Protein AF-0000000075200264 (afdb_homodimer)

Structure (mmCIF, N/CA/C/O backbone):
data_AF-0000000075200264-model_v1
#
loop_
_entity.id
_entity.type
_entity.pdbx_description
1 polymer 'Thiolase-like protein'
#
loop_
_atom_site.group_PDB
_atom_site.id
_atom_site.type_symbol
_atom_site.label_atom_id
_atom_site.label_alt_id
_atom_site.label_comp_id
_atom_site.label_asym_id
_atom_site.label_entity_id
_atom_site.label_seq_id
_atom_site.pdbx_PDB_ins_code
_atom_site.Cartn_x
_atom_site.Cartn_y
_atom_site.Cartn_z
_atom_site.occupancy
_atom_site.B_iso_or_equiv
_atom_site.auth_seq_id
_atom_site.auth_comp_id
_atom_site.auth_asym_id
_atom_site.auth_atom_id
_atom_site.pdbx_PDB_model_num
ATOM 1 N N . MET A 1 1 ? 22.375 -1.381 -8.312 1 53.28 1 MET A N 1
ATOM 2 C CA . MET A 1 1 ? 21.438 -1.513 -7.199 1 53.28 1 MET A CA 1
ATOM 3 C C . MET A 1 1 ? 21.938 -2.525 -6.176 1 53.28 1 MET A C 1
ATOM 5 O O . MET A 1 1 ? 22.641 -3.48 -6.531 1 53.28 1 MET A O 1
ATOM 9 N N . ALA A 1 2 ? 21.828 -2.127 -4.961 1 68.06 2 ALA A N 1
ATOM 10 C CA . ALA A 1 2 ? 22.375 -3.004 -3.922 1 68.06 2 ALA A CA 1
ATOM 11 C C . ALA A 1 2 ? 21.719 -4.383 -3.979 1 68.06 2 ALA A C 1
ATOM 13 O O . ALA A 1 2 ? 20.5 -4.496 -4.164 1 68.06 2 ALA A O 1
ATOM 14 N N . THR A 1 3 ? 22.406 -5.441 -4.152 1 77.56 3 THR A N 1
ATOM 15 C CA . THR A 1 3 ? 21.906 -6.812 -4.219 1 77.56 3 THR A CA 1
ATOM 16 C C . THR A 1 3 ? 21.125 -7.156 -2.961 1 77.56 3 THR A C 1
ATOM 18 O O . THR A 1 3 ? 20.156 -7.93 -3.018 1 77.56 3 THR A O 1
ATOM 21 N N . GLY A 1 4 ? 21.172 -6.441 -1.912 1 90.62 4 GLY A N 1
ATOM 22 C CA . GLY A 1 4 ? 20.516 -6.648 -0.63 1 90.62 4 GLY A CA 1
ATOM 23 C C . GLY A 1 4 ? 20.891 -7.965 0.024 1 90.62 4 GLY A C 1
ATOM 24 O O . GLY A 1 4 ? 21.656 -8.75 -0.539 1 90.62 4 GLY A O 1
ATOM 25 N N . ARG A 1 5 ? 20.438 -8.227 1.197 1 96.81 5 ARG A N 1
ATOM 26 C CA . ARG A 1 5 ? 20.75 -9.461 1.922 1 96.81 5 ARG A CA 1
ATOM 27 C C . ARG A 1 5 ? 19.719 -10.539 1.613 1 96.81 5 ARG A C 1
ATOM 29 O O . ARG A 1 5 ? 18.703 -10.281 0.957 1 96.81 5 ARG A O 1
ATOM 36 N N . ARG A 1 6 ? 20 -11.773 2.035 1 98.12 6 ARG A N 1
ATOM 37 C CA . ARG A 1 6 ? 19.094 -12.898 1.835 1 98.12 6 ARG A CA 1
ATOM 38 C C . ARG A 1 6 ? 17.859 -12.781 2.73 1 98.12 6 ARG A C 1
ATOM 40 O O . ARG A 1 6 ? 17.953 -12.312 3.867 1 98.12 6 ARG A O 1
ATOM 47 N N . THR A 1 7 ? 16.75 -13.156 2.24 1 98.88 7 THR A N 1
ATOM 48 C CA . THR A 1 7 ? 15.5 -13.141 2.994 1 98.88 7 THR A CA 1
ATOM 49 C C . THR A 1 7 ? 14.812 -14.5 2.928 1 98.88 7 THR A C 1
ATOM 51 O O . THR A 1 7 ? 15.031 -15.266 1.987 1 98.88 7 THR A O 1
ATOM 54 N N . PHE A 1 8 ? 13.961 -14.836 3.961 1 98.94 8 PHE A N 1
ATOM 55 C CA . PHE A 1 8 ? 13.375 -16.156 4.113 1 98.94 8 PHE A CA 1
ATOM 56 C C . PHE A 1 8 ? 11.93 -16.062 4.582 1 98.94 8 PHE A C 1
ATOM 58 O O . PHE A 1 8 ? 11.602 -15.234 5.426 1 98.94 8 PHE A O 1
ATOM 65 N N . ILE A 1 9 ? 11.102 -16.812 3.959 1 99 9 ILE A N 1
ATOM 66 C CA . ILE A 1 9 ? 9.805 -17.062 4.586 1 99 9 ILE A CA 1
ATOM 67 C C . ILE A 1 9 ? 9.977 -18.031 5.75 1 99 9 ILE A C 1
ATOM 69 O O . ILE A 1 9 ? 10.414 -19.172 5.562 1 99 9 ILE A O 1
ATOM 73 N N . ILE A 1 10 ? 9.578 -17.578 6.949 1 98.94 10 ILE A N 1
ATOM 74 C CA . ILE A 1 10 ? 9.82 -18.406 8.133 1 98.94 10 ILE A CA 1
ATOM 75 C C . ILE A 1 10 ? 8.484 -18.875 8.711 1 98.94 10 ILE A C 1
ATOM 77 O O . ILE A 1 10 ? 8.453 -19.766 9.555 1 98.94 10 ILE A O 1
ATOM 81 N N . GLY A 1 11 ? 7.406 -18.312 8.273 1 98.88 11 GLY A N 1
ATOM 82 C CA . GLY A 1 11 ? 6.078 -18.672 8.727 1 98.88 11 GLY A CA 1
ATOM 83 C C . GLY A 1 11 ? 5 -18.438 7.688 1 98.88 11 GLY A C 1
ATOM 84 O O . GLY A 1 11 ? 5.074 -17.469 6.922 1 98.88 11 GLY A O 1
ATOM 85 N N . GLY A 1 12 ? 3.996 -19.312 7.641 1 98.81 12 GLY A N 1
ATOM 86 C CA . GLY A 1 12 ? 2.85 -19.203 6.754 1 98.81 12 GLY A CA 1
ATOM 87 C C . GLY A 1 12 ? 1.546 -19.609 7.41 1 98.81 12 GLY A C 1
ATOM 88 O O . GLY A 1 12 ? 1.53 -20.484 8.281 1 98.81 12 GLY A O 1
ATOM 89 N N . GLY A 1 13 ? 0.496 -18.922 7.055 1 98.81 13 GLY A N 1
ATOM 90 C CA . GLY A 1 13 ? -0.857 -19.25 7.477 1 98.81 13 GLY A CA 1
ATOM 91 C C . GLY A 1 13 ? -1.897 -18.984 6.406 1 98.81 13 GLY A C 1
ATOM 92 O O . GLY A 1 13 ? -1.753 -18.047 5.621 1 98.81 13 GLY A O 1
ATOM 93 N N . CYS A 1 14 ? -2.912 -19.797 6.367 1 98.56 14 CYS A N 1
ATOM 94 C CA . CYS A 1 14 ? -3.986 -19.672 5.391 1 98.56 14 CYS A CA 1
ATOM 95 C C . CYS A 1 14 ? -5.324 -20.094 5.992 1 98.56 14 CYS A C 1
ATOM 97 O O . CYS A 1 14 ? -5.371 -20.984 6.84 1 98.56 14 CYS A O 1
ATOM 99 N N . THR A 1 15 ? -6.355 -19.438 5.609 1 98.25 15 THR A N 1
ATOM 100 C CA . THR A 1 15 ? -7.703 -19.906 5.887 1 98.25 15 THR A CA 1
ATOM 101 C C . THR A 1 15 ? -8.227 -20.75 4.723 1 98.25 15 THR A C 1
ATOM 103 O O . THR A 1 15 ? -7.676 -20.703 3.623 1 98.25 15 THR A O 1
ATOM 106 N N . ALA A 1 16 ? -9.25 -21.5 5.043 1 97.88 16 ALA A N 1
ATOM 107 C CA . ALA A 1 16 ? -9.992 -22.062 3.912 1 97.88 16 ALA A CA 1
ATOM 108 C C . ALA A 1 16 ? -10.562 -20.953 3.033 1 97.88 16 ALA A C 1
ATOM 110 O O . ALA A 1 16 ? -11.055 -19.938 3.541 1 97.88 16 ALA A O 1
ATOM 111 N N . PHE A 1 17 ? -10.367 -21.094 1.741 1 98.19 17 PHE A N 1
ATOM 112 C CA . PHE A 1 17 ? -11.078 -20.203 0.842 1 98.19 17 PHE A CA 1
ATOM 113 C C . PHE A 1 17 ? -12.508 -20.688 0.607 1 98.19 17 PHE A C 1
ATOM 115 O O . PHE A 1 17 ? -12.727 -21.891 0.375 1 98.19 17 PHE A O 1
ATOM 122 N N . ILE A 1 18 ? -13.445 -19.797 0.775 1 97.19 18 ILE A N 1
ATOM 123 C CA . ILE A 1 18 ? -14.828 -20.25 0.729 1 97.19 18 ILE A CA 1
ATOM 124 C C . ILE A 1 18 ? -15.648 -19.312 -0.152 1 97.19 18 ILE A C 1
ATOM 126 O O . ILE A 1 18 ? -15.227 -18.188 -0.437 1 97.19 18 ILE A O 1
ATOM 130 N N . LYS A 1 19 ? -16.797 -19.828 -0.542 1 95.94 19 LYS A N 1
ATOM 131 C CA . LYS A 1 19 ? -17.75 -19 -1.255 1 95.94 19 LYS A CA 1
ATOM 132 C C . LYS A 1 19 ? -18.188 -17.812 -0.403 1 95.94 19 LYS A C 1
ATOM 134 O O . LYS A 1 19 ? -18.406 -17.938 0.803 1 95.94 19 LYS A O 1
ATOM 139 N N . PRO A 1 20 ? -18.281 -16.641 -1.047 1 93.56 20 PRO A N 1
ATOM 140 C CA . PRO A 1 20 ? -18.719 -15.477 -0.284 1 93.56 20 PRO A CA 1
ATOM 141 C C . PRO A 1 20 ? -20.156 -15.617 0.238 1 93.56 20 PRO A C 1
ATOM 143 O O . PRO A 1 20 ? -21.109 -15.516 -0.535 1 93.56 20 PRO A O 1
ATOM 146 N N . ARG A 1 21 ? -20.344 -15.852 1.482 1 89.25 21 ARG A N 1
ATOM 147 C CA . ARG A 1 21 ? -21.656 -15.992 2.088 1 89.25 21 ARG A CA 1
ATOM 148 C C . ARG A 1 21 ? -21.844 -15.023 3.248 1 89.25 21 ARG A C 1
ATOM 150 O O . ARG A 1 21 ? -22.797 -15.133 4.016 1 89.25 21 ARG A O 1
ATOM 157 N N . ALA A 1 22 ? -20.875 -14.102 3.367 1 83.19 22 ALA A N 1
ATOM 158 C CA . ALA A 1 22 ? -20.938 -13.07 4.402 1 83.19 22 ALA A CA 1
ATOM 159 C C . ALA A 1 22 ? -20.922 -13.695 5.797 1 83.19 22 ALA A C 1
ATOM 161 O O . ALA A 1 22 ? -21.594 -13.211 6.707 1 83.19 22 ALA A O 1
ATOM 162 N N . THR A 1 23 ? -20.203 -14.742 5.961 1 86.75 23 THR A N 1
ATOM 163 C CA . THR A 1 23 ? -20.172 -15.438 7.242 1 86.75 23 THR A CA 1
ATOM 164 C C . THR A 1 23 ? -18.891 -15.125 8 1 86.75 23 THR A C 1
ATOM 166 O O . THR A 1 23 ? -18.75 -15.477 9.172 1 86.75 23 THR A O 1
ATOM 169 N N . ARG A 1 24 ? -17.969 -14.531 7.328 1 90.38 24 ARG A N 1
ATOM 170 C CA . ARG A 1 24 ? -16.703 -14.18 7.938 1 90.38 24 ARG A CA 1
ATOM 171 C C . ARG A 1 24 ? -16.375 -12.711 7.707 1 90.38 24 ARG A C 1
ATOM 173 O O . ARG A 1 24 ? -16.766 -12.133 6.691 1 90.38 24 ARG A O 1
ATOM 180 N N . THR A 1 25 ? -15.711 -12.148 8.703 1 93.88 25 THR A N 1
ATOM 181 C CA . THR A 1 25 ? -15.242 -10.773 8.539 1 93.88 25 THR A CA 1
ATOM 182 C C . THR A 1 25 ? -13.742 -10.75 8.25 1 93.88 25 THR A C 1
ATOM 184 O O . THR A 1 25 ? -13.039 -11.727 8.508 1 93.88 25 THR A O 1
ATOM 187 N N . THR A 1 26 ? -13.297 -9.656 7.672 1 95.5 26 THR A N 1
ATOM 188 C CA . THR A 1 26 ? -11.891 -9.57 7.305 1 95.5 26 THR A CA 1
ATOM 189 C C . THR A 1 26 ? -11.008 -9.594 8.547 1 95.5 26 THR A C 1
ATOM 191 O O . THR A 1 26 ? -9.906 -10.156 8.516 1 95.5 26 THR A O 1
ATOM 194 N N . GLU A 1 27 ? -11.453 -9.023 9.648 1 96.19 27 GLU A N 1
ATOM 195 C CA . GLU A 1 27 ? -10.656 -9.016 10.875 1 96.19 27 GLU A CA 1
ATOM 196 C C . GLU A 1 27 ? -10.516 -10.422 11.445 1 96.19 27 GLU A C 1
ATOM 198 O O . GLU A 1 27 ? -9.453 -10.797 11.938 1 96.19 27 GLU A O 1
ATOM 203 N N . ASP A 1 28 ? -11.586 -11.242 11.352 1 95.62 28 ASP A N 1
ATOM 204 C CA . ASP A 1 28 ? -11.523 -12.617 11.852 1 95.62 28 ASP A CA 1
ATOM 205 C C . ASP A 1 28 ? -10.641 -13.484 10.961 1 95.62 28 ASP A C 1
ATOM 207 O O . ASP A 1 28 ? -9.852 -14.289 11.461 1 95.62 28 ASP A O 1
ATOM 211 N N . MET A 1 29 ? -10.805 -13.352 9.672 1 97.44 29 MET A N 1
ATOM 212 C CA . MET A 1 29 ? -10 -14.133 8.742 1 97.44 29 MET A CA 1
ATOM 213 C C . MET A 1 29 ? -8.523 -13.766 8.867 1 97.44 29 MET A C 1
ATOM 215 O O . MET A 1 29 ? -7.656 -14.641 8.836 1 97.44 29 MET A O 1
ATOM 219 N N . GLY A 1 30 ? -8.289 -12.438 8.977 1 98.56 30 GLY A N 1
ATOM 220 C CA . GLY A 1 30 ? -6.914 -11.984 9.156 1 98.56 30 GLY A CA 1
ATOM 221 C C . GLY A 1 30 ? -6.285 -12.5 10.438 1 98.56 30 GLY A C 1
ATOM 222 O O . GLY A 1 30 ? -5.117 -12.891 10.445 1 98.56 30 GLY A O 1
ATOM 223 N N . LEU A 1 31 ? -7.059 -12.484 11.516 1 98.56 31 LEU A N 1
ATOM 224 C CA . LEU A 1 31 ? -6.582 -13 12.797 1 98.56 31 LEU A CA 1
ATOM 225 C C . LEU A 1 31 ? -6.184 -14.469 12.68 1 98.56 31 LEU A C 1
ATOM 227 O O . LEU A 1 31 ? -5.137 -14.875 13.188 1 98.56 31 LEU A O 1
ATOM 231 N N . GLU A 1 32 ? -6.977 -15.258 12.039 1 98.5 32 GLU A N 1
ATOM 232 C CA . GLU A 1 32 ? -6.688 -16.672 11.883 1 98.5 32 GLU A CA 1
ATOM 233 C C . GLU A 1 32 ? -5.398 -16.906 11.094 1 98.5 32 GLU A C 1
ATOM 235 O O . GLU A 1 32 ? -4.504 -17.625 11.547 1 98.5 32 GLU A O 1
ATOM 240 N N . ALA A 1 33 ? -5.309 -16.281 9.914 1 98.88 33 ALA A N 1
ATOM 241 C CA . ALA A 1 33 ? -4.145 -16.484 9.055 1 98.88 33 ALA A CA 1
ATOM 242 C C . ALA A 1 33 ? -2.867 -16.016 9.758 1 98.88 33 ALA A C 1
ATOM 244 O O . ALA A 1 33 ? -1.843 -16.703 9.703 1 98.88 33 ALA A O 1
ATOM 245 N N . ALA A 1 34 ? -2.941 -14.852 10.398 1 98.94 34 ALA A N 1
ATOM 246 C CA . ALA A 1 34 ? -1.764 -14.297 11.062 1 98.94 34 ALA A CA 1
ATOM 247 C C . ALA A 1 34 ? -1.357 -15.148 12.258 1 98.94 34 ALA A C 1
ATOM 249 O O . ALA A 1 34 ? -0.167 -15.352 12.508 1 98.94 34 ALA A O 1
ATOM 250 N N . THR A 1 35 ? -2.33 -15.609 13 1 98.88 35 THR A N 1
ATOM 251 C CA . THR A 1 35 ? -2.039 -16.469 14.141 1 98.88 35 THR A CA 1
ATOM 252 C C . THR A 1 35 ? -1.329 -17.75 13.68 1 98.88 35 THR A C 1
ATOM 254 O O . THR A 1 35 ? -0.31 -18.141 14.258 1 98.88 35 THR A O 1
ATOM 257 N N . LYS A 1 36 ? -1.843 -18.391 12.68 1 98.94 36 LYS A N 1
ATOM 258 C CA . LYS A 1 36 ? -1.226 -19.609 12.156 1 98.94 36 LYS A CA 1
ATOM 259 C C . LYS A 1 36 ? 0.2 -19.344 11.68 1 98.94 36 LYS A C 1
ATOM 261 O O . LYS A 1 36 ? 1.098 -20.156 11.906 1 98.94 36 LYS A O 1
ATOM 266 N N . ALA A 1 37 ? 0.409 -18.203 11.008 1 98.94 37 ALA A N 1
ATOM 267 C CA . ALA A 1 37 ? 1.741 -17.859 10.516 1 98.94 37 ALA A CA 1
ATOM 268 C C . ALA A 1 37 ? 2.715 -17.656 11.672 1 98.94 37 ALA A C 1
ATOM 270 O O . ALA A 1 37 ? 3.875 -18.062 11.602 1 98.94 37 ALA A O 1
ATOM 271 N N . LEU A 1 38 ? 2.268 -16.953 12.711 1 98.94 38 LEU A N 1
ATOM 272 C CA . LEU A 1 38 ? 3.113 -16.703 13.875 1 98.94 38 LEU A CA 1
ATOM 273 C C . LEU A 1 38 ? 3.438 -18 14.602 1 98.94 38 LEU A C 1
ATOM 275 O O . LEU A 1 38 ? 4.574 -18.203 15.031 1 98.94 38 LEU A O 1
ATOM 279 N N . LEU A 1 39 ? 2.445 -18.891 14.773 1 98.88 39 LEU A N 1
ATOM 280 C CA . LEU A 1 39 ? 2.701 -20.203 15.352 1 98.88 39 LEU A CA 1
ATOM 281 C C . LEU A 1 39 ? 3.721 -20.984 14.523 1 98.88 39 LEU A C 1
ATOM 283 O O . LEU A 1 39 ? 4.664 -21.562 15.07 1 98.88 39 LEU A O 1
ATOM 287 N N . ASP A 1 40 ? 3.518 -20.969 13.242 1 98.88 40 ASP A N 1
ATOM 288 C CA . ASP A 1 40 ? 4.434 -21.641 12.32 1 98.88 40 ASP A CA 1
ATOM 289 C C . ASP A 1 40 ? 5.855 -21.109 12.477 1 98.88 40 ASP A C 1
ATOM 291 O O . ASP A 1 40 ? 6.812 -21.891 12.508 1 98.88 40 ASP A O 1
ATOM 295 N N . ALA A 1 41 ? 6.031 -19.812 12.609 1 98.88 41 ALA A N 1
ATOM 296 C CA . ALA A 1 41 ? 7.332 -19.156 12.711 1 98.88 41 ALA A CA 1
ATOM 297 C C . ALA A 1 41 ? 7.926 -19.328 14.109 1 98.88 41 ALA A C 1
ATOM 299 O O . ALA A 1 41 ? 9.133 -19.141 14.297 1 98.88 41 ALA A O 1
ATOM 300 N N . GLY A 1 42 ? 7.07 -19.609 15.102 1 98.56 42 GLY A N 1
ATOM 301 C CA . GLY A 1 42 ? 7.535 -19.766 16.469 1 98.56 42 GLY A CA 1
ATOM 302 C C . GLY A 1 42 ? 7.883 -18.453 17.141 1 98.56 42 GLY A C 1
ATOM 303 O O . GLY A 1 42 ? 8.844 -18.359 17.906 1 98.56 42 GLY A O 1
ATOM 304 N N . ILE A 1 43 ? 7.18 -17.406 16.828 1 98.75 43 ILE A N 1
ATOM 305 C CA . ILE A 1 43 ? 7.414 -16.094 17.406 1 98.75 43 ILE A CA 1
ATOM 306 C C . ILE A 1 43 ? 6.086 -15.477 17.844 1 98.75 43 ILE A C 1
ATOM 308 O O . ILE A 1 43 ? 5.016 -15.977 17.484 1 98.75 43 ILE A O 1
ATOM 312 N N . THR A 1 44 ? 6.188 -14.438 18.672 1 98.81 44 THR A N 1
ATOM 313 C CA . THR A 1 44 ? 5.027 -13.625 19.016 1 98.81 44 THR A CA 1
ATOM 314 C C . THR A 1 44 ? 4.973 -12.367 18.141 1 98.81 44 THR A C 1
ATOM 316 O O . THR A 1 44 ? 5.949 -12.031 17.469 1 98.81 44 THR A O 1
ATOM 319 N N . TYR A 1 45 ? 3.842 -11.75 18.156 1 98.88 45 TYR A N 1
ATOM 320 C CA . TYR A 1 45 ? 3.648 -10.539 17.375 1 98.88 45 TYR A CA 1
ATOM 321 C C . TYR A 1 45 ? 4.641 -9.453 17.797 1 98.88 45 TYR A C 1
ATOM 323 O O . TYR A 1 45 ? 4.91 -8.523 17.031 1 98.88 45 TYR A O 1
ATOM 331 N N . ASP A 1 46 ? 5.324 -9.586 18.938 1 98.75 46 ASP A N 1
ATOM 332 C CA . ASP A 1 46 ? 6.312 -8.633 19.438 1 98.75 46 ASP A CA 1
ATOM 333 C C . ASP A 1 46 ? 7.527 -8.578 18.5 1 98.75 46 ASP A C 1
ATOM 335 O O . ASP A 1 46 ? 8.242 -7.574 18.469 1 98.75 46 ASP A O 1
ATOM 339 N N . SER A 1 47 ? 7.754 -9.656 17.734 1 98.75 47 SER A N 1
ATOM 340 C CA . SER A 1 47 ? 8.953 -9.766 16.906 1 98.75 47 SER A CA 1
ATOM 341 C C . SER A 1 47 ? 8.766 -9.078 15.57 1 98.75 47 SER A C 1
ATOM 343 O O . SER A 1 47 ? 9.734 -8.828 14.844 1 98.75 47 SER A O 1
ATOM 345 N N . VAL A 1 48 ? 7.523 -8.766 15.219 1 98.88 48 VAL A N 1
ATOM 346 C CA . VAL A 1 48 ? 7.223 -8.164 13.922 1 98.88 48 VAL A CA 1
ATOM 347 C C . VAL A 1 48 ? 7.516 -6.664 13.977 1 98.88 48 VAL A C 1
ATOM 349 O O . VAL A 1 48 ? 6.996 -5.953 14.836 1 98.88 48 VAL A O 1
ATOM 352 N N . GLU A 1 49 ? 8.297 -6.219 13.039 1 98.75 49 GLU A N 1
ATOM 353 C CA . GLU A 1 49 ? 8.766 -4.836 13.102 1 98.75 49 GLU A CA 1
ATOM 354 C C . GLU A 1 49 ? 7.953 -3.936 12.172 1 98.75 49 GLU A C 1
ATOM 356 O O . GLU A 1 49 ? 7.957 -2.711 12.328 1 98.75 49 GLU A O 1
ATOM 361 N N . LEU A 1 50 ? 7.324 -4.441 11.172 1 98.75 50 LEU A N 1
ATOM 362 C CA . LEU A 1 50 ? 6.402 -3.744 10.281 1 98.75 50 LEU A CA 1
ATOM 363 C C . LEU A 1 50 ? 5.5 -4.734 9.555 1 98.75 50 LEU A C 1
ATOM 365 O O . LEU A 1 50 ? 5.805 -5.926 9.484 1 98.75 50 LEU A O 1
ATOM 369 N N . ALA A 1 51 ? 4.367 -4.301 9.047 1 98.94 51 ALA A N 1
ATOM 370 C CA . ALA A 1 51 ? 3.438 -5.16 8.328 1 98.94 51 ALA A CA 1
ATOM 371 C C . ALA A 1 51 ? 2.855 -4.441 7.113 1 98.94 51 ALA A C 1
ATOM 373 O O . ALA A 1 51 ? 2.664 -3.225 7.137 1 98.94 51 ALA A O 1
ATOM 374 N N . CYS A 1 52 ? 2.66 -5.137 6.055 1 98.94 52 CYS A N 1
ATOM 375 C CA . CYS A 1 52 ? 1.868 -4.723 4.898 1 98.94 52 CYS A CA 1
ATOM 376 C C . CYS A 1 52 ? 0.644 -5.617 4.73 1 98.94 52 CYS A C 1
ATOM 378 O O . CYS A 1 52 ? 0.759 -6.844 4.734 1 98.94 52 CYS A O 1
ATOM 380 N N . VAL A 1 53 ? -0.497 -4.996 4.605 1 98.94 53 VAL A N 1
ATOM 381 C CA . VAL A 1 53 ? -1.738 -5.758 4.531 1 98.94 53 VAL A CA 1
ATOM 382 C C . VAL A 1 53 ? -2.443 -5.469 3.207 1 98.94 53 VAL A C 1
ATOM 384 O O . VAL A 1 53 ? -2.732 -4.312 2.889 1 98.94 53 VAL A O 1
ATOM 387 N N . GLY A 1 54 ? -2.756 -6.578 2.477 1 98.88 54 GLY A N 1
ATOM 388 C CA . GLY A 1 54 ? -3.346 -6.434 1.154 1 98.88 54 GLY A CA 1
ATOM 389 C C . GLY A 1 54 ? -4.832 -6.738 1.128 1 98.88 54 GLY A C 1
ATOM 390 O O . GLY A 1 54 ? -5.27 -7.77 1.645 1 98.88 54 GLY A O 1
ATOM 391 N N . TYR A 1 55 ? -5.613 -5.902 0.539 1 98.44 55 TYR A N 1
ATOM 392 C CA . TYR A 1 55 ? -7.02 -6.117 0.214 1 98.44 55 TYR A CA 1
ATOM 393 C C . TYR A 1 55 ? -7.5 -5.109 -0.826 1 98.44 55 TYR A C 1
ATOM 395 O O . TYR A 1 55 ? -6.906 -4.039 -0.979 1 98.44 55 TYR A O 1
ATOM 403 N N . CYS A 1 56 ? -8.586 -5.453 -1.567 1 97.12 56 CYS A N 1
ATOM 404 C CA . CYS A 1 56 ? -9.141 -4.559 -2.574 1 97.12 56 CYS A CA 1
ATOM 405 C C . CYS A 1 56 ? -10.492 -4.012 -2.131 1 97.12 56 CYS A C 1
ATOM 407 O O . CYS A 1 56 ? -10.797 -2.84 -2.355 1 97.12 56 CYS A O 1
ATOM 409 N N . TYR A 1 57 ? -11.305 -4.887 -1.556 1 94.81 57 TYR A N 1
ATOM 410 C CA . TYR A 1 57 ? -12.688 -4.512 -1.262 1 94.81 57 TYR A CA 1
ATOM 411 C C . TYR A 1 57 ? -12.891 -4.309 0.234 1 94.81 57 TYR A C 1
ATOM 413 O O . TYR A 1 57 ? -13.531 -5.125 0.898 1 94.81 57 TYR A O 1
ATOM 421 N N . GLY A 1 58 ? -12.57 -3.24 0.743 1 95.06 58 GLY A N 1
ATOM 422 C CA . GLY A 1 58 ? -12.711 -2.855 2.139 1 95.06 58 GLY A CA 1
ATOM 423 C C . GLY A 1 58 ? -12.328 -1.41 2.398 1 95.06 58 GLY A C 1
ATOM 424 O O . GLY A 1 58 ? -11.68 -0.773 1.566 1 95.06 58 GLY A O 1
ATOM 425 N N . ASP A 1 59 ? -12.766 -0.913 3.504 1 96.5 59 ASP A N 1
ATOM 426 C CA . ASP A 1 59 ? -12.406 0.448 3.891 1 96.5 59 ASP A CA 1
ATOM 427 C C . ASP A 1 59 ? -10.953 0.521 4.363 1 96.5 59 ASP A C 1
ATOM 429 O O . ASP A 1 59 ? -10.391 -0.482 4.805 1 96.5 59 ASP A O 1
ATOM 433 N N . SER A 1 60 ? -10.383 1.726 4.199 1 97.5 60 SER A N 1
ATOM 434 C CA . SER A 1 60 ? -9.023 1.971 4.66 1 97.5 60 SER A CA 1
ATOM 435 C C . SER A 1 60 ? -8.859 1.604 6.133 1 97.5 60 SER A C 1
ATOM 437 O O . SER A 1 60 ? -9.789 1.771 6.922 1 97.5 60 SER A O 1
ATOM 439 N N . THR A 1 61 ? -7.668 0.999 6.504 1 98.25 61 THR A N 1
ATOM 440 C CA . THR A 1 61 ? -7.203 0.608 7.828 1 98.25 61 THR A CA 1
ATOM 441 C C . THR A 1 61 ? -7.832 -0.714 8.258 1 98.25 61 THR A C 1
ATOM 443 O O . THR A 1 61 ? -7.852 -1.046 9.445 1 98.25 61 THR A O 1
ATOM 446 N N . SER A 1 62 ? -8.406 -1.476 7.293 1 98.5 62 SER A N 1
ATOM 447 C CA . SER A 1 62 ? -8.836 -2.838 7.594 1 98.5 62 SER A CA 1
ATOM 448 C C . SER A 1 62 ? -7.668 -3.686 8.094 1 98.5 62 SER A C 1
ATOM 450 O O . SER A 1 62 ? -7.859 -4.609 8.883 1 98.5 62 SER A O 1
ATOM 452 N N . GLY A 1 63 ? -6.457 -3.389 7.578 1 98.75 63 GLY A N 1
ATOM 453 C CA . GLY A 1 63 ? -5.266 -4.074 8.047 1 98.75 63 GLY A CA 1
ATOM 454 C C . GLY A 1 63 ? -5.004 -3.871 9.531 1 98.75 63 GLY A C 1
ATOM 455 O O . GLY A 1 63 ? -4.723 -4.828 10.25 1 98.75 63 GLY A O 1
ATOM 456 N N . GLN A 1 64 ? -5.102 -2.59 10 1 98.69 64 GLN A N 1
ATOM 457 C CA . GLN A 1 64 ? -4.957 -2.287 11.422 1 98.69 64 GLN A CA 1
ATOM 458 C C . GLN A 1 64 ? -5.984 -3.049 12.258 1 98.69 64 GLN A C 1
ATOM 460 O O . GLN A 1 64 ? -5.637 -3.697 13.242 1 98.69 64 GLN A O 1
ATOM 465 N N . ARG A 1 65 ? -7.242 -2.963 11.797 1 98.25 65 ARG A N 1
ATOM 466 C CA . ARG A 1 65 ? -8.312 -3.621 12.531 1 98.25 65 ARG A CA 1
ATOM 467 C C . ARG A 1 65 ? -8.016 -5.105 12.719 1 98.25 65 ARG A C 1
ATOM 469 O O . ARG A 1 65 ? -8.266 -5.664 13.789 1 98.25 65 ARG A O 1
ATOM 476 N N . ALA A 1 66 ? -7.535 -5.777 11.703 1 98.38 66 ALA A N 1
ATOM 477 C CA . ALA A 1 66 ? -7.238 -7.207 11.758 1 98.38 66 ALA A CA 1
ATOM 478 C C . ALA A 1 66 ? -6.074 -7.488 12.703 1 98.38 66 ALA A C 1
ATOM 480 O O . ALA A 1 66 ? -6.145 -8.398 13.531 1 98.38 66 ALA A O 1
ATOM 481 N N . LEU A 1 67 ? -5.023 -6.715 12.602 1 98.81 67 LEU A N 1
ATOM 482 C CA . LEU A 1 67 ? -3.787 -7.004 13.32 1 98.81 67 LEU A CA 1
ATOM 483 C C . LEU A 1 67 ? -3.879 -6.539 14.766 1 98.81 67 LEU A C 1
ATOM 485 O O . LEU A 1 67 ? -3.141 -7.027 15.633 1 98.81 67 LEU A O 1
ATOM 489 N N . TYR A 1 68 ? -4.77 -5.543 15.086 1 98.56 68 TYR A N 1
ATOM 490 C CA . TYR A 1 68 ? -4.906 -5.027 16.438 1 98.56 68 TYR A CA 1
ATOM 491 C C . TYR A 1 68 ? -5.398 -6.117 17.391 1 98.56 68 TYR A C 1
ATOM 493 O O . TYR A 1 68 ? -5.246 -6 18.609 1 98.56 68 TYR A O 1
ATOM 501 N N . ASN A 1 69 ? -6.004 -7.203 16.875 1 97.81 69 ASN A N 1
ATOM 502 C CA . ASN A 1 69 ? -6.355 -8.352 17.703 1 97.81 69 ASN A CA 1
ATOM 503 C C . ASN A 1 69 ? -5.117 -9.008 18.312 1 97.81 69 ASN A C 1
ATOM 505 O O . ASN A 1 69 ? -5.188 -9.609 19.375 1 97.81 69 ASN A O 1
ATOM 509 N N . LEU A 1 70 ? -3.977 -8.898 17.609 1 98.56 70 LEU A N 1
ATOM 510 C CA . LEU A 1 70 ? -2.75 -9.57 18.031 1 98.56 70 LEU A CA 1
ATOM 511 C C . LEU A 1 70 ? -1.896 -8.648 18.891 1 98.56 70 LEU A C 1
ATOM 513 O O . LEU A 1 70 ? -1.008 -9.117 19.609 1 98.56 70 LEU A O 1
ATOM 517 N N . GLY A 1 71 ? -2.109 -7.359 18.766 1 98.12 71 GLY A N 1
ATOM 518 C CA . GLY A 1 71 ? -1.369 -6.402 19.562 1 98.12 71 GLY A CA 1
ATOM 519 C C . GLY A 1 71 ? -1.34 -5.012 18.969 1 98.12 71 GLY A C 1
ATOM 520 O O . GLY A 1 71 ? -1.479 -4.848 17.75 1 98.12 71 GLY A O 1
ATOM 521 N N . LEU A 1 72 ? -1.276 -4.008 19.812 1 98.5 72 LEU A N 1
ATOM 522 C CA . LEU A 1 72 ? -1.052 -2.617 19.438 1 98.5 72 LEU A CA 1
ATOM 523 C C . LEU A 1 72 ? 0.378 -2.191 19.75 1 98.5 72 LEU A C 1
ATOM 525 O O . LEU A 1 72 ? 0.608 -1.411 20.672 1 98.5 72 LEU A O 1
ATOM 529 N N . THR A 1 73 ? 1.296 -2.59 18.906 1 98.44 73 THR A N 1
ATOM 530 C CA . THR A 1 73 ? 2.723 -2.477 19.188 1 98.44 73 THR A CA 1
ATOM 531 C C . THR A 1 73 ? 3.289 -1.188 18.594 1 98.44 73 THR A C 1
ATOM 533 O O . THR A 1 73 ? 4.469 -0.878 18.781 1 98.44 73 THR A O 1
ATOM 536 N N . GLY A 1 74 ? 2.482 -0.431 17.859 1 98.62 74 GLY A N 1
ATOM 537 C CA . GLY A 1 74 ? 2.934 0.83 17.297 1 98.62 74 GLY A CA 1
ATOM 538 C C . GLY A 1 74 ? 3.758 0.657 16.031 1 98.62 74 GLY A C 1
ATOM 539 O O . GLY A 1 74 ? 4.273 1.633 15.477 1 98.62 74 GLY A O 1
ATOM 540 N N . ILE A 1 75 ? 3.906 -0.613 15.508 1 98.75 75 ILE A N 1
ATOM 541 C CA . ILE A 1 75 ? 4.715 -0.837 14.312 1 98.75 75 ILE A CA 1
ATOM 542 C C . ILE A 1 75 ? 4.031 -0.215 13.102 1 98.75 75 ILE A C 1
ATOM 544 O O . ILE A 1 75 ? 2.807 -0.062 13.086 1 98.75 75 ILE A O 1
ATOM 548 N N . PRO A 1 76 ? 4.805 0.155 12.078 1 98.81 76 PRO A N 1
ATOM 549 C CA . PRO A 1 76 ? 4.176 0.591 10.836 1 98.81 76 PRO A CA 1
ATOM 550 C C . PRO A 1 76 ? 3.297 -0.49 10.203 1 98.81 76 PRO A C 1
ATOM 552 O O . PRO A 1 76 ? 3.727 -1.639 10.07 1 98.81 76 PRO A O 1
ATOM 555 N N . ILE A 1 77 ? 2.09 -0.18 9.922 1 98.94 77 ILE A N 1
ATOM 556 C CA . ILE A 1 77 ? 1.174 -0.992 9.125 1 98.94 77 ILE A CA 1
ATOM 557 C C . ILE A 1 77 ? 0.692 -0.194 7.918 1 98.94 77 ILE A C 1
ATOM 559 O O . ILE A 1 77 ? 0.167 0.912 8.062 1 98.94 77 ILE A O 1
ATOM 563 N N . ILE A 1 78 ? 0.905 -0.662 6.75 1 98.62 78 ILE A N 1
ATOM 564 C CA . ILE A 1 78 ? 0.448 0.001 5.535 1 98.62 78 ILE A CA 1
ATOM 565 C C . ILE A 1 78 ? -0.492 -0.924 4.766 1 98.62 78 ILE A C 1
ATOM 567 O O . ILE A 1 78 ? -0.234 -2.125 4.648 1 98.62 78 ILE A O 1
ATOM 571 N N . ASN A 1 79 ? -1.609 -0.437 4.312 1 98.88 79 ASN A N 1
ATOM 572 C CA . ASN A 1 79 ? -2.57 -1.172 3.498 1 98.88 79 ASN A CA 1
ATOM 573 C C . ASN A 1 79 ? -2.287 -1.001 2.01 1 98.88 79 ASN A C 1
ATOM 575 O O . ASN A 1 79 ? -2.09 0.119 1.534 1 98.88 79 ASN A O 1
ATOM 579 N N . VAL A 1 80 ? -2.271 -2.119 1.25 1 98.88 80 VAL A N 1
ATOM 580 C CA . VAL A 1 80 ? -1.836 -2.031 -0.139 1 98.88 80 VAL A CA 1
ATOM 581 C C . VAL A 1 80 ? -2.824 -2.77 -1.039 1 98.88 80 VAL A C 1
ATOM 583 O O . VAL A 1 80 ? -3.566 -3.639 -0.576 1 98.88 80 VAL A O 1
ATOM 586 N N . ASN A 1 81 ? -2.859 -2.375 -2.342 1 98.69 81 ASN A N 1
ATOM 587 C CA . ASN A 1 81 ? -3.629 -3.137 -3.32 1 98.69 81 ASN A CA 1
ATOM 588 C C . ASN A 1 81 ? -3.047 -2.996 -4.723 1 98.69 81 ASN A C 1
ATOM 590 O O . ASN A 1 81 ? -2.348 -2.025 -5.016 1 98.69 81 ASN A O 1
ATOM 594 N N . ASN A 1 82 ? -3.223 -3.961 -5.539 1 98.81 82 ASN A N 1
ATOM 595 C CA . ASN A 1 82 ? -2.893 -4.059 -6.957 1 98.81 82 ASN A CA 1
ATOM 596 C C . ASN A 1 82 ? -3.76 -5.094 -7.664 1 98.81 82 ASN A C 1
ATOM 598 O O . ASN A 1 82 ? -3.244 -5.973 -8.359 1 98.81 82 ASN A O 1
ATOM 602 N N . ASN A 1 83 ? -5.098 -4.957 -7.383 1 98.12 83 ASN A N 1
ATOM 603 C CA . ASN A 1 83 ? -6.039 -5.938 -7.914 1 98.12 83 ASN A CA 1
ATOM 604 C C . ASN A 1 83 ? -5.602 -7.363 -7.598 1 98.12 83 ASN A C 1
ATOM 606 O O . ASN A 1 83 ? -5.277 -7.68 -6.453 1 98.12 83 ASN A O 1
ATOM 610 N N . CYS A 1 84 ? -5.586 -8.273 -8.547 1 98.25 84 CYS A N 1
ATOM 611 C CA . CYS A 1 84 ? -5.402 -9.695 -8.273 1 98.25 84 CYS A CA 1
ATOM 612 C C . CYS A 1 84 ? -4.023 -9.969 -7.691 1 98.25 84 CYS A C 1
ATOM 614 O O . CYS A 1 84 ? -3.805 -11.008 -7.059 1 98.25 84 CYS A O 1
ATOM 616 N N . SER A 1 85 ? -3.061 -9.078 -7.859 1 98.69 85 SER A N 1
ATOM 617 C CA . SER A 1 85 ? -1.718 -9.312 -7.34 1 98.69 85 SER A CA 1
ATOM 618 C C . SER A 1 85 ? -1.516 -8.609 -6 1 98.69 85 SER A C 1
ATOM 620 O O . SER A 1 85 ? -0.383 -8.312 -5.613 1 98.69 85 SER A O 1
ATOM 622 N N . THR A 1 86 ? -2.598 -8.266 -5.344 1 98.81 86 THR A N 1
ATOM 623 C CA . THR A 1 86 ? -2.588 -7.527 -4.086 1 98.81 86 THR A CA 1
ATOM 624 C C . THR A 1 86 ? -1.802 -8.281 -3.018 1 98.81 86 THR A C 1
ATOM 626 O O . THR A 1 86 ? -0.915 -7.715 -2.377 1 98.81 86 THR A O 1
ATOM 629 N N . GLY A 1 87 ? -2.107 -9.57 -2.842 1 98.88 87 GLY A N 1
ATOM 630 C CA . GLY A 1 87 ? -1.404 -10.352 -1.838 1 98.88 87 GLY A CA 1
ATOM 631 C C . GLY A 1 87 ? 0.091 -10.422 -2.08 1 98.88 87 GLY A C 1
ATOM 632 O O . GLY A 1 87 ? 0.885 -10.258 -1.152 1 98.88 87 GLY A O 1
ATOM 633 N N . SER A 1 88 ? 0.521 -10.656 -3.309 1 98.88 88 SER A N 1
ATOM 634 C CA . SER A 1 88 ? 1.938 -10.742 -3.643 1 98.88 88 SER A CA 1
ATOM 635 C C . SER A 1 88 ? 2.615 -9.383 -3.549 1 98.88 88 SER A C 1
ATOM 637 O O . SER A 1 88 ? 3.812 -9.297 -3.264 1 98.88 88 SER A O 1
ATOM 639 N N . SER A 1 89 ? 1.839 -8.312 -3.82 1 98.88 89 SER A N 1
ATOM 640 C CA . SER A 1 89 ? 2.395 -6.973 -3.652 1 98.88 89 SER A CA 1
ATOM 641 C C . SER A 1 89 ? 2.746 -6.699 -2.193 1 98.88 89 SER A C 1
ATOM 643 O O . SER A 1 89 ? 3.762 -6.066 -1.902 1 98.88 89 SER A O 1
ATOM 645 N N . ALA A 1 90 ? 1.854 -7.16 -1.301 1 98.94 90 ALA A N 1
ATOM 646 C CA . ALA A 1 90 ? 2.164 -7.039 0.122 1 98.94 90 ALA A CA 1
ATOM 647 C C . ALA A 1 90 ? 3.447 -7.789 0.469 1 98.94 90 ALA A C 1
ATOM 649 O O . ALA A 1 90 ? 4.301 -7.27 1.189 1 98.94 90 ALA A O 1
ATOM 650 N N . LEU A 1 91 ? 3.635 -8.992 -0.022 1 98.94 91 LEU A N 1
ATOM 651 C CA . LEU A 1 91 ? 4.82 -9.797 0.246 1 98.94 91 LEU A CA 1
ATOM 652 C C . LEU A 1 91 ? 6.066 -9.133 -0.338 1 98.94 91 LEU A C 1
ATOM 654 O O . LEU A 1 91 ? 7.125 -9.133 0.295 1 98.94 91 LEU A O 1
ATOM 658 N N . TYR A 1 92 ? 5.934 -8.602 -1.582 1 98.94 92 TYR A N 1
ATOM 659 C CA . TYR A 1 92 ? 7.043 -7.918 -2.232 1 98.94 92 TYR A CA 1
ATOM 660 C C . TYR A 1 92 ? 7.559 -6.773 -1.369 1 98.94 92 TYR A C 1
ATOM 662 O O . TYR A 1 92 ? 8.766 -6.605 -1.203 1 98.94 92 TYR A O 1
ATOM 670 N N . GLN A 1 93 ? 6.621 -6.02 -0.799 1 98.75 93 GLN A N 1
ATOM 671 C CA . GLN A 1 93 ? 6.996 -4.887 0.04 1 98.75 93 GLN A CA 1
ATOM 672 C C . GLN A 1 93 ? 7.691 -5.352 1.315 1 98.75 93 GLN A C 1
ATOM 674 O O . GLN A 1 93 ? 8.727 -4.805 1.696 1 98.75 93 GLN A O 1
ATOM 679 N N . VAL A 1 94 ? 7.137 -6.332 1.944 1 98.44 94 VAL A N 1
ATOM 680 C CA . VAL A 1 94 ? 7.691 -6.844 3.193 1 98.44 94 VAL A CA 1
ATOM 681 C C . VAL A 1 94 ? 9.055 -7.469 2.936 1 98.44 94 VAL A C 1
ATOM 683 O O . VAL A 1 94 ? 9.984 -7.305 3.734 1 98.44 94 VAL A O 1
ATOM 686 N N . ASN A 1 95 ? 9.164 -8.227 1.865 1 98.81 95 ASN A N 1
ATOM 687 C CA . ASN A 1 95 ? 10.445 -8.812 1.494 1 98.81 95 ASN A CA 1
ATOM 688 C C . ASN A 1 95 ? 11.523 -7.746 1.312 1 98.81 95 ASN A C 1
ATOM 690 O O . ASN A 1 95 ? 12.656 -7.914 1.767 1 98.81 95 ASN A O 1
ATOM 694 N N . ASN A 1 96 ? 11.211 -6.641 0.632 1 98.44 96 ASN A N 1
ATOM 695 C CA . ASN A 1 96 ? 12.172 -5.574 0.385 1 98.44 96 ASN A CA 1
ATOM 696 C C . ASN A 1 96 ? 12.586 -4.879 1.68 1 98.44 96 ASN A C 1
ATOM 698 O O . ASN A 1 96 ? 13.727 -4.441 1.819 1 98.44 96 ASN A O 1
ATOM 702 N N . SER A 1 97 ? 11.617 -4.73 2.633 1 98.19 97 SER A N 1
ATOM 703 C CA . SER A 1 97 ? 11.961 -4.113 3.908 1 98.19 97 SER A CA 1
ATOM 704 C C . SER A 1 97 ? 13.023 -4.926 4.648 1 98.19 97 SER A C 1
ATOM 706 O O . SER A 1 97 ? 13.867 -4.363 5.344 1 98.19 97 SER A O 1
ATOM 708 N N . VAL A 1 98 ? 12.945 -6.23 4.551 1 98.62 98 VAL A N 1
ATOM 709 C CA . VAL A 1 98 ? 13.945 -7.094 5.176 1 98.62 98 VAL A CA 1
ATOM 710 C C . VAL A 1 98 ? 15.211 -7.121 4.324 1 98.62 98 VAL A C 1
ATOM 712 O O . VAL A 1 98 ? 16.312 -6.961 4.84 1 98.62 98 VAL A O 1
ATOM 715 N N . LYS A 1 99 ? 15.039 -7.285 3 1 98.44 99 LYS A N 1
ATOM 716 C CA . LYS A 1 99 ? 16.141 -7.422 2.045 1 98.44 99 LYS A CA 1
ATOM 717 C C . LYS A 1 99 ? 17.078 -6.223 2.119 1 98.44 99 LYS A C 1
ATOM 719 O O . LYS A 1 99 ? 18.297 -6.379 2.043 1 98.44 99 LYS A O 1
ATOM 724 N N . PHE A 1 100 ? 16.531 -5.039 2.324 1 97.56 100 PHE A N 1
ATOM 725 C CA . PHE A 1 100 ? 17.344 -3.826 2.305 1 97.56 100 PHE A CA 1
ATOM 726 C C . PHE A 1 100 ? 17.547 -3.289 3.715 1 97.56 100 PHE A C 1
ATOM 728 O O . PHE A 1 100 ? 17.844 -2.105 3.898 1 97.56 100 PHE A O 1
ATOM 735 N N . SER A 1 101 ? 17.297 -4.047 4.766 1 96.69 101 SER A N 1
ATOM 736 C CA . SER A 1 101 ? 17.766 -3.918 6.145 1 96.69 101 SER A CA 1
ATOM 737 C C . SER A 1 101 ? 16.953 -2.885 6.91 1 96.69 101 SER A C 1
ATOM 739 O O . SER A 1 101 ? 17.422 -2.311 7.891 1 96.69 101 SER A O 1
ATOM 741 N N . GLN A 1 102 ? 15.742 -2.598 6.391 1 96.88 102 GLN A N 1
ATOM 742 C CA . GLN A 1 102 ? 14.82 -1.78 7.172 1 96.88 102 GLN A CA 1
ATOM 743 C C . GLN A 1 102 ? 14.312 -2.539 8.391 1 96.88 102 GLN A C 1
ATOM 745 O O . GLN A 1 102 ? 14.039 -1.938 9.438 1 96.88 102 GLN A O 1
ATOM 750 N N . ALA A 1 103 ? 14.18 -3.861 8.281 1 97.94 103 ALA A N 1
ATOM 751 C CA . ALA A 1 103 ? 13.664 -4.715 9.352 1 97.94 103 ALA A CA 1
ATOM 752 C C . ALA A 1 103 ? 14.367 -6.07 9.352 1 97.94 103 ALA A C 1
ATOM 754 O O . ALA A 1 103 ? 14.953 -6.477 8.352 1 97.94 103 ALA A O 1
ATOM 755 N N . GLU A 1 104 ? 14.352 -6.773 10.5 1 98.56 104 GLU A N 1
ATOM 756 C CA . GLU A 1 104 ? 14.836 -8.148 10.609 1 98.56 104 GLU A CA 1
ATOM 757 C C . GLU A 1 104 ? 13.703 -9.148 10.406 1 98.56 104 GLU A C 1
ATOM 759 O O . GLU A 1 104 ? 13.938 -10.289 10.008 1 98.56 104 GLU A O 1
ATOM 764 N N . CYS A 1 105 ? 12.508 -8.711 10.742 1 98.88 105 CYS A N 1
ATOM 765 C CA . CYS A 1 105 ? 11.32 -9.547 10.664 1 98.88 105 CYS A CA 1
ATOM 766 C C . CYS A 1 105 ? 10.086 -8.711 10.328 1 98.88 105 CYS A C 1
ATOM 768 O O . CYS A 1 105 ? 9.797 -7.727 11.008 1 98.88 105 CYS A O 1
ATOM 770 N N . ALA A 1 106 ? 9.383 -9.094 9.281 1 98.94 106 ALA A N 1
ATOM 771 C CA . ALA A 1 106 ? 8.219 -8.352 8.812 1 98.94 106 ALA A CA 1
ATOM 772 C C . ALA A 1 106 ? 7.094 -9.305 8.398 1 98.94 106 ALA A C 1
ATOM 774 O O . ALA A 1 106 ? 7.336 -10.484 8.148 1 98.94 106 ALA A O 1
ATOM 775 N N . MET A 1 107 ? 5.848 -8.766 8.336 1 98.94 107 MET A N 1
ATOM 776 C CA . MET A 1 107 ? 4.664 -9.594 8.109 1 98.94 107 MET A CA 1
ATOM 777 C C . MET A 1 107 ? 3.875 -9.102 6.906 1 98.94 107 MET A C 1
ATOM 779 O O . MET A 1 107 ? 3.604 -7.902 6.789 1 98.94 107 MET A O 1
ATOM 783 N N . ALA A 1 108 ? 3.562 -9.977 5.98 1 99 108 ALA A N 1
ATOM 784 C CA . ALA A 1 108 ? 2.586 -9.734 4.922 1 99 108 ALA A CA 1
ATOM 785 C C . ALA A 1 108 ? 1.275 -10.461 5.207 1 99 108 ALA A C 1
ATOM 787 O O . ALA A 1 108 ? 1.249 -11.688 5.312 1 99 108 ALA A O 1
ATOM 788 N N . LEU A 1 109 ? 0.226 -9.734 5.379 1 98.94 109 LEU A N 1
ATOM 789 C CA . LEU A 1 109 ? -1.121 -10.266 5.566 1 98.94 109 LEU A CA 1
ATOM 790 C C . LEU A 1 109 ? -2.037 -9.844 4.426 1 98.94 109 LEU A C 1
ATOM 792 O O . LEU A 1 109 ? -1.876 -8.758 3.861 1 98.94 109 LEU A O 1
ATOM 796 N N . GLY A 1 110 ? -2.941 -10.703 4.027 1 98.88 110 GLY A N 1
ATOM 797 C CA . GLY A 1 110 ? -3.936 -10.375 3.018 1 98.88 110 GLY A CA 1
ATOM 798 C C . GLY A 1 110 ? -5.258 -11.086 3.227 1 98.88 110 GLY A C 1
ATOM 799 O O . GLY A 1 110 ? -5.285 -12.234 3.682 1 98.88 110 GLY A O 1
ATOM 800 N N . PHE A 1 111 ? -6.312 -10.422 2.906 1 98.69 111 PHE A N 1
ATOM 801 C CA . PHE A 1 111 ? -7.641 -11.016 2.98 1 98.69 111 PHE A CA 1
ATOM 802 C C . PHE A 1 111 ? -8.586 -10.344 1.99 1 98.69 111 PHE A C 1
ATOM 804 O O . PHE A 1 111 ? -8.305 -9.258 1.491 1 98.69 111 PHE A O 1
ATOM 811 N N . GLU A 1 112 ? -9.648 -11.031 1.71 1 97.56 112 GLU A N 1
ATOM 812 C CA . GLU A 1 112 ? -10.742 -10.461 0.926 1 97.56 112 GLU A CA 1
ATOM 813 C C . GLU A 1 112 ? -12.086 -11.039 1.354 1 97.56 112 GLU A C 1
ATOM 815 O O . GLU A 1 112 ? -12.195 -12.242 1.618 1 97.56 112 GLU A O 1
ATOM 820 N N . ARG A 1 113 ? -12.992 -10.242 1.476 1 95.5 113 ARG A N 1
ATOM 821 C CA . ARG A 1 113 ? -14.414 -10.586 1.525 1 95.5 113 ARG A CA 1
ATOM 822 C C . ARG A 1 113 ? -15.141 -10.086 0.284 1 95.5 113 ARG A C 1
ATOM 824 O O . ARG A 1 113 ? -15.602 -8.945 0.247 1 95.5 113 ARG A O 1
ATOM 831 N N . MET A 1 114 ? -15.281 -10.984 -0.668 1 94.25 114 MET A N 1
ATOM 832 C CA . MET A 1 114 ? -15.82 -10.578 -1.964 1 94.25 114 MET A CA 1
ATOM 833 C C . MET A 1 114 ? -17.328 -10.719 -1.993 1 94.25 114 MET A C 1
ATOM 835 O O . MET A 1 114 ? -17.922 -11.336 -1.105 1 94.25 114 MET A O 1
ATOM 839 N N . LYS A 1 115 ? -17.984 -10.078 -2.938 1 90.06 115 LYS A N 1
ATOM 840 C CA . LYS A 1 115 ? -19.391 -10.273 -3.232 1 90.06 115 LYS A CA 1
ATOM 841 C C . LYS A 1 115 ? -19.594 -11.375 -4.27 1 90.06 115 LYS A C 1
ATOM 843 O O . LYS A 1 115 ? -18.75 -11.57 -5.145 1 90.06 115 LYS A O 1
ATOM 848 N N . PRO A 1 116 ? -20.703 -12.047 -4.113 1 87.5 116 PRO A N 1
ATOM 849 C CA . PRO A 1 116 ? -20.984 -13.047 -5.152 1 87.5 116 PRO A CA 1
ATOM 850 C C . PRO A 1 116 ? -21.156 -12.422 -6.535 1 87.5 116 PRO A C 1
ATOM 852 O O . PRO A 1 116 ? -21.594 -11.281 -6.648 1 87.5 116 PRO A O 1
ATOM 855 N N . GLY A 1 117 ? -20.844 -13.211 -7.555 1 80.38 117 GLY A N 1
ATOM 856 C CA . GLY A 1 117 ? -21.062 -12.758 -8.914 1 80.38 117 GLY A CA 1
ATOM 857 C C . GLY A 1 117 ? -19.844 -12.117 -9.539 1 80.38 117 GLY A C 1
ATOM 858 O O . GLY A 1 117 ? -18.734 -12.211 -8.992 1 80.38 117 GLY A O 1
ATOM 859 N N . SER A 1 118 ? -20.062 -11.492 -10.719 1 77.25 118 SER A N 1
ATOM 860 C CA . SER A 1 118 ? -18.953 -10.875 -11.453 1 77.25 118 SER A CA 1
ATOM 861 C C . SER A 1 118 ? -18.422 -9.648 -10.719 1 77.25 118 SER A C 1
ATOM 863 O O . SER A 1 118 ? -19.188 -8.93 -10.07 1 77.25 118 SER A O 1
ATOM 865 N N . LEU A 1 119 ? -17.172 -9.477 -10.922 1 75.06 119 LEU A N 1
ATOM 866 C CA . LEU A 1 119 ? -16.547 -8.336 -10.281 1 75.06 119 LEU A CA 1
ATOM 867 C C . LEU A 1 119 ? -17.047 -7.023 -10.883 1 75.06 119 LEU A C 1
ATOM 869 O O . LEU A 1 119 ? -17.219 -6.922 -12.094 1 75.06 119 LEU A O 1
ATOM 873 N N . GLY A 1 120 ? -17.406 -6.07 -10.023 1 76.38 120 GLY A N 1
ATOM 874 C CA . GLY A 1 120 ? -17.812 -4.734 -10.438 1 76.38 120 GLY A CA 1
ATOM 875 C C . GLY A 1 120 ? -17.078 -3.633 -9.688 1 76.38 120 GLY A C 1
ATOM 876 O O . GLY A 1 120 ? -16.266 -3.906 -8.805 1 76.38 120 GLY A O 1
ATOM 877 N N . THR A 1 121 ? -17.312 -2.441 -10.188 1 79.94 121 THR A N 1
ATOM 878 C CA . THR A 1 121 ? -16.719 -1.277 -9.523 1 79.94 121 THR A CA 1
ATOM 879 C C . THR A 1 121 ? -17.5 -0.944 -8.25 1 79.94 121 THR A C 1
ATOM 881 O O . THR A 1 121 ? -18.703 -1.139 -8.18 1 79.94 121 THR A O 1
ATOM 884 N N . SER A 1 122 ? -16.734 -0.526 -7.238 1 83.75 122 SER A N 1
ATOM 885 C CA . SER A 1 122 ? -17.359 0.005 -6.031 1 83.75 122 SER A CA 1
ATOM 886 C C . SER A 1 122 ? -17.531 1.517 -6.121 1 83.75 122 SER A C 1
ATOM 888 O O . SER A 1 122 ? -18.109 2.133 -5.227 1 83.75 122 SER A O 1
ATOM 890 N N . PHE A 1 123 ? -17.047 2.082 -7.203 1 89.06 123 PHE A N 1
ATOM 891 C CA . PHE A 1 123 ? -17.094 3.52 -7.438 1 89.06 123 PHE A CA 1
ATOM 892 C C . PHE A 1 123 ? -17.672 3.822 -8.82 1 89.06 123 PHE A C 1
ATOM 894 O O . PHE A 1 123 ? -16.969 4.344 -9.688 1 89.06 123 PHE A O 1
ATOM 901 N N . PRO A 1 124 ? -18.938 3.709 -9 1 86.31 124 PRO A N 1
ATOM 902 C CA . PRO A 1 124 ? -19.578 3.828 -10.32 1 86.31 124 PRO A CA 1
ATOM 903 C C . PRO A 1 124 ? -19.625 5.27 -10.82 1 86.31 124 PRO A C 1
ATOM 905 O O . PRO A 1 124 ? -19.922 5.508 -11.992 1 86.31 124 PRO A O 1
ATOM 908 N N . ASP A 1 125 ? -19.297 6.219 -9.945 1 87.88 125 ASP A N 1
ATOM 909 C CA . ASP A 1 125 ? -19.406 7.633 -10.289 1 87.88 125 ASP A CA 1
ATOM 910 C C . ASP A 1 125 ? -18.125 8.141 -10.961 1 87.88 125 ASP A C 1
ATOM 912 O O . ASP A 1 125 ? -17.969 9.344 -11.172 1 87.88 125 ASP A O 1
ATOM 916 N N . ARG A 1 126 ? -17.203 7.258 -11.25 1 90.31 126 ARG A N 1
ATOM 917 C CA . ARG A 1 126 ? -15.961 7.66 -11.898 1 90.31 126 ARG A CA 1
ATOM 918 C C . ARG A 1 126 ? -15.469 6.582 -12.867 1 90.31 126 ARG A C 1
ATOM 920 O O . ARG A 1 126 ? -15.93 5.438 -12.805 1 90.31 126 ARG A O 1
ATOM 927 N N . PRO A 1 127 ? -14.625 6.977 -13.75 1 90.38 127 PRO A N 1
ATOM 928 C CA . PRO A 1 127 ? -14.117 5.973 -14.688 1 90.38 127 PRO A CA 1
ATOM 929 C C . PRO A 1 127 ? -13.289 4.887 -13.992 1 90.38 127 PRO A C 1
ATOM 931 O O . PRO A 1 127 ? -12.523 5.18 -13.07 1 90.38 127 PRO A O 1
ATOM 934 N N . SER A 1 128 ? -13.438 3.68 -14.531 1 94.31 128 SER A N 1
ATOM 935 C CA . SER A 1 128 ? -12.633 2.566 -14.031 1 94.31 128 SER A CA 1
ATOM 936 C C . SER A 1 128 ? -11.164 2.725 -14.422 1 94.31 128 SER A C 1
ATOM 938 O O . SER A 1 128 ? -10.852 3.158 -15.531 1 94.31 128 SER A O 1
ATOM 940 N N . PRO A 1 129 ? -10.289 2.369 -13.461 1 96.38 129 PRO A N 1
ATOM 941 C CA . PRO A 1 129 ? -8.867 2.436 -13.805 1 96.38 129 PRO A CA 1
ATOM 942 C C . PRO A 1 129 ? -8.508 1.524 -14.977 1 96.38 129 PRO A C 1
ATOM 944 O O . PRO A 1 129 ? -7.484 1.737 -15.633 1 96.38 129 PRO A O 1
ATOM 947 N N . THR A 1 130 ? -9.273 0.512 -15.289 1 96.38 130 THR A N 1
ATOM 948 C CA . THR A 1 130 ? -8.961 -0.448 -16.344 1 96.38 130 THR A CA 1
ATOM 949 C C . THR A 1 130 ? -9.75 -0.138 -17.609 1 96.38 130 THR A C 1
ATOM 951 O O . THR A 1 130 ? -9.805 -0.957 -18.531 1 96.38 130 THR A O 1
ATOM 954 N N . ALA A 1 131 ? -10.391 1.017 -17.672 1 95.69 131 ALA A N 1
ATOM 955 C CA . ALA A 1 131 ? -11.281 1.374 -18.781 1 95.69 131 ALA A CA 1
ATOM 956 C C . ALA A 1 131 ? -10.547 1.319 -20.109 1 95.69 131 ALA A C 1
ATOM 958 O O . ALA A 1 131 ? -11.109 0.882 -21.125 1 95.69 131 ALA A O 1
ATOM 959 N N . LEU A 1 132 ? -9.336 1.757 -20.141 1 96.62 132 LEU A N 1
ATOM 960 C CA . LEU A 1 132 ? -8.609 1.815 -21.406 1 96.62 132 LEU A CA 1
ATOM 961 C C . LEU A 1 132 ? -8.195 0.42 -21.859 1 96.62 132 LEU A C 1
ATOM 963 O O . LEU A 1 132 ? -8.094 0.156 -23.062 1 96.62 132 LEU A O 1
ATOM 967 N N . PHE A 1 133 ? -7.898 -0.508 -20.922 1 97.06 133 PHE A N 1
ATOM 968 C CA . PHE A 1 133 ? -7.645 -1.899 -21.281 1 97.06 133 PHE A CA 1
ATOM 969 C C . PHE A 1 133 ? -8.859 -2.516 -21.953 1 97.06 133 PHE A C 1
ATOM 971 O O . PHE A 1 133 ? -8.734 -3.225 -22.953 1 97.06 133 PHE A O 1
ATOM 978 N N . THR A 1 134 ? -9.992 -2.23 -21.375 1 96.56 134 THR A N 1
ATOM 979 C CA . THR A 1 134 ? -11.25 -2.717 -21.922 1 96.56 134 THR A CA 1
ATOM 980 C C . THR A 1 134 ? -11.492 -2.15 -23.312 1 96.56 134 THR A C 1
ATOM 982 O O . THR A 1 134 ? -11.82 -2.893 -24.25 1 96.56 134 THR A O 1
ATOM 985 N N . LYS A 1 135 ? -11.344 -0.86 -23.406 1 96.88 135 LYS A N 1
ATOM 986 C CA . LYS A 1 135 ? -11.547 -0.203 -24.703 1 96.88 135 LYS A CA 1
ATOM 987 C C . LYS A 1 135 ? -10.633 -0.789 -25.766 1 96.88 135 LYS A C 1
ATOM 989 O O . LYS A 1 135 ? -11.07 -1.089 -26.875 1 96.88 135 LYS A O 1
ATOM 994 N N . HIS A 1 136 ? -9.383 -0.906 -25.391 1 97.25 136 HIS A N 1
ATOM 995 C CA . HIS A 1 136 ? -8.398 -1.441 -26.328 1 97.25 136 HIS A CA 1
ATOM 996 C C . HIS A 1 136 ? -8.766 -2.857 -26.75 1 97.25 136 HIS A C 1
ATOM 998 O O . HIS A 1 136 ? -8.664 -3.193 -27.938 1 97.25 136 HIS A O 1
ATOM 1004 N N . SER A 1 137 ? -9.172 -3.699 -25.859 1 96.88 137 SER A N 1
ATOM 1005 C CA . SER A 1 137 ? -9.547 -5.078 -26.156 1 96.88 137 SER A CA 1
ATOM 1006 C C . SER A 1 137 ? -10.758 -5.133 -27.078 1 96.88 137 SER A C 1
ATOM 1008 O O . SER A 1 137 ? -10.828 -5.977 -27.969 1 96.88 137 SER A O 1
ATOM 1010 N N . LEU A 1 138 ? -11.719 -4.285 -26.859 1 97.06 138 LEU A N 1
ATOM 1011 C CA . LEU A 1 138 ? -12.906 -4.223 -27.703 1 97.06 138 LEU A CA 1
ATOM 1012 C C . LEU A 1 138 ? -12.539 -3.82 -29.125 1 97.06 138 LEU A C 1
ATOM 1014 O O . LEU A 1 138 ? -13.125 -4.324 -30.094 1 97.06 138 LEU A O 1
ATOM 1018 N N . GLU A 1 139 ? -11.617 -2.947 -29.234 1 97.5 139 GLU A N 1
ATOM 1019 C CA . GLU A 1 139 ? -11.125 -2.568 -30.562 1 97.5 139 GLU A CA 1
ATOM 1020 C C . GLU A 1 139 ? -10.484 -3.756 -31.281 1 97.5 139 GLU A C 1
ATOM 1022 O O . GLU A 1 139 ? -10.648 -3.918 -32.5 1 97.5 139 GLU A O 1
ATOM 1027 N N . LEU A 1 140 ? -9.766 -4.562 -30.516 1 97.25 140 LEU A N 1
ATOM 1028 C CA . LEU A 1 140 ? -9.133 -5.742 -31.094 1 97.25 140 LEU A CA 1
ATOM 1029 C C . LEU A 1 140 ? -10.18 -6.762 -31.516 1 97.25 140 LEU A C 1
ATOM 1031 O O . LEU A 1 140 ? -9.992 -7.469 -32.5 1 97.25 140 LEU A O 1
ATOM 1035 N N . GLU A 1 141 ? -11.258 -6.906 -30.75 1 96.56 141 GLU A N 1
ATOM 1036 C CA . GLU A 1 141 ? -12.367 -7.762 -31.172 1 96.56 141 GLU A CA 1
ATOM 1037 C C . GLU A 1 141 ? -12.898 -7.355 -32.531 1 96.56 141 GLU A C 1
ATOM 1039 O O . GLU A 1 141 ? -13.086 -8.203 -33.406 1 96.56 141 GLU A O 1
ATOM 1044 N N . GLU A 1 142 ? -13.133 -6.125 -32.656 1 96.75 142 GLU A N 1
ATOM 1045 C CA . GLU A 1 142 ? -13.719 -5.598 -33.875 1 96.75 142 GLU A CA 1
ATOM 1046 C C . GLU A 1 142 ? -12.773 -5.777 -35.062 1 96.75 142 GLU A C 1
ATOM 1048 O O . GLU A 1 142 ? -13.211 -6.094 -36.188 1 96.75 142 GLU A O 1
ATOM 1053 N N . LYS A 1 143 ? -11.562 -5.578 -34.875 1 95.94 143 LYS A N 1
ATOM 1054 C CA . LYS A 1 143 ? -10.594 -5.531 -35.969 1 95.94 143 LYS A CA 1
ATOM 1055 C C . LYS A 1 143 ? -10.109 -6.93 -36.312 1 95.94 143 LYS A C 1
ATOM 1057 O O . LYS A 1 143 ? -9.898 -7.234 -37.5 1 95.94 143 LYS A O 1
ATOM 1062 N N . TYR A 1 144 ? -9.867 -7.766 -35.219 1 94.19 144 TYR A N 1
ATOM 1063 C CA . TYR A 1 144 ? -9.047 -8.938 -35.5 1 94.19 144 TYR A CA 1
ATOM 1064 C C . TYR A 1 144 ? -9.695 -10.203 -34.938 1 94.19 144 TYR A C 1
ATOM 1066 O O . TYR A 1 144 ? -9.641 -11.266 -35.562 1 94.19 144 TYR A O 1
ATOM 1074 N N . LEU A 1 145 ? -10.391 -10.18 -33.812 1 95.75 145 LEU A N 1
ATOM 1075 C CA . LEU A 1 145 ? -10.648 -11.391 -33.031 1 95.75 145 LEU A CA 1
ATOM 1076 C C . LEU A 1 145 ? -12.102 -11.844 -33.219 1 95.75 145 LEU A C 1
ATOM 1078 O O . LEU A 1 145 ? -12.438 -12.984 -32.906 1 95.75 145 LEU A O 1
ATOM 1082 N N . GLY A 1 146 ? -12.938 -10.945 -33.719 1 95.06 146 GLY A N 1
ATOM 1083 C CA . GLY A 1 146 ? -14.352 -11.258 -33.812 1 95.06 146 GLY A CA 1
ATOM 1084 C C . GLY A 1 146 ? -15.133 -10.953 -32.562 1 95.06 146 GLY A C 1
ATOM 1085 O O . GLY A 1 146 ? -14.547 -10.789 -31.484 1 95.06 146 GLY A O 1
ATOM 1086 N N . LYS A 1 147 ? -16.453 -11 -32.656 1 94.12 147 LYS A N 1
ATOM 1087 C CA . LYS A 1 147 ? -17.344 -10.641 -31.578 1 94.12 147 LYS A CA 1
ATOM 1088 C C . LYS A 1 147 ? -17.25 -11.641 -30.422 1 94.12 147 LYS A C 1
ATOM 1090 O O . LYS A 1 147 ? -17.156 -12.852 -30.656 1 94.12 147 LYS A O 1
ATOM 1095 N N . ASN A 1 148 ? -17.219 -11.164 -29.234 1 95.62 148 ASN A N 1
ATOM 1096 C CA . ASN A 1 148 ? -17.203 -11.945 -28 1 95.62 148 ASN A CA 1
ATOM 1097 C C . ASN A 1 148 ? -18.328 -11.523 -27.062 1 95.62 148 ASN A C 1
ATOM 1099 O O . ASN A 1 148 ? -19.062 -10.57 -27.344 1 95.62 148 ASN A O 1
ATOM 1103 N N . GLN A 1 149 ? -18.594 -12.289 -26.016 1 95 149 GLN A N 1
ATOM 1104 C CA . GLN A 1 149 ? -19.688 -12.008 -25.094 1 95 149 GLN A CA 1
ATOM 1105 C C . GLN A 1 149 ? -19.266 -12.281 -23.641 1 95 149 GLN A C 1
ATOM 1107 O O . GLN A 1 149 ? -18.172 -12.789 -23.406 1 95 149 GLN A O 1
ATOM 1112 N N . GLY A 1 150 ? -20.219 -11.891 -22.719 1 94.69 150 GLY A N 1
ATOM 1113 C CA . GLY A 1 150 ? -19.984 -12.18 -21.312 1 94.69 150 GLY A CA 1
ATOM 1114 C C . GLY A 1 150 ? -19.391 -11.008 -20.547 1 94.69 150 GLY A C 1
ATOM 1115 O O . GLY A 1 150 ? -19.219 -9.93 -21.109 1 94.69 150 GLY A O 1
ATOM 1116 N N . PRO A 1 151 ? -19.109 -11.258 -19.203 1 94 151 PRO A N 1
ATOM 1117 C CA . PRO A 1 151 ? -18.484 -10.203 -18.406 1 94 151 PRO A CA 1
ATOM 1118 C C . PRO A 1 151 ? -17.141 -9.758 -18.953 1 94 151 PRO A C 1
ATOM 1120 O O . PRO A 1 151 ? -16.375 -10.578 -19.469 1 94 151 PRO A O 1
ATOM 1123 N N . MET A 1 152 ? -16.828 -8.539 -18.766 1 92.88 152 MET A N 1
ATOM 1124 C CA . MET A 1 152 ? -15.703 -7.906 -19.438 1 92.88 152 MET A CA 1
ATOM 1125 C C . MET A 1 152 ? -14.391 -8.594 -19.062 1 92.88 152 MET A C 1
ATOM 1127 O O . MET A 1 152 ? -13.547 -8.828 -19.938 1 92.88 152 MET A O 1
ATOM 1131 N N . THR A 1 153 ? -14.195 -8.883 -17.828 1 93.94 153 THR A N 1
ATOM 1132 C CA . THR A 1 153 ? -12.945 -9.508 -17.406 1 93.94 153 THR A CA 1
ATOM 1133 C C . THR A 1 153 ? -12.758 -10.852 -18.094 1 93.94 153 THR A C 1
ATOM 1135 O O . THR A 1 153 ? -11.664 -11.164 -18.578 1 93.94 153 THR A O 1
ATOM 1138 N N . ALA A 1 154 ? -13.797 -11.648 -18.125 1 95.94 154 ALA A N 1
ATOM 1139 C CA . ALA A 1 154 ? -13.734 -12.938 -18.812 1 95.94 154 ALA A CA 1
ATOM 1140 C C . ALA A 1 154 ? -13.438 -12.758 -20.297 1 95.94 154 ALA A C 1
ATOM 1142 O O . ALA A 1 154 ? -12.68 -13.531 -20.891 1 95.94 154 ALA A O 1
ATOM 1143 N N . ARG A 1 155 ? -14.039 -11.742 -20.828 1 96.19 155 ARG A N 1
ATOM 1144 C CA . ARG A 1 155 ? -13.859 -11.445 -22.25 1 96.19 155 ARG A CA 1
ATOM 1145 C C . ARG A 1 155 ? -12.406 -11.109 -22.562 1 96.19 155 ARG A C 1
ATOM 1147 O O . ARG A 1 155 ? -11.875 -11.516 -23.609 1 96.19 155 ARG A O 1
ATOM 1154 N N . LEU A 1 156 ? -11.773 -10.336 -21.703 1 97.25 156 LEU A N 1
ATOM 1155 C CA . LEU A 1 156 ? -10.383 -9.953 -21.891 1 97.25 156 LEU A CA 1
ATOM 1156 C C . LEU A 1 156 ? -9.492 -11.18 -22.016 1 97.25 156 LEU A C 1
ATOM 1158 O O . LEU A 1 156 ? -8.68 -11.281 -22.938 1 97.25 156 LEU A O 1
ATOM 1162 N N . PHE A 1 157 ? -9.641 -12.141 -21.172 1 97.81 157 PHE A N 1
ATOM 1163 C CA . PHE A 1 157 ? -8.805 -13.336 -21.141 1 97.81 157 PHE A CA 1
ATOM 1164 C C . PHE A 1 157 ? -9.18 -14.281 -22.266 1 97.81 157 PHE A C 1
ATOM 1166 O O . PHE A 1 157 ? -8.32 -14.938 -22.859 1 97.81 157 PHE A O 1
ATOM 1173 N N . SER A 1 158 ? -10.477 -14.336 -22.531 1 98.12 158 SER A N 1
ATOM 1174 C CA . SER A 1 158 ? -10.93 -15.133 -23.656 1 98.12 158 SER A CA 1
ATOM 1175 C C . SER A 1 158 ? -10.32 -14.633 -24.969 1 98.12 158 SER A C 1
ATOM 1177 O O . SER A 1 158 ? -9.906 -15.43 -25.812 1 98.12 158 SER A O 1
ATOM 1179 N N . ASN A 1 159 ? -10.297 -13.32 -25.141 1 98.31 159 ASN A N 1
ATOM 1180 C CA . ASN A 1 159 ? -9.703 -12.719 -26.328 1 98.31 159 ASN A CA 1
ATOM 1181 C C . ASN A 1 159 ? -8.227 -13.07 -26.453 1 98.31 159 ASN A C 1
ATOM 1183 O O . ASN A 1 159 ? -7.734 -13.289 -27.562 1 98.31 159 ASN A O 1
ATOM 1187 N N . ALA A 1 160 ? -7.527 -13.094 -25.344 1 98.31 160 ALA A N 1
ATOM 1188 C CA . ALA A 1 160 ? -6.113 -13.453 -25.359 1 98.31 160 ALA A CA 1
ATOM 1189 C C . ALA A 1 160 ? -5.93 -14.906 -25.797 1 98.31 160 ALA A C 1
ATOM 1191 O O . ALA A 1 160 ? -5.023 -15.219 -26.578 1 98.31 160 ALA A O 1
ATOM 1192 N N . ALA A 1 161 ? -6.773 -15.789 -25.297 1 98.12 161 ALA A N 1
ATOM 1193 C CA . ALA A 1 161 ? -6.719 -17.188 -25.719 1 98.12 161 ALA A CA 1
ATOM 1194 C C . ALA A 1 161 ? -7.008 -17.328 -27.203 1 98.12 161 ALA A C 1
ATOM 1196 O O . ALA A 1 161 ? -6.34 -18.109 -27.906 1 98.12 161 ALA A O 1
ATOM 1197 N N . LYS A 1 162 ? -8.016 -16.625 -27.641 1 98.12 162 LYS A N 1
ATOM 1198 C CA . LYS A 1 162 ? -8.375 -16.641 -29.062 1 98.12 162 LYS A CA 1
ATOM 1199 C C . LYS A 1 162 ? -7.191 -16.234 -29.938 1 98.12 162 LYS A C 1
ATOM 1201 O O . LYS A 1 162 ? -6.902 -16.875 -30.938 1 98.12 162 LYS A O 1
ATOM 1206 N N . GLU A 1 163 ? -6.57 -15.172 -29.5 1 98.31 163 GLU A N 1
ATOM 1207 C CA . GLU A 1 163 ? -5.379 -14.758 -30.234 1 98.31 163 GLU A CA 1
ATOM 1208 C C . GLU A 1 163 ? -4.344 -15.875 -30.281 1 98.31 163 GLU A C 1
ATOM 1210 O O . GLU A 1 163 ? -3.762 -16.156 -31.328 1 98.31 163 GLU A O 1
ATOM 1215 N N . TYR A 1 164 ? -4.082 -16.469 -29.156 1 98.5 164 TYR A N 1
ATOM 1216 C CA . TYR A 1 164 ? -3.113 -17.562 -29.094 1 98.5 164 TYR A CA 1
ATOM 1217 C C . TYR A 1 164 ? -3.5 -18.688 -30.062 1 98.5 164 TYR A C 1
ATOM 1219 O O . TYR A 1 164 ? -2.666 -19.156 -30.828 1 98.5 164 TYR A O 1
ATOM 1227 N N . PHE A 1 165 ? -4.727 -19.125 -30.062 1 98.19 165 PHE A N 1
ATOM 1228 C CA . PHE A 1 165 ? -5.203 -20.219 -30.906 1 98.19 165 PHE A CA 1
ATOM 1229 C C . PHE A 1 165 ? -5.039 -19.875 -32.375 1 98.19 165 PHE A C 1
ATOM 1231 O O . PHE A 1 165 ? -4.59 -20.703 -33.156 1 98.19 165 PHE A O 1
ATOM 1238 N N . ASP A 1 166 ? -5.414 -18.672 -32.688 1 97.81 166 ASP A N 1
ATOM 1239 C CA . ASP A 1 166 ? -5.34 -18.234 -34.094 1 97.81 166 ASP A CA 1
ATOM 1240 C C . ASP A 1 166 ? -3.9 -18.234 -34.594 1 97.81 166 ASP A C 1
ATOM 1242 O O . ASP A 1 166 ? -3.643 -18.578 -35.75 1 97.81 166 ASP A O 1
ATOM 1246 N N . LYS A 1 167 ? -3.016 -17.922 -33.719 1 97.81 167 LYS A N 1
ATOM 1247 C CA . LYS A 1 167 ? -1.629 -17.734 -34.125 1 97.81 167 LYS A CA 1
ATOM 1248 C C . LYS A 1 167 ? -0.859 -19.062 -34.062 1 97.81 167 LYS A C 1
ATOM 1250 O O . LYS A 1 167 ? 0.022 -19.312 -34.875 1 97.81 167 LYS A O 1
ATOM 1255 N N . TYR A 1 168 ? -1.164 -19.891 -33.062 1 97.94 168 TYR A N 1
ATOM 1256 C CA . TYR A 1 168 ? -0.203 -20.938 -32.75 1 97.94 168 TYR A CA 1
ATOM 1257 C C . TYR A 1 168 ? -0.884 -22.297 -32.688 1 97.94 168 TYR A C 1
ATOM 1259 O O . TYR A 1 168 ? -0.215 -23.328 -32.594 1 97.94 168 TYR A O 1
ATOM 1267 N N . GLY A 1 169 ? -2.168 -22.328 -32.688 1 97.44 169 GLY A N 1
ATOM 1268 C CA . GLY A 1 169 ? -2.891 -23.594 -32.656 1 97.44 169 GLY A CA 1
ATOM 1269 C C . GLY A 1 169 ? -3.488 -23.891 -31.297 1 97.44 169 GLY A C 1
ATOM 1270 O O . GLY A 1 169 ? -3.289 -23.125 -30.344 1 97.44 169 GLY A O 1
ATOM 1271 N N . GLY A 1 170 ? -4.23 -25.016 -31.172 1 97.31 170 GLY A N 1
ATOM 1272 C CA . GLY A 1 170 ? -4.98 -25.359 -29.984 1 97.31 170 GLY A CA 1
ATOM 1273 C C . GLY A 1 170 ? -6.414 -24.875 -30.016 1 97.31 170 GLY A C 1
ATOM 1274 O O . GLY A 1 170 ? -6.895 -24.406 -31.047 1 97.31 170 GLY A O 1
ATOM 1275 N N . GLY A 1 171 ? -7.066 -25.016 -28.891 1 97.75 171 GLY A N 1
ATOM 1276 C CA . GLY A 1 171 ? -8.469 -24.625 -28.812 1 97.75 171 GLY A CA 1
ATOM 1277 C C . GLY A 1 171 ? -9.062 -24.797 -27.438 1 97.75 171 GLY A C 1
ATOM 1278 O O . GLY A 1 171 ? -8.344 -25.016 -26.469 1 97.75 171 GLY A O 1
ATOM 1279 N N . VAL A 1 172 ? -10.32 -24.672 -27.406 1 98.06 172 VAL A N 1
ATOM 1280 C CA . VAL A 1 172 ? -11.078 -24.672 -26.156 1 98.06 172 VAL A CA 1
ATOM 1281 C C . VAL A 1 172 ? -10.836 -25.984 -25.406 1 98.06 172 VAL A C 1
ATOM 1283 O O . VAL A 1 172 ? -10.859 -26.016 -24.188 1 98.06 172 VAL A O 1
ATOM 1286 N N . GLU A 1 173 ? -10.578 -27.047 -26.109 1 98.25 173 GLU A N 1
ATOM 1287 C CA . GLU A 1 173 ? -10.305 -28.344 -25.469 1 98.25 173 GLU A CA 1
ATOM 1288 C C . GLU A 1 173 ? -9.07 -28.266 -24.578 1 98.25 173 GLU A C 1
ATOM 1290 O O . GLU A 1 173 ? -8.992 -28.938 -23.547 1 98.25 173 GLU A O 1
ATOM 1295 N N . HIS A 1 174 ? -8.062 -27.5 -24.969 1 98.75 174 HIS A N 1
ATOM 1296 C CA . HIS A 1 174 ? -6.871 -27.328 -24.156 1 98.75 174 HIS A CA 1
ATOM 1297 C C . HIS A 1 174 ? -7.184 -26.547 -22.875 1 98.75 174 HIS A C 1
ATOM 1299 O O . HIS A 1 174 ? -6.621 -26.828 -21.828 1 98.75 174 HIS A O 1
ATOM 1305 N N . LEU A 1 175 ? -8.086 -25.531 -23 1 98.88 175 LEU A N 1
ATOM 1306 C CA . LEU A 1 175 ? -8.531 -24.828 -21.812 1 98.88 175 LEU A CA 1
ATOM 1307 C C . LEU A 1 175 ? -9.273 -25.766 -20.859 1 98.88 175 LEU A C 1
ATOM 1309 O O . LEU A 1 175 ? -9.117 -25.656 -19.641 1 98.88 175 LEU A O 1
ATOM 1313 N N . ALA A 1 176 ? -10.062 -26.625 -21.422 1 98.81 176 ALA A N 1
ATOM 1314 C CA . ALA A 1 176 ? -10.789 -27.609 -20.609 1 98.81 176 ALA A CA 1
ATOM 1315 C C . ALA A 1 176 ? -9.828 -28.547 -19.891 1 98.81 176 ALA A C 1
ATOM 1317 O O . ALA A 1 176 ? -10.055 -28.891 -18.719 1 98.81 176 ALA A O 1
ATOM 1318 N N . LYS A 1 177 ? -8.789 -28.984 -20.578 1 98.81 177 LYS A N 1
ATOM 1319 C CA . LYS A 1 177 ? -7.777 -29.828 -19.969 1 98.81 177 LYS A CA 1
ATOM 1320 C C . LYS A 1 177 ? -7.102 -29.125 -18.797 1 98.81 177 LYS A C 1
ATOM 1322 O O . LYS A 1 177 ? -6.879 -29.719 -17.734 1 98.81 177 LYS A O 1
ATOM 1327 N N . ILE A 1 178 ? -6.793 -27.859 -19 1 98.88 178 ILE A N 1
ATOM 1328 C CA . ILE A 1 178 ? -6.141 -27.062 -17.953 1 98.88 178 ILE A CA 1
ATOM 1329 C C . ILE A 1 178 ? -7.059 -26.938 -16.75 1 98.88 178 ILE A C 1
ATOM 1331 O O . ILE A 1 178 ? -6.637 -27.172 -15.617 1 98.88 178 ILE A O 1
ATOM 1335 N N . ALA A 1 179 ? -8.289 -26.562 -17 1 98.88 179 ALA A N 1
ATOM 1336 C CA . ALA A 1 179 ? -9.258 -26.391 -15.914 1 98.88 179 ALA A CA 1
ATOM 1337 C C . ALA A 1 179 ? -9.484 -27.719 -15.18 1 98.88 179 ALA A C 1
ATOM 1339 O O . ALA A 1 179 ? -9.523 -27.75 -13.945 1 98.88 179 ALA A O 1
ATOM 1340 N N . SER A 1 180 ? -9.68 -28.781 -15.922 1 98.81 180 SER A N 1
ATOM 1341 C CA . SER A 1 180 ? -9.891 -30.094 -15.32 1 98.81 180 SER A CA 1
ATOM 1342 C C . SER A 1 180 ? -8.711 -30.5 -14.445 1 98.81 180 SER A C 1
ATOM 1344 O O . SER A 1 180 ? -8.898 -31.016 -13.336 1 98.81 180 SER A O 1
ATOM 1346 N N . LYS A 1 181 ? -7.531 -30.297 -14.969 1 98.75 181 LYS A N 1
ATOM 1347 C CA . LYS A 1 181 ? -6.32 -30.578 -14.203 1 98.75 181 LYS A CA 1
ATOM 1348 C C . LYS A 1 181 ? -6.32 -29.812 -12.875 1 98.75 181 LYS A C 1
ATOM 1350 O O . LYS A 1 181 ? -6.039 -30.391 -11.828 1 98.75 181 LYS A O 1
ATOM 1355 N N . ASN A 1 182 ? -6.602 -28.531 -12.867 1 98.75 182 ASN A N 1
ATOM 1356 C CA . ASN A 1 182 ? -6.633 -27.734 -11.648 1 98.75 182 ASN A CA 1
ATOM 1357 C C . ASN A 1 182 ? -7.703 -28.234 -10.68 1 98.75 182 ASN A C 1
ATOM 1359 O O . ASN A 1 182 ? -7.465 -28.297 -9.469 1 98.75 182 ASN A O 1
ATOM 1363 N N . HIS A 1 183 ? -8.852 -28.578 -11.172 1 98.69 183 HIS A N 1
ATOM 1364 C CA . HIS A 1 183 ? -9.93 -29.078 -10.328 1 98.69 183 HIS A CA 1
ATOM 1365 C C . HIS A 1 183 ? -9.578 -30.438 -9.742 1 98.69 183 HIS A C 1
ATOM 1367 O O . HIS A 1 183 ? -9.961 -30.75 -8.609 1 98.69 183 HIS A O 1
ATOM 1373 N N . LYS A 1 184 ? -8.906 -31.266 -10.461 1 98.56 184 LYS A N 1
ATOM 1374 C CA . LYS A 1 184 ? -8.438 -32.531 -9.93 1 98.56 184 LYS A CA 1
ATOM 1375 C C . LYS A 1 184 ? -7.395 -32.344 -8.836 1 98.56 184 LYS A C 1
ATOM 1377 O O . LYS A 1 184 ? -7.402 -33.031 -7.82 1 98.56 184 LYS A O 1
ATOM 1382 N N . HIS A 1 185 ? -6.465 -31.391 -9.07 1 98.75 185 HIS A N 1
ATOM 1383 C CA . HIS A 1 185 ? -5.473 -31.062 -8.062 1 98.75 185 HIS A CA 1
ATOM 1384 C C . HIS A 1 185 ? -6.137 -30.625 -6.762 1 98.75 185 HIS A C 1
ATOM 1386 O O . HIS A 1 185 ? -5.637 -30.906 -5.672 1 98.75 185 HIS A O 1
ATOM 1392 N N . SER A 1 186 ? -7.262 -29.922 -6.824 1 98.38 186 SER A N 1
ATOM 1393 C CA . SER A 1 186 ? -7.922 -29.344 -5.664 1 98.38 186 SER A CA 1
ATOM 1394 C C . SER A 1 186 ? -8.445 -30.438 -4.727 1 98.38 186 SER A C 1
ATOM 1396 O O . SER A 1 186 ? -8.656 -30.188 -3.537 1 98.38 186 SER A O 1
ATOM 1398 N N . LEU A 1 187 ? -8.641 -31.641 -5.203 1 98.31 187 LEU A N 1
ATOM 1399 C CA . LEU A 1 187 ? -9.094 -32.75 -4.379 1 98.31 187 LEU A CA 1
ATOM 1400 C C . LEU A 1 187 ? -8.109 -33.031 -3.246 1 98.31 187 LEU A C 1
ATOM 1402 O O . LEU A 1 187 ? -8.5 -33.531 -2.188 1 98.31 187 LEU A O 1
ATOM 1406 N N . ASN A 1 188 ? -6.891 -32.656 -3.461 1 98.06 188 ASN A N 1
ATOM 1407 C CA . ASN A 1 188 ? -5.84 -32.938 -2.482 1 98.06 188 ASN A CA 1
ATOM 1408 C C . ASN A 1 188 ? -5.719 -31.781 -1.48 1 98.06 188 ASN A C 1
ATOM 1410 O O . ASN A 1 188 ? -4.977 -31.875 -0.504 1 98.06 188 ASN A O 1
ATOM 1414 N N . ASN A 1 189 ? -6.41 -30.656 -1.64 1 98.5 189 ASN A N 1
ATOM 1415 C CA . ASN A 1 189 ? -6.238 -29.438 -0.844 1 98.5 189 ASN A CA 1
ATOM 1416 C C . ASN A 1 189 ? -7.453 -29.172 0.039 1 98.5 189 ASN A C 1
ATOM 1418 O O . ASN A 1 189 ? -8.453 -28.625 -0.427 1 98.5 189 ASN A O 1
ATOM 1422 N N . PRO A 1 190 ? -7.359 -29.438 1.276 1 97.44 190 PRO A N 1
ATOM 1423 C CA . PRO A 1 190 ? -8.5 -29.25 2.172 1 97.44 190 PRO A CA 1
ATOM 1424 C C . PRO A 1 190 ? -8.883 -27.781 2.346 1 97.44 190 PRO A C 1
ATOM 1426 O O . PRO A 1 190 ? -9.953 -27.469 2.875 1 97.44 190 PRO A O 1
ATOM 1429 N N . TYR A 1 191 ? -8.062 -26.812 1.922 1 98.06 191 TYR A N 1
ATOM 1430 C CA . TYR A 1 191 ? -8.352 -25.375 2.012 1 98.06 191 TYR A CA 1
ATOM 1431 C C . TYR A 1 191 ? -9.172 -24.906 0.818 1 98.06 191 TYR A C 1
ATOM 1433 O O . TYR A 1 191 ? -9.664 -23.781 0.799 1 98.06 191 TYR A O 1
ATOM 1441 N N . SER A 1 192 ? -9.336 -25.75 -0.174 1 98.44 192 SER A N 1
ATOM 1442 C CA . SER A 1 192 ? -9.859 -25.344 -1.472 1 98.44 192 SER A CA 1
ATOM 1443 C C . SER A 1 192 ? -11.375 -25.156 -1.423 1 98.44 192 SER A C 1
ATOM 1445 O O . SER A 1 192 ? -12.078 -25.938 -0.782 1 98.44 192 SER A O 1
ATOM 1447 N N . GLN A 1 193 ? -11.82 -24.109 -2.107 1 97.56 193 GLN A N 1
ATOM 1448 C CA . GLN A 1 193 ? -13.25 -23.797 -2.193 1 97.56 193 GLN A CA 1
ATOM 1449 C C . GLN A 1 193 ? -14.008 -24.906 -2.91 1 97.56 193 GLN A C 1
ATOM 1451 O O . GLN A 1 193 ? -15.086 -25.312 -2.467 1 97.56 193 GLN A O 1
ATOM 1456 N N . PHE A 1 194 ? -13.477 -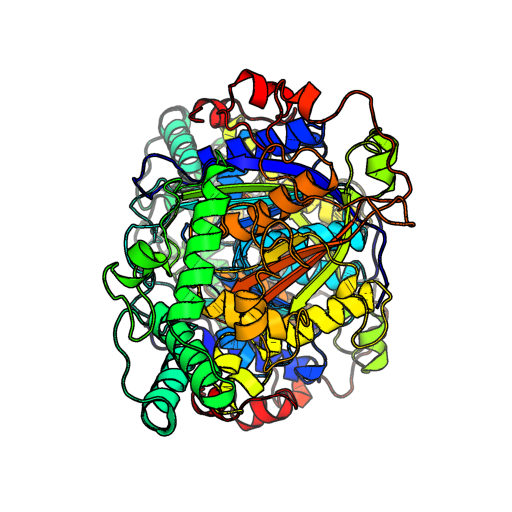25.375 -4.066 1 97.44 194 PHE A N 1
ATOM 1457 C CA . PHE A 1 194 ? -14.031 -26.5 -4.801 1 97.44 194 PHE A CA 1
ATOM 1458 C C . PHE A 1 194 ? -13.164 -27.75 -4.637 1 97.44 194 PHE A C 1
ATOM 1460 O O . PHE A 1 194 ? -11.938 -27.656 -4.715 1 97.44 194 PHE A O 1
ATOM 1467 N N . ARG A 1 195 ? -13.766 -28.906 -4.457 1 97.44 195 ARG A N 1
ATOM 1468 C CA . ARG A 1 195 ? -13.07 -30.188 -4.422 1 97.44 195 ARG A CA 1
ATOM 1469 C C . ARG A 1 195 ? -13.883 -31.266 -5.137 1 97.44 195 ARG A C 1
ATOM 1471 O O . ARG A 1 195 ? -14.031 -32.375 -4.629 1 97.44 195 ARG A O 1
ATOM 1478 N N . ASP A 1 196 ? -14.328 -30.922 -6.309 1 96.38 196 ASP A N 1
ATOM 1479 C CA . ASP A 1 196 ? -15.234 -31.781 -7.066 1 96.38 196 ASP A CA 1
ATOM 1480 C C . ASP A 1 196 ? -14.469 -32.625 -8.086 1 96.38 196 ASP A C 1
ATOM 1482 O O . ASP A 1 196 ? -14.922 -33.688 -8.477 1 96.38 196 ASP A O 1
ATOM 1486 N N . GLY A 1 197 ? -13.383 -32.094 -8.594 1 97.69 197 GLY A N 1
ATOM 1487 C CA . GLY A 1 197 ? -12.578 -32.812 -9.555 1 97.69 197 GLY A CA 1
ATOM 1488 C C . GLY A 1 197 ? -13.258 -33 -10.898 1 97.69 197 GLY A C 1
ATOM 1489 O O . GLY A 1 197 ? -13.234 -34.062 -11.484 1 97.69 197 GLY A O 1
ATOM 1490 N N . TRP A 1 198 ? -13.805 -32 -11.469 1 98 198 TRP A N 1
ATOM 1491 C CA . TRP A 1 198 ? -14.555 -32.062 -12.719 1 98 198 TRP A CA 1
ATOM 1492 C C . TRP A 1 198 ? -13.695 -32.594 -13.859 1 98 198 TRP A C 1
ATOM 1494 O O . TRP A 1 198 ? -12.523 -32.219 -13.984 1 98 198 TRP A O 1
ATOM 1504 N N . SER A 1 199 ? -14.273 -33.438 -14.68 1 98.25 199 SER A N 1
ATOM 1505 C CA . SER A 1 199 ? -13.602 -34 -15.852 1 98.25 199 SER A CA 1
ATOM 1506 C C . SER A 1 199 ? -13.547 -32.969 -16.984 1 98.25 199 SER A C 1
ATOM 1508 O O . SER A 1 199 ? -14.211 -31.922 -16.906 1 98.25 199 SER A O 1
ATOM 1510 N N . GLU A 1 200 ? -12.727 -33.281 -17.984 1 98.56 200 GLU A N 1
ATOM 1511 C CA . GLU A 1 200 ? -12.664 -32.406 -19.156 1 98.56 200 GLU A CA 1
ATOM 1512 C C . GLU A 1 200 ? -14.047 -32.25 -19.797 1 98.56 200 GLU A C 1
ATOM 1514 O O . GLU A 1 200 ? -14.422 -31.125 -20.188 1 98.56 200 GLU A O 1
ATOM 1519 N N . GLU A 1 201 ? -14.812 -33.312 -19.875 1 98.5 201 GLU A N 1
ATOM 1520 C CA . GLU A 1 201 ? -16.156 -33.312 -20.453 1 98.5 201 GLU A CA 1
ATOM 1521 C C . GLU A 1 201 ? -17.094 -32.438 -19.625 1 98.5 201 GLU A C 1
ATOM 1523 O O . GLU A 1 201 ? -17.859 -31.641 -20.188 1 98.5 201 GLU A O 1
ATOM 1528 N N . GLN A 1 202 ? -17.031 -32.562 -18.359 1 98.5 202 GLN A N 1
ATOM 1529 C CA . GLN A 1 202 ? -17.859 -31.734 -17.484 1 98.5 202 GLN A CA 1
ATOM 1530 C C . GLN A 1 202 ? -17.531 -30.25 -17.641 1 98.5 202 GLN A C 1
ATOM 1532 O O . GLN A 1 202 ? -18.438 -29.406 -17.641 1 98.5 202 GLN A O 1
ATOM 1537 N N . VAL A 1 203 ? -16.266 -29.969 -17.734 1 98.69 203 VAL A N 1
ATOM 1538 C CA . VAL A 1 203 ? -15.805 -28.594 -17.906 1 98.69 203 VAL A CA 1
ATOM 1539 C C . VAL A 1 203 ? -16.344 -28.031 -19.219 1 98.69 203 VAL A C 1
ATOM 1541 O O . VAL A 1 203 ? -16.859 -26.906 -19.25 1 98.69 203 VAL A O 1
ATOM 1544 N N . LEU A 1 204 ? -16.266 -28.781 -20.297 1 98.25 204 LEU A N 1
ATOM 1545 C CA . LEU A 1 204 ? -16.688 -28.328 -21.625 1 98.25 204 LEU A CA 1
ATOM 1546 C C . LEU A 1 204 ? -18.203 -28.125 -21.656 1 98.25 204 LEU A C 1
ATOM 1548 O O . LEU A 1 204 ? -18.688 -27.25 -22.375 1 98.25 204 LEU A O 1
ATOM 1552 N N . ASN A 1 205 ? -18.906 -28.938 -20.891 1 97.88 205 ASN A N 1
ATOM 1553 C CA . ASN A 1 205 ? -20.359 -28.922 -20.938 1 97.88 205 ASN A CA 1
ATOM 1554 C C . ASN A 1 205 ? -20.938 -27.906 -19.953 1 97.88 205 ASN A C 1
ATOM 1556 O O . ASN A 1 205 ? -22.156 -27.703 -19.906 1 97.88 205 ASN A O 1
ATOM 1560 N N . ALA A 1 206 ? -20.062 -27.328 -19.156 1 98.12 206 ALA A N 1
ATOM 1561 C CA . ALA A 1 206 ? -20.531 -26.312 -18.219 1 98.12 206 ALA A CA 1
ATOM 1562 C C . ALA A 1 206 ? -21.062 -25.078 -18.938 1 98.12 206 ALA A C 1
ATOM 1564 O O . ALA A 1 206 ? -20.797 -24.891 -20.125 1 98.12 206 ALA A O 1
ATOM 1565 N N . PRO A 1 207 ? -21.875 -24.203 -18.219 1 97.44 207 PRO A N 1
ATOM 1566 C CA . PRO A 1 207 ? -22.406 -23 -18.859 1 97.44 207 PRO A CA 1
ATOM 1567 C C . PRO A 1 207 ? -21.312 -22.109 -19.438 1 97.44 207 PRO A C 1
ATOM 1569 O O . PRO A 1 207 ? -20.266 -21.922 -18.828 1 97.44 207 PRO A O 1
ATOM 1572 N N . LYS A 1 208 ? -21.594 -21.578 -20.625 1 97.31 208 LYS A N 1
ATOM 1573 C CA . LYS A 1 208 ? -20.656 -20.688 -21.281 1 97.31 208 LYS A CA 1
ATOM 1574 C C . LYS A 1 208 ? -20.625 -19.312 -20.609 1 97.31 208 LYS A C 1
ATOM 1576 O O . LYS A 1 208 ? -21.688 -18.75 -20.312 1 97.31 208 LYS A O 1
ATOM 1581 N N . ILE A 1 209 ? -19.484 -18.797 -20.391 1 97.12 209 ILE A N 1
ATOM 1582 C CA . ILE A 1 209 ? -19.312 -17.484 -19.781 1 97.12 209 ILE A CA 1
ATOM 1583 C C . ILE A 1 209 ? -18.859 -16.484 -20.828 1 97.12 209 ILE A C 1
ATOM 1585 O O . ILE A 1 209 ? -19.312 -15.336 -20.859 1 97.12 209 ILE A O 1
ATOM 1589 N N . ALA A 1 210 ? -17.922 -16.766 -21.625 1 97.12 210 ALA A N 1
ATOM 1590 C CA . ALA A 1 210 ? -17.438 -16.062 -22.812 1 97.12 210 ALA A CA 1
ATOM 1591 C C . ALA A 1 210 ? -17.312 -17.016 -24 1 97.12 210 ALA A C 1
ATOM 1593 O O . ALA A 1 210 ? -17.594 -18.219 -23.875 1 97.12 210 ALA A O 1
ATOM 1594 N N . ASN A 1 211 ? -16.875 -16.531 -25.125 1 95.06 211 ASN A N 1
ATOM 1595 C CA . ASN A 1 211 ? -16.859 -17.375 -26.312 1 95.06 211 ASN A CA 1
ATOM 1596 C C . ASN A 1 211 ? -16.031 -18.641 -26.094 1 95.06 211 ASN A C 1
ATOM 1598 O O . ASN A 1 211 ? -16.438 -19.719 -26.5 1 95.06 211 ASN A O 1
ATOM 1602 N N . ASP A 1 212 ? -14.906 -18.5 -25.406 1 95.12 212 ASP A N 1
ATOM 1603 C CA . ASP A 1 212 ? -14.008 -19.656 -25.281 1 95.12 212 ASP A CA 1
ATOM 1604 C C . ASP A 1 212 ? -13.898 -20.109 -23.828 1 95.12 212 ASP A C 1
ATOM 1606 O O . ASP A 1 212 ? -13.008 -20.891 -23.484 1 95.12 212 ASP A O 1
ATOM 1610 N N . LEU A 1 213 ? -14.734 -19.609 -22.938 1 98.25 213 LEU A N 1
ATOM 1611 C CA . LEU A 1 213 ? -14.625 -19.953 -21.531 1 98.25 213 LEU A CA 1
ATOM 1612 C C . LEU A 1 213 ? -15.961 -20.453 -20.984 1 98.25 213 LEU A C 1
ATOM 1614 O O . LEU A 1 213 ? -17 -19.812 -21.203 1 98.25 213 LEU A O 1
ATOM 1618 N N . THR A 1 214 ? -15.938 -21.578 -20.359 1 98.25 214 THR A N 1
ATOM 1619 C CA . THR A 1 214 ? -17.078 -22.047 -19.578 1 98.25 214 THR A CA 1
ATOM 1620 C C . THR A 1 214 ? -16.891 -21.75 -18.109 1 98.25 214 THR A C 1
ATOM 1622 O O . THR A 1 214 ? -15.812 -21.312 -17.688 1 98.25 214 THR A O 1
ATOM 1625 N N . LYS A 1 215 ? -17.906 -22 -17.359 1 97.5 215 LYS A N 1
ATOM 1626 C CA . LYS A 1 215 ? -17.984 -21.625 -15.945 1 97.5 215 LYS A CA 1
ATOM 1627 C C . LYS A 1 215 ? -16.797 -22.203 -15.164 1 97.5 215 LYS A C 1
ATOM 1629 O O . LYS A 1 215 ? -16.172 -21.516 -14.367 1 97.5 215 LYS A O 1
ATOM 1634 N N . PHE A 1 216 ? -16.422 -23.5 -15.422 1 98 216 PHE A N 1
ATOM 1635 C CA . PHE A 1 216 ? -15.422 -24.188 -14.609 1 98 216 PHE A CA 1
ATOM 1636 C C . PHE A 1 216 ? -14.008 -23.844 -15.07 1 98 216 PHE A C 1
ATOM 1638 O O . PHE A 1 216 ? -13.031 -24.266 -14.461 1 98 216 PHE A O 1
ATOM 1645 N N . MET A 1 217 ? -13.922 -22.953 -16.172 1 98.56 217 MET A N 1
ATOM 1646 C CA . MET A 1 217 ? -12.648 -22.391 -16.625 1 98.56 217 MET A CA 1
ATOM 1647 C C . MET A 1 217 ? -12.375 -21.047 -15.977 1 98.56 217 MET A C 1
ATOM 1649 O O . MET A 1 217 ? -11.375 -20.391 -16.281 1 98.56 217 MET A O 1
ATOM 1653 N N . CYS A 1 218 ? -13.328 -20.594 -15.094 1 97.81 218 CYS A N 1
ATOM 1654 C CA . CYS A 1 218 ? -13.273 -19.281 -14.461 1 97.81 218 CYS A CA 1
ATOM 1655 C C . CYS A 1 218 ? -13.172 -19.406 -12.945 1 97.81 218 CYS A C 1
ATOM 1657 O O . CYS A 1 218 ? -13.875 -20.219 -12.336 1 97.81 218 CYS A O 1
ATOM 1659 N N . SER A 1 219 ? -12.234 -18.609 -12.352 1 96.69 219 SER A N 1
ATOM 1660 C CA . SER A 1 219 ? -12.133 -18.641 -10.898 1 96.69 219 SER A CA 1
ATOM 1661 C C . SER A 1 219 ? -13.406 -18.094 -10.242 1 96.69 219 SER A C 1
ATOM 1663 O O . SER A 1 219 ? -14.055 -17.203 -10.789 1 96.69 219 SER A O 1
ATOM 1665 N N . PRO A 1 220 ? -13.75 -18.578 -9.125 1 94.81 220 PRO A N 1
ATOM 1666 C CA . PRO A 1 220 ? -14.898 -18.062 -8.375 1 94.81 220 PRO A CA 1
ATOM 1667 C C . PRO A 1 220 ? -14.547 -16.812 -7.559 1 94.81 220 PRO A C 1
ATOM 1669 O O . PRO A 1 220 ? -13.367 -16.516 -7.371 1 94.81 220 PRO A O 1
ATOM 1672 N N . THR A 1 221 ? -15.57 -16.125 -7.121 1 95.12 221 THR A N 1
ATOM 1673 C CA . THR A 1 221 ? -15.375 -15.172 -6.031 1 95.12 221 THR A CA 1
ATOM 1674 C C . THR A 1 221 ? -15.164 -15.906 -4.707 1 95.12 221 THR A C 1
ATOM 1676 O O . THR A 1 221 ? -15.789 -16.938 -4.457 1 95.12 221 THR A O 1
ATOM 1679 N N . SER A 1 222 ? -14.305 -15.375 -3.898 1 97.38 222 SER A N 1
ATOM 1680 C CA . SER A 1 222 ? -13.914 -16.125 -2.713 1 97.38 222 SER A CA 1
ATOM 1681 C C . SER A 1 222 ? -13.664 -15.203 -1.525 1 97.38 222 SER A C 1
ATOM 1683 O O . SER A 1 222 ? -13.258 -14.055 -1.7 1 97.38 222 SER A O 1
ATOM 1685 N N . ASP A 1 223 ? -13.977 -15.727 -0.342 1 97.44 223 ASP A N 1
ATOM 1686 C CA . ASP A 1 223 ? -13.5 -15.156 0.916 1 97.44 223 ASP A CA 1
ATOM 1687 C C . ASP A 1 223 ? -12.305 -15.945 1.454 1 97.44 223 ASP A C 1
ATOM 1689 O O . ASP A 1 223 ? -12.258 -17.172 1.33 1 97.44 223 ASP A O 1
ATOM 1693 N N . GLY A 1 224 ? -11.359 -15.266 1.951 1 98.12 224 GLY A N 1
ATOM 1694 C CA . GLY A 1 224 ? -10.227 -15.953 2.553 1 98.12 224 GLY A CA 1
ATOM 1695 C C . GLY A 1 224 ? -9.109 -15.016 2.959 1 98.12 224 GLY A C 1
ATOM 1696 O O . GLY A 1 224 ? -9.172 -13.812 2.686 1 98.12 224 GLY A O 1
ATOM 1697 N N . ALA A 1 225 ? -8.18 -15.547 3.678 1 98.75 225 ALA A N 1
ATOM 1698 C CA . ALA A 1 225 ? -7.004 -14.805 4.125 1 98.75 225 ALA A CA 1
ATOM 1699 C C . ALA A 1 225 ? -5.754 -15.68 4.098 1 98.75 225 ALA A C 1
ATOM 1701 O O . ALA A 1 225 ? -5.852 -16.906 4.137 1 98.75 225 ALA A O 1
ATOM 1702 N N . ALA A 1 226 ? -4.652 -15.102 3.971 1 98.94 226 ALA A N 1
ATOM 1703 C CA . ALA A 1 226 ? -3.348 -15.75 4.059 1 98.94 226 ALA A CA 1
ATOM 1704 C C . ALA A 1 226 ? -2.299 -14.789 4.621 1 98.94 226 ALA A C 1
ATOM 1706 O O . ALA A 1 226 ? -2.477 -13.57 4.586 1 98.94 226 ALA A O 1
ATOM 1707 N N . CYS A 1 227 ? -1.265 -15.328 5.199 1 98.94 227 CYS A N 1
ATOM 1708 C CA . CYS A 1 227 ? -0.223 -14.547 5.855 1 98.94 227 CYS A CA 1
ATOM 1709 C C . CYS A 1 227 ? 1.142 -15.203 5.684 1 98.94 227 CYS A C 1
ATOM 1711 O O . CYS A 1 227 ? 1.255 -16.438 5.727 1 98.94 227 CYS A O 1
ATOM 1713 N N . CYS A 1 228 ? 2.154 -14.445 5.398 1 99 228 CYS A N 1
ATOM 1714 C CA . CYS A 1 228 ? 3.545 -14.883 5.363 1 99 228 CYS A CA 1
ATOM 1715 C C . CYS A 1 228 ? 4.418 -13.984 6.23 1 99 228 CYS A C 1
ATOM 1717 O O . CYS A 1 228 ? 4.238 -12.766 6.25 1 99 228 CYS A O 1
ATOM 1719 N N . ILE A 1 229 ? 5.312 -14.555 6.977 1 99 229 ILE A N 1
ATOM 1720 C CA . ILE A 1 229 ? 6.309 -13.828 7.75 1 99 229 ILE A CA 1
ATOM 1721 C C . ILE A 1 229 ? 7.684 -13.969 7.098 1 99 229 ILE A C 1
ATOM 1723 O O . ILE A 1 229 ? 8.125 -15.086 6.824 1 99 229 ILE A O 1
ATOM 1727 N N . VAL A 1 230 ? 8.344 -12.836 6.832 1 99 230 VAL A N 1
ATOM 1728 C CA . VAL A 1 230 ? 9.648 -12.805 6.168 1 99 230 VAL A CA 1
ATOM 1729 C C . VAL A 1 230 ? 10.711 -12.305 7.141 1 99 230 VAL A C 1
ATOM 1731 O O . VAL A 1 230 ? 10.469 -11.375 7.914 1 99 230 VAL A O 1
ATOM 1734 N N . ALA A 1 231 ? 11.883 -12.938 7.105 1 98.94 231 ALA A N 1
ATOM 1735 C CA . ALA A 1 231 ? 12.93 -12.555 8.047 1 98.94 231 ALA A CA 1
ATOM 1736 C C . ALA A 1 231 ? 14.305 -12.625 7.387 1 98.94 231 ALA A C 1
ATOM 1738 O O . ALA A 1 231 ? 14.461 -13.203 6.309 1 98.94 231 ALA A O 1
ATOM 1739 N N . SER A 1 232 ? 15.289 -12.008 8.023 1 98.81 232 SER A N 1
ATOM 1740 C CA . SER A 1 232 ? 16.688 -12.055 7.594 1 98.81 232 SER A CA 1
ATOM 1741 C C . SER A 1 232 ? 17.328 -13.375 7.992 1 98.81 232 SER A C 1
ATOM 1743 O O . SER A 1 232 ? 16.797 -14.117 8.82 1 98.81 232 SER A O 1
ATOM 1745 N N . GLU A 1 233 ? 18.453 -13.648 7.398 1 98.69 233 GLU A N 1
ATOM 1746 C CA . GLU A 1 233 ? 19.219 -14.844 7.77 1 98.69 233 GLU A CA 1
ATOM 1747 C C . GLU A 1 233 ? 19.625 -14.805 9.234 1 98.69 233 GLU A C 1
ATOM 1749 O O . GLU A 1 233 ? 19.594 -15.828 9.93 1 98.69 233 GLU A O 1
ATOM 1754 N N . ASN A 1 234 ? 20.109 -13.609 9.734 1 98.5 234 ASN A N 1
ATOM 1755 C CA . ASN A 1 234 ? 20.469 -13.453 11.141 1 98.5 234 ASN A CA 1
ATOM 1756 C C . ASN A 1 234 ? 19.297 -13.828 12.047 1 98.5 234 ASN A C 1
ATOM 1758 O O . ASN A 1 234 ? 19.5 -14.5 13.07 1 98.5 234 ASN A O 1
ATOM 1762 N N . PHE A 1 235 ? 18.125 -13.406 11.734 1 98.81 235 PHE A N 1
ATOM 1763 C CA . PHE A 1 235 ? 16.922 -13.727 12.508 1 98.81 235 PHE A CA 1
ATOM 1764 C C . PHE A 1 235 ? 16.656 -15.227 12.508 1 98.81 235 PHE A C 1
ATOM 1766 O O . PHE A 1 235 ? 16.297 -15.805 13.531 1 98.81 235 PHE A O 1
ATOM 1773 N N . VAL A 1 236 ? 16.797 -15.875 11.328 1 98.75 236 VAL A N 1
ATOM 1774 C CA . VAL A 1 236 ? 16.609 -17.312 11.18 1 98.75 236 VAL A CA 1
ATOM 1775 C C . VAL A 1 236 ? 17.547 -18.062 12.141 1 98.75 236 VAL A C 1
ATOM 1777 O O . VAL A 1 236 ? 17.109 -18.969 12.859 1 98.75 236 VAL A O 1
ATOM 1780 N N . ARG A 1 237 ? 18.797 -17.656 12.156 1 98.12 237 ARG A N 1
ATOM 1781 C CA . ARG A 1 237 ? 19.812 -18.312 12.984 1 98.12 237 ARG A CA 1
ATOM 1782 C C . ARG A 1 237 ? 19.562 -18.047 14.461 1 98.12 237 ARG A C 1
ATOM 1784 O O . ARG A 1 237 ? 19.641 -18.953 15.289 1 98.12 237 ARG A O 1
ATOM 1791 N N . MET A 1 238 ? 19.25 -16.828 14.773 1 98.25 238 MET A N 1
ATOM 1792 C CA . MET A 1 238 ? 19.016 -16.438 16.156 1 98.25 238 MET A CA 1
ATOM 1793 C C . MET A 1 238 ? 17.844 -17.219 16.75 1 98.25 238 MET A C 1
ATOM 1795 O O . MET A 1 238 ? 17.844 -17.531 17.938 1 98.25 238 MET A O 1
ATOM 1799 N N . HIS A 1 239 ? 16.875 -17.594 15.93 1 97.81 239 HIS A N 1
ATOM 1800 C CA . HIS A 1 239 ? 15.664 -18.234 16.422 1 97.81 239 HIS A CA 1
ATOM 1801 C C . HIS A 1 239 ? 15.672 -19.734 16.109 1 97.81 239 HIS A C 1
ATOM 1803 O O . HIS A 1 239 ? 14.68 -20.422 16.344 1 97.81 239 HIS A O 1
ATOM 1809 N N . GLY A 1 240 ? 16.75 -20.25 15.57 1 97.38 240 GLY A N 1
ATOM 1810 C CA . GLY A 1 240 ? 16.891 -21.672 15.305 1 97.38 240 GLY A CA 1
ATOM 1811 C C . GLY A 1 240 ? 15.875 -22.188 14.305 1 97.38 240 GLY A C 1
ATOM 1812 O O . GLY A 1 240 ? 15.258 -23.234 14.516 1 97.38 240 GLY A O 1
ATOM 1813 N N . LEU A 1 241 ? 15.641 -21.453 13.188 1 98.44 241 LEU A N 1
ATOM 1814 C CA . LEU A 1 241 ? 14.586 -21.797 12.242 1 98.44 241 LEU A CA 1
ATOM 1815 C C . LEU A 1 241 ? 15.172 -22.422 10.977 1 98.44 241 LEU A C 1
ATOM 1817 O O . LEU A 1 241 ? 14.508 -22.469 9.945 1 98.44 241 LEU A O 1
ATOM 1821 N N . GLU A 1 242 ? 16.359 -22.984 11.039 1 98.12 242 GLU A N 1
ATOM 1822 C CA . GLU A 1 242 ? 17.062 -23.531 9.883 1 98.12 242 GLU A CA 1
ATOM 1823 C C . GLU A 1 242 ? 16.312 -24.734 9.312 1 98.12 242 GLU A C 1
ATOM 1825 O O . GLU A 1 242 ? 16.469 -25.062 8.133 1 98.12 242 GLU A O 1
ATOM 1830 N N . ASN A 1 243 ? 15.508 -25.391 10.047 1 97.75 243 ASN A N 1
ATOM 1831 C CA . ASN A 1 243 ? 14.828 -26.594 9.594 1 97.75 243 ASN A CA 1
ATOM 1832 C C . ASN A 1 243 ? 13.562 -26.266 8.812 1 97.75 243 ASN A C 1
ATOM 1834 O O . ASN A 1 243 ? 12.875 -27.172 8.312 1 97.75 243 ASN A O 1
ATOM 1838 N N . GLN A 1 244 ? 13.234 -24.953 8.688 1 98.12 244 GLN A N 1
ATOM 1839 C CA . GLN A 1 244 ? 11.953 -24.719 8.031 1 98.12 244 GLN A CA 1
ATOM 1840 C C . GLN A 1 244 ? 12.016 -23.453 7.176 1 98.12 244 GLN A C 1
ATOM 1842 O O . GLN A 1 244 ? 11.141 -23.219 6.336 1 98.12 244 GLN A O 1
ATOM 1847 N N . ALA A 1 245 ? 13.047 -22.609 7.336 1 98.81 245 ALA A N 1
ATOM 1848 C CA . ALA A 1 245 ? 13.133 -21.359 6.582 1 98.81 245 ALA A CA 1
ATOM 1849 C C . ALA A 1 245 ? 13.305 -21.641 5.09 1 98.81 245 ALA A C 1
ATOM 1851 O O . ALA A 1 245 ? 14.086 -22.5 4.695 1 98.81 245 ALA A O 1
ATOM 1852 N N . ILE A 1 246 ? 12.523 -20.953 4.238 1 98.94 246 ILE A N 1
ATOM 1853 C CA . ILE A 1 246 ? 12.633 -21.062 2.789 1 98.94 246 ILE A CA 1
ATOM 1854 C C . ILE A 1 246 ? 13.078 -19.719 2.197 1 98.94 246 ILE A C 1
ATOM 1856 O O . ILE A 1 246 ? 12.477 -18.688 2.467 1 98.94 246 ILE A O 1
ATOM 1860 N N . GLU A 1 247 ? 14.078 -19.75 1.375 1 98.88 247 GLU A N 1
ATOM 1861 C CA . GLU A 1 247 ? 14.688 -18.531 0.847 1 98.88 247 GLU A CA 1
ATOM 1862 C C . GLU A 1 247 ? 13.867 -17.953 -0.301 1 98.88 247 GLU A C 1
ATOM 1864 O O . GLU A 1 247 ? 13.398 -18.703 -1.17 1 98.88 247 GLU A O 1
ATOM 1869 N N . ILE A 1 248 ? 13.586 -16.703 -0.25 1 98.94 248 ILE A N 1
ATOM 1870 C CA . ILE A 1 248 ? 13.164 -15.961 -1.438 1 98.94 248 ILE A CA 1
ATOM 1871 C C . ILE A 1 248 ? 14.383 -15.57 -2.264 1 98.94 248 ILE A C 1
ATOM 1873 O O . ILE A 1 248 ? 14.961 -14.5 -2.059 1 98.94 248 ILE A O 1
ATOM 1877 N N . VAL A 1 249 ? 14.703 -16.391 -3.219 1 98.69 249 VAL A N 1
ATOM 1878 C CA . VAL A 1 249 ? 15.945 -16.234 -3.969 1 98.69 249 VAL A CA 1
ATOM 1879 C C . VAL A 1 249 ? 15.906 -14.945 -4.781 1 98.69 249 VAL A C 1
ATOM 1881 O O . VAL A 1 249 ? 16.906 -14.227 -4.871 1 98.69 249 VAL A O 1
ATOM 1884 N N . ALA A 1 250 ? 14.82 -14.719 -5.395 1 98.56 250 ALA A N 1
ATOM 1885 C CA . ALA A 1 250 ? 14.578 -13.492 -6.148 1 98.56 250 ALA A CA 1
ATOM 1886 C C . ALA A 1 250 ? 13.086 -13.195 -6.246 1 98.56 250 ALA A C 1
ATOM 1888 O O . ALA A 1 250 ? 12.258 -14.109 -6.254 1 98.56 250 ALA A O 1
ATOM 1889 N N . SER A 1 251 ? 12.742 -12.008 -6.254 1 98.69 251 SER A N 1
ATOM 1890 C CA . SER A 1 251 ? 11.367 -11.539 -6.438 1 98.69 251 SER A CA 1
ATOM 1891 C C . SER A 1 251 ? 11.336 -10.172 -7.109 1 98.69 251 SER A C 1
ATOM 1893 O O . SER A 1 251 ? 12.195 -9.328 -6.855 1 98.69 251 SER A O 1
ATOM 1895 N N . ALA A 1 252 ? 10.352 -9.961 -7.953 1 98.69 252 ALA A N 1
ATOM 1896 C CA . ALA A 1 252 ? 10.203 -8.664 -8.617 1 98.69 252 ALA A CA 1
ATOM 1897 C C . ALA A 1 252 ? 8.727 -8.32 -8.82 1 98.69 252 ALA A C 1
ATOM 1899 O O . ALA A 1 252 ? 7.883 -9.219 -8.906 1 98.69 252 ALA A O 1
ATOM 1900 N N . LEU A 1 253 ? 8.414 -7.125 -8.75 1 98.88 253 LEU A N 1
ATOM 1901 C CA . LEU A 1 253 ? 7.145 -6.535 -9.156 1 98.88 253 LEU A CA 1
ATOM 1902 C C . LEU A 1 253 ? 7.316 -5.641 -10.375 1 98.88 253 LEU A C 1
ATOM 1904 O O . LEU A 1 253 ? 8.188 -4.762 -10.391 1 98.88 253 LEU A O 1
ATOM 1908 N N . MET A 1 254 ? 6.602 -5.891 -11.398 1 98.81 254 MET A N 1
ATOM 1909 C CA . MET A 1 254 ? 6.66 -5.059 -12.594 1 98.81 254 MET A CA 1
ATOM 1910 C C . MET A 1 254 ? 5.258 -4.652 -13.047 1 98.81 254 MET A C 1
ATOM 1912 O O . MET A 1 254 ? 4.281 -5.328 -12.727 1 98.81 254 MET A O 1
ATOM 1916 N N . THR A 1 255 ? 5.188 -3.51 -13.68 1 98.75 255 THR A N 1
ATOM 1917 C CA . THR A 1 255 ? 3.961 -3.033 -14.312 1 98.75 255 THR A CA 1
ATOM 1918 C C . THR A 1 255 ? 4.078 -3.072 -15.828 1 98.75 255 THR A C 1
ATOM 1920 O O . THR A 1 255 ? 5.027 -3.65 -16.375 1 98.75 255 THR A O 1
ATOM 1923 N N . ASP A 1 256 ? 3.062 -2.596 -16.469 1 98.62 256 ASP A N 1
ATOM 1924 C CA . ASP A 1 256 ? 2.945 -2.762 -17.922 1 98.62 256 ASP A CA 1
ATOM 1925 C C . ASP A 1 256 ? 4.043 -1.993 -18.656 1 98.62 256 ASP A C 1
ATOM 1927 O O . ASP A 1 256 ? 4.602 -1.035 -18.109 1 98.62 256 ASP A O 1
ATOM 1931 N N . ILE A 1 257 ? 4.375 -2.449 -19.828 1 98 257 ILE A N 1
ATOM 1932 C CA . ILE A 1 257 ? 5.215 -1.775 -20.812 1 98 257 ILE A CA 1
ATOM 1933 C C . ILE A 1 257 ? 4.371 -1.353 -22.016 1 98 257 ILE A C 1
ATOM 1935 O O . ILE A 1 257 ? 3.199 -1.72 -22.125 1 98 257 ILE A O 1
ATOM 1939 N N . PRO A 1 258 ? 4.895 -0.579 -22.938 1 97.75 258 PRO A N 1
ATOM 1940 C CA . PRO A 1 258 ? 4.07 0.037 -23.984 1 97.75 258 PRO A CA 1
ATOM 1941 C C . PRO A 1 258 ? 3.32 -0.992 -24.828 1 97.75 258 PRO A C 1
ATOM 1943 O O . PRO A 1 258 ? 2.221 -0.716 -25.312 1 97.75 258 PRO A O 1
ATOM 1946 N N . ASP A 1 259 ? 3.803 -2.189 -24.938 1 97.44 259 ASP A N 1
ATOM 1947 C CA . ASP A 1 259 ? 3.207 -3.221 -25.781 1 97.44 259 ASP A CA 1
ATOM 1948 C C . ASP A 1 259 ? 1.776 -3.529 -25.344 1 97.44 259 ASP A C 1
ATOM 1950 O O . ASP A 1 259 ? 0.968 -4.004 -26.141 1 97.44 259 ASP A O 1
ATOM 1954 N N . ALA A 1 260 ? 1.463 -3.275 -24.109 1 97.56 260 ALA A N 1
ATOM 1955 C CA . ALA A 1 260 ? 0.114 -3.527 -23.625 1 97.56 260 ALA A CA 1
ATOM 1956 C C . ALA A 1 260 ? -0.925 -2.766 -24.438 1 97.56 260 ALA A C 1
ATOM 1958 O O . ALA A 1 260 ? -2.066 -3.213 -24.578 1 97.56 260 ALA A O 1
ATOM 1959 N N . PHE A 1 261 ? -0.506 -1.596 -25.047 1 97.31 261 PHE A N 1
ATOM 1960 C CA . PHE A 1 261 ? -1.463 -0.75 -25.75 1 97.31 261 PHE A CA 1
ATOM 1961 C C . PHE A 1 261 ? -1.016 -0.507 -27.188 1 97.31 261 PHE A C 1
ATOM 1963 O O . PHE A 1 261 ? -1.835 -0.189 -28.047 1 97.31 261 PHE A O 1
ATOM 1970 N N . GLU A 1 262 ? 0.262 -0.691 -27.438 1 97 262 GLU A N 1
ATOM 1971 C CA . GLU A 1 262 ? 0.799 -0.264 -28.734 1 97 262 GLU A CA 1
ATOM 1972 C C . GLU A 1 262 ? 1.006 -1.453 -29.656 1 97 262 GLU A C 1
ATOM 1974 O O . GLU A 1 262 ? 1.214 -1.276 -30.859 1 97 262 GLU A O 1
ATOM 1979 N N . SER A 1 263 ? 0.922 -2.713 -29.25 1 95.12 263 SER A N 1
ATOM 1980 C CA . SER A 1 263 ? 1.226 -3.887 -30.062 1 95.12 263 SER A CA 1
ATOM 1981 C C . SER A 1 263 ? -0.036 -4.461 -30.703 1 95.12 263 SER A C 1
ATOM 1983 O O . SER A 1 263 ? 0.04 -5.348 -31.547 1 95.12 263 SER A O 1
ATOM 1985 N N . GLU A 1 264 ? -1.269 -4.016 -30.438 1 92.75 264 GLU A N 1
ATOM 1986 C CA . GLU A 1 264 ? -2.535 -4.578 -30.906 1 92.75 264 GLU A CA 1
ATOM 1987 C C . GLU A 1 264 ? -2.633 -6.062 -30.562 1 92.75 264 GLU A C 1
ATOM 1989 O O . GLU A 1 264 ? -2.971 -6.879 -31.422 1 92.75 264 GLU A O 1
ATOM 1994 N N . SER A 1 265 ? -2.195 -6.508 -29.516 1 97.62 265 SER A N 1
ATOM 1995 C CA . SER A 1 265 ? -2.219 -7.879 -29.016 1 97.62 265 SER A CA 1
ATOM 1996 C C . SER A 1 265 ? -3.061 -7.988 -27.75 1 97.62 265 SER A C 1
ATOM 1998 O O . SER A 1 265 ? -2.82 -7.277 -26.781 1 97.62 265 SER A O 1
ATOM 2000 N N . ALA A 1 266 ? -4.027 -8.883 -27.844 1 98.12 266 ALA A N 1
ATOM 2001 C CA . ALA A 1 266 ? -4.844 -9.148 -26.672 1 98.12 266 ALA A CA 1
ATOM 2002 C C . ALA A 1 266 ? -4.02 -9.82 -25.578 1 98.12 266 ALA A C 1
ATOM 2004 O O . ALA A 1 266 ? -4.262 -9.594 -24.375 1 98.12 266 ALA A O 1
ATOM 2005 N N . MET A 1 267 ? -3.016 -10.633 -25.953 1 98.5 267 MET A N 1
ATOM 2006 C CA . MET A 1 267 ? -2.133 -11.281 -24.984 1 98.5 267 MET A CA 1
ATOM 2007 C C . MET A 1 267 ? -1.331 -10.242 -24.203 1 98.5 267 MET A C 1
ATOM 2009 O O . MET A 1 267 ? -1.214 -10.336 -22.984 1 98.5 267 MET A O 1
ATOM 2013 N N . GLU A 1 268 ? -0.847 -9.211 -24.938 1 98.19 268 GLU A N 1
ATOM 2014 C CA . GLU A 1 268 ? -0.096 -8.141 -24.281 1 98.19 268 GLU A CA 1
ATOM 2015 C C . GLU A 1 268 ? -0.989 -7.336 -23.344 1 98.19 268 GLU A C 1
ATOM 2017 O O . GLU A 1 268 ? -0.535 -6.863 -22.297 1 98.19 268 GLU A O 1
ATOM 2022 N N . GLY A 1 269 ? -2.223 -7.211 -23.703 1 97.69 269 GLY A N 1
ATOM 2023 C CA . GLY A 1 269 ? -3.182 -6.438 -22.938 1 97.69 269 GLY A CA 1
ATOM 2024 C C . GLY A 1 269 ? -3.49 -7.047 -21.578 1 97.69 269 GLY A C 1
ATOM 2025 O O . GLY A 1 269 ? -3.908 -6.348 -20.656 1 97.69 269 GLY A O 1
ATOM 2026 N N . ILE A 1 270 ? -3.275 -8.406 -21.5 1 97.75 270 ILE A N 1
ATOM 2027 C CA . ILE A 1 270 ? -3.578 -9.047 -20.219 1 97.75 270 ILE A CA 1
ATOM 2028 C C . ILE A 1 270 ? -2.281 -9.477 -19.531 1 97.75 270 ILE A C 1
ATOM 2030 O O . ILE A 1 270 ? -2.291 -10.352 -18.672 1 97.75 270 ILE A O 1
ATOM 2034 N N . GLY A 1 271 ? -1.13 -8.906 -19.906 1 97.81 271 GLY A N 1
ATOM 2035 C CA . GLY A 1 271 ? 0.053 -8.969 -19.062 1 97.81 271 GLY A CA 1
ATOM 2036 C C . GLY A 1 271 ? 1.1 -9.945 -19.578 1 97.81 271 GLY A C 1
ATOM 2037 O O . GLY A 1 271 ? 2.01 -10.32 -18.828 1 97.81 271 GLY A O 1
ATOM 2038 N N . TYR A 1 272 ? 0.991 -10.469 -20.891 1 98.5 272 TYR A N 1
ATOM 2039 C CA . TYR A 1 272 ? 1.979 -11.398 -21.438 1 98.5 272 TYR A CA 1
ATOM 2040 C C . TYR A 1 272 ? 3.383 -10.812 -21.344 1 98.5 272 TYR A C 1
ATOM 2042 O O . TYR A 1 272 ? 4.273 -11.422 -20.734 1 98.5 272 TYR A O 1
ATOM 2050 N N . GLY A 1 273 ? 3.562 -9.609 -21.969 1 98.06 273 GLY A N 1
ATOM 2051 C CA . GLY A 1 273 ? 4.867 -8.977 -21.984 1 98.06 273 GLY A CA 1
ATOM 2052 C C . GLY A 1 273 ? 5.371 -8.602 -20.609 1 98.06 273 GLY A C 1
ATOM 2053 O O . GLY A 1 273 ? 6.562 -8.734 -20.312 1 98.06 273 GLY A O 1
ATOM 2054 N N . MET A 1 274 ? 4.512 -8.094 -19.812 1 97.94 274 MET A N 1
ATOM 2055 C CA . MET A 1 274 ? 4.832 -7.734 -18.438 1 97.94 274 MET A CA 1
ATOM 2056 C C . MET A 1 274 ? 5.336 -8.945 -17.672 1 97.94 274 MET A C 1
ATOM 2058 O O . MET A 1 274 ? 6.336 -8.859 -16.953 1 97.94 274 MET A O 1
ATOM 2062 N N . THR A 1 275 ? 4.66 -10.086 -17.781 1 98.75 275 THR A N 1
ATOM 2063 C CA . THR A 1 275 ? 5.043 -11.336 -17.125 1 98.75 275 THR A CA 1
ATOM 2064 C C . THR A 1 275 ? 6.395 -11.828 -17.641 1 98.75 275 THR A C 1
ATOM 2066 O O . THR A 1 275 ? 7.254 -12.227 -16.859 1 98.75 275 THR A O 1
ATOM 2069 N N . LYS A 1 276 ? 6.559 -11.789 -18.891 1 98.69 276 LYS A N 1
ATOM 2070 C CA . LYS A 1 276 ? 7.805 -12.25 -19.5 1 98.69 276 LYS A CA 1
ATOM 2071 C C . LYS A 1 276 ? 8.992 -11.445 -18.984 1 98.69 276 LYS A C 1
ATOM 2073 O O . LYS A 1 276 ? 10.008 -12.023 -18.578 1 98.69 276 LYS A O 1
ATOM 2078 N N . LYS A 1 277 ? 8.891 -10.141 -19.062 1 98.38 277 LYS A N 1
ATOM 2079 C CA . LYS A 1 277 ? 9.977 -9.273 -18.609 1 98.38 277 LYS A CA 1
ATOM 2080 C C . LYS A 1 277 ? 10.266 -9.484 -17.125 1 98.38 277 LYS A C 1
ATOM 2082 O O . LYS A 1 277 ? 11.43 -9.5 -16.719 1 98.38 277 LYS A O 1
ATOM 2087 N N . CYS A 1 278 ? 9.227 -9.594 -16.328 1 98.81 278 CYS A N 1
ATOM 2088 C CA . CYS A 1 278 ? 9.383 -9.805 -14.891 1 98.81 278 CYS A CA 1
ATOM 2089 C C . CYS A 1 278 ? 10.07 -11.133 -14.609 1 98.81 278 CYS A C 1
ATOM 2091 O O . CYS A 1 278 ? 10.945 -11.211 -13.742 1 98.81 278 CYS A O 1
ATOM 2093 N N . ALA A 1 279 ? 9.656 -12.188 -15.312 1 98.81 279 ALA A N 1
ATOM 2094 C CA . ALA A 1 279 ? 10.281 -13.5 -15.156 1 98.81 279 ALA A CA 1
ATOM 2095 C C . ALA A 1 279 ? 11.766 -13.445 -15.508 1 98.81 279 ALA A C 1
ATOM 2097 O O . ALA A 1 279 ? 12.602 -13.984 -14.781 1 98.81 279 ALA A O 1
ATOM 2098 N N . ASP A 1 280 ? 12.062 -12.828 -16.641 1 98.62 280 ASP A N 1
ATOM 2099 C CA . ASP A 1 280 ? 13.461 -12.688 -17.047 1 98.62 280 ASP A CA 1
ATOM 2100 C C . ASP A 1 280 ? 14.281 -11.984 -15.977 1 98.62 280 ASP A C 1
ATOM 2102 O O . ASP A 1 280 ? 15.406 -12.391 -15.68 1 98.62 280 ASP A O 1
ATOM 2106 N N . LYS A 1 281 ? 13.711 -10.961 -15.414 1 98.38 281 LYS A N 1
ATOM 2107 C CA . LYS A 1 281 ? 14.398 -10.227 -14.359 1 98.38 281 LYS A CA 1
ATOM 2108 C C . LYS A 1 281 ? 14.633 -11.109 -13.141 1 98.38 281 LYS A C 1
ATOM 2110 O O . LYS A 1 281 ? 15.719 -11.094 -12.555 1 98.38 281 LYS A O 1
ATOM 2115 N N . VAL A 1 282 ? 13.617 -11.836 -12.719 1 98.69 282 VAL A N 1
ATOM 2116 C CA . VAL A 1 282 ? 13.688 -12.672 -11.523 1 98.69 282 VAL A CA 1
ATOM 2117 C C . VAL A 1 282 ? 14.766 -13.734 -11.703 1 98.69 282 VAL A C 1
ATOM 2119 O O . VAL A 1 282 ? 15.578 -13.969 -10.805 1 98.69 282 VAL A O 1
ATOM 2122 N N . PHE A 1 283 ? 14.82 -14.375 -12.82 1 98.69 283 PHE A N 1
ATOM 2123 C CA . PHE A 1 283 ? 15.828 -15.406 -13.062 1 98.69 283 PHE A CA 1
ATOM 2124 C C . PHE A 1 283 ? 17.219 -14.797 -13.164 1 98.69 283 PHE A C 1
ATOM 2126 O O . PHE A 1 283 ? 18.188 -15.367 -12.68 1 98.69 283 PHE A O 1
ATOM 2133 N N . LYS A 1 284 ? 17.297 -13.625 -13.812 1 98.31 284 LYS A N 1
ATOM 2134 C CA . LYS A 1 284 ? 18.578 -12.914 -13.836 1 98.31 284 LYS A CA 1
ATOM 2135 C C . LYS A 1 284 ? 19.062 -12.594 -12.43 1 98.31 284 LYS A C 1
ATOM 2137 O O . LYS A 1 284 ? 20.219 -12.828 -12.094 1 98.31 284 LYS A O 1
ATOM 2142 N N . ASP A 1 285 ? 18.172 -12.078 -11.617 1 97.69 285 ASP A N 1
ATOM 2143 C CA . ASP A 1 285 ? 18.5 -11.719 -10.25 1 97.69 285 ASP A CA 1
ATOM 2144 C C . ASP A 1 285 ? 18.891 -12.945 -9.43 1 97.69 285 ASP A C 1
ATOM 2146 O O . ASP A 1 285 ? 19.625 -12.844 -8.445 1 97.69 285 ASP A O 1
ATOM 2150 N N . ALA A 1 286 ? 18.344 -14.078 -9.812 1 97.75 286 ALA A N 1
ATOM 2151 C CA . ALA A 1 286 ? 18.672 -15.328 -9.133 1 97.75 286 ALA A CA 1
ATOM 2152 C C . ALA A 1 286 ? 20.016 -15.867 -9.594 1 97.75 286 ALA A C 1
ATOM 2154 O O . ALA A 1 286 ? 20.5 -16.875 -9.078 1 97.75 286 ALA A O 1
ATOM 2155 N N . GLY A 1 287 ? 20.656 -15.281 -10.688 1 97.31 287 GLY A N 1
ATOM 2156 C CA . GLY A 1 287 ? 22 -15.633 -11.102 1 97.31 287 GLY A CA 1
ATOM 2157 C C . GLY A 1 287 ? 22.047 -16.422 -12.391 1 97.31 287 GLY A C 1
ATOM 2158 O O . GLY A 1 287 ? 23.109 -16.891 -12.805 1 97.31 287 GLY A O 1
ATOM 2159 N N . PHE A 1 288 ? 20.938 -16.5 -13.055 1 98.25 288 PHE A N 1
ATOM 2160 C CA . PHE A 1 288 ? 20.891 -17.266 -14.289 1 98.25 288 PHE A CA 1
ATOM 2161 C C . PHE A 1 288 ? 21.203 -16.375 -15.492 1 98.25 288 PHE A C 1
ATOM 2163 O O . PHE A 1 288 ? 20.922 -15.172 -15.461 1 98.25 288 PHE A O 1
ATOM 2170 N N . GLU A 1 289 ? 21.719 -16.969 -16.547 1 97.25 289 GLU A N 1
ATOM 2171 C CA . GLU A 1 289 ? 21.875 -16.281 -17.828 1 97.25 289 GLU A CA 1
ATOM 2172 C C . GLU A 1 289 ? 20.547 -16.156 -18.547 1 97.25 289 GLU A C 1
ATOM 2174 O O . GLU A 1 289 ? 19.562 -16.797 -18.172 1 97.25 289 GLU A O 1
ATOM 2179 N N . VAL A 1 290 ? 20.547 -15.328 -19.578 1 94.75 290 VAL A N 1
ATOM 2180 C CA . VAL A 1 290 ? 19.344 -15.07 -20.344 1 94.75 290 VAL A CA 1
ATOM 2181 C C . VAL A 1 290 ? 18.781 -16.375 -20.891 1 94.75 290 VAL A C 1
ATOM 2183 O O . VAL A 1 290 ? 19.5 -17.156 -21.516 1 94.75 290 VAL A O 1
ATOM 2186 N N . GLY A 1 291 ? 17.594 -16.625 -20.5 1 93.5 291 GLY A N 1
ATOM 2187 C CA . GLY A 1 291 ? 16.891 -17.766 -21.047 1 93.5 291 GLY A CA 1
ATOM 2188 C C . GLY A 1 291 ? 17.156 -19.047 -20.281 1 93.5 291 GLY A C 1
ATOM 2189 O O . GLY A 1 291 ? 16.609 -20.109 -20.609 1 93.5 291 GLY A O 1
ATOM 2190 N N . GLN A 1 292 ? 17.891 -19 -19.219 1 96.94 292 GLN A N 1
ATOM 2191 C CA . GLN A 1 292 ? 18.25 -20.203 -18.484 1 96.94 292 GLN A CA 1
ATOM 2192 C C . GLN A 1 292 ? 17.531 -20.281 -17.141 1 96.94 292 GLN A C 1
ATOM 2194 O O . GLN A 1 292 ? 16.891 -19.312 -16.719 1 96.94 292 GLN A O 1
ATOM 2199 N N . GLY A 1 293 ? 17.5 -21.438 -16.594 1 97.69 293 GLY A N 1
ATOM 2200 C CA . GLY A 1 293 ? 17.078 -21.625 -15.219 1 97.69 293 GLY A CA 1
ATOM 2201 C C . GLY A 1 293 ? 15.688 -22.219 -15.109 1 97.69 293 GLY A C 1
ATOM 2202 O O . GLY A 1 293 ? 15.328 -22.781 -14.07 1 97.69 293 GLY A O 1
ATOM 2203 N N . ARG A 1 294 ? 14.891 -22.109 -16.156 1 98.19 294 ARG A N 1
ATOM 2204 C CA . ARG A 1 294 ? 13.508 -22.547 -16.094 1 98.19 294 ARG A CA 1
ATOM 2205 C C . ARG A 1 294 ? 13.43 -24.062 -15.898 1 98.19 294 ARG A C 1
ATOM 2207 O O . ARG A 1 294 ? 12.492 -24.578 -15.281 1 98.19 294 ARG A O 1
ATOM 2214 N N . ASP A 1 295 ? 14.391 -24.781 -16.391 1 95.44 295 ASP A N 1
ATOM 2215 C CA . ASP A 1 295 ? 14.438 -26.234 -16.281 1 95.44 295 ASP A CA 1
ATOM 2216 C C . ASP A 1 295 ? 14.727 -26.672 -14.844 1 95.44 295 ASP A C 1
ATOM 2218 O O . ASP A 1 295 ? 14.555 -27.844 -14.5 1 95.44 295 ASP A O 1
ATOM 2222 N N . GLN A 1 296 ? 15.133 -25.766 -14.016 1 97.5 296 GLN A N 1
ATOM 2223 C CA . GLN A 1 296 ? 15.438 -26.062 -12.617 1 97.5 296 GLN A CA 1
ATOM 2224 C C . GLN A 1 296 ? 14.227 -25.797 -11.727 1 97.5 296 GLN A C 1
ATOM 2226 O O . GLN A 1 296 ? 14.297 -26 -10.508 1 97.5 296 GLN A O 1
ATOM 2231 N N . VAL A 1 297 ? 13.141 -25.406 -12.305 1 98.38 297 VAL A N 1
ATOM 2232 C CA . VAL A 1 297 ? 11.891 -25.234 -11.578 1 98.38 297 VAL A CA 1
ATOM 2233 C C . VAL A 1 297 ? 11.133 -26.547 -11.5 1 98.38 297 VAL A C 1
ATOM 2235 O O . VAL A 1 297 ? 11.078 -27.297 -12.484 1 98.38 297 VAL A O 1
ATOM 2238 N N . GLY A 1 298 ? 10.578 -26.859 -10.32 1 98.19 298 GLY A N 1
ATOM 2239 C CA . GLY A 1 298 ? 9.867 -28.125 -10.172 1 98.19 298 GLY A CA 1
ATOM 2240 C C . GLY A 1 298 ? 8.391 -27.938 -9.883 1 98.19 298 GLY A C 1
ATOM 2241 O O . GLY A 1 298 ? 7.578 -28.797 -10.219 1 98.19 298 GLY A O 1
ATOM 2242 N N . VAL A 1 299 ? 8.062 -26.906 -9.195 1 98.81 299 VAL A N 1
ATOM 2243 C CA . VAL A 1 299 ? 6.676 -26.672 -8.805 1 98.81 299 VAL A CA 1
ATOM 2244 C C . VAL A 1 299 ? 6.328 -25.188 -9.008 1 98.81 299 VAL A C 1
ATOM 2246 O O . VAL A 1 299 ? 7.16 -24.312 -8.781 1 98.81 299 VAL A O 1
ATOM 2249 N N . VAL A 1 300 ? 5.109 -24.953 -9.523 1 98.88 300 VAL A N 1
ATOM 2250 C CA . VAL A 1 300 ? 4.699 -23.594 -9.883 1 98.88 300 VAL A CA 1
ATOM 2251 C C . VAL A 1 300 ? 3.291 -23.328 -9.359 1 98.88 300 VAL A C 1
ATOM 2253 O O . VAL A 1 300 ? 2.408 -24.172 -9.461 1 98.88 300 VAL A O 1
ATOM 2256 N N . GLU A 1 301 ? 3.09 -22.266 -8.672 1 98.88 301 GLU A N 1
ATOM 2257 C CA . GLU A 1 301 ? 1.776 -21.641 -8.523 1 98.88 301 GLU A CA 1
ATOM 2258 C C . GLU A 1 301 ? 1.63 -20.438 -9.438 1 98.88 301 GLU A C 1
ATOM 2260 O O . GLU A 1 301 ? 2.332 -19.438 -9.258 1 98.88 301 GLU A O 1
ATOM 2265 N N . LEU A 1 302 ? 0.835 -20.484 -10.414 1 98.44 302 LEU A N 1
ATOM 2266 C CA . LEU A 1 302 ? 0.673 -19.328 -11.297 1 98.44 302 LEU A CA 1
ATOM 2267 C C . LEU A 1 302 ? -0.777 -18.859 -11.312 1 98.44 302 LEU A C 1
ATOM 2269 O O . LEU A 1 302 ? -1.677 -19.578 -10.891 1 98.44 302 LEU A O 1
ATOM 2273 N N . HIS A 1 303 ? -0.994 -17.672 -11.734 1 98.69 303 HIS A N 1
ATOM 2274 C CA . HIS A 1 303 ? -2.254 -16.938 -11.672 1 98.69 303 HIS A CA 1
ATOM 2275 C C . HIS A 1 303 ? -3.225 -17.422 -12.742 1 98.69 303 HIS A C 1
ATOM 2277 O O . HIS A 1 303 ? -3.305 -16.844 -13.828 1 98.69 303 HIS A O 1
ATOM 2283 N N . ASP A 1 304 ? -4.039 -18.359 -12.398 1 98.38 304 ASP A N 1
ATOM 2284 C CA . ASP A 1 304 ? -5.004 -18.938 -13.328 1 98.38 304 ASP A CA 1
ATOM 2285 C C . ASP A 1 304 ? -6.426 -18.484 -13 1 98.38 304 ASP A C 1
ATOM 2287 O O . ASP A 1 304 ? -7.332 -19.312 -12.883 1 98.38 304 ASP A O 1
ATOM 2291 N N . CYS A 1 305 ? -6.609 -17.172 -12.945 1 97.75 305 CYS A N 1
ATOM 2292 C CA . CYS A 1 305 ? -7.965 -16.688 -12.719 1 97.75 305 CYS A CA 1
ATOM 2293 C C . CYS A 1 305 ? -8.922 -17.203 -13.789 1 97.75 305 CYS A C 1
ATOM 2295 O O . CYS A 1 305 ? -10.117 -17.359 -13.539 1 97.75 305 CYS A O 1
ATOM 2297 N N . PHE A 1 306 ? -8.43 -17.438 -15 1 98.31 306 PHE A N 1
ATOM 2298 C CA . PHE A 1 306 ? -9.07 -18.156 -16.109 1 98.31 306 PHE A CA 1
ATOM 2299 C C . PHE A 1 306 ? -8.109 -19.172 -16.703 1 98.31 306 PHE A C 1
ATOM 2301 O O . PHE A 1 306 ? -6.898 -18.953 -16.75 1 98.31 306 PHE A O 1
ATOM 2308 N N . ALA A 1 307 ? -8.672 -20.297 -17.203 1 98.75 307 ALA A N 1
ATOM 2309 C CA . ALA A 1 307 ? -7.844 -21.297 -17.875 1 98.75 307 ALA A CA 1
ATOM 2310 C C . ALA A 1 307 ? -7.039 -20.672 -19.016 1 98.75 307 ALA A C 1
ATOM 2312 O O . ALA A 1 307 ? -5.91 -21.078 -19.281 1 98.75 307 ALA A O 1
ATOM 2313 N N . ALA A 1 308 ? -7.645 -19.688 -19.641 1 98.56 308 ALA A N 1
ATOM 2314 C CA . ALA A 1 308 ? -6.984 -18.953 -20.719 1 98.56 308 ALA A CA 1
ATOM 2315 C C . ALA A 1 308 ? -5.676 -18.328 -20.25 1 98.56 308 ALA A C 1
ATOM 2317 O O . ALA A 1 308 ? -4.672 -18.359 -20.953 1 98.56 308 ALA A O 1
ATOM 2318 N N . ASN A 1 309 ? -5.715 -17.781 -19.047 1 98.44 309 ASN A N 1
ATOM 2319 C CA . ASN A 1 309 ? -4.52 -17.109 -18.547 1 98.44 309 ASN A CA 1
ATOM 2320 C C . ASN A 1 309 ? -3.41 -18.109 -18.234 1 98.44 309 ASN A C 1
ATOM 2322 O O . ASN A 1 309 ? -2.23 -17.812 -18.406 1 98.44 309 ASN A O 1
ATOM 2326 N N . GLU A 1 310 ? -3.771 -19.281 -17.656 1 98.75 310 GLU A N 1
ATOM 2327 C CA . GLU A 1 310 ? -2.74 -20.281 -17.422 1 98.75 310 GLU A CA 1
ATOM 2328 C C . GLU A 1 310 ? -2.039 -20.656 -18.734 1 98.75 310 GLU A C 1
ATOM 2330 O O . GLU A 1 310 ? -0.809 -20.734 -18.781 1 98.75 310 GLU A O 1
ATOM 2335 N N . LEU A 1 311 ? -2.812 -20.828 -19.766 1 98.75 311 LEU A N 1
ATOM 2336 C CA . LEU A 1 311 ? -2.25 -21.219 -21.047 1 98.75 311 LEU A CA 1
ATOM 2337 C C . LEU A 1 311 ? -1.227 -20.203 -21.531 1 98.75 311 LEU A C 1
ATOM 2339 O O . LEU A 1 311 ? -0.098 -20.547 -21.875 1 98.75 311 LEU A O 1
ATOM 2343 N N . ILE A 1 312 ? -1.628 -18.938 -21.5 1 98.19 312 ILE A N 1
ATOM 2344 C CA . ILE A 1 312 ? -0.792 -17.906 -22.078 1 98.19 312 ILE A CA 1
ATOM 2345 C C . ILE A 1 312 ? 0.393 -17.609 -21.172 1 98.19 312 ILE A C 1
ATOM 2347 O O . ILE A 1 312 ? 1.431 -17.125 -21.609 1 98.19 312 ILE A O 1
ATOM 2351 N N . THR A 1 313 ? 0.287 -17.922 -19.875 1 98.69 313 THR A N 1
ATOM 2352 C CA . THR A 1 313 ? 1.324 -17.641 -18.891 1 98.69 313 THR A CA 1
ATOM 2353 C C . THR A 1 313 ? 2.477 -18.625 -19.016 1 98.69 313 THR A C 1
ATOM 2355 O O . THR A 1 313 ? 3.619 -18.297 -18.688 1 98.69 313 THR A O 1
ATOM 2358 N N . TYR A 1 314 ? 2.252 -19.906 -19.562 1 98.75 314 TYR A N 1
ATOM 2359 C CA . TYR A 1 314 ? 3.314 -20.906 -19.719 1 98.75 314 TYR A CA 1
ATOM 2360 C C . TYR A 1 314 ? 4.488 -20.328 -20.5 1 98.75 314 TYR A C 1
ATOM 2362 O O . TYR A 1 314 ? 5.609 -20.266 -20 1 98.75 314 TYR A O 1
ATOM 2370 N N . PRO A 1 315 ? 4.168 -19.844 -21.688 1 98.56 315 PRO A N 1
ATOM 2371 C CA . PRO A 1 315 ? 5.293 -19.297 -22.453 1 98.56 315 PRO A CA 1
ATOM 2372 C C . PRO A 1 315 ? 5.766 -17.953 -21.922 1 98.56 315 PRO A C 1
ATOM 2374 O O . PRO A 1 315 ? 6.945 -17.609 -22.062 1 98.56 315 PRO A O 1
ATOM 2377 N N . ALA A 1 316 ? 4.895 -17.109 -21.312 1 98.62 316 ALA A N 1
ATOM 2378 C CA . ALA A 1 316 ? 5.316 -15.836 -20.75 1 98.62 316 ALA A CA 1
ATOM 2379 C C . ALA A 1 316 ? 6.363 -16.047 -19.656 1 98.62 316 ALA A C 1
ATOM 2381 O O . ALA A 1 316 ? 7.309 -15.266 -19.531 1 98.62 316 ALA A O 1
ATOM 2382 N N . LEU A 1 317 ? 6.23 -17.141 -18.875 1 98.75 317 LEU A N 1
ATOM 2383 C CA . LEU A 1 317 ? 7.164 -17.453 -17.797 1 98.75 317 LEU A CA 1
ATOM 2384 C C . LEU A 1 317 ? 8.414 -18.141 -18.359 1 98.75 317 LEU A C 1
ATOM 2386 O O . LEU A 1 317 ? 9.375 -18.375 -17.625 1 98.75 317 LEU A O 1
ATOM 2390 N N . GLY A 1 318 ? 8.367 -18.453 -19.594 1 98.38 318 GLY A N 1
ATOM 2391 C CA . GLY A 1 318 ? 9.477 -19.156 -20.234 1 98.38 318 GLY A CA 1
ATOM 2392 C C . GLY A 1 318 ? 9.477 -20.641 -19.969 1 98.38 318 GLY A C 1
ATOM 2393 O O . GLY A 1 318 ? 10.523 -21.297 -20.062 1 98.38 318 GLY A O 1
ATOM 2394 N N . LEU A 1 319 ? 8.367 -21.25 -19.594 1 98.38 319 LEU A N 1
ATOM 2395 C CA . LEU A 1 319 ? 8.297 -22.672 -19.281 1 98.38 319 LEU A CA 1
ATOM 2396 C C . LEU A 1 319 ? 8.211 -23.516 -20.547 1 98.38 319 LEU A C 1
ATOM 2398 O O . LEU A 1 319 ? 8.461 -24.719 -20.516 1 98.38 319 LEU A O 1
ATOM 2402 N N . CYS A 1 320 ? 7.844 -22.953 -21.641 1 97.81 320 CYS A N 1
ATOM 2403 C CA . CYS A 1 320 ? 7.836 -23.531 -22.969 1 97.81 320 CYS A CA 1
ATOM 2404 C C . CYS A 1 320 ? 7.969 -22.453 -24.031 1 97.81 320 CYS A C 1
ATOM 2406 O O . CYS A 1 320 ? 7.859 -21.266 -23.734 1 97.81 320 CYS A O 1
ATOM 2408 N N . PRO A 1 321 ? 8.305 -22.844 -25.219 1 97.75 321 PRO A N 1
ATOM 2409 C CA . PRO A 1 321 ? 8.281 -21.859 -26.312 1 97.75 321 PRO A CA 1
ATOM 2410 C C . PRO A 1 321 ? 6.891 -21.266 -26.531 1 97.75 321 PRO A C 1
ATOM 2412 O O . PRO A 1 321 ? 5.883 -21.922 -26.25 1 97.75 321 PRO A O 1
ATOM 2415 N N . ARG A 1 322 ? 6.859 -20.047 -27.094 1 96.44 322 ARG A N 1
ATOM 2416 C CA . ARG A 1 322 ? 5.652 -19.25 -27.281 1 96.44 322 ARG A CA 1
ATOM 2417 C C . ARG A 1 322 ? 4.59 -20.031 -28.031 1 96.44 322 ARG A C 1
ATOM 2419 O O . ARG A 1 322 ? 3.398 -19.922 -27.75 1 96.44 322 ARG A O 1
ATOM 2426 N N . GLU A 1 323 ? 4.941 -20.891 -28.953 1 97.81 323 GLU A N 1
ATOM 2427 C CA . GLU A 1 323 ? 4.012 -21.578 -29.844 1 97.81 323 GLU A CA 1
ATOM 2428 C C . GLU A 1 323 ? 3.666 -22.969 -29.312 1 97.81 323 GLU A C 1
ATOM 2430 O O . GLU A 1 323 ? 2.959 -23.719 -29.984 1 97.81 323 GLU A O 1
ATOM 2435 N N . GLU A 1 324 ? 4.082 -23.281 -28.141 1 98 324 GLU A N 1
ATOM 2436 C CA . GLU A 1 324 ? 3.988 -24.672 -27.719 1 98 324 GLU A CA 1
ATOM 2437 C C . GLU A 1 324 ? 3.158 -24.812 -26.453 1 98 324 GLU A C 1
ATOM 2439 O O . GLU A 1 324 ? 3.154 -25.875 -25.812 1 98 324 GLU A O 1
ATOM 2444 N N . ALA A 1 325 ? 2.471 -23.812 -26.062 1 98.56 325 ALA A N 1
ATOM 2445 C CA . ALA A 1 325 ? 1.703 -23.891 -24.828 1 98.56 325 ALA A CA 1
ATOM 2446 C C . ALA A 1 325 ? 0.671 -25 -24.875 1 98.56 325 ALA A C 1
ATOM 2448 O O . ALA A 1 325 ? 0.535 -25.781 -23.922 1 98.56 325 ALA A O 1
ATOM 2449 N N . HIS A 1 326 ? -0.086 -25.094 -26 1 98.5 326 HIS A N 1
ATOM 2450 C CA . HIS A 1 326 ? -1.1 -26.141 -26.109 1 98.5 326 HIS A CA 1
ATOM 2451 C C . HIS A 1 326 ? -0.461 -27.531 -26.172 1 98.5 326 HIS A C 1
ATOM 2453 O O . HIS A 1 326 ? -1.028 -28.5 -25.688 1 98.5 326 HIS A O 1
ATOM 2459 N N . LYS A 1 327 ? 0.711 -27.656 -26.688 1 98.56 327 LYS A N 1
ATOM 2460 C CA . LYS A 1 327 ? 1.417 -28.938 -26.75 1 98.56 327 LYS A CA 1
ATOM 2461 C C . LYS A 1 327 ? 1.9 -29.359 -25.359 1 98.56 327 LYS A C 1
ATOM 2463 O O . LYS A 1 327 ? 1.939 -30.562 -25.062 1 98.56 327 LYS A O 1
ATOM 2468 N N . MET A 1 328 ? 2.33 -28.391 -24.609 1 98.19 328 MET A N 1
ATOM 2469 C CA . MET A 1 328 ? 2.707 -28.672 -23.234 1 98.19 328 MET A CA 1
ATOM 2470 C C . MET A 1 328 ? 1.548 -29.312 -22.469 1 98.19 328 MET A C 1
ATOM 2472 O O . MET A 1 328 ? 1.752 -30.234 -21.672 1 98.19 328 MET A O 1
ATOM 2476 N N . VAL A 1 329 ? 0.379 -28.844 -22.719 1 98.62 329 VAL A N 1
ATOM 2477 C CA . VAL A 1 329 ? -0.83 -29.375 -22.094 1 98.62 329 VAL A CA 1
ATOM 2478 C C . VAL A 1 329 ? -1.095 -30.781 -22.609 1 98.62 329 VAL A C 1
ATOM 2480 O O . VAL A 1 329 ? -1.421 -31.688 -21.844 1 98.62 329 VAL A O 1
ATOM 2483 N N . GLU A 1 330 ? -0.914 -30.984 -23.906 1 98.12 330 GLU A N 1
ATOM 2484 C CA . GLU A 1 330 ? -1.131 -32.281 -24.531 1 98.12 330 GLU A CA 1
ATOM 2485 C C . GLU A 1 330 ? -0.18 -33.344 -23.969 1 98.12 330 GLU A C 1
ATOM 2487 O O . GLU A 1 330 ? -0.559 -34.5 -23.797 1 98.12 330 GLU A O 1
ATOM 2492 N N . ARG A 1 331 ? 0.957 -32.875 -23.656 1 98 331 ARG A N 1
ATOM 2493 C CA . ARG A 1 331 ? 1.981 -33.812 -23.172 1 98 331 ARG A CA 1
ATOM 2494 C C . ARG A 1 331 ? 1.866 -34.031 -21.672 1 98 331 ARG A C 1
ATOM 2496 O O . ARG A 1 331 ? 2.619 -34.812 -21.094 1 98 331 ARG A O 1
ATOM 2503 N N . HIS A 1 332 ? 1.003 -33.312 -20.984 1 97.69 332 HIS A N 1
ATOM 2504 C CA . HIS A 1 332 ? 0.8 -33.375 -19.547 1 97.69 332 HIS A CA 1
ATOM 2505 C C . HIS A 1 332 ? 2.045 -32.906 -18.797 1 97.69 332 HIS A C 1
ATOM 2507 O O . HIS A 1 332 ? 2.359 -33.438 -17.734 1 97.69 332 HIS A O 1
ATOM 2513 N N . ASP A 1 333 ? 2.773 -31.984 -19.375 1 97.88 333 ASP A N 1
ATOM 2514 C CA . ASP A 1 333 ? 3.977 -31.438 -18.766 1 97.88 333 ASP A CA 1
ATOM 2515 C C . ASP A 1 333 ? 3.623 -30.453 -17.641 1 97.88 333 ASP A C 1
ATOM 2517 O O . ASP A 1 333 ? 4.5 -30 -16.906 1 97.88 333 ASP A O 1
ATOM 2521 N N . ASN A 1 334 ? 2.336 -30.125 -17.484 1 98.31 334 ASN A N 1
ATOM 2522 C CA . ASN A 1 334 ? 1.886 -29.125 -16.531 1 98.31 334 ASN A CA 1
ATOM 2523 C C . ASN A 1 334 ? 1.217 -29.766 -15.32 1 98.31 334 ASN A C 1
ATOM 2525 O O . ASN A 1 334 ? 0.481 -29.094 -14.586 1 98.31 334 ASN A O 1
ATOM 2529 N N . THR A 1 335 ? 1.384 -31.016 -15.086 1 98.25 335 THR A N 1
ATOM 2530 C CA . THR A 1 335 ? 0.716 -31.719 -13.992 1 98.25 335 THR A CA 1
ATOM 2531 C C . THR A 1 335 ? 1.653 -32.75 -13.352 1 98.25 335 THR A C 1
ATOM 2533 O O . THR A 1 335 ? 2.842 -32.781 -13.672 1 98.25 335 THR A O 1
ATOM 2536 N N . TYR A 1 336 ? 1.107 -33.469 -12.32 1 97.62 336 TYR A N 1
ATOM 2537 C CA . TYR A 1 336 ? 1.888 -34.5 -11.648 1 97.62 336 TYR A CA 1
ATOM 2538 C C . TYR A 1 336 ? 2.438 -35.531 -12.656 1 97.62 336 TYR A C 1
ATOM 2540 O O . TYR A 1 336 ? 1.708 -36 -13.531 1 97.62 336 TYR A O 1
ATOM 2548 N N . GLY A 1 337 ? 3.713 -35.812 -12.516 1 94.19 337 GLY A N 1
ATOM 2549 C CA . GLY A 1 337 ? 4.355 -36.719 -13.43 1 94.19 337 GLY A CA 1
ATOM 2550 C C . GLY A 1 337 ? 4.941 -36.062 -14.656 1 94.19 337 GLY A C 1
ATOM 2551 O O . GLY A 1 337 ? 5.699 -36.688 -15.406 1 94.19 337 GLY A O 1
ATOM 2552 N N . GLY A 1 338 ? 4.656 -34.781 -14.867 1 95.75 338 GLY A N 1
ATOM 2553 C CA . GLY A 1 338 ? 5.172 -34.062 -16 1 95.75 338 GLY A CA 1
ATOM 2554 C C . GLY A 1 338 ? 6.438 -33.281 -15.68 1 95.75 338 GLY A C 1
ATOM 2555 O O . GLY A 1 338 ? 7.141 -33.594 -14.719 1 95.75 338 GLY A O 1
ATOM 2556 N N . LYS A 1 339 ? 6.75 -32.344 -16.562 1 96 339 LYS A N 1
ATOM 2557 C CA . LYS A 1 339 ? 7.965 -31.547 -16.406 1 96 339 LYS A CA 1
ATOM 2558 C C . LYS A 1 339 ? 7.875 -30.625 -15.195 1 96 339 LYS A C 1
ATOM 2560 O O . LYS A 1 339 ? 8.867 -30.422 -14.492 1 96 339 LYS A O 1
ATOM 2565 N N . TYR A 1 340 ? 6.734 -30 -15.016 1 97.94 340 TYR A N 1
ATOM 2566 C CA . TYR A 1 340 ? 6.391 -29.172 -13.875 1 97.94 340 TYR A CA 1
ATOM 2567 C C . TYR A 1 340 ? 5.105 -29.641 -13.211 1 97.94 340 TYR A C 1
ATOM 2569 O O . TYR A 1 340 ? 4.25 -30.25 -13.867 1 97.94 340 TYR A O 1
ATOM 2577 N N . VAL A 1 341 ? 5.02 -29.469 -11.922 1 98.62 341 VAL A N 1
ATOM 2578 C CA . VAL A 1 341 ? 3.703 -29.531 -11.289 1 98.62 341 VAL A CA 1
ATOM 2579 C C . VAL A 1 341 ? 3.146 -28.125 -11.102 1 98.62 341 VAL A C 1
ATOM 2581 O O . VAL A 1 341 ? 3.643 -27.359 -10.273 1 98.62 341 VAL A O 1
ATOM 2584 N N . ILE A 1 342 ? 2.154 -27.781 -11.914 1 98.88 342 ILE A N 1
ATOM 2585 C CA . ILE A 1 342 ? 1.617 -26.422 -11.93 1 98.88 342 ILE A CA 1
ATOM 2586 C C . ILE A 1 342 ? 0.274 -26.391 -11.203 1 98.88 342 ILE A C 1
ATOM 2588 O O . ILE A 1 342 ? -0.642 -27.141 -11.547 1 98.88 342 ILE A O 1
ATOM 2592 N N . ASN A 1 343 ? 0.205 -25.516 -10.211 1 98.88 343 ASN A N 1
ATOM 2593 C CA . ASN A 1 343 ? -0.977 -25.297 -9.383 1 98.88 343 ASN A CA 1
ATOM 2594 C C . ASN A 1 343 ? -1.4 -26.578 -8.664 1 98.88 343 ASN A C 1
ATOM 2596 O O . ASN A 1 343 ? -2.561 -26.969 -8.734 1 98.88 343 ASN A O 1
ATOM 2600 N N . PRO A 1 344 ? -0.46 -27.141 -7.902 1 98.75 344 PRO A N 1
ATOM 2601 C CA . PRO A 1 344 ? -0.844 -28.312 -7.113 1 98.75 344 PRO A CA 1
ATOM 2602 C C . PRO A 1 344 ? -1.924 -28 -6.082 1 98.75 344 PRO A C 1
ATOM 2604 O O . PRO A 1 344 ? -2.615 -28.906 -5.613 1 98.75 344 PRO A O 1
ATOM 2607 N N . SER A 1 345 ? -2.119 -26.766 -5.754 1 98.56 345 SER A N 1
ATOM 2608 C CA . SER A 1 345 ? -3.117 -26.344 -4.777 1 98.56 345 SER A CA 1
ATOM 2609 C C . SER A 1 345 ? -4.523 -26.391 -5.367 1 98.56 345 SER A C 1
ATOM 2611 O O . SER A 1 345 ? -5.512 -26.266 -4.641 1 98.56 345 SER A O 1
ATOM 2613 N N . GLY A 1 346 ? -4.656 -26.516 -6.629 1 98.56 346 GLY A N 1
ATOM 2614 C CA . GLY A 1 346 ? -5.906 -26.391 -7.359 1 98.56 346 GLY A CA 1
ATOM 2615 C C . GLY A 1 346 ? -6.023 -25.062 -8.102 1 98.56 346 GLY A C 1
ATOM 2616 O O . GLY A 1 346 ? -6.965 -24.859 -8.875 1 98.56 346 GLY A O 1
ATOM 2617 N N . GLY A 1 347 ? -5.023 -24.188 -7.883 1 98.38 347 GLY A N 1
ATOM 2618 C CA . GLY A 1 347 ? -5.027 -22.891 -8.555 1 98.38 347 GLY A CA 1
ATOM 2619 C C . GLY A 1 347 ? -6.18 -22 -8.141 1 98.38 347 GLY A C 1
ATOM 2620 O O . GLY A 1 347 ? -6.926 -22.344 -7.215 1 98.38 347 GLY A O 1
ATOM 2621 N N . LEU A 1 348 ? -6.266 -20.844 -8.789 1 98.56 348 LEU A N 1
ATOM 2622 C CA . LEU A 1 348 ? -7.332 -19.891 -8.492 1 98.56 348 LEU A CA 1
ATOM 2623 C C . LEU A 1 348 ? -8.688 -20.438 -8.922 1 98.56 348 LEU A C 1
ATOM 2625 O O . LEU A 1 348 ? -9.711 -20.156 -8.297 1 98.56 348 LEU A O 1
ATOM 2629 N N . GLU A 1 349 ? -8.703 -21.25 -9.977 1 97.75 349 GLU A N 1
ATOM 2630 C CA . GLU A 1 349 ? -9.93 -21.766 -10.578 1 97.75 349 GLU A CA 1
ATOM 2631 C C . GLU A 1 349 ? -10.688 -22.656 -9.609 1 97.75 349 GLU A C 1
ATOM 2633 O O . GLU A 1 349 ? -11.922 -22.656 -9.578 1 97.75 349 GLU A O 1
ATOM 2638 N N . ALA A 1 350 ? -9.906 -23.422 -8.82 1 98.31 350 ALA A N 1
ATOM 2639 C CA . ALA A 1 350 ? -10.555 -24.406 -7.953 1 98.31 350 ALA A CA 1
ATOM 2640 C C . ALA A 1 350 ? -10.391 -24.031 -6.48 1 98.31 350 ALA A C 1
ATOM 2642 O O . ALA A 1 350 ? -11.352 -24.062 -5.715 1 98.31 350 ALA A O 1
ATOM 2643 N N . LYS A 1 351 ? -9.156 -23.719 -6.059 1 98.25 351 LYS A N 1
ATOM 2644 C CA . LYS A 1 351 ? -8.859 -23.359 -4.676 1 98.25 351 LYS A CA 1
ATOM 2645 C C . LYS A 1 351 ? -9.641 -22.125 -4.25 1 98.25 351 LYS A C 1
ATOM 2647 O O . LYS A 1 351 ? -10.125 -22.047 -3.117 1 98.25 351 LYS A O 1
ATOM 2652 N N . GLY A 1 352 ? -9.695 -21.172 -5.141 1 98.25 352 GLY A N 1
ATOM 2653 C CA . GLY A 1 352 ? -10.312 -19.891 -4.844 1 98.25 352 GLY A CA 1
ATOM 2654 C C . GLY A 1 352 ? -9.391 -18.703 -5.105 1 98.25 352 GLY A C 1
ATOM 2655 O O . GLY A 1 352 ? -8.18 -18.875 -5.23 1 98.25 352 GLY A O 1
ATOM 2656 N N . HIS A 1 353 ? -10.062 -17.562 -5.137 1 98.12 353 HIS A N 1
ATOM 2657 C CA . HIS A 1 353 ? -9.289 -16.406 -5.574 1 98.12 353 HIS A CA 1
ATOM 2658 C C . HIS A 1 353 ? -9.664 -15.164 -4.777 1 98.12 353 HIS A C 1
ATOM 2660 O O . HIS A 1 353 ? -10.055 -14.141 -5.355 1 98.12 353 HIS A O 1
ATOM 2666 N N . PRO A 1 354 ? -9.555 -15.211 -3.43 1 98.12 354 PRO A N 1
ATOM 2667 C CA . PRO A 1 354 ? -9.625 -13.945 -2.691 1 98.12 354 PRO A CA 1
ATOM 2668 C C . PRO A 1 354 ? -8.453 -13.016 -2.996 1 98.12 354 PRO A C 1
ATOM 2670 O O . PRO A 1 354 ? -7.316 -13.312 -2.633 1 98.12 354 PRO A O 1
ATOM 2673 N N . LEU A 1 355 ? -8.695 -11.859 -3.545 1 97.94 355 LEU A N 1
ATOM 2674 C CA . LEU A 1 355 ? -7.688 -11.031 -4.191 1 97.94 355 LEU A CA 1
ATOM 2675 C C . LEU A 1 355 ? -6.539 -10.727 -3.232 1 97.94 355 LEU A C 1
ATOM 2677 O O . LEU A 1 355 ? -5.371 -10.914 -3.576 1 97.94 355 LEU A O 1
ATOM 2681 N N . GLY A 1 356 ? -6.859 -10.297 -2.043 1 98.5 356 GLY A N 1
ATOM 2682 C CA . GLY A 1 356 ? -5.84 -9.922 -1.074 1 98.5 356 GLY A CA 1
ATOM 2683 C C . GLY A 1 356 ? -5.078 -11.109 -0.526 1 98.5 356 GLY A C 1
ATOM 2684 O O . GLY A 1 356 ? -3.967 -10.961 -0.012 1 98.5 356 GLY A O 1
ATOM 2685 N N . ALA A 1 357 ? -5.57 -12.32 -0.663 1 98.75 357 ALA A N 1
ATOM 2686 C CA . ALA A 1 357 ? -4.984 -13.5 -0.033 1 98.75 357 ALA A CA 1
ATOM 2687 C C . ALA A 1 357 ? -4.285 -14.383 -1.064 1 98.75 357 ALA A C 1
ATOM 2689 O O . ALA A 1 357 ? -3.416 -15.188 -0.717 1 98.75 357 ALA A O 1
ATOM 2690 N N . THR A 1 358 ? -4.648 -14.227 -2.311 1 98.75 358 THR A N 1
ATOM 2691 C CA . THR A 1 358 ? -4.27 -15.164 -3.361 1 98.75 358 THR A CA 1
ATOM 2692 C C . THR A 1 358 ? -2.752 -15.305 -3.439 1 98.75 358 THR A C 1
ATOM 2694 O O . THR A 1 358 ? -2.219 -16.406 -3.34 1 98.75 358 THR A O 1
ATOM 2697 N N . GLY A 1 359 ? -2.1 -14.141 -3.586 1 98.88 359 GLY A N 1
ATOM 2698 C CA . GLY A 1 359 ? -0.652 -14.172 -3.732 1 98.88 359 GLY A CA 1
ATOM 2699 C C . GLY A 1 359 ? 0.056 -14.758 -2.525 1 98.88 359 GLY A C 1
ATOM 2700 O O . GLY A 1 359 ? 1.047 -15.477 -2.666 1 98.88 359 GLY A O 1
ATOM 2701 N N . LEU A 1 360 ? -0.402 -14.484 -1.358 1 98.94 360 LEU A N 1
ATOM 2702 C CA . LEU A 1 360 ? 0.178 -15.016 -0.129 1 98.94 360 LEU A CA 1
ATOM 2703 C C . LEU A 1 360 ? -0.119 -16.5 0.015 1 98.94 360 LEU A C 1
ATOM 2705 O O . LEU A 1 360 ? 0.726 -17.266 0.489 1 98.94 360 LEU A O 1
ATOM 2709 N N . GLY A 1 361 ? -1.361 -16.875 -0.336 1 98.88 361 GLY A N 1
ATOM 2710 C CA . GLY A 1 361 ? -1.675 -18.297 -0.37 1 98.88 361 GLY A CA 1
ATOM 2711 C C . GLY A 1 361 ? -0.764 -19.094 -1.289 1 98.88 361 GLY A C 1
ATOM 2712 O O . GLY A 1 361 ? -0.318 -20.188 -0.939 1 98.88 361 GLY A O 1
ATOM 2713 N N . MET A 1 362 ? -0.481 -18.547 -2.482 1 98.94 362 MET A N 1
ATOM 2714 C CA . MET A 1 362 ? 0.437 -19.188 -3.416 1 98.94 362 MET A CA 1
ATOM 2715 C C . MET A 1 362 ? 1.813 -19.375 -2.787 1 98.94 362 MET A C 1
ATOM 2717 O O . MET A 1 362 ? 2.424 -20.438 -2.918 1 98.94 362 MET A O 1
ATOM 2721 N N . HIS A 1 363 ? 2.32 -18.359 -2.088 1 98.94 363 HIS A N 1
ATOM 2722 C CA . HIS A 1 363 ? 3.605 -18.453 -1.405 1 98.94 363 HIS A CA 1
ATOM 2723 C C . HIS A 1 363 ? 3.559 -19.469 -0.274 1 98.94 363 HIS A C 1
ATOM 2725 O O . HIS A 1 363 ? 4.535 -20.188 -0.037 1 98.94 363 HIS A O 1
ATOM 2731 N N . PHE A 1 364 ? 2.422 -19.5 0.412 1 98.94 364 PHE A N 1
ATOM 2732 C CA . PHE A 1 364 ? 2.211 -20.516 1.443 1 98.94 364 PHE A CA 1
ATOM 2733 C C . PHE A 1 364 ? 2.387 -21.906 0.873 1 98.94 364 PHE A C 1
ATOM 2735 O O . PHE A 1 364 ? 3.186 -22.703 1.383 1 98.94 364 PHE A O 1
ATOM 2742 N N . TYR A 1 365 ? 1.758 -22.234 -0.209 1 98.88 365 TYR A N 1
ATOM 2743 C CA . TYR A 1 365 ? 1.769 -23.578 -0.765 1 98.88 365 TYR A CA 1
ATOM 2744 C C . TYR A 1 365 ? 3.148 -23.938 -1.306 1 98.88 365 TYR A C 1
ATOM 2746 O O . TYR A 1 365 ? 3.625 -25.062 -1.117 1 98.88 365 TYR A O 1
ATOM 2754 N N . ILE A 1 366 ? 3.785 -22.984 -2.014 1 98.94 366 ILE A N 1
ATOM 2755 C CA . ILE A 1 366 ? 5.117 -23.266 -2.537 1 98.94 366 ILE A CA 1
ATOM 2756 C C . ILE A 1 366 ? 6.098 -23.469 -1.381 1 98.94 366 ILE A C 1
ATOM 2758 O O . ILE A 1 366 ? 6.969 -24.344 -1.441 1 98.94 366 ILE A O 1
ATOM 2762 N N . THR A 1 367 ? 5.949 -22.672 -0.327 1 98.94 367 THR A N 1
ATOM 2763 C CA . THR A 1 367 ? 6.785 -22.828 0.857 1 98.94 367 THR A CA 1
ATOM 2764 C C . THR A 1 367 ? 6.602 -24.219 1.456 1 98.94 367 THR A C 1
ATOM 2766 O O . THR A 1 367 ? 7.578 -24.906 1.782 1 98.94 367 THR A O 1
ATOM 2769 N N . MET A 1 368 ? 5.348 -24.688 1.569 1 98.81 368 MET A N 1
ATOM 2770 C CA . MET A 1 368 ? 5.066 -26 2.141 1 98.81 368 MET A CA 1
ATOM 2771 C C . MET A 1 368 ? 5.637 -27.109 1.264 1 98.81 368 MET A C 1
ATOM 2773 O O . MET A 1 368 ? 6.105 -28.125 1.772 1 98.81 368 MET A O 1
ATOM 2777 N N . GLN A 1 369 ? 5.555 -26.906 -0.078 1 98.75 369 GLN A N 1
ATOM 2778 C CA . GLN A 1 369 ? 6.18 -27.844 -1.005 1 98.75 369 GLN A CA 1
ATOM 2779 C C . GLN A 1 369 ? 7.676 -27.969 -0.728 1 98.75 369 GLN A C 1
ATOM 2781 O O . GLN A 1 369 ? 8.203 -29.094 -0.65 1 98.75 369 GLN A O 1
ATOM 2786 N N . LEU A 1 370 ? 8.336 -26.859 -0.538 1 98.69 370 LEU A N 1
ATOM 2787 C CA . LEU A 1 370 ? 9.789 -26.828 -0.417 1 98.69 370 LEU A CA 1
ATOM 2788 C C . LEU A 1 370 ? 10.234 -27.281 0.97 1 98.69 370 LEU A C 1
ATOM 2790 O O . LEU A 1 370 ? 11.391 -27.656 1.169 1 98.69 370 LEU A O 1
ATOM 2794 N N . ARG A 1 371 ? 9.289 -27.281 1.897 1 98.31 371 ARG A N 1
ATOM 2795 C CA . ARG A 1 371 ? 9.531 -27.844 3.221 1 98.31 371 ARG A CA 1
ATOM 2796 C C . ARG A 1 371 ? 9.266 -29.344 3.23 1 98.31 371 ARG A C 1
ATOM 2798 O O . ARG A 1 371 ? 9.562 -30.031 4.211 1 98.31 371 ARG A O 1
ATOM 2805 N N . ASN A 1 372 ? 8.703 -29.844 2.215 1 97.31 372 ASN A N 1
ATOM 2806 C CA . ASN A 1 372 ? 8.266 -31.234 2.111 1 97.31 372 ASN A CA 1
ATOM 2807 C C . ASN A 1 372 ? 7.152 -31.547 3.107 1 97.31 372 ASN A C 1
ATOM 2809 O O . ASN A 1 372 ? 7.121 -32.625 3.693 1 97.31 372 ASN A O 1
ATOM 2813 N N . TRP A 1 373 ? 6.27 -30.531 3.293 1 97.94 373 TRP A N 1
ATOM 2814 C CA . TRP A 1 373 ? 5.172 -30.656 4.242 1 97.94 373 TRP A CA 1
ATOM 2815 C C . TRP A 1 373 ? 3.838 -30.797 3.52 1 97.94 373 TRP A C 1
ATOM 2817 O O . TRP A 1 373 ? 2.801 -31.031 4.148 1 97.94 373 TRP A O 1
ATOM 2827 N N . ALA A 1 374 ? 3.705 -30.797 2.158 1 98.25 374 ALA A N 1
ATOM 2828 C CA . ALA A 1 374 ? 2.492 -30.531 1.392 1 98.25 374 ALA A CA 1
ATOM 2829 C C . ALA A 1 374 ? 1.587 -31.75 1.341 1 98.25 374 ALA A C 1
ATOM 2831 O O . ALA A 1 374 ? 0.486 -31.703 0.789 1 98.25 374 ALA A O 1
ATOM 2832 N N . GLY A 1 375 ? 1.998 -32.875 1.922 1 97.56 375 GLY A N 1
ATOM 2833 C CA . GLY A 1 375 ? 1.153 -34.062 1.988 1 97.56 375 GLY A CA 1
ATOM 2834 C C . GLY A 1 375 ? 0.673 -34.531 0.627 1 97.56 375 GLY A C 1
ATOM 2835 O O . GLY A 1 375 ? 1.479 -34.719 -0.281 1 97.56 375 GLY A O 1
ATOM 2836 N N . PRO A 1 376 ? -0.666 -34.656 0.459 1 97.69 376 PRO A N 1
ATOM 2837 C CA . PRO A 1 376 ? -1.186 -35.156 -0.821 1 97.69 376 PRO A CA 1
ATOM 2838 C C . PRO A 1 376 ? -0.888 -34.188 -1.979 1 97.69 376 PRO A C 1
ATOM 2840 O O . PRO A 1 376 ? -0.966 -34.594 -3.145 1 97.69 376 PRO A O 1
ATOM 2843 N N . MET A 1 377 ? -0.53 -32.969 -1.713 1 98.62 377 MET A N 1
ATOM 2844 C CA . MET A 1 377 ? -0.245 -31.969 -2.744 1 98.62 377 MET A CA 1
ATOM 2845 C C . MET A 1 377 ? 1.228 -32 -3.141 1 98.62 377 MET A C 1
ATOM 2847 O O . MET A 1 377 ? 1.638 -31.328 -4.078 1 98.62 377 MET A O 1
ATOM 2851 N N . GLN A 1 378 ? 2.023 -32.812 -2.486 1 98.62 378 GLN A N 1
ATOM 2852 C CA . GLN A 1 378 ? 3.473 -32.75 -2.652 1 98.62 378 GLN A CA 1
ATOM 2853 C C . GLN A 1 378 ? 3.875 -33.094 -4.082 1 98.62 378 GLN A C 1
ATOM 2855 O O . GLN A 1 378 ? 3.488 -34.156 -4.605 1 98.62 378 GLN A O 1
ATOM 2860 N N . ALA A 1 379 ? 4.57 -32.188 -4.77 1 98 379 ALA A N 1
ATOM 2861 C CA . ALA A 1 379 ? 5.145 -32.438 -6.086 1 98 379 ALA A CA 1
ATOM 2862 C C . ALA A 1 379 ? 6.297 -33.438 -5.992 1 98 379 ALA A C 1
ATOM 2864 O O . ALA A 1 379 ? 7.23 -33.25 -5.207 1 98 379 ALA A O 1
ATOM 2865 N N . PRO A 1 380 ? 6.262 -34.438 -6.777 1 95.62 380 PRO A N 1
ATOM 2866 C CA . PRO A 1 380 ? 7.34 -35.406 -6.691 1 95.62 380 PRO A CA 1
ATOM 2867 C C . PRO A 1 380 ? 8.656 -34.906 -7.27 1 95.62 380 PRO A C 1
ATOM 2869 O O . PRO A 1 380 ? 8.656 -34.031 -8.141 1 95.62 380 PRO A O 1
ATOM 2872 N N . GLY A 1 381 ? 9.766 -35.375 -6.789 1 93 381 GLY A N 1
ATOM 2873 C CA . GLY A 1 381 ? 11.062 -35.188 -7.41 1 93 381 GLY A CA 1
ATOM 2874 C C . GLY A 1 381 ? 11.672 -33.812 -7.137 1 93 381 GLY A C 1
ATOM 2875 O O . GLY A 1 381 ? 12.641 -33.438 -7.785 1 93 381 GLY A O 1
ATOM 2876 N N . LEU A 1 382 ? 11.117 -33.031 -6.176 1 97 382 LEU A N 1
ATOM 2877 C CA . LEU A 1 382 ? 11.633 -31.672 -5.91 1 97 382 LEU A CA 1
ATOM 2878 C C . LEU A 1 382 ? 13.055 -31.734 -5.371 1 97 382 LEU A C 1
ATOM 2880 O O . LEU A 1 382 ? 13.844 -30.812 -5.578 1 97 382 LEU A O 1
ATOM 2884 N N . PHE A 1 383 ? 13.391 -32.812 -4.762 1 95.5 383 PHE A N 1
ATOM 2885 C CA . PHE A 1 383 ? 14.688 -32.906 -4.105 1 95.5 383 PHE A CA 1
ATOM 2886 C C . PHE A 1 383 ? 15.523 -34.031 -4.695 1 95.5 383 PHE A C 1
ATOM 2888 O O . PHE A 1 383 ? 16.547 -34.406 -4.125 1 95.5 383 PHE A O 1
ATOM 2895 N N . ASP A 1 384 ? 15.047 -34.594 -5.812 1 94 384 ASP A N 1
ATOM 2896 C CA . ASP A 1 384 ? 15.789 -35.625 -6.527 1 94 384 ASP A CA 1
ATOM 2897 C C . ASP A 1 384 ? 16.766 -35 -7.523 1 94 384 ASP A C 1
ATOM 2899 O O . ASP A 1 384 ? 16.656 -35.25 -8.727 1 94 384 ASP A O 1
ATOM 2903 N N . THR A 1 385 ? 17.641 -34.219 -7.094 1 93.81 385 THR A N 1
ATOM 2904 C CA . THR A 1 385 ? 18.656 -33.531 -7.887 1 93.81 385 THR A CA 1
ATOM 2905 C C . THR A 1 385 ? 20.016 -33.594 -7.207 1 93.81 385 THR A C 1
ATOM 2907 O O . THR A 1 385 ? 20.109 -34 -6.043 1 93.81 385 THR A O 1
ATOM 2910 N N . ALA A 1 386 ? 21.078 -33.281 -7.996 1 93.25 386 ALA A N 1
ATOM 2911 C CA . ALA A 1 386 ? 22.438 -33.281 -7.445 1 93.25 386 ALA A CA 1
ATOM 2912 C C . ALA A 1 386 ? 22.609 -32.219 -6.387 1 93.25 386 ALA A C 1
ATOM 2914 O O . ALA A 1 386 ? 23.359 -32.375 -5.43 1 93.25 386 ALA A O 1
ATOM 2915 N N . ASP A 1 387 ? 21.922 -31.188 -6.539 1 93.69 387 ASP A N 1
ATOM 2916 C CA . ASP A 1 387 ? 21.922 -30.109 -5.562 1 93.69 387 ASP A CA 1
ATOM 2917 C C . ASP A 1 387 ? 20.969 -30.406 -4.406 1 93.69 387 ASP A C 1
ATOM 2919 O O . ASP A 1 387 ? 19.766 -30.531 -4.613 1 93.69 387 ASP A O 1
ATOM 2923 N N . LYS A 1 388 ? 21.453 -30.406 -3.242 1 90.88 388 LYS A N 1
ATOM 2924 C CA . LYS A 1 388 ? 20.688 -30.766 -2.057 1 90.88 388 LYS A CA 1
ATOM 2925 C C . LYS A 1 388 ? 19.609 -29.719 -1.76 1 90.88 388 LYS A C 1
ATOM 2927 O O . LYS A 1 388 ? 18.656 -30 -1.033 1 90.88 388 LYS A O 1
ATOM 2932 N N . ARG A 1 389 ? 19.797 -28.672 -2.266 1 95 389 ARG A N 1
ATOM 2933 C CA . ARG A 1 389 ? 18.797 -27.625 -2.078 1 95 389 ARG A CA 1
ATOM 2934 C C . ARG A 1 389 ? 17.516 -27.953 -2.848 1 95 389 ARG A C 1
ATOM 2936 O O . ARG A 1 389 ? 16.453 -27.391 -2.57 1 95 389 ARG A O 1
ATOM 2943 N N . GLY A 1 390 ? 17.625 -28.75 -3.848 1 97.44 390 GLY A N 1
ATOM 2944 C CA . GLY A 1 390 ? 16.484 -29.156 -4.645 1 97.44 390 GLY A CA 1
ATOM 2945 C C . GLY A 1 390 ? 16.141 -28.156 -5.73 1 97.44 390 GLY A C 1
ATOM 2946 O O . GLY A 1 390 ? 16.922 -27.25 -6.023 1 97.44 390 GLY A O 1
ATOM 2947 N N . LYS A 1 391 ? 14.992 -28.375 -6.371 1 98.25 391 LYS A N 1
ATOM 2948 C CA . LYS A 1 391 ? 14.5 -27.516 -7.449 1 98.25 391 LYS A CA 1
ATOM 2949 C C . LYS A 1 391 ? 13.859 -26.25 -6.895 1 98.25 391 LYS A C 1
ATOM 2951 O O . LYS A 1 391 ? 13.609 -26.156 -5.691 1 98.25 391 LYS A O 1
ATOM 2956 N N . TYR A 1 392 ? 13.641 -25.297 -7.766 1 98.75 392 TYR A N 1
ATOM 2957 C CA . TYR A 1 392 ? 13 -24.031 -7.395 1 98.75 392 TYR A CA 1
ATOM 2958 C C . TYR A 1 392 ? 11.484 -24.172 -7.391 1 98.75 392 TYR A C 1
ATOM 2960 O O . TYR A 1 392 ? 10.93 -24.984 -8.133 1 98.75 392 TYR A O 1
ATOM 2968 N N . GLY A 1 393 ? 10.844 -23.453 -6.477 1 98.88 393 GLY A N 1
ATOM 2969 C CA . GLY A 1 393 ? 9.438 -23.094 -6.598 1 98.88 393 GLY A CA 1
ATOM 2970 C C . GLY A 1 393 ? 9.211 -21.734 -7.203 1 98.88 393 GLY A C 1
ATOM 2971 O O . GLY A 1 393 ? 9.938 -20.781 -6.895 1 98.88 393 GLY A O 1
ATOM 2972 N N . LEU A 1 394 ? 8.281 -21.625 -8.109 1 98.94 394 LEU A N 1
ATOM 2973 C CA . LEU A 1 394 ? 7.996 -20.391 -8.82 1 98.94 394 LEU A CA 1
ATOM 2974 C C . LEU A 1 394 ? 6.578 -19.906 -8.531 1 98.94 394 LEU A C 1
ATOM 2976 O O . LEU A 1 394 ? 5.629 -20.703 -8.602 1 98.94 394 LEU A O 1
ATOM 2980 N N . VAL A 1 395 ? 6.426 -18.656 -8.125 1 98.94 395 VAL A N 1
ATOM 2981 C CA . VAL A 1 395 ? 5.117 -18.062 -7.887 1 98.94 395 VAL A CA 1
ATOM 2982 C C . VAL A 1 395 ? 4.879 -16.922 -8.883 1 98.94 395 VAL A C 1
ATOM 2984 O O . VAL A 1 395 ? 5.73 -16.047 -9.047 1 98.94 395 VAL A O 1
ATOM 2987 N N . HIS A 1 396 ? 3.801 -16.953 -9.586 1 98.94 396 HIS A N 1
ATOM 2988 C CA . HIS A 1 396 ? 3.363 -15.914 -10.516 1 98.94 396 HIS A CA 1
ATOM 2989 C C . HIS A 1 396 ? 1.982 -15.383 -10.141 1 98.94 396 HIS A C 1
ATOM 2991 O O . HIS A 1 396 ? 1.035 -16.156 -9.992 1 98.94 396 HIS A O 1
ATOM 2997 N N . ASN A 1 397 ? 1.842 -14.102 -9.82 1 98.88 397 ASN A N 1
ATOM 2998 C CA . ASN A 1 397 ? 0.597 -13.43 -9.461 1 98.88 397 ASN A CA 1
ATOM 2999 C C . ASN A 1 397 ? 0.398 -12.148 -10.258 1 98.88 397 ASN A C 1
ATOM 3001 O O . ASN A 1 397 ? 1.233 -11.242 -10.203 1 98.88 397 ASN A O 1
ATOM 3005 N N . LEU A 1 398 ? -0.675 -12.094 -11.016 1 98.5 398 LEU A N 1
ATOM 3006 C CA . LEU A 1 398 ? -0.908 -11.008 -11.953 1 98.5 398 LEU A CA 1
ATOM 3007 C C . LEU A 1 398 ? -2.205 -10.273 -11.633 1 98.5 398 LEU A C 1
ATOM 3009 O O . LEU A 1 398 ? -3.213 -10.906 -11.297 1 98.5 398 LEU A O 1
ATOM 3013 N N . GLY A 1 399 ? -2.131 -8.953 -11.656 1 97.81 399 GLY A N 1
ATOM 3014 C CA . GLY A 1 399 ? -3.316 -8.125 -11.492 1 97.81 399 GLY A CA 1
ATOM 3015 C C . GLY A 1 399 ? -3.596 -7.238 -12.695 1 97.81 399 GLY A C 1
ATOM 3016 O O . GLY A 1 399 ? -2.723 -6.492 -13.141 1 97.81 399 GLY A O 1
ATOM 3017 N N . LEU A 1 400 ? -4.902 -7.312 -13.211 1 95.88 400 LEU A N 1
ATOM 3018 C CA . LEU A 1 400 ? -5.328 -6.422 -14.281 1 95.88 400 LEU A CA 1
ATOM 3019 C C . LEU A 1 400 ? -5.191 -4.961 -13.859 1 95.88 400 LEU A C 1
ATOM 3021 O O . LEU A 1 400 ? -5.371 -4.633 -12.68 1 95.88 400 LEU A O 1
ATOM 3025 N N . GLY A 1 401 ? -4.977 -4.094 -14.727 1 94.62 401 GLY A N 1
ATOM 3026 C CA . GLY A 1 401 ? -4.637 -2.715 -14.414 1 94.62 401 GLY A CA 1
ATOM 3027 C C . GLY A 1 401 ? -3.143 -2.453 -14.43 1 94.62 401 GLY A C 1
ATOM 3028 O O . GLY A 1 401 ? -2.707 -1.311 -14.578 1 94.62 401 GLY A O 1
ATOM 3029 N N . GLY A 1 402 ? -2.41 -3.596 -14.211 1 96.38 402 GLY A N 1
ATOM 3030 C CA . GLY A 1 402 ? -1.004 -3.561 -14.578 1 96.38 402 GLY A CA 1
ATOM 3031 C C . GLY A 1 402 ? -0.074 -3.805 -13.406 1 96.38 402 GLY A C 1
ATOM 3032 O O . GLY A 1 402 ? 0.666 -2.908 -12.992 1 96.38 402 GLY A O 1
ATOM 3033 N N . ALA A 1 403 ? -0.011 -5.031 -12.891 1 98.62 403 ALA A N 1
ATOM 3034 C CA . ALA A 1 403 ? 0.988 -5.418 -11.898 1 98.62 403 ALA A CA 1
ATOM 3035 C C . ALA A 1 403 ? 1.207 -6.926 -11.898 1 98.62 403 ALA A C 1
ATOM 3037 O O . ALA A 1 403 ? 0.247 -7.699 -11.93 1 98.62 403 ALA A O 1
ATOM 3038 N N . VAL A 1 404 ? 2.404 -7.332 -11.961 1 98.88 404 VAL A N 1
ATOM 3039 C CA . VAL A 1 404 ? 2.754 -8.742 -11.828 1 98.88 404 VAL A CA 1
ATOM 3040 C C . VAL A 1 404 ? 3.846 -8.906 -10.773 1 98.88 404 VAL A C 1
ATOM 3042 O O . VAL A 1 404 ? 4.73 -8.055 -10.648 1 98.88 404 VAL A O 1
ATOM 3045 N N . VAL A 1 405 ? 3.715 -9.859 -9.945 1 98.94 405 VAL A N 1
ATOM 3046 C CA . VAL A 1 405 ? 4.75 -10.227 -8.992 1 98.94 405 VAL A CA 1
ATOM 3047 C C . VAL A 1 405 ? 5.18 -11.672 -9.227 1 98.94 405 VAL A C 1
ATOM 3049 O O . VAL A 1 405 ? 4.34 -12.578 -9.297 1 98.94 405 VAL A O 1
ATOM 3052 N N . ILE A 1 406 ? 6.445 -11.867 -9.391 1 98.94 406 ILE A N 1
ATOM 3053 C CA . ILE A 1 406 ? 7.012 -13.203 -9.555 1 98.94 406 ILE A CA 1
ATOM 3054 C C . ILE A 1 406 ? 8.078 -13.445 -8.492 1 98.94 406 ILE A C 1
ATOM 3056 O O . ILE A 1 406 ? 8.883 -12.555 -8.203 1 98.94 406 ILE A O 1
ATOM 3060 N N . SER A 1 407 ? 8.039 -14.57 -7.875 1 98.94 407 SER A N 1
ATOM 3061 C CA . SER A 1 407 ? 9.023 -14.969 -6.871 1 98.94 407 SER A CA 1
ATOM 3062 C C . SER A 1 407 ? 9.609 -16.344 -7.184 1 98.94 407 SER A C 1
ATOM 3064 O O . SER A 1 407 ? 8.898 -17.234 -7.641 1 98.94 407 SER A O 1
ATOM 3066 N N . LEU A 1 408 ? 10.852 -16.438 -7.008 1 98.88 408 LEU A N 1
ATOM 3067 C CA . LEU A 1 408 ? 11.578 -17.688 -7.059 1 98.88 408 LEU A CA 1
ATOM 3068 C C . LEU A 1 408 ? 12.055 -18.094 -5.664 1 98.88 408 LEU A C 1
ATOM 3070 O O . LEU A 1 408 ? 12.789 -17.344 -5.012 1 98.88 408 LEU A O 1
ATOM 3074 N N . LEU A 1 409 ? 11.578 -19.25 -5.184 1 98.94 409 LEU A N 1
ATOM 3075 C CA . LEU A 1 409 ? 11.891 -19.75 -3.846 1 98.94 409 LEU A CA 1
ATOM 3076 C C . LEU A 1 409 ? 12.719 -21.031 -3.914 1 98.94 409 LEU A C 1
ATOM 3078 O O . LEU A 1 409 ? 12.633 -21.781 -4.887 1 98.94 409 LEU A O 1
ATOM 3082 N N . ARG A 1 410 ? 13.461 -21.281 -2.824 1 98.81 410 ARG A N 1
ATOM 3083 C CA . ARG A 1 410 ? 14.242 -22.516 -2.768 1 98.81 410 ARG A CA 1
ATOM 3084 C C . ARG A 1 410 ? 14.656 -22.828 -1.335 1 98.81 410 ARG A C 1
ATOM 3086 O O . ARG A 1 410 ? 14.742 -21.938 -0.492 1 98.81 410 ARG A O 1
ATOM 3093 N N . ARG A 1 411 ? 14.773 -24.047 -1.046 1 98.12 411 ARG A N 1
ATOM 3094 C CA . ARG A 1 411 ? 15.383 -24.453 0.22 1 98.12 411 ARG A CA 1
ATOM 3095 C C . ARG A 1 411 ? 16.812 -23.969 0.321 1 98.12 411 ARG A C 1
ATOM 3097 O O . ARG A 1 411 ? 17.594 -24.109 -0.624 1 98.12 411 ARG A O 1
ATOM 3104 N N . PRO A 1 412 ? 17.172 -23.344 1.44 1 98.25 412 PRO A N 1
ATOM 3105 C CA . PRO A 1 412 ? 18.547 -22.859 1.574 1 98.25 412 PRO A CA 1
ATOM 3106 C C . PRO A 1 412 ? 19.531 -23.969 1.868 1 98.25 412 PRO A C 1
ATOM 3108 O O . PRO A 1 412 ? 19.141 -25.047 2.305 1 98.25 412 PRO A O 1
ATOM 3111 N N . GLU A 1 413 ? 20.797 -23.688 1.684 1 96.62 413 GLU A N 1
ATOM 3112 C CA . GLU A 1 413 ? 21.844 -24.688 1.862 1 96.62 413 GLU A CA 1
ATOM 3113 C C . GLU A 1 413 ? 22.016 -25.047 3.334 1 96.62 413 GLU A C 1
ATOM 3115 O O . GLU A 1 413 ? 22.516 -26.125 3.654 1 96.62 413 GLU A O 1
ATOM 3120 N N . PHE A 1 414 ? 21.594 -24.156 4.18 1 97.38 414 PHE A N 1
ATOM 3121 C CA . PHE A 1 414 ? 21.797 -24.422 5.598 1 97.38 414 PHE A CA 1
ATOM 3122 C C . PHE A 1 414 ? 20.641 -25.203 6.184 1 97.38 414 PHE A C 1
ATOM 3124 O O . PHE A 1 414 ? 20.594 -25.453 7.391 1 97.38 414 PHE A O 1
ATOM 3131 N N . TYR A 1 415 ? 19.719 -25.578 5.344 1 96.5 415 TYR A N 1
ATOM 3132 C CA . TYR A 1 415 ? 18.578 -26.359 5.801 1 96.5 415 TYR A CA 1
ATOM 3133 C C . TYR A 1 415 ? 19.031 -27.625 6.535 1 96.5 415 TYR A C 1
ATOM 3135 O O . TYR A 1 415 ? 19.953 -28.297 6.098 1 96.5 415 TYR A O 1
ATOM 3143 N N . ARG A 1 416 ? 18.391 -27.938 7.672 1 92.56 416 ARG A N 1
ATOM 3144 C CA . ARG A 1 416 ? 18.641 -29.141 8.469 1 92.56 416 ARG A CA 1
ATOM 3145 C C . ARG A 1 416 ? 17.328 -29.844 8.805 1 92.56 416 ARG A C 1
ATOM 3147 O O . ARG A 1 416 ? 16.516 -29.328 9.57 1 92.56 416 ARG A O 1
ATOM 3154 N N . GLU A 1 417 ? 17.203 -30.984 8.344 1 89.44 417 GLU A N 1
ATOM 3155 C CA . GLU A 1 417 ? 15.969 -31.734 8.578 1 89.44 417 GLU A CA 1
ATOM 3156 C C . GLU A 1 417 ? 15.867 -32.188 10.023 1 89.44 417 GLU A C 1
ATOM 3158 O O . GLU A 1 417 ? 16.875 -32.562 10.633 1 89.44 417 GLU A O 1
ATOM 3163 N N . GLY A 1 418 ? 14.625 -32.062 10.547 1 90.5 418 GLY A N 1
ATOM 3164 C CA . GLY A 1 418 ? 14.352 -32.625 11.867 1 90.5 418 GLY A CA 1
ATOM 3165 C C . GLY A 1 418 ? 14.227 -31.547 12.945 1 90.5 418 GLY A C 1
ATOM 3166 O O . GLY A 1 418 ? 14.383 -30.359 12.672 1 90.5 418 GLY A O 1
ATOM 3167 N N . GLY A 1 419 ? 13.781 -31.969 14.164 1 92.38 419 GLY A N 1
ATOM 3168 C CA . GLY A 1 419 ? 13.562 -31.078 15.289 1 92.38 419 GLY A CA 1
ATOM 3169 C C . GLY A 1 419 ? 12.188 -30.438 15.289 1 92.38 419 GLY A C 1
ATOM 3170 O O . GLY A 1 419 ? 11.391 -30.672 14.367 1 92.38 419 GLY A O 1
ATOM 3171 N N . PRO A 1 420 ? 11.938 -29.719 16.359 1 94.69 420 PRO A N 1
ATOM 3172 C CA . PRO A 1 420 ? 10.648 -29.016 16.406 1 94.69 420 PRO A CA 1
ATOM 3173 C C . PRO A 1 420 ? 10.516 -27.969 15.297 1 94.69 420 PRO A C 1
ATOM 3175 O O . PRO A 1 420 ? 11.484 -27.266 14.992 1 94.69 420 PRO A O 1
ATOM 3178 N N . ASP A 1 421 ? 9.398 -28 14.68 1 97.19 421 ASP A N 1
ATOM 3179 C CA . ASP A 1 421 ? 9.109 -27.031 13.617 1 97.19 421 ASP A CA 1
ATOM 3180 C C . ASP A 1 421 ? 7.68 -26.516 13.719 1 97.19 421 ASP A C 1
ATOM 3182 O O . ASP A 1 421 ? 7.035 -26.656 14.766 1 97.19 421 ASP A O 1
ATOM 3186 N N . GLY A 1 422 ? 7.238 -25.828 12.68 1 97.5 422 GLY A N 1
ATOM 3187 C CA . GLY A 1 422 ? 5.914 -25.219 12.727 1 97.5 422 GLY A CA 1
ATOM 3188 C C . GLY A 1 422 ? 4.809 -26.234 12.969 1 97.5 422 GLY A C 1
ATOM 3189 O O . GLY A 1 422 ? 3.803 -25.906 13.609 1 97.5 422 GLY A O 1
ATOM 3190 N N . ARG A 1 423 ? 4.977 -27.531 12.523 1 97.62 423 ARG A N 1
ATOM 3191 C CA . ARG A 1 423 ? 3.973 -28.578 12.711 1 97.62 423 ARG A CA 1
ATOM 3192 C C . ARG A 1 423 ? 3.832 -28.938 14.188 1 97.62 423 ARG A C 1
ATOM 3194 O O . ARG A 1 423 ? 2.719 -29.125 14.68 1 97.62 423 ARG A O 1
ATOM 3201 N N . THR A 1 424 ? 4.934 -28.891 14.797 1 97.62 424 THR A N 1
ATOM 3202 C CA . THR A 1 424 ? 4.922 -29.188 16.234 1 97.62 424 THR A CA 1
ATOM 3203 C C . THR A 1 424 ? 4.234 -28.062 17 1 97.62 424 THR A C 1
ATOM 3205 O O . THR A 1 424 ? 3.438 -28.328 17.906 1 97.62 424 THR A O 1
ATOM 3208 N N . ARG A 1 425 ? 4.504 -26.875 16.641 1 97.81 425 ARG A N 1
ATOM 3209 C CA . ARG A 1 425 ? 4.004 -25.719 17.375 1 97.81 425 ARG A CA 1
ATOM 3210 C C . ARG A 1 425 ? 2.506 -25.531 17.141 1 97.81 425 ARG A C 1
ATOM 3212 O O . ARG A 1 425 ? 1.787 -25.078 18.047 1 97.81 425 ARG A O 1
ATOM 3219 N N . LEU A 1 426 ? 2.02 -25.875 15.969 1 97.69 426 LEU A N 1
ATOM 3220 C CA . LEU A 1 426 ? 0.595 -25.812 15.656 1 97.69 426 LEU A CA 1
ATOM 3221 C C . LEU A 1 426 ? -0.13 -27.031 16.234 1 97.69 426 LEU A C 1
ATOM 3223 O O . LEU A 1 426 ? -1.336 -26.984 16.484 1 97.69 426 LEU A O 1
ATOM 3227 N N . GLY A 1 427 ? 0.608 -28.125 16.359 1 97.56 427 GLY A N 1
ATOM 3228 C CA . GLY A 1 427 ? 0.023 -29.391 16.812 1 97.56 427 GLY A CA 1
ATOM 3229 C C . GLY A 1 427 ? -0.53 -30.219 15.672 1 97.56 427 GLY A C 1
ATOM 3230 O O . GLY A 1 427 ? -1.097 -31.297 15.906 1 97.56 427 GLY A O 1
ATOM 3231 N N . TYR A 1 428 ? -0.472 -29.812 14.438 1 97.81 428 TYR A N 1
ATOM 3232 C CA . TYR A 1 428 ? -0.878 -30.516 13.227 1 97.81 428 TYR A CA 1
ATOM 3233 C C . TYR A 1 428 ? -0.122 -29.984 12.008 1 97.81 428 TYR A C 1
ATOM 3235 O O . TYR A 1 428 ? 0.591 -28.984 12.102 1 97.81 428 TYR A O 1
ATOM 3243 N N . ASN A 1 429 ? -0.159 -30.656 10.906 1 98.25 429 ASN A N 1
ATOM 3244 C CA . ASN A 1 429 ? 0.449 -30.172 9.664 1 98.25 429 ASN A CA 1
ATOM 3245 C C . ASN A 1 429 ? -0.497 -29.25 8.898 1 98.25 429 ASN A C 1
ATOM 3247 O O . ASN A 1 429 ? -1.247 -29.719 8.031 1 98.25 429 ASN A O 1
ATOM 3251 N N . HIS A 1 430 ? -0.36 -27.953 9.109 1 97.94 430 HIS A N 1
ATOM 3252 C CA . HIS A 1 430 ? -1.283 -26.969 8.555 1 97.94 430 HIS A CA 1
ATOM 3253 C C . HIS A 1 430 ? -1.098 -26.828 7.047 1 97.94 430 HIS A C 1
ATOM 3255 O O . HIS A 1 430 ? -1.882 -26.156 6.379 1 97.94 430 HIS A O 1
ATOM 3261 N N . ALA A 1 431 ? -0.134 -27.484 6.512 1 97.69 431 ALA A N 1
ATOM 3262 C CA . ALA A 1 431 ? 0.084 -27.453 5.066 1 97.69 431 ALA A CA 1
ATOM 3263 C C . ALA A 1 431 ? -1.06 -28.141 4.328 1 97.69 431 ALA A C 1
ATOM 3265 O O . ALA A 1 431 ? -1.387 -27.766 3.197 1 97.69 431 ALA A O 1
ATOM 3266 N N . HIS A 1 432 ? -1.622 -29.188 5.004 1 96.62 432 HIS A N 1
ATOM 3267 C CA . HIS A 1 432 ? -2.66 -29.906 4.277 1 96.62 432 HIS A CA 1
ATOM 3268 C C . HIS A 1 432 ? -3.768 -30.375 5.215 1 96.62 432 HIS A C 1
ATOM 3270 O O . HIS A 1 432 ? -4.516 -31.297 4.891 1 96.62 432 HIS A O 1
ATOM 3276 N N . ILE A 1 433 ? -3.799 -29.875 6.418 1 98.12 433 ILE A N 1
ATOM 3277 C CA . ILE A 1 433 ? -4.902 -30.031 7.359 1 98.12 433 ILE A CA 1
ATOM 3278 C C . ILE A 1 433 ? -5.461 -28.656 7.73 1 98.12 433 ILE A C 1
ATOM 3280 O O . ILE A 1 433 ? -4.73 -27.797 8.227 1 98.12 433 ILE A O 1
ATOM 3284 N N . CYS A 1 434 ? -6.73 -28.484 7.484 1 97.19 434 CYS A N 1
ATOM 3285 C CA . CYS A 1 434 ? -7.371 -27.188 7.711 1 97.19 434 CYS A CA 1
ATOM 3286 C C . CYS A 1 434 ? -8.172 -27.203 9.008 1 97.19 434 CYS A C 1
ATOM 3288 O O . CYS A 1 434 ? -9.148 -27.938 9.133 1 97.19 434 CYS A O 1
ATOM 3290 N N . LYS A 1 435 ? -7.742 -26.453 9.969 1 96.38 435 LYS A N 1
ATOM 3291 C CA . LYS A 1 435 ? -8.422 -26.297 11.25 1 96.38 435 LYS A CA 1
ATOM 3292 C C . LYS A 1 435 ? -8.547 -24.828 11.633 1 96.38 435 LYS A C 1
ATOM 3294 O O . LYS A 1 435 ? -7.684 -24.016 11.305 1 96.38 435 LYS A O 1
ATOM 3299 N N . PRO A 1 436 ? -9.641 -24.469 12.32 1 94.88 436 PRO A N 1
ATOM 3300 C CA . PRO A 1 436 ? -9.703 -23.109 12.875 1 94.88 436 PRO A CA 1
ATOM 3301 C C . PRO A 1 436 ? -8.727 -22.906 14.023 1 94.88 436 PRO A C 1
ATOM 3303 O O . PRO A 1 436 ? -8.102 -23.859 14.5 1 94.88 436 PRO A O 1
ATOM 3306 N N . ILE A 1 437 ? -8.578 -21.672 14.398 1 97.5 437 ILE A N 1
ATOM 3307 C CA . ILE A 1 437 ? -7.73 -21.375 15.555 1 97.5 437 ILE A CA 1
ATOM 3308 C C . ILE A 1 437 ? -8.602 -21.219 16.797 1 97.5 437 ILE A C 1
ATOM 3310 O O . ILE A 1 437 ? -9.812 -21.016 16.703 1 97.5 437 ILE A O 1
ATOM 3314 N N . THR A 1 438 ? -7.977 -21.344 17.984 1 96.94 438 THR A N 1
ATOM 3315 C CA . THR A 1 438 ? -8.625 -21.109 19.266 1 96.94 438 THR A CA 1
ATOM 3316 C C . THR A 1 438 ? -8.023 -19.891 19.969 1 96.94 438 THR A C 1
ATOM 3318 O O . THR A 1 438 ? -6.996 -19.359 19.531 1 96.94 438 THR A O 1
ATOM 3321 N N . MET A 1 439 ? -8.68 -19.469 21 1 96.88 439 MET A N 1
ATOM 3322 C CA . MET A 1 439 ? -8.133 -18.391 21.812 1 96.88 439 MET A CA 1
ATOM 3323 C C . MET A 1 439 ? -6.785 -18.781 22.406 1 96.88 439 MET A C 1
ATOM 3325 O O . MET A 1 439 ? -5.898 -17.938 22.547 1 96.88 439 MET A O 1
ATOM 3329 N N . GLN A 1 440 ? -6.602 -20.031 22.719 1 97.44 440 GLN A N 1
ATOM 3330 C CA . GLN A 1 440 ? -5.316 -20.5 23.219 1 97.44 440 GLN A CA 1
ATOM 3331 C C . GLN A 1 440 ? -4.211 -20.297 22.188 1 97.44 440 GLN A C 1
ATOM 3333 O O . GLN A 1 440 ? -3.08 -19.953 22.547 1 97.44 440 GLN A O 1
ATOM 3338 N N . ASP A 1 441 ? -4.543 -20.547 20.938 1 98.25 441 ASP A N 1
ATOM 3339 C CA . ASP A 1 441 ? -3.584 -20.312 19.859 1 98.25 441 ASP A CA 1
ATOM 3340 C C . ASP A 1 441 ? -3.195 -18.844 19.797 1 98.25 441 ASP A C 1
ATOM 3342 O O . ASP A 1 441 ? -2.018 -18.5 19.641 1 98.25 441 ASP A O 1
ATOM 3346 N N . VAL A 1 442 ? -4.199 -17.938 19.875 1 98.5 442 VAL A N 1
ATOM 3347 C CA . VAL A 1 442 ? -3.969 -16.5 19.812 1 98.5 442 VAL A CA 1
ATOM 3348 C C . VAL A 1 442 ? -3.1 -16.062 21 1 98.5 442 VAL A C 1
ATOM 3350 O O . VAL A 1 442 ? -2.162 -15.281 20.844 1 98.5 442 VAL A O 1
ATOM 3353 N N . ASP A 1 443 ? -3.361 -16.594 22.172 1 98 443 ASP A N 1
ATOM 3354 C CA . ASP A 1 443 ? -2.656 -16.234 23.406 1 98 443 ASP A CA 1
ATOM 3355 C C . ASP A 1 443 ? -1.178 -16.609 23.312 1 98 443 ASP A C 1
ATOM 3357 O O . ASP A 1 443 ? -0.329 -15.953 23.922 1 98 443 ASP A O 1
ATOM 3361 N N . LYS A 1 444 ? -0.88 -17.609 22.547 1 98.38 444 LYS A N 1
ATOM 3362 C CA . LYS A 1 444 ? 0.502 -18.047 22.406 1 98.38 444 LYS A CA 1
ATOM 3363 C C . LYS A 1 444 ? 1.332 -17.047 21.609 1 98.38 444 LYS A C 1
ATOM 3365 O O . LYS A 1 444 ? 2.551 -16.969 21.781 1 98.38 444 LYS A O 1
ATOM 3370 N N . VAL A 1 445 ? 0.597 -16.25 20.797 1 98.75 445 VAL A N 1
ATOM 3371 C CA . VAL A 1 445 ? 1.41 -15.523 19.812 1 98.75 445 VAL A CA 1
ATOM 3372 C C . VAL A 1 445 ? 1.126 -14.023 19.922 1 98.75 445 VAL A C 1
ATOM 3374 O O . VAL A 1 445 ? 1.893 -13.203 19.422 1 98.75 445 VAL A O 1
ATOM 3377 N N . LYS A 1 446 ? 0.031 -13.57 20.531 1 98.56 446 LYS A N 1
ATOM 3378 C CA . LYS A 1 446 ? -0.286 -12.148 20.641 1 98.56 446 LYS A CA 1
ATOM 3379 C C . LYS A 1 446 ? 0.809 -11.398 21.391 1 98.56 446 LYS A C 1
ATOM 3381 O O . LYS A 1 446 ? 1.59 -12 22.141 1 98.56 446 LYS A O 1
ATOM 3386 N N . SER A 1 447 ? 0.892 -10.133 21.234 1 98.62 447 SER A N 1
ATOM 3387 C CA . SER A 1 447 ? 1.912 -9.289 21.844 1 98.62 447 SER A CA 1
ATOM 3388 C C . SER A 1 447 ? 1.631 -9.062 23.328 1 98.62 447 SER A C 1
ATOM 3390 O O . SER A 1 447 ? 0.485 -9.164 23.766 1 98.62 447 SER A O 1
ATOM 3392 N N . LYS A 1 448 ? 2.68 -8.68 24.062 1 97.44 448 LYS A N 1
ATOM 3393 C CA . LYS A 1 448 ? 2.516 -8.203 25.438 1 97.44 448 LYS A CA 1
ATOM 3394 C C . LYS A 1 448 ? 1.736 -6.891 25.469 1 97.44 448 LYS A C 1
ATOM 3396 O O . LYS A 1 448 ? 1.085 -6.57 26.453 1 97.44 448 LYS A O 1
ATOM 3401 N N . ASN A 1 449 ? 1.755 -6.176 24.359 1 97.62 449 ASN A N 1
ATOM 3402 C CA . ASN A 1 449 ? 1.023 -4.926 24.219 1 97.62 449 ASN A CA 1
ATOM 3403 C C . ASN A 1 449 ? -0.335 -5.145 23.562 1 97.62 449 ASN A C 1
ATOM 3405 O O . ASN A 1 449 ? -0.708 -4.41 22.641 1 97.62 449 ASN A O 1
ATOM 3409 N N . SER A 1 450 ? -0.999 -6.168 23.969 1 96.75 450 SER A N 1
ATOM 3410 C CA . SER A 1 450 ? -2.33 -6.477 23.469 1 96.75 450 SER A CA 1
ATOM 3411 C C . SER A 1 450 ? -3.406 -5.711 24.234 1 96.75 450 SER A C 1
ATOM 3413 O O . SER A 1 450 ? -3.129 -5.113 25.266 1 96.75 450 SER A O 1
ATOM 3415 N N . SER A 1 451 ? -4.586 -5.605 23.672 1 97.19 451 SER A N 1
ATOM 3416 C CA . SER A 1 451 ? -5.738 -4.953 24.281 1 97.19 451 SER A CA 1
ATOM 3417 C C . SER A 1 451 ? -6.871 -5.945 24.531 1 97.19 451 SER A C 1
ATOM 3419 O O . SER A 1 451 ? -7.379 -6.559 23.594 1 97.19 451 SER A O 1
ATOM 3421 N N . GLN A 1 452 ? -7.242 -6.086 25.766 1 95.62 452 GLN A N 1
ATOM 3422 C CA . GLN A 1 452 ? -8.367 -6.957 26.094 1 95.62 452 GLN A CA 1
ATOM 3423 C C . GLN A 1 452 ? -9.664 -6.418 25.5 1 95.62 452 GLN A C 1
ATOM 3425 O O . GLN A 1 452 ? -10.547 -7.195 25.109 1 95.62 452 GLN A O 1
ATOM 3430 N N . TYR A 1 453 ? -9.742 -5.094 25.453 1 96.69 453 TYR A N 1
ATOM 3431 C CA . TYR A 1 453 ? -10.914 -4.461 24.875 1 96.69 453 TYR A CA 1
ATOM 3432 C C . TYR A 1 453 ? -11.141 -4.93 23.453 1 96.69 453 TYR A C 1
ATOM 3434 O O . TYR A 1 453 ? -12.273 -5.227 23.062 1 96.69 453 TYR A O 1
ATOM 3442 N N . ILE A 1 454 ? -10.086 -5.016 22.688 1 96.31 454 ILE A N 1
ATOM 3443 C CA . ILE A 1 454 ? -10.203 -5.395 21.281 1 96.31 454 ILE A CA 1
ATOM 3444 C C . ILE A 1 454 ? -10.406 -6.902 21.172 1 96.31 454 ILE A C 1
ATOM 3446 O O . ILE A 1 454 ? -11.266 -7.363 20.422 1 96.31 454 ILE A O 1
ATOM 3450 N N . LEU A 1 455 ? -9.602 -7.668 21.906 1 94.62 455 LEU A N 1
ATOM 3451 C CA . LEU A 1 455 ? -9.57 -9.117 21.781 1 94.62 455 LEU A CA 1
ATOM 3452 C C . LEU A 1 455 ? -10.938 -9.719 22.109 1 94.62 455 LEU A C 1
ATOM 3454 O O . LEU A 1 455 ? -11.328 -10.734 21.531 1 94.62 455 LEU A O 1
ATOM 3458 N N . GLN A 1 456 ? -11.648 -9.047 22.984 1 94 456 GLN A N 1
ATOM 3459 C CA . GLN A 1 456 ? -12.93 -9.594 23.422 1 94 456 GLN A CA 1
ATOM 3460 C C . GLN A 1 456 ? -13.953 -9.531 22.281 1 94 456 GLN A C 1
ATOM 3462 O O . GLN A 1 456 ? -14.984 -10.203 22.344 1 94 456 GLN A O 1
ATOM 3467 N N . HIS A 1 457 ? -13.688 -8.805 21.266 1 93.19 457 HIS A N 1
ATOM 3468 C CA . HIS A 1 457 ? -14.617 -8.672 20.141 1 93.19 457 HIS A CA 1
ATOM 3469 C C . HIS A 1 457 ? -14.234 -9.609 19 1 93.19 457 HIS A C 1
ATOM 3471 O O . HIS A 1 457 ? -14.898 -9.641 17.969 1 93.19 457 HIS A O 1
ATOM 3477 N N . ALA A 1 458 ? -13.172 -10.344 19.141 1 91.25 458 ALA A N 1
ATOM 3478 C CA . ALA A 1 458 ? -12.75 -11.305 18.125 1 91.25 458 ALA A CA 1
ATOM 3479 C C . ALA A 1 458 ? -13.656 -12.531 18.109 1 91.25 458 ALA A C 1
ATOM 3481 O O . ALA A 1 458 ? -14.062 -13.016 19.172 1 91.25 458 ALA A O 1
ATOM 3482 N N . LYS A 1 459 ? -14.062 -12.938 16.906 1 85.94 459 LYS A N 1
ATOM 3483 C CA . LYS A 1 459 ? -14.844 -14.156 16.75 1 85.94 459 LYS A CA 1
ATOM 3484 C C . LYS A 1 459 ? -13.977 -15.312 16.25 1 85.94 459 LYS A C 1
ATOM 3486 O O . LYS A 1 459 ? -13.43 -15.258 15.148 1 85.94 459 LYS A O 1
ATOM 3491 N N . LEU A 1 460 ? -13.797 -16.312 17.109 1 84.94 460 LEU A N 1
ATOM 3492 C CA . LEU A 1 460 ? -12.961 -17.469 16.797 1 84.94 460 LEU A CA 1
ATOM 3493 C C . LEU A 1 460 ? -13.805 -18.734 16.688 1 84.94 460 LEU A C 1
ATOM 3495 O O . LEU A 1 460 ? -14.828 -18.859 17.359 1 84.94 460 LEU A O 1
ATOM 3499 N N . MET B 1 1 ? 19.203 -1.103 13.992 1 52.66 1 MET B N 1
ATOM 3500 C CA . MET B 1 1 ? 18.641 -0.875 12.672 1 52.66 1 MET B CA 1
ATOM 3501 C C . MET B 1 1 ? 19.531 0.053 11.852 1 52.66 1 MET B C 1
ATOM 3503 O O . MET B 1 1 ? 20.203 0.917 12.398 1 52.66 1 MET B O 1
ATOM 3507 N N . ALA B 1 2 ? 19.719 -0.33 10.648 1 68.12 2 ALA B N 1
ATOM 3508 C CA . ALA B 1 2 ? 20.641 0.46 9.828 1 68.12 2 ALA B CA 1
ATOM 3509 C C . ALA B 1 2 ? 20.172 1.907 9.719 1 68.12 2 ALA B C 1
ATOM 3511 O O . ALA B 1 2 ? 18.969 2.168 9.562 1 68.12 2 ALA B O 1
ATOM 3512 N N . THR B 1 3 ? 20.922 2.842 10.125 1 77.88 3 THR B N 1
ATOM 3513 C CA . THR B 1 3 ? 20.594 4.262 10.07 1 77.88 3 THR B CA 1
ATOM 3514 C C . THR B 1 3 ? 20.219 4.68 8.648 1 77.88 3 THR B C 1
ATOM 3516 O O . THR B 1 3 ? 19.391 5.57 8.461 1 77.88 3 THR B O 1
ATOM 3519 N N . GLY B 1 4 ? 20.484 3.932 7.637 1 90.94 4 GLY B N 1
ATOM 3520 C CA . GLY B 1 4 ? 20.234 4.203 6.227 1 90.94 4 GLY B CA 1
ATOM 3521 C C . GLY B 1 4 ? 20.938 5.445 5.727 1 90.94 4 GLY B C 1
ATOM 3522 O O . GLY B 1 4 ? 21.641 6.121 6.492 1 90.94 4 GLY B O 1
ATOM 3523 N N . ARG B 1 5 ? 20.859 5.75 4.484 1 96.88 5 ARG B N 1
ATOM 3524 C CA . ARG B 1 5 ? 21.5 6.922 3.896 1 96.88 5 ARG B CA 1
ATOM 3525 C C . ARG B 1 5 ? 20.578 8.133 3.928 1 96.88 5 ARG B C 1
ATOM 3527 O O . ARG B 1 5 ? 19.406 8.008 4.27 1 96.88 5 ARG B O 1
ATOM 3534 N N . ARG B 1 6 ? 21.109 9.312 3.627 1 98.12 6 ARG B N 1
ATOM 3535 C CA . ARG B 1 6 ? 20.328 10.539 3.588 1 98.12 6 ARG B CA 1
ATOM 3536 C C . ARG B 1 6 ? 19.391 10.555 2.381 1 98.12 6 ARG B C 1
ATOM 3538 O O . ARG B 1 6 ? 19.75 10.062 1.31 1 98.12 6 ARG B O 1
ATOM 3545 N N . THR B 1 7 ? 18.25 11.078 2.549 1 98.88 7 THR B N 1
ATOM 3546 C CA . THR B 1 7 ? 17.266 11.203 1.476 1 98.88 7 THR B CA 1
ATOM 3547 C C . THR B 1 7 ? 16.766 12.641 1.372 1 98.88 7 THR B C 1
ATOM 3549 O O . THR B 1 7 ? 16.797 13.383 2.352 1 98.88 7 THR B O 1
ATOM 3552 N N . PHE B 1 8 ? 16.281 13.055 0.147 1 98.94 8 PHE B N 1
ATOM 3553 C CA . PHE B 1 8 ? 15.93 14.438 -0.138 1 98.94 8 PHE B CA 1
ATOM 3554 C C . PHE B 1 8 ? 14.672 14.516 -0.995 1 98.94 8 PHE B C 1
ATOM 3556 O O . PHE B 1 8 ? 14.492 13.711 -1.914 1 98.94 8 PHE B O 1
ATOM 3563 N N . ILE B 1 9 ? 13.797 15.375 -0.615 1 99 9 ILE B N 1
ATOM 3564 C CA . ILE B 1 9 ? 12.773 15.766 -1.574 1 99 9 ILE B CA 1
ATOM 3565 C C . ILE B 1 9 ? 13.375 16.688 -2.629 1 99 9 ILE B C 1
ATOM 3567 O O . ILE B 1 9 ? 13.883 17.766 -2.305 1 99 9 ILE B O 1
ATOM 3571 N N . ILE B 1 10 ? 13.281 16.266 -3.898 1 98.94 10 ILE B N 1
ATOM 3572 C CA . ILE B 1 10 ? 13.945 17.031 -4.949 1 98.94 10 ILE B CA 1
ATOM 3573 C C . ILE B 1 10 ? 12.898 17.656 -5.867 1 98.94 10 ILE B C 1
ATOM 3575 O O . ILE B 1 10 ? 13.211 18.547 -6.668 1 98.94 10 ILE B O 1
ATOM 3579 N N . GLY B 1 11 ? 11.672 17.234 -5.758 1 98.88 11 GLY B N 1
ATOM 3580 C CA . GLY B 1 11 ? 10.578 17.75 -6.559 1 98.88 11 GLY B CA 1
ATOM 3581 C C . GLY B 1 11 ? 9.234 17.672 -5.863 1 98.88 11 GLY B C 1
ATOM 3582 O O . GLY B 1 11 ? 8.969 16.719 -5.121 1 98.88 11 GLY B O 1
ATOM 3583 N N . GLY B 1 12 ? 8.375 18.656 -6.082 1 98.81 12 GLY B N 1
ATOM 3584 C CA . GLY B 1 12 ? 7.02 18.703 -5.551 1 98.81 12 GLY B CA 1
ATOM 3585 C C . GLY B 1 12 ? 6.016 19.266 -6.535 1 98.81 12 GLY B C 1
ATOM 3586 O O . GLY B 1 12 ? 6.352 20.109 -7.355 1 98.81 12 GLY B O 1
ATOM 3587 N N . GLY B 1 13 ? 4.828 18.734 -6.504 1 98.81 13 GLY B N 1
ATOM 3588 C CA . GLY B 1 13 ? 3.697 19.219 -7.277 1 98.81 13 GLY B CA 1
ATOM 3589 C C . GLY B 1 13 ? 2.373 19.094 -6.551 1 98.81 13 GLY B C 1
ATOM 3590 O O . GLY B 1 13 ? 2.176 18.156 -5.773 1 98.81 13 GLY B O 1
ATOM 3591 N N . CYS B 1 14 ? 1.497 20.016 -6.777 1 98.56 14 CYS B N 1
ATOM 3592 C CA . CYS B 1 14 ? 0.183 20.047 -6.141 1 98.56 14 CYS B CA 1
ATOM 3593 C C . CYS B 1 14 ? -0.867 20.609 -7.086 1 98.56 14 CYS B C 1
ATOM 3595 O O . CYS B 1 14 ? -0.563 21.484 -7.906 1 98.56 14 CYS B O 1
ATOM 3597 N N . THR B 1 15 ? -2.039 20.109 -7.016 1 98.25 15 THR B N 1
ATOM 3598 C CA . THR B 1 15 ? -3.186 20.75 -7.656 1 98.25 15 THR B CA 1
ATOM 3599 C C . THR B 1 15 ? -3.912 21.656 -6.672 1 98.25 15 THR B C 1
ATOM 3601 O O . THR B 1 15 ? -3.695 21.578 -5.461 1 98.25 15 THR B O 1
ATOM 3604 N N . ALA B 1 16 ? -4.703 22.531 -7.254 1 97.88 16 ALA B N 1
ATOM 3605 C CA . ALA B 1 16 ? -5.652 23.188 -6.367 1 97.88 16 ALA B CA 1
ATOM 3606 C C . ALA B 1 16 ? -6.586 22.188 -5.707 1 97.88 16 ALA B C 1
ATOM 3608 O O . ALA B 1 16 ? -7.035 21.234 -6.348 1 97.88 16 ALA B O 1
ATOM 3609 N N . PHE B 1 17 ? -6.746 22.328 -4.402 1 98.19 17 PHE B N 1
ATOM 3610 C CA . PHE B 1 17 ? -7.789 21.547 -3.756 1 98.19 17 PHE B CA 1
ATOM 3611 C C . PHE B 1 17 ? -9.148 22.203 -3.924 1 98.19 17 PHE B C 1
ATOM 3613 O O . PHE B 1 17 ? -9.281 23.422 -3.744 1 98.19 17 PHE B O 1
ATOM 3620 N N . ILE B 1 18 ? -10.109 21.438 -4.363 1 97.25 18 ILE B N 1
ATOM 3621 C CA . ILE B 1 18 ? -11.383 22.047 -4.695 1 97.25 18 ILE B CA 1
ATOM 3622 C C . ILE B 1 18 ? -12.523 21.234 -4.094 1 97.25 18 ILE B C 1
ATOM 3624 O O . ILE B 1 18 ? -12.336 20.078 -3.723 1 97.25 18 ILE B O 1
ATOM 3628 N N . LYS B 1 19 ? -13.664 21.906 -4.035 1 95.94 19 LYS B N 1
ATOM 3629 C CA . LYS B 1 19 ? -14.875 21.203 -3.637 1 95.94 19 LYS B CA 1
ATOM 3630 C C . LYS B 1 19 ? -15.195 20.062 -4.598 1 95.94 19 LYS B C 1
ATOM 3632 O O . LYS B 1 19 ? -15.039 20.203 -5.812 1 95.94 19 LYS B O 1
ATOM 3637 N N . PRO B 1 20 ? -15.609 18.922 -4.02 1 93.5 20 PRO B N 1
ATOM 3638 C CA . PRO B 1 20 ? -15.961 17.812 -4.902 1 93.5 20 PRO B CA 1
ATOM 3639 C C . PRO B 1 20 ? -17.156 18.125 -5.801 1 93.5 20 PRO B C 1
ATOM 3641 O O . PRO B 1 20 ? -18.297 18.156 -5.332 1 93.5 20 PRO B O 1
ATOM 3644 N N . ARG B 1 21 ? -16.953 18.344 -7.047 1 89 21 ARG B N 1
ATOM 3645 C CA . ARG B 1 21 ? -18.016 18.656 -8 1 89 21 ARG B CA 1
ATOM 3646 C C . ARG B 1 21 ? -17.984 17.688 -9.18 1 89 21 ARG B C 1
ATOM 3648 O O . ARG B 1 21 ? -18.672 17.906 -10.18 1 89 21 ARG B O 1
ATOM 3655 N N . ALA B 1 22 ? -17.156 16.641 -9.039 1 83.12 22 ALA B N 1
ATOM 3656 C CA . ALA B 1 22 ? -17.047 15.609 -10.07 1 83.12 22 ALA B CA 1
ATOM 3657 C C . ALA B 1 22 ? -16.562 16.203 -11.391 1 83.12 22 ALA B C 1
ATOM 3659 O O . ALA B 1 22 ? -17.016 15.789 -12.461 1 83.12 22 ALA B O 1
ATOM 3660 N N . THR B 1 23 ? -15.719 17.156 -11.328 1 86.75 23 THR B N 1
ATOM 3661 C CA . THR B 1 23 ? -15.242 17.828 -12.539 1 86.75 23 THR B CA 1
ATOM 3662 C C . THR B 1 23 ? -13.836 17.344 -12.898 1 86.75 23 THR B C 1
ATOM 3664 O O . THR B 1 23 ? -13.328 17.656 -13.977 1 86.75 23 THR B O 1
ATOM 3667 N N . ARG B 1 24 ? -13.234 16.656 -12.008 1 90.5 24 ARG B N 1
ATOM 3668 C CA . ARG B 1 24 ? -11.883 16.141 -12.234 1 90.5 24 ARG B CA 1
ATOM 3669 C C . ARG B 1 24 ? -11.82 14.641 -11.961 1 90.5 24 ARG B C 1
ATOM 3671 O O . ARG B 1 24 ? -12.555 14.125 -11.117 1 90.5 24 ARG B O 1
ATOM 3678 N N . THR B 1 25 ? -10.992 13.992 -12.742 1 93.88 25 THR B N 1
ATOM 3679 C CA . THR B 1 25 ? -10.758 12.578 -12.484 1 93.88 25 THR B CA 1
ATOM 3680 C C . THR B 1 25 ? -9.414 12.367 -11.789 1 93.88 25 THR B C 1
ATOM 3682 O O . THR B 1 25 ? -8.547 13.25 -11.82 1 93.88 25 THR B O 1
ATOM 3685 N N . THR B 1 26 ? -9.289 11.234 -11.125 1 95.5 26 THR B N 1
ATOM 3686 C CA . THR B 1 26 ? -8.055 10.977 -10.383 1 95.5 26 THR B CA 1
ATOM 3687 C C . THR B 1 26 ? -6.863 10.875 -11.328 1 95.5 26 THR B C 1
ATOM 3689 O O . THR B 1 26 ? -5.758 11.289 -10.984 1 95.5 26 THR B O 1
ATOM 3692 N N . GLU B 1 27 ? -7.059 10.344 -12.516 1 96.06 27 GLU B N 1
ATOM 3693 C CA . GLU B 1 27 ? -5.961 10.219 -13.469 1 96.06 27 GLU B CA 1
ATOM 3694 C C . GLU B 1 27 ? -5.492 11.594 -13.953 1 96.06 27 GLU B C 1
ATOM 3696 O O . GLU B 1 27 ? -4.293 11.82 -14.125 1 96.06 27 GLU B O 1
ATOM 3701 N N . ASP B 1 28 ? -6.434 12.539 -14.148 1 95.56 28 ASP B N 1
ATOM 3702 C CA . ASP B 1 28 ? -6.07 13.883 -14.586 1 95.56 28 ASP B CA 1
ATOM 3703 C C . ASP B 1 28 ? -5.367 14.656 -13.469 1 95.56 28 ASP B C 1
ATOM 3705 O O . ASP B 1 28 ? -4.375 15.344 -13.711 1 95.56 28 ASP B O 1
ATOM 3709 N N . MET B 1 29 ? -5.902 14.562 -12.281 1 97.44 29 MET B N 1
ATOM 3710 C CA . MET B 1 29 ? -5.293 15.25 -11.141 1 97.44 29 MET B CA 1
ATOM 3711 C C . MET B 1 29 ? -3.898 14.695 -10.859 1 97.44 29 MET B C 1
ATOM 3713 O O . MET B 1 29 ? -2.973 15.461 -10.57 1 97.44 29 MET B O 1
ATOM 3717 N N . GLY B 1 30 ? -3.809 13.344 -10.922 1 98.56 30 GLY B N 1
ATOM 3718 C CA . GLY B 1 30 ? -2.508 12.727 -10.719 1 98.56 30 GLY B CA 1
ATOM 3719 C C . GLY B 1 30 ? -1.486 13.133 -11.766 1 98.56 30 GLY B C 1
ATOM 3720 O O . GLY B 1 30 ? -0.323 13.383 -11.438 1 98.56 30 GLY B O 1
ATOM 3721 N N . LEU B 1 31 ? -1.924 13.195 -13.016 1 98.56 31 LEU B N 1
ATOM 3722 C CA . LEU B 1 31 ? -1.05 13.625 -14.102 1 98.56 31 LEU B CA 1
ATOM 3723 C C . LEU B 1 31 ? -0.523 15.031 -13.852 1 98.56 31 LEU B C 1
ATOM 3725 O O . LEU B 1 31 ? 0.667 15.297 -14.039 1 98.56 31 LEU B O 1
ATOM 3729 N N . GLU B 1 32 ? -1.357 15.938 -13.438 1 98.5 32 GLU B N 1
ATOM 3730 C CA . GLU B 1 32 ? -0.949 17.312 -13.188 1 98.5 32 GLU B CA 1
ATOM 3731 C C . GLU B 1 32 ? 0.084 17.391 -12.07 1 98.5 32 GLU B C 1
ATOM 3733 O O . GLU B 1 32 ? 1.149 17.984 -12.234 1 98.5 32 GLU B O 1
ATOM 3738 N N . ALA B 1 33 ? -0.235 16.781 -10.922 1 98.88 33 ALA B N 1
ATOM 3739 C CA . ALA B 1 33 ? 0.661 16.844 -9.766 1 98.88 33 ALA B CA 1
ATOM 3740 C C . ALA B 1 33 ? 2.014 16.203 -10.094 1 98.88 33 ALA B C 1
ATOM 3742 O O . ALA B 1 33 ? 3.061 16.766 -9.75 1 98.88 33 ALA B O 1
ATOM 3743 N N . ALA B 1 34 ? 1.983 15.055 -10.758 1 98.94 34 ALA B N 1
ATOM 3744 C CA . ALA B 1 34 ? 3.219 14.344 -11.078 1 98.94 34 ALA B CA 1
ATOM 3745 C C . ALA B 1 34 ? 4.047 15.125 -12.102 1 98.94 34 ALA B C 1
ATOM 3747 O O . ALA B 1 34 ? 5.273 15.172 -12 1 98.94 34 ALA B O 1
ATOM 3748 N N . THR B 1 35 ? 3.383 15.688 -13.07 1 98.88 35 THR B N 1
ATOM 3749 C CA . THR B 1 35 ? 4.086 16.484 -14.062 1 98.88 35 THR B CA 1
ATOM 3750 C C . THR B 1 35 ? 4.789 17.672 -13.406 1 98.88 35 THR B C 1
ATOM 3752 O O . THR B 1 35 ? 5.969 17.922 -13.664 1 98.88 35 THR B O 1
ATOM 3755 N N . LYS B 1 36 ? 4.102 18.406 -12.57 1 98.94 36 LYS B N 1
ATOM 3756 C CA . LYS B 1 36 ? 4.691 19.531 -11.875 1 98.94 36 LYS B CA 1
ATOM 3757 C C . LYS B 1 36 ? 5.883 19.094 -11.023 1 98.94 36 LYS B C 1
ATOM 3759 O O . LYS B 1 36 ? 6.902 19.781 -10.977 1 98.94 36 LYS B O 1
ATOM 3764 N N . ALA B 1 37 ? 5.758 17.953 -10.344 1 98.94 37 ALA B N 1
ATOM 3765 C CA . ALA B 1 37 ? 6.844 17.453 -9.508 1 98.94 37 ALA B CA 1
ATOM 3766 C C . ALA B 1 37 ? 8.07 17.109 -10.352 1 98.94 37 ALA B C 1
ATOM 3768 O O . ALA B 1 37 ? 9.203 17.375 -9.945 1 98.94 37 ALA B O 1
ATOM 3769 N N . LEU B 1 38 ? 7.844 16.453 -11.484 1 98.94 38 LEU B N 1
ATOM 3770 C CA . LEU B 1 38 ? 8.945 16.078 -12.367 1 98.94 38 LEU B CA 1
ATOM 3771 C C . LEU B 1 38 ? 9.617 17.312 -12.953 1 98.94 38 LEU B C 1
ATOM 3773 O O . LEU B 1 38 ? 10.844 17.375 -13.047 1 98.94 38 LEU B O 1
ATOM 3777 N N . LEU B 1 39 ? 8.836 18.328 -13.375 1 98.88 39 LEU B N 1
ATOM 3778 C CA . LEU B 1 39 ? 9.406 19.578 -13.836 1 98.88 39 LEU B CA 1
ATOM 3779 C C . LEU B 1 39 ? 10.242 20.234 -12.742 1 98.88 39 LEU B C 1
ATOM 3781 O O . LEU B 1 39 ? 11.359 20.688 -12.992 1 98.88 39 LEU B O 1
ATOM 3785 N N . ASP B 1 40 ? 9.688 20.281 -11.562 1 98.88 40 ASP B N 1
ATOM 3786 C CA . ASP B 1 40 ? 10.383 20.844 -10.414 1 98.88 40 ASP B CA 1
ATOM 3787 C C . ASP B 1 40 ? 11.719 20.141 -10.18 1 98.88 40 ASP B C 1
ATOM 3789 O O . ASP B 1 40 ? 12.734 20.781 -9.914 1 98.88 40 ASP B O 1
ATOM 3793 N N . ALA B 1 41 ? 11.766 18.828 -10.281 1 98.88 41 ALA B N 1
ATOM 3794 C CA . ALA B 1 41 ? 12.945 18.016 -10.023 1 98.88 41 ALA B CA 1
ATOM 3795 C C . ALA B 1 41 ? 13.922 18.094 -11.195 1 98.88 41 ALA B C 1
ATOM 3797 O O . ALA B 1 41 ? 15.102 17.75 -11.047 1 98.88 41 ALA B O 1
ATOM 3798 N N . GLY B 1 42 ? 13.414 18.453 -12.383 1 98.56 42 GLY B N 1
ATOM 3799 C CA . GLY B 1 42 ? 14.266 18.516 -13.562 1 98.56 42 GLY B CA 1
ATOM 3800 C C . GLY B 1 42 ? 14.617 17.156 -14.133 1 98.56 42 GLY B C 1
ATOM 3801 O O . GLY B 1 42 ? 15.742 16.953 -14.594 1 98.56 42 GLY B O 1
ATOM 3802 N N . ILE B 1 43 ? 13.727 16.219 -14.055 1 98.75 43 ILE B N 1
ATOM 3803 C CA . ILE B 1 43 ? 13.953 14.875 -14.57 1 98.75 43 ILE B CA 1
ATOM 3804 C C . ILE B 1 43 ? 12.734 14.422 -15.375 1 98.75 43 ILE B C 1
ATOM 3806 O O . ILE B 1 43 ? 11.68 15.047 -15.312 1 98.75 43 ILE B O 1
ATOM 3810 N N . THR B 1 44 ? 12.93 13.359 -16.156 1 98.81 44 THR B N 1
ATOM 3811 C CA . THR B 1 44 ? 11.82 12.688 -16.828 1 98.81 44 THR B CA 1
ATOM 3812 C C . THR B 1 44 ? 11.367 11.469 -16.016 1 98.81 44 THR B C 1
ATOM 3814 O O . THR B 1 44 ? 12.07 11.023 -15.109 1 98.81 44 THR B O 1
ATOM 3817 N N . TYR B 1 45 ? 10.219 10.992 -16.359 1 98.88 45 TYR B N 1
ATOM 3818 C CA . TYR B 1 45 ? 9.664 9.828 -15.68 1 98.88 45 TYR B CA 1
ATOM 3819 C C . TYR B 1 45 ? 10.594 8.625 -15.828 1 98.88 45 TYR B C 1
ATOM 3821 O O . TYR B 1 45 ? 10.516 7.676 -15.039 1 98.88 45 TYR B O 1
ATOM 3829 N N . ASP B 1 46 ? 11.586 8.664 -16.75 1 98.75 46 ASP B N 1
ATOM 3830 C CA . ASP B 1 46 ? 12.547 7.586 -16.953 1 98.75 46 ASP B CA 1
ATOM 3831 C C . ASP B 1 46 ? 13.438 7.395 -15.727 1 98.75 46 ASP B C 1
ATOM 3833 O O . ASP B 1 46 ? 13.969 6.305 -15.508 1 98.75 46 ASP B O 1
ATOM 3837 N N . SER B 1 47 ? 13.57 8.438 -14.906 1 98.75 47 SER B N 1
ATOM 3838 C CA . SER B 1 47 ? 14.492 8.406 -13.781 1 98.75 47 SER B CA 1
ATOM 3839 C C . SER B 1 47 ? 13.852 7.77 -12.555 1 98.75 47 SER B C 1
ATOM 3841 O O . SER B 1 47 ? 14.539 7.414 -11.594 1 98.75 47 SER B O 1
ATOM 3843 N N . VAL B 1 48 ? 12.539 7.629 -12.562 1 98.88 48 VAL B N 1
ATOM 3844 C CA . VAL B 1 48 ? 11.812 7.086 -11.414 1 98.88 48 VAL B CA 1
ATOM 3845 C C . VAL B 1 48 ? 11.922 5.562 -11.414 1 98.88 48 VAL B C 1
ATOM 3847 O O . VAL B 1 48 ? 11.578 4.91 -12.398 1 98.88 48 VAL B O 1
ATOM 3850 N N . GLU B 1 49 ? 12.352 5.039 -10.305 1 98.75 49 GLU B N 1
ATOM 3851 C CA . GLU B 1 49 ? 12.641 3.609 -10.258 1 98.75 49 GLU B CA 1
ATOM 3852 C C . GLU B 1 49 ? 11.492 2.836 -9.609 1 98.75 49 GLU B C 1
ATOM 3854 O O . GLU B 1 49 ? 11.391 1.617 -9.773 1 98.75 49 GLU B O 1
ATOM 3859 N N . LEU B 1 50 ? 10.688 3.426 -8.812 1 98.75 50 LEU B N 1
ATOM 3860 C CA . LEU B 1 50 ? 9.477 2.865 -8.227 1 98.75 50 LEU B CA 1
ATOM 3861 C C . LEU B 1 50 ? 8.531 3.973 -7.766 1 98.75 50 LEU B C 1
ATOM 3863 O O . LEU B 1 50 ? 8.953 5.117 -7.594 1 98.75 50 LEU B O 1
ATOM 3867 N N . ALA B 1 51 ? 7.258 3.689 -7.605 1 98.94 51 ALA B N 1
ATOM 3868 C CA . ALA B 1 51 ? 6.277 4.672 -7.156 1 98.94 51 ALA B CA 1
ATOM 3869 C C . ALA B 1 51 ? 5.293 4.055 -6.168 1 98.94 51 ALA B C 1
ATOM 3871 O O . ALA B 1 51 ? 4.961 2.871 -6.27 1 98.94 51 ALA B O 1
ATOM 3872 N N . CYS B 1 52 ? 4.895 4.785 -5.188 1 98.94 52 CYS B N 1
ATOM 3873 C CA . CYS B 1 52 ? 3.768 4.496 -4.312 1 98.94 52 CYS B CA 1
ATOM 3874 C C . CYS B 1 52 ? 2.666 5.535 -4.477 1 98.94 52 CYS B C 1
ATOM 3876 O O . CYS B 1 52 ? 2.93 6.738 -4.418 1 98.94 52 CYS B O 1
ATOM 3878 N N . VAL B 1 53 ? 1.467 5.07 -4.688 1 98.94 53 VAL B N 1
ATOM 3879 C CA . VAL B 1 53 ? 0.359 5.98 -4.953 1 98.94 53 VAL B CA 1
ATOM 3880 C C . VAL B 1 53 ? -0.719 5.805 -3.885 1 98.94 53 VAL B C 1
ATOM 3882 O O . VAL B 1 53 ? -1.227 4.699 -3.682 1 98.94 53 VAL B O 1
ATOM 3885 N N . GLY B 1 54 ? -1.079 6.961 -3.25 1 98.88 54 GLY B N 1
ATOM 3886 C CA . GLY B 1 54 ? -2.029 6.918 -2.15 1 98.88 54 GLY B CA 1
ATOM 3887 C C . GLY B 1 54 ? -3.414 7.402 -2.537 1 98.88 54 GLY B C 1
ATOM 3888 O O . GLY B 1 54 ? -3.559 8.469 -3.139 1 98.88 54 GLY B O 1
ATOM 3889 N N . TYR B 1 55 ? -4.426 6.676 -2.207 1 98.44 55 TYR B N 1
ATOM 3890 C CA . TYR B 1 55 ? -5.828 7.066 -2.285 1 98.44 55 TYR B CA 1
ATOM 3891 C C . TYR B 1 55 ? -6.695 6.145 -1.438 1 98.44 55 TYR B C 1
ATOM 3893 O O . TYR B 1 55 ? -6.309 5.012 -1.146 1 98.44 55 TYR B O 1
ATOM 3901 N N . CYS B 1 56 ? -7.895 6.637 -1.023 1 97.19 56 CYS B N 1
ATOM 3902 C CA . CYS B 1 56 ? -8.812 5.832 -0.229 1 97.19 56 CYS B CA 1
ATOM 3903 C C . CYS B 1 56 ? -10.047 5.449 -1.042 1 97.19 56 CYS B C 1
ATOM 3905 O O . CYS B 1 56 ? -10.547 4.328 -0.938 1 97.19 56 CYS B O 1
ATOM 3907 N N . TYR B 1 57 ? -10.555 6.402 -1.803 1 94.75 57 TYR B N 1
ATOM 3908 C CA . TYR B 1 57 ? -11.828 6.199 -2.477 1 94.75 57 TYR B CA 1
ATOM 3909 C C . TYR B 1 57 ? -11.625 5.996 -3.975 1 94.75 57 TYR B C 1
ATOM 3911 O O . TYR B 1 57 ? -11.945 6.879 -4.773 1 94.75 57 TYR B O 1
ATOM 3919 N N . GLY B 1 58 ? -11.328 4.883 -4.395 1 95 58 GLY B N 1
ATOM 3920 C CA . GLY B 1 58 ? -11.125 4.496 -5.781 1 95 58 GLY B CA 1
ATOM 3921 C C . GLY B 1 58 ? -10.867 3.01 -5.949 1 95 58 GLY B C 1
ATOM 3922 O O . GLY B 1 58 ? -10.555 2.312 -4.984 1 95 58 GLY B O 1
ATOM 3923 N N . ASP B 1 59 ? -11.039 2.547 -7.137 1 96.44 59 ASP B N 1
ATOM 3924 C CA . ASP B 1 59 ? -10.75 1.146 -7.434 1 96.44 59 ASP B CA 1
ATOM 3925 C C . ASP B 1 59 ? -9.25 0.891 -7.488 1 96.44 59 ASP B C 1
ATOM 3927 O O . ASP B 1 59 ? -8.461 1.81 -7.738 1 96.44 59 ASP B O 1
ATOM 3931 N N . SER B 1 60 ? -8.898 -0.373 -7.195 1 97.5 60 SER B N 1
ATOM 3932 C CA . SER B 1 60 ? -7.5 -0.789 -7.262 1 97.5 60 SER B CA 1
ATOM 3933 C C . SER B 1 60 ? -6.891 -0.469 -8.625 1 97.5 60 SER B C 1
ATOM 3935 O O . SER B 1 60 ? -7.578 -0.529 -9.648 1 97.5 60 SER B O 1
ATOM 3937 N N . THR B 1 61 ? -5.574 -0.016 -8.641 1 98.19 61 THR B N 1
ATOM 3938 C CA . THR B 1 61 ? -4.711 0.292 -9.773 1 98.19 61 THR B CA 1
ATOM 3939 C C . THR B 1 61 ? -5.031 1.676 -10.336 1 98.19 61 THR B C 1
ATOM 3941 O O . THR B 1 61 ? -4.668 1.99 -11.469 1 98.19 61 THR B O 1
ATOM 3944 N N . SER B 1 62 ? -5.754 2.514 -9.555 1 98.5 62 SER B N 1
ATOM 3945 C CA . SER B 1 62 ? -5.906 3.914 -9.938 1 98.5 62 SER B CA 1
ATOM 3946 C C . SER B 1 62 ? -4.555 4.602 -10.07 1 98.5 62 SER B C 1
ATOM 3948 O O . SER B 1 62 ? -4.398 5.527 -10.875 1 98.5 62 SER B O 1
ATOM 3950 N N . GLY B 1 63 ? -3.584 4.16 -9.25 1 98.75 63 GLY B N 1
ATOM 3951 C CA . GLY B 1 63 ? -2.23 4.684 -9.352 1 98.75 63 GLY B CA 1
ATOM 3952 C C . GLY B 1 63 ? -1.594 4.426 -10.703 1 98.75 63 GLY B C 1
ATOM 3953 O O . GLY B 1 63 ? -1.008 5.332 -11.297 1 98.75 63 GLY B O 1
ATOM 3954 N N . GLN B 1 64 ? -1.716 3.17 -11.211 1 98.69 64 GLN B N 1
ATOM 3955 C CA . GLN B 1 64 ? -1.219 2.826 -12.539 1 98.69 64 GLN B CA 1
ATOM 3956 C C . GLN B 1 64 ? -1.871 3.691 -13.609 1 98.69 64 GLN B C 1
ATOM 3958 O O . GLN B 1 64 ? -1.182 4.273 -14.453 1 98.69 64 GLN B O 1
ATOM 3963 N N . ARG B 1 65 ? -3.203 3.773 -13.516 1 98.25 65 ARG B N 1
ATOM 3964 C CA . ARG B 1 65 ? -3.936 4.547 -14.516 1 98.25 65 ARG B CA 1
ATOM 3965 C C . ARG B 1 65 ? -3.416 5.98 -14.586 1 98.25 65 ARG B C 1
ATOM 3967 O O . ARG B 1 65 ? -3.287 6.547 -15.672 1 98.25 65 ARG B O 1
ATOM 3974 N N . ALA B 1 66 ? -3.154 6.598 -13.461 1 98.38 66 ALA B N 1
ATOM 3975 C CA . ALA B 1 66 ? -2.676 7.977 -13.406 1 98.38 66 ALA B CA 1
ATOM 3976 C C . ALA B 1 66 ? -1.269 8.094 -13.984 1 98.38 66 ALA B C 1
ATOM 3978 O O . ALA B 1 66 ? -0.992 8.992 -14.781 1 98.38 66 ALA B O 1
ATOM 3979 N N . LEU B 1 67 ? -0.399 7.195 -13.609 1 98.81 67 LEU B N 1
ATOM 3980 C CA . LEU B 1 67 ? 1.016 7.32 -13.945 1 98.81 67 LEU B CA 1
ATOM 3981 C C . LEU B 1 67 ? 1.281 6.84 -15.375 1 98.81 67 LEU B C 1
ATOM 3983 O O . LEU B 1 67 ? 2.285 7.219 -15.977 1 98.81 67 LEU B O 1
ATOM 3987 N N . TYR B 1 68 ? 0.398 5.957 -15.938 1 98.56 68 TYR B N 1
ATOM 3988 C CA . TYR B 1 68 ? 0.588 5.441 -17.281 1 98.56 68 TYR B CA 1
ATOM 3989 C C . TYR B 1 68 ? 0.521 6.562 -18.312 1 98.56 68 TYR B C 1
ATOM 3991 O O . TYR B 1 68 ? 0.991 6.406 -19.438 1 98.56 68 TYR B O 1
ATOM 3999 N N . ASN B 1 69 ? -0.07 7.73 -17.969 1 97.81 69 ASN B N 1
ATOM 4000 C CA . ASN B 1 69 ? -0.029 8.906 -18.828 1 97.81 69 ASN B CA 1
ATOM 4001 C C . ASN B 1 69 ? 1.4 9.391 -19.047 1 97.81 69 ASN B C 1
ATOM 4003 O O . ASN B 1 69 ? 1.706 9.984 -20.094 1 97.81 69 ASN B O 1
ATOM 4007 N N . LEU B 1 70 ? 2.281 9.148 -18.078 1 98.56 70 LEU B N 1
ATOM 4008 C CA . LEU B 1 70 ? 3.648 9.648 -18.109 1 98.56 70 LEU B CA 1
ATOM 4009 C C . LEU B 1 70 ? 4.59 8.617 -18.734 1 98.56 70 LEU B C 1
ATOM 4011 O O . LEU B 1 70 ? 5.695 8.961 -19.156 1 98.56 70 LEU B O 1
ATOM 4015 N N . GLY B 1 71 ? 4.188 7.363 -18.688 1 98.06 71 GLY B N 1
ATOM 4016 C CA . GLY B 1 71 ? 5 6.309 -19.266 1 98.06 71 GLY B CA 1
ATOM 4017 C C . GLY B 1 71 ? 4.688 4.934 -18.719 1 98.06 71 GLY B C 1
ATOM 4018 O O . GLY B 1 71 ? 4.207 4.809 -17.594 1 98.06 71 GLY B O 1
ATOM 4019 N N . LEU B 1 72 ? 4.844 3.91 -19.531 1 98.5 72 LEU B N 1
ATOM 4020 C CA . LEU B 1 72 ? 4.785 2.51 -19.125 1 98.5 72 LEU B CA 1
ATOM 4021 C C . LEU B 1 72 ? 6.184 1.907 -19.047 1 98.5 72 LEU B C 1
ATOM 4023 O O . LEU B 1 72 ? 6.566 1.095 -19.891 1 98.5 72 LEU B O 1
ATOM 4027 N N . THR B 1 73 ? 6.859 2.199 -17.953 1 98.44 73 THR B N 1
ATOM 4028 C CA . THR B 1 73 ? 8.281 1.908 -17.828 1 98.44 73 THR B CA 1
ATOM 4029 C C . THR B 1 73 ? 8.5 0.573 -17.125 1 98.44 73 THR B C 1
ATOM 4031 O O . THR B 1 73 ? 9.641 0.12 -16.984 1 98.44 73 THR B O 1
ATOM 4034 N N . GLY B 1 74 ? 7.438 -0.071 -16.656 1 98.62 74 GLY B N 1
ATOM 4035 C CA . GLY B 1 74 ? 7.559 -1.368 -16 1 98.62 74 GLY B CA 1
ATOM 4036 C C . GLY B 1 74 ? 8.008 -1.273 -14.555 1 98.62 74 GLY B C 1
ATOM 4037 O O . GLY B 1 74 ? 8.227 -2.293 -13.906 1 98.62 74 GLY B O 1
ATOM 4038 N N . ILE B 1 75 ? 8.164 -0.026 -14.008 1 98.75 75 ILE B N 1
ATOM 4039 C CA . ILE B 1 75 ? 8.633 0.117 -12.633 1 98.75 75 ILE B CA 1
ATOM 4040 C C . ILE B 1 75 ? 7.559 -0.389 -11.672 1 98.75 75 ILE B C 1
ATOM 4042 O O . ILE B 1 75 ? 6.371 -0.383 -11.992 1 98.75 75 ILE B O 1
ATOM 4046 N N . PRO B 1 76 ? 7.961 -0.838 -10.477 1 98.81 76 PRO B N 1
ATOM 4047 C CA . PRO B 1 76 ? 6.957 -1.168 -9.461 1 98.81 76 PRO B CA 1
ATOM 4048 C C . PRO B 1 76 ? 6.082 0.026 -9.086 1 98.81 76 PRO B C 1
ATOM 4050 O O . PRO B 1 76 ? 6.598 1.114 -8.82 1 98.81 76 PRO B O 1
ATOM 4053 N N . ILE B 1 77 ? 4.816 -0.123 -9.164 1 98.94 77 ILE B N 1
ATOM 4054 C CA . ILE B 1 77 ? 3.824 0.812 -8.641 1 98.94 77 ILE B CA 1
ATOM 4055 C C . ILE B 1 77 ? 2.924 0.101 -7.633 1 98.94 77 ILE B C 1
ATOM 4057 O O . ILE B 1 77 ? 2.324 -0.93 -7.945 1 98.94 77 ILE B O 1
ATOM 4061 N N . ILE B 1 78 ? 2.863 0.556 -6.445 1 98.69 78 ILE B N 1
ATOM 4062 C CA . ILE B 1 78 ? 2.006 -0.026 -5.418 1 98.69 78 ILE B CA 1
ATOM 4063 C C . ILE B 1 78 ? 1.016 1.022 -4.918 1 98.69 78 ILE B C 1
ATOM 4065 O O . ILE B 1 78 ? 1.384 2.18 -4.703 1 98.69 78 ILE B O 1
ATOM 4069 N N . ASN B 1 79 ? -0.238 0.694 -4.809 1 98.88 79 ASN B N 1
ATOM 4070 C CA . ASN B 1 79 ? -1.287 1.558 -4.277 1 98.88 79 ASN B CA 1
ATOM 4071 C C . ASN B 1 79 ? -1.451 1.379 -2.771 1 98.88 79 ASN B C 1
ATOM 4073 O O . ASN B 1 79 ? -1.544 0.252 -2.281 1 98.88 79 ASN B O 1
ATOM 4077 N N . VAL B 1 80 ? -1.496 2.5 -2.014 1 98.88 80 VAL 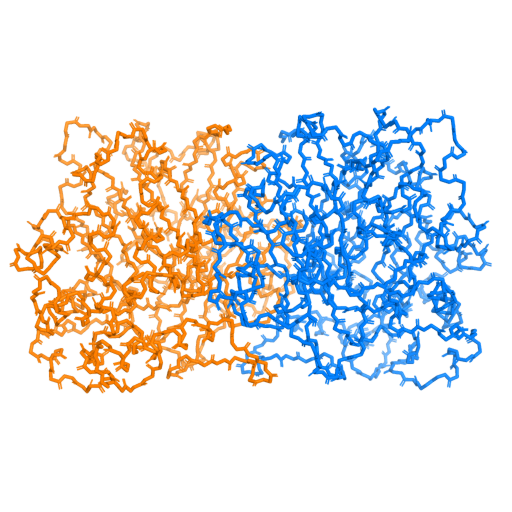B N 1
ATOM 4078 C CA . VAL B 1 80 ? -1.475 2.385 -0.56 1 98.88 80 VAL B CA 1
ATOM 4079 C C . VAL B 1 80 ? -2.576 3.256 0.044 1 98.88 80 VAL B C 1
ATOM 4081 O O . VAL B 1 80 ? -3.047 4.199 -0.592 1 98.88 80 VAL B O 1
ATOM 4084 N N . ASN B 1 81 ? -3.023 2.893 1.276 1 98.69 81 ASN B N 1
ATOM 4085 C CA . ASN B 1 81 ? -3.936 3.76 2.014 1 98.69 81 ASN B CA 1
ATOM 4086 C C . ASN B 1 81 ? -3.795 3.57 3.52 1 98.69 81 ASN B C 1
ATOM 4088 O O . ASN B 1 81 ? -3.338 2.521 3.979 1 98.69 81 ASN B O 1
ATOM 4092 N N . ASN B 1 82 ? -4.066 4.559 4.277 1 98.81 82 ASN B N 1
ATOM 4093 C CA . ASN B 1 82 ? -4.145 4.637 5.73 1 98.81 82 ASN B CA 1
ATOM 4094 C C . ASN B 1 82 ? -5.043 5.785 6.184 1 98.81 82 ASN B C 1
ATOM 4096 O O . ASN B 1 82 ? -4.641 6.605 7.012 1 98.81 82 ASN B O 1
ATOM 4100 N N . ASN B 1 83 ? -6.262 5.809 5.543 1 98.12 83 ASN B N 1
ATOM 4101 C CA . ASN B 1 83 ? -7.188 6.902 5.805 1 98.12 83 ASN B CA 1
ATOM 4102 C C . ASN B 1 83 ? -6.512 8.266 5.648 1 98.12 83 ASN B C 1
ATOM 4104 O O . ASN B 1 83 ? -5.844 8.516 4.645 1 98.12 83 ASN B O 1
ATOM 4108 N N . CYS B 1 84 ? -6.645 9.188 6.57 1 98.25 84 CYS B N 1
ATOM 4109 C CA . CYS B 1 84 ? -6.223 10.57 6.387 1 98.25 84 CYS B CA 1
ATOM 4110 C C . CYS B 1 84 ? -4.711 10.656 6.211 1 98.25 84 CYS B C 1
ATOM 4112 O O . CYS B 1 84 ? -4.203 11.648 5.68 1 98.25 84 CYS B O 1
ATOM 4114 N N . SER B 1 85 ? -3.953 9.656 6.633 1 98.69 85 SER B N 1
ATOM 4115 C CA . SER B 1 85 ? -2.5 9.719 6.512 1 98.69 85 SER B CA 1
ATOM 4116 C C . SER B 1 85 ? -2.018 8.969 5.277 1 98.69 85 SER B C 1
ATOM 4118 O O . SER B 1 85 ? -0.868 8.523 5.223 1 98.69 85 SER B O 1
ATOM 4120 N N . THR B 1 86 ? -2.904 8.75 4.328 1 98.81 86 THR B N 1
ATOM 4121 C CA . THR B 1 86 ? -2.633 7.992 3.113 1 98.81 86 THR B CA 1
ATOM 4122 C C . THR B 1 86 ? -1.49 8.625 2.324 1 98.81 86 THR B C 1
ATOM 4124 O O . THR B 1 86 ? -0.536 7.941 1.946 1 98.81 86 THR B O 1
ATOM 4127 N N . GLY B 1 87 ? -1.577 9.945 2.094 1 98.88 87 GLY B N 1
ATOM 4128 C CA . GLY B 1 87 ? -0.529 10.617 1.343 1 98.88 87 GLY B CA 1
ATOM 4129 C C . GLY B 1 87 ? 0.836 10.508 1.996 1 98.88 87 GLY B C 1
ATOM 4130 O O . GLY B 1 87 ? 1.831 10.227 1.324 1 98.88 87 GLY B O 1
ATOM 4131 N N . SER B 1 88 ? 0.93 10.703 3.295 1 98.88 88 SER B N 1
ATOM 4132 C CA . SER B 1 88 ? 2.197 10.617 4.016 1 98.88 88 SER B CA 1
ATOM 4133 C C . SER B 1 88 ? 2.699 9.18 4.09 1 98.88 88 SER B C 1
ATOM 4135 O O . SER B 1 88 ? 3.908 8.945 4.148 1 98.88 88 SER B O 1
ATOM 4137 N N . SER B 1 89 ? 1.749 8.219 4.117 1 98.88 89 SER B N 1
ATOM 4138 C CA . SER B 1 89 ? 2.16 6.82 4.086 1 98.88 89 SER B CA 1
ATOM 4139 C C . SER B 1 89 ? 2.865 6.48 2.777 1 98.88 89 SER B C 1
ATOM 4141 O O . SER B 1 89 ? 3.838 5.719 2.77 1 98.88 89 SER B O 1
ATOM 4143 N N . ALA B 1 90 ? 2.328 7.035 1.68 1 98.94 90 ALA B N 1
ATOM 4144 C CA . ALA B 1 90 ? 3.004 6.852 0.398 1 98.94 90 ALA B CA 1
ATOM 4145 C C . ALA B 1 90 ? 4.418 7.43 0.436 1 98.94 90 ALA B C 1
ATOM 4147 O O . ALA B 1 90 ? 5.367 6.793 -0.025 1 98.94 90 ALA B O 1
ATOM 4148 N N . LEU B 1 91 ? 4.602 8.609 0.979 1 98.94 91 LEU B N 1
ATOM 4149 C CA . LEU B 1 91 ? 5.91 9.258 1.067 1 98.94 91 LEU B CA 1
ATOM 4150 C C . LEU B 1 91 ? 6.848 8.453 1.964 1 98.94 91 LEU B C 1
ATOM 4152 O O . LEU B 1 91 ? 8.031 8.305 1.652 1 98.94 91 LEU B O 1
ATOM 4156 N N . TYR B 1 92 ? 6.312 7.961 3.115 1 98.94 92 TYR B N 1
ATOM 4157 C CA . TYR B 1 92 ? 7.102 7.152 4.035 1 98.94 92 TYR B CA 1
ATOM 4158 C C . TYR B 1 92 ? 7.688 5.938 3.328 1 98.94 92 TYR B C 1
ATOM 4160 O O . TYR B 1 92 ? 8.867 5.617 3.504 1 98.94 92 TYR B O 1
ATOM 4168 N N . GLN B 1 93 ? 6.859 5.297 2.502 1 98.75 93 GLN B N 1
ATOM 4169 C CA . GLN B 1 93 ? 7.309 4.113 1.78 1 98.75 93 GLN B CA 1
ATOM 4170 C C . GLN B 1 93 ? 8.391 4.465 0.761 1 98.75 93 GLN B C 1
ATOM 4172 O O . GLN B 1 93 ? 9.414 3.783 0.674 1 98.75 93 GLN B O 1
ATOM 4177 N N . VAL B 1 94 ? 8.164 5.5 0.013 1 98.44 94 VAL B N 1
ATOM 4178 C CA . VAL B 1 94 ? 9.109 5.91 -1.021 1 98.44 94 VAL B CA 1
ATOM 4179 C C . VAL B 1 94 ? 10.414 6.371 -0.377 1 98.44 94 VAL B C 1
ATOM 4181 O O . VAL B 1 94 ? 11.5 6.086 -0.888 1 98.44 94 VAL B O 1
ATOM 4184 N N . ASN B 1 95 ? 10.305 7.125 0.696 1 98.81 95 ASN B N 1
ATOM 4185 C CA . ASN B 1 95 ? 11.492 7.555 1.425 1 98.81 95 ASN B CA 1
ATOM 4186 C C . ASN B 1 95 ? 12.336 6.367 1.883 1 98.81 95 ASN B C 1
ATOM 4188 O O . ASN B 1 95 ? 13.562 6.387 1.771 1 98.81 95 ASN B O 1
ATOM 4192 N N . ASN B 1 96 ? 11.711 5.324 2.432 1 98.44 96 ASN B N 1
ATOM 4193 C CA . ASN B 1 96 ? 12.422 4.148 2.918 1 98.44 96 ASN B CA 1
ATOM 4194 C C . ASN B 1 96 ? 13.094 3.385 1.778 1 98.44 96 ASN B C 1
ATOM 4196 O O . ASN B 1 96 ? 14.172 2.814 1.955 1 98.44 96 ASN B O 1
ATOM 4200 N N . SER B 1 97 ? 12.422 3.332 0.587 1 98.25 97 SER B N 1
ATOM 4201 C CA . SER B 1 97 ? 13.031 2.652 -0.552 1 98.25 97 SER B CA 1
ATOM 4202 C C . SER B 1 97 ? 14.344 3.316 -0.951 1 98.25 97 SER B C 1
ATOM 4204 O O . SER B 1 97 ? 15.281 2.641 -1.388 1 98.25 97 SER B O 1
ATOM 4206 N N . VAL B 1 98 ? 14.406 4.629 -0.857 1 98.62 98 VAL B N 1
ATOM 4207 C CA . VAL B 1 98 ? 15.633 5.352 -1.165 1 98.62 98 VAL B CA 1
ATOM 4208 C C . VAL B 1 98 ? 16.609 5.238 0.007 1 98.62 98 VAL B C 1
ATOM 4210 O O . VAL B 1 98 ? 17.781 4.934 -0.185 1 98.62 98 VAL B O 1
ATOM 4213 N N . LYS B 1 99 ? 16.109 5.445 1.231 1 98.44 99 LYS B N 1
ATOM 4214 C CA . LYS B 1 99 ? 16.906 5.461 2.455 1 98.44 99 LYS B CA 1
ATOM 4215 C C . LYS B 1 99 ? 17.672 4.152 2.627 1 98.44 99 LYS B C 1
ATOM 4217 O O . LYS B 1 99 ? 18.828 4.16 3.043 1 98.44 99 LYS B O 1
ATOM 4222 N N . PHE B 1 100 ? 17.062 3.045 2.258 1 97.56 100 PHE B N 1
ATOM 4223 C CA . PHE B 1 100 ? 17.672 1.742 2.484 1 97.56 100 PHE B CA 1
ATOM 4224 C C . PHE B 1 100 ? 18.188 1.157 1.179 1 97.56 100 PHE B C 1
ATOM 4226 O O . PHE B 1 100 ? 18.375 -0.057 1.064 1 97.56 100 PHE B O 1
ATOM 4233 N N . SER B 1 101 ? 18.344 1.918 0.114 1 96.69 101 SER B N 1
ATOM 4234 C CA . SER B 1 101 ? 19.156 1.705 -1.076 1 96.69 101 SER B CA 1
ATOM 4235 C C . SER B 1 101 ? 18.469 0.769 -2.061 1 96.69 101 SER B C 1
ATOM 4237 O O . SER B 1 101 ? 19.125 0.119 -2.875 1 96.69 101 SER B O 1
ATOM 4239 N N . GLN B 1 102 ? 17.141 0.65 -1.91 1 96.88 102 GLN B N 1
ATOM 4240 C CA . GLN B 1 102 ? 16.375 -0.061 -2.934 1 96.88 102 GLN B CA 1
ATOM 4241 C C . GLN B 1 102 ? 16.328 0.733 -4.234 1 96.88 102 GLN B C 1
ATOM 4243 O O . GLN B 1 102 ? 16.281 0.153 -5.32 1 96.88 102 GLN B O 1
ATOM 4248 N N . ALA B 1 103 ? 16.328 2.059 -4.141 1 97.94 103 ALA B N 1
ATOM 4249 C CA . ALA B 1 103 ? 16.25 2.949 -5.297 1 97.94 103 ALA B CA 1
ATOM 4250 C C . ALA B 1 103 ? 17.094 4.207 -5.082 1 97.94 103 ALA B C 1
ATOM 4252 O O . ALA B 1 103 ? 17.406 4.559 -3.943 1 97.94 103 ALA B O 1
ATOM 4253 N N . GLU B 1 104 ? 17.484 4.887 -6.176 1 98.56 104 GLU B N 1
ATOM 4254 C CA . GLU B 1 104 ? 18.141 6.188 -6.117 1 98.56 104 GLU B CA 1
ATOM 4255 C C . GLU B 1 104 ? 17.125 7.324 -6.219 1 98.56 104 GLU B C 1
ATOM 4257 O O . GLU B 1 104 ? 17.375 8.43 -5.746 1 98.56 104 GLU B O 1
ATOM 4262 N N . CYS B 1 105 ? 16.031 7.035 -6.883 1 98.88 105 CYS B N 1
ATOM 4263 C CA . CYS B 1 105 ? 14.969 8.016 -7.125 1 98.88 105 CYS B CA 1
ATOM 4264 C C . CYS B 1 105 ? 13.602 7.344 -7.16 1 98.88 105 CYS B C 1
ATOM 4266 O O . CYS B 1 105 ? 13.391 6.391 -7.914 1 98.88 105 CYS B O 1
ATOM 4268 N N . ALA B 1 106 ? 12.695 7.828 -6.34 1 98.94 106 ALA B N 1
ATOM 4269 C CA . ALA B 1 106 ? 11.359 7.246 -6.23 1 98.94 106 ALA B CA 1
ATOM 4270 C C . ALA B 1 106 ? 10.289 8.328 -6.129 1 98.94 106 ALA B C 1
ATOM 4272 O O . ALA B 1 106 ? 10.594 9.477 -5.801 1 98.94 106 ALA B O 1
ATOM 4273 N N . MET B 1 107 ? 9.016 7.961 -6.438 1 98.94 107 MET B N 1
ATOM 4274 C CA . MET B 1 107 ? 7.934 8.93 -6.535 1 98.94 107 MET B CA 1
ATOM 4275 C C . MET B 1 107 ? 6.781 8.562 -5.605 1 98.94 107 MET B C 1
ATOM 4277 O O . MET B 1 107 ? 6.336 7.41 -5.594 1 98.94 107 MET B O 1
ATOM 4281 N N . ALA B 1 108 ? 6.332 9.484 -4.785 1 99 108 ALA B N 1
ATOM 4282 C CA . ALA B 1 108 ? 5.078 9.383 -4.047 1 99 108 ALA B CA 1
ATOM 4283 C C . ALA B 1 108 ? 3.998 10.258 -4.676 1 99 108 ALA B C 1
ATOM 4285 O O . ALA B 1 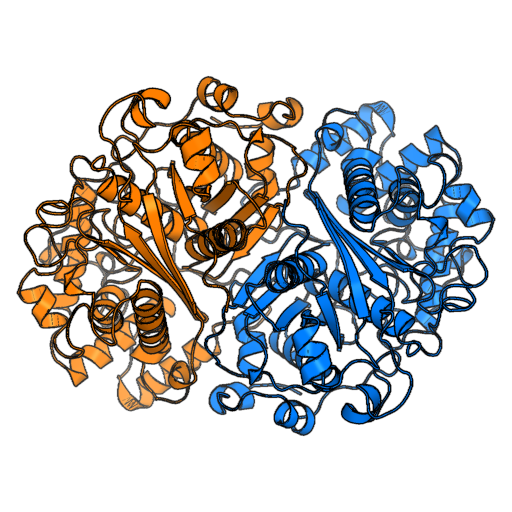108 ? 4.152 11.477 -4.762 1 99 108 ALA B O 1
ATOM 4286 N N . LEU B 1 109 ? 2.963 9.664 -5.148 1 98.94 109 LEU B N 1
ATOM 4287 C CA . LEU B 1 109 ? 1.8 10.359 -5.699 1 98.94 109 LEU B CA 1
ATOM 4288 C C . LEU B 1 109 ? 0.554 10.07 -4.863 1 98.94 109 LEU B C 1
ATOM 4290 O O . LEU B 1 109 ? 0.417 8.984 -4.297 1 98.94 109 LEU B O 1
ATOM 4294 N N . GLY B 1 110 ? -0.313 11.039 -4.719 1 98.88 110 GLY B N 1
ATOM 4295 C CA . GLY B 1 110 ? -1.584 10.852 -4.035 1 98.88 110 GLY B CA 1
ATOM 4296 C C . GLY B 1 110 ? -2.693 11.727 -4.594 1 98.88 110 GLY B C 1
ATOM 4297 O O . GLY B 1 110 ? -2.449 12.859 -5.016 1 98.88 110 GLY B O 1
ATOM 4298 N N . PHE B 1 111 ? -3.865 11.203 -4.59 1 98.69 111 PHE B N 1
ATOM 4299 C CA . PHE B 1 111 ? -5.039 11.953 -5.02 1 98.69 111 PHE B CA 1
ATOM 4300 C C . PHE B 1 111 ? -6.297 11.422 -4.344 1 98.69 111 PHE B C 1
ATOM 4302 O O . PHE B 1 111 ? -6.301 10.312 -3.809 1 98.69 111 PHE B O 1
ATOM 4309 N N . GLU B 1 112 ? -7.305 12.242 -4.352 1 97.56 112 GLU B N 1
ATOM 4310 C CA . GLU B 1 112 ? -8.633 11.828 -3.914 1 97.56 112 GLU B CA 1
ATOM 4311 C C . GLU B 1 112 ? -9.727 12.562 -4.684 1 97.56 112 GLU B C 1
ATOM 4313 O O . GLU B 1 112 ? -9.609 13.758 -4.949 1 97.56 112 GLU B O 1
ATOM 4318 N N . ARG B 1 113 ? -10.648 11.875 -5.07 1 95.44 113 ARG B N 1
ATOM 4319 C CA . ARG B 1 113 ? -11.945 12.391 -5.508 1 95.44 113 ARG B CA 1
ATOM 4320 C C . ARG B 1 113 ? -13.047 12.008 -4.527 1 95.44 113 ARG B C 1
ATOM 4322 O O . ARG B 1 113 ? -13.625 10.922 -4.629 1 95.44 113 ARG B O 1
ATOM 4329 N N . MET B 1 114 ? -13.352 12.938 -3.645 1 94.19 114 MET B N 1
ATOM 4330 C CA . MET B 1 114 ? -14.273 12.625 -2.559 1 94.19 114 MET B CA 1
ATOM 4331 C C . MET B 1 114 ? -15.711 12.961 -2.953 1 94.19 114 MET B C 1
ATOM 4333 O O . MET B 1 114 ? -15.938 13.641 -3.957 1 94.19 114 MET B O 1
ATOM 4337 N N . LYS B 1 115 ? -16.672 12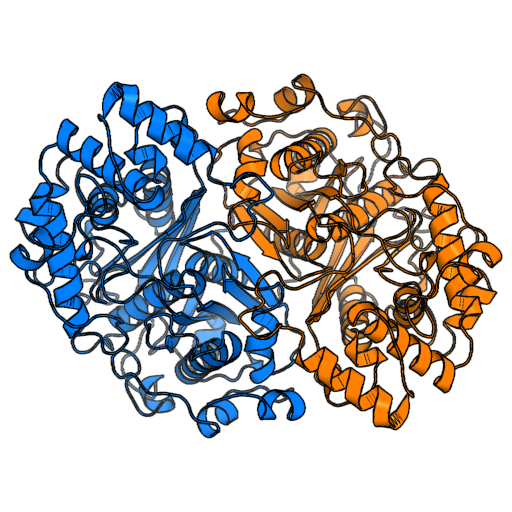.422 -2.229 1 90 115 LYS B N 1
ATOM 4338 C CA . LYS B 1 115 ? -18.078 12.805 -2.34 1 90 115 LYS B CA 1
ATOM 4339 C C . LYS B 1 115 ? -18.422 13.938 -1.379 1 90 115 LYS B C 1
ATOM 4341 O O . LYS B 1 115 ? -17.828 14.047 -0.302 1 90 115 LYS B O 1
ATOM 4346 N N . PRO B 1 116 ? -19.359 14.742 -1.825 1 87.25 116 PRO B N 1
ATOM 4347 C CA . PRO B 1 116 ? -19.781 15.781 -0.884 1 87.25 116 PRO B CA 1
ATOM 4348 C C . PRO B 1 116 ? -20.406 15.203 0.384 1 87.25 116 PRO B C 1
ATOM 4350 O O . PRO B 1 116 ? -21 14.125 0.347 1 87.25 116 PRO B O 1
ATOM 4353 N N . GLY B 1 117 ? -20.297 15.961 1.466 1 80.25 117 GLY B N 1
ATOM 4354 C CA . GLY B 1 117 ? -20.938 15.562 2.703 1 80.25 117 GLY B CA 1
ATOM 4355 C C . GLY B 1 117 ? -20.031 14.773 3.627 1 80.25 117 GLY B C 1
ATOM 4356 O O . GLY B 1 117 ? -18.812 14.719 3.408 1 80.25 117 GLY B O 1
ATOM 4357 N N . SER B 1 118 ? -20.641 14.203 4.68 1 77 118 SER B N 1
ATOM 4358 C CA . SER B 1 118 ? -19.875 13.453 5.672 1 77 118 SER B CA 1
ATOM 4359 C C . SER B 1 118 ? -19.328 12.156 5.086 1 77 118 SER B C 1
ATOM 4361 O O . SER B 1 118 ? -19.984 11.523 4.25 1 77 118 SER B O 1
ATOM 4363 N N . LEU B 1 119 ? -18.219 11.836 5.613 1 74.38 119 LEU B N 1
ATOM 4364 C CA . LEU B 1 119 ? -17.578 10.609 5.141 1 74.38 119 LEU B CA 1
ATOM 4365 C C . LEU B 1 119 ? -18.375 9.383 5.582 1 74.38 119 LEU B C 1
ATOM 4367 O O . LEU B 1 119 ? -18.859 9.32 6.711 1 74.38 119 LEU B O 1
ATOM 4371 N N . GLY B 1 120 ? -18.625 8.469 4.641 1 76.38 120 GLY B N 1
ATOM 4372 C CA . GLY B 1 120 ? -19.266 7.199 4.922 1 76.38 120 GLY B CA 1
ATOM 4373 C C . GLY B 1 120 ? -18.5 6.008 4.383 1 76.38 120 GLY B C 1
ATOM 4374 O O . GLY B 1 120 ? -17.438 6.168 3.785 1 76.38 120 GLY B O 1
ATOM 4375 N N . THR B 1 121 ? -19 4.852 4.77 1 80.06 121 THR B N 1
ATOM 4376 C CA . THR B 1 121 ? -18.391 3.619 4.273 1 80.06 121 THR B CA 1
ATOM 4377 C C . THR B 1 121 ? -18.812 3.357 2.828 1 80.06 121 THR B C 1
ATOM 4379 O O . THR B 1 121 ? -19.938 3.684 2.43 1 80.06 121 THR B O 1
ATOM 4382 N N . SER B 1 122 ? -17.844 2.85 2.059 1 83.69 122 SER B N 1
ATOM 4383 C CA . SER B 1 122 ? -18.156 2.377 0.717 1 83.69 122 SER B CA 1
ATOM 4384 C C . SER B 1 122 ? -18.547 0.901 0.727 1 83.69 122 SER B C 1
ATOM 4386 O O . SER B 1 122 ? -18.922 0.346 -0.305 1 83.69 122 SER B O 1
ATOM 4388 N N . PHE B 1 123 ? -18.438 0.296 1.898 1 89.06 123 PHE B N 1
ATOM 4389 C CA . PHE B 1 123 ? -18.734 -1.121 2.082 1 89.06 123 PHE B CA 1
ATOM 4390 C C . PHE B 1 123 ? -19.703 -1.327 3.242 1 89.06 123 PHE B C 1
ATOM 4392 O O . PHE B 1 123 ? -19.344 -1.92 4.262 1 89.06 123 PHE B O 1
ATOM 4399 N N . PRO B 1 124 ? -20.953 -1.042 3.066 1 86.5 124 PRO B N 1
ATOM 4400 C CA . PRO B 1 124 ? -21.938 -1.059 4.152 1 86.5 124 PRO B CA 1
ATOM 4401 C C . PRO B 1 124 ? -22.297 -2.473 4.594 1 86.5 124 PRO B C 1
ATOM 4403 O O . PRO B 1 124 ? -22.953 -2.652 5.629 1 86.5 124 PRO B O 1
ATOM 4406 N N . ASP B 1 125 ? -21.859 -3.467 3.82 1 87.94 125 ASP B N 1
ATOM 4407 C CA . ASP B 1 125 ? -22.234 -4.852 4.094 1 87.94 125 ASP B CA 1
ATOM 4408 C C . ASP B 1 125 ? -21.266 -5.492 5.09 1 87.94 125 ASP B C 1
ATOM 4410 O O . ASP B 1 125 ? -21.328 -6.703 5.324 1 87.94 125 ASP B O 1
ATOM 4414 N N . ARG B 1 126 ? -20.359 -4.73 5.641 1 90.25 126 ARG B N 1
ATOM 4415 C CA . ARG B 1 126 ? -19.406 -5.27 6.605 1 90.25 126 ARG B CA 1
ATOM 4416 C C . ARG B 1 126 ? -19.078 -4.242 7.684 1 90.25 126 ARG B C 1
ATOM 4418 O O . ARG B 1 126 ? -19.359 -3.051 7.52 1 90.25 126 ARG B O 1
ATOM 4425 N N . PRO B 1 127 ? -18.562 -4.715 8.773 1 90.38 127 PRO B N 1
ATOM 4426 C CA . PRO B 1 127 ? -18.219 -3.76 9.828 1 90.38 127 PRO B CA 1
ATOM 4427 C C . PRO B 1 127 ? -17.109 -2.805 9.414 1 90.38 127 PRO B C 1
ATOM 4429 O O . PRO B 1 127 ? -16.156 -3.213 8.742 1 90.38 127 PRO B O 1
ATOM 4432 N N . SER B 1 128 ? -17.25 -1.578 9.898 1 94.31 128 SER B N 1
ATOM 4433 C CA . SER B 1 128 ? -16.203 -0.585 9.672 1 94.31 128 SER B CA 1
ATOM 4434 C C . SER B 1 128 ? -14.93 -0.919 10.445 1 94.31 128 SER B C 1
ATOM 4436 O O . SER B 1 128 ? -15.008 -1.368 11.594 1 94.31 128 SER B O 1
ATOM 4438 N N . PRO B 1 129 ? -13.789 -0.694 9.781 1 96.44 129 PRO B N 1
ATOM 4439 C CA . PRO B 1 129 ? -12.547 -0.928 10.516 1 96.44 129 PRO B CA 1
ATOM 4440 C C . PRO B 1 129 ? -12.414 -0.049 11.758 1 96.44 129 PRO B C 1
ATOM 4442 O O . PRO B 1 129 ? -11.656 -0.375 12.672 1 96.44 129 PRO B O 1
ATOM 4445 N N . THR B 1 130 ? -13.109 1.057 11.859 1 96.44 130 THR B N 1
ATOM 4446 C CA . THR B 1 130 ? -12.992 1.989 12.977 1 96.44 130 THR B CA 1
ATOM 4447 C C . THR B 1 130 ? -14.133 1.795 13.969 1 96.44 130 THR B C 1
ATOM 4449 O O . THR B 1 130 ? -14.336 2.623 14.859 1 96.44 130 THR B O 1
ATOM 4452 N N . ALA B 1 131 ? -14.898 0.731 13.828 1 95.75 131 ALA B N 1
ATOM 4453 C CA . ALA B 1 131 ? -16.094 0.502 14.625 1 95.75 131 ALA B CA 1
ATOM 4454 C C . ALA B 1 131 ? -15.773 0.486 16.125 1 95.75 131 ALA B C 1
ATOM 4456 O O . ALA B 1 131 ? -16.531 1.007 16.938 1 95.75 131 ALA B O 1
ATOM 4457 N N . LEU B 1 132 ? -14.688 -0.098 16.469 1 96.69 132 LEU B N 1
ATOM 4458 C CA . LEU B 1 132 ? -14.359 -0.226 17.891 1 96.69 132 LEU B CA 1
ATOM 4459 C C . LEU B 1 132 ? -13.922 1.113 18.469 1 96.69 132 LEU B C 1
ATOM 4461 O O . LEU B 1 132 ? -14.133 1.382 19.656 1 96.69 132 LEU B O 1
ATOM 4465 N N . PHE B 1 133 ? -13.258 1.981 17.672 1 97.12 133 PHE B N 1
ATOM 4466 C CA . PHE B 1 133 ? -12.945 3.336 18.109 1 97.12 133 PHE B CA 1
ATOM 4467 C C . PHE B 1 133 ? -14.219 4.109 18.438 1 97.12 133 PHE B C 1
ATOM 4469 O O . PHE B 1 133 ? -14.289 4.809 19.453 1 97.12 133 PHE B O 1
ATOM 4476 N N . THR B 1 134 ? -15.156 3.957 17.547 1 96.62 134 THR B N 1
ATOM 4477 C CA . THR B 1 134 ? -16.453 4.605 17.734 1 96.62 134 THR B CA 1
ATOM 4478 C C . THR B 1 134 ? -17.141 4.098 18.984 1 96.62 134 THR B C 1
ATOM 4480 O O . THR B 1 134 ? -17.625 4.891 19.797 1 96.62 134 THR B O 1
ATOM 4483 N N . LYS B 1 135 ? -17.203 2.799 19.094 1 96.94 135 LYS B N 1
ATOM 4484 C CA . LYS B 1 135 ? -17.828 2.193 20.25 1 96.94 135 LYS B CA 1
ATOM 4485 C C . LYS B 1 135 ? -17.188 2.676 21.547 1 96.94 135 LYS B C 1
ATOM 4487 O O . LYS B 1 135 ? -17.891 3.045 22.5 1 96.94 135 LYS B O 1
ATOM 4492 N N . HIS B 1 136 ? -15.875 2.629 21.547 1 97.31 136 HIS B N 1
ATOM 4493 C CA . HIS B 1 136 ? -15.133 3.053 22.734 1 97.31 136 HIS B CA 1
ATOM 4494 C C . HIS B 1 136 ? -15.43 4.512 23.062 1 97.31 136 HIS B C 1
ATOM 4496 O O . HIS B 1 136 ? -15.625 4.852 24.234 1 97.31 136 HIS B O 1
ATOM 4502 N N . SER B 1 137 ? -15.461 5.387 22.109 1 96.88 137 SER B N 1
ATOM 4503 C CA . SER B 1 137 ? -15.727 6.805 22.328 1 96.88 137 SER B CA 1
ATOM 4504 C C . SER B 1 137 ? -17.141 7.027 22.859 1 96.88 137 SER B C 1
ATOM 4506 O O . SER B 1 137 ? -17.344 7.895 23.719 1 96.88 137 SER B O 1
ATOM 4508 N N . LEU B 1 138 ? -18.078 6.301 22.359 1 97.06 138 LEU B N 1
ATOM 4509 C CA . LEU B 1 138 ? -19.453 6.402 22.844 1 97.06 138 LEU B CA 1
ATOM 4510 C C . LEU B 1 138 ? -19.562 5.98 24.297 1 97.06 138 LEU B C 1
ATOM 4512 O O . LEU B 1 138 ? -20.328 6.574 25.078 1 97.06 138 LEU B O 1
ATOM 4516 N N . GLU B 1 139 ? -18.812 5 24.656 1 97.5 139 GLU B N 1
ATOM 4517 C CA . GLU B 1 139 ? -18.781 4.582 26.047 1 97.5 139 GLU B CA 1
ATOM 4518 C C . GLU B 1 139 ? -18.219 5.691 26.938 1 97.5 139 GLU B C 1
ATOM 4520 O O . GLU B 1 139 ? -18.688 5.895 28.062 1 97.5 139 GLU B O 1
ATOM 4525 N N . LEU B 1 140 ? -17.219 6.387 26.406 1 97.31 140 LEU B N 1
ATOM 4526 C CA . LEU B 1 140 ? -16.625 7.488 27.172 1 97.31 140 LEU B CA 1
ATOM 4527 C C . LEU B 1 140 ? -17.625 8.641 27.312 1 97.31 140 LEU B C 1
ATOM 4529 O O . LEU B 1 140 ? -17.625 9.336 28.328 1 97.31 140 LEU B O 1
ATOM 4533 N N . GLU B 1 141 ? -18.406 8.906 26.281 1 96.56 141 GLU B N 1
ATOM 4534 C CA . GLU B 1 141 ? -19.484 9.898 26.375 1 96.56 141 GLU B CA 1
ATOM 4535 C C . GLU B 1 141 ? -20.422 9.586 27.547 1 96.56 141 GLU B C 1
ATOM 4537 O O . GLU B 1 141 ? -20.734 10.469 28.344 1 96.56 141 GLU B O 1
ATOM 4542 N N . GLU B 1 142 ? -20.828 8.398 27.562 1 96.69 142 GLU B N 1
ATOM 4543 C CA . GLU B 1 142 ? -21.797 7.973 28.562 1 96.69 142 GLU B CA 1
ATOM 4544 C C . GLU B 1 142 ? -21.203 8.055 29.969 1 96.69 142 GLU B C 1
ATOM 4546 O O . GLU B 1 142 ? -21.891 8.438 30.922 1 96.69 142 GLU B O 1
ATOM 4551 N N . LYS B 1 143 ? -20.016 7.699 30.109 1 95.94 143 LYS B N 1
ATOM 4552 C CA . LYS B 1 143 ? -19.406 7.551 31.438 1 95.94 143 LYS B CA 1
ATOM 4553 C C . LYS B 1 143 ? -18.875 8.883 31.938 1 95.94 143 LYS B C 1
ATOM 4555 O O . LYS B 1 143 ? -18.969 9.18 33.125 1 95.94 143 LYS B O 1
ATOM 4560 N N . TYR B 1 144 ? -18.234 9.664 30.953 1 94.25 144 TYR B N 1
ATOM 4561 C CA . TYR B 1 144 ? -17.391 10.734 31.484 1 94.25 144 TYR B CA 1
ATOM 4562 C C . TYR B 1 144 ? -17.688 12.062 30.797 1 94.25 144 TYR B C 1
ATOM 4564 O O . TYR B 1 144 ? -17.688 13.117 31.438 1 94.25 144 TYR B O 1
ATOM 4572 N N . LEU B 1 145 ? -18.047 12.102 29.516 1 95.75 145 LEU B N 1
ATOM 4573 C CA . LEU B 1 145 ? -17.922 13.328 28.719 1 95.75 145 LEU B CA 1
ATOM 4574 C C . LEU B 1 145 ? -19.281 13.961 28.484 1 95.75 145 LEU B C 1
ATOM 4576 O O . LEU B 1 145 ? -19.375 15.133 28.125 1 95.75 145 LEU B O 1
ATOM 4580 N N . GLY B 1 146 ? -20.344 13.18 28.719 1 95.12 146 GLY B N 1
ATOM 4581 C CA . GLY B 1 146 ? -21.672 13.672 28.438 1 95.12 146 GLY B CA 1
ATOM 4582 C C . GLY B 1 146 ? -22.109 13.445 27 1 95.12 146 GLY B C 1
ATOM 4583 O O . GLY B 1 146 ? -21.266 13.18 26.141 1 95.12 146 GLY B O 1
ATOM 4584 N N . LYS B 1 147 ? -23.375 13.664 26.75 1 94.06 147 LYS B N 1
ATOM 4585 C CA . LYS B 1 147 ? -23.969 13.391 25.438 1 94.06 147 LYS B CA 1
ATOM 4586 C C . LYS B 1 147 ? -23.438 14.359 24.391 1 94.06 147 LYS B C 1
ATOM 4588 O O . LYS B 1 147 ? -23.266 15.547 24.656 1 94.06 147 LYS B O 1
ATOM 4593 N N . ASN B 1 148 ? -23.141 13.859 23.25 1 95.62 148 ASN B N 1
ATOM 4594 C CA . ASN B 1 148 ? -22.688 14.609 22.078 1 95.62 148 ASN B CA 1
ATOM 4595 C C . ASN B 1 148 ? -23.547 14.312 20.859 1 95.62 148 ASN B C 1
ATOM 4597 O O . ASN B 1 148 ? -24.438 13.461 20.906 1 95.62 148 ASN B O 1
ATOM 4601 N N . GLN B 1 149 ? -23.406 15.086 19.781 1 95.06 149 GLN B N 1
ATOM 4602 C CA . GLN B 1 149 ? -24.219 14.922 18.578 1 95.06 149 GLN B CA 1
ATOM 4603 C C . GLN B 1 149 ? -23.391 15.125 17.312 1 95.06 149 GLN B C 1
ATOM 4605 O O . GLN B 1 149 ? -22.219 15.492 17.391 1 95.06 149 GLN B O 1
ATOM 4610 N N . GLY B 1 150 ? -24.078 14.836 16.156 1 94.69 150 GLY B N 1
ATOM 4611 C CA . GLY B 1 150 ? -23.438 15.07 14.875 1 94.69 150 GLY B CA 1
ATOM 4612 C C . GLY B 1 150 ? -22.812 13.82 14.289 1 94.69 150 GLY B C 1
ATOM 4613 O O . GLY B 1 150 ? -22.922 12.734 14.859 1 94.69 150 GLY B O 1
ATOM 4614 N N . PRO B 1 151 ? -22.125 14.008 13.094 1 94 151 PR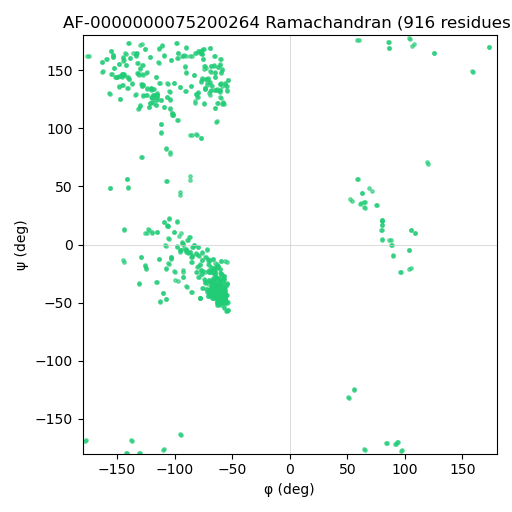O B N 1
ATOM 4615 C CA . PRO B 1 151 ? -21.438 12.875 12.469 1 94 151 PRO B CA 1
ATOM 4616 C C . PRO B 1 151 ? -20.375 12.266 13.367 1 94 151 PRO B C 1
ATOM 4618 O O . PRO B 1 151 ? -19.672 12.992 14.086 1 94 151 PRO B O 1
ATOM 4621 N N . MET B 1 152 ? -20.188 11.023 13.25 1 92.81 152 MET B N 1
ATOM 4622 C CA . MET B 1 152 ? -19.375 10.258 14.195 1 92.81 152 MET B CA 1
ATOM 4623 C C . MET B 1 152 ? -17.938 10.766 14.227 1 92.81 152 MET B C 1
ATOM 4625 O O . MET B 1 152 ? -17.344 10.906 15.297 1 92.81 152 MET B O 1
ATOM 4629 N N . THR B 1 153 ? -17.359 11.008 13.086 1 93.94 153 THR B N 1
ATOM 4630 C CA . THR B 1 153 ? -15.977 11.461 13.047 1 93.94 153 THR B CA 1
ATOM 4631 C C . THR B 1 153 ? -15.82 12.781 13.789 1 93.94 153 THR B C 1
ATOM 4633 O O . THR B 1 153 ? -14.875 12.961 14.562 1 93.94 153 THR B O 1
ATOM 4636 N N . ALA B 1 154 ? -16.719 13.711 13.547 1 95.94 154 ALA B N 1
ATOM 4637 C CA . ALA B 1 154 ? -16.688 14.992 14.242 1 95.94 154 ALA B CA 1
ATOM 4638 C C . ALA B 1 154 ? -16.844 14.805 15.75 1 95.94 154 ALA B C 1
ATOM 4640 O O . ALA B 1 154 ? -16.188 15.484 16.547 1 95.94 154 ALA B O 1
ATOM 4641 N N . ARG B 1 155 ? -17.688 13.875 16.078 1 96.12 155 ARG B N 1
ATOM 4642 C CA . ARG B 1 155 ? -17.953 13.594 17.484 1 96.12 155 ARG B CA 1
ATOM 4643 C C . ARG B 1 155 ? -16.703 13.078 18.188 1 96.12 155 ARG B C 1
ATOM 4645 O O . ARG B 1 155 ? -16.438 13.43 19.328 1 96.12 155 ARG B O 1
ATOM 4652 N N . LEU B 1 156 ? -15.961 12.219 17.516 1 97.25 156 LEU B N 1
ATOM 4653 C CA . LEU B 1 156 ? -14.734 11.664 18.078 1 97.25 156 LEU B CA 1
ATOM 4654 C C . LEU B 1 156 ? -13.766 12.773 18.469 1 97.25 156 LEU B C 1
ATOM 4656 O O . LEU B 1 156 ? -13.242 12.789 19.578 1 97.25 156 LEU B O 1
ATOM 4660 N N . PHE B 1 157 ? -13.547 13.734 17.625 1 97.88 157 PHE B N 1
ATOM 4661 C CA . PHE B 1 157 ? -12.594 14.812 17.859 1 97.88 157 PHE B CA 1
ATOM 4662 C C . PHE B 1 157 ? -13.156 15.82 18.859 1 97.88 157 PHE B C 1
ATOM 4664 O O . PHE B 1 157 ? -12.414 16.375 19.672 1 97.88 157 PHE B O 1
ATOM 4671 N N . SER B 1 158 ? -14.453 16.031 18.734 1 98.12 158 SER B N 1
ATOM 4672 C CA . SER B 1 158 ? -15.109 16.906 19.719 1 98.12 158 SER B CA 1
ATOM 4673 C C . SER B 1 158 ? -14.953 16.359 21.125 1 98.12 158 SER B C 1
ATOM 4675 O O . SER B 1 158 ? -14.695 17.109 22.078 1 98.12 158 SER B O 1
ATOM 4677 N N . ASN B 1 159 ? -15.133 15.055 21.281 1 98.31 159 ASN B N 1
ATOM 4678 C CA . ASN B 1 159 ? -14.984 14.398 22.578 1 98.31 159 ASN B CA 1
ATOM 4679 C C . ASN B 1 159 ? -13.57 14.57 23.125 1 98.31 159 ASN B C 1
ATOM 4681 O O . ASN B 1 159 ? -13.383 14.742 24.328 1 98.31 159 ASN B O 1
ATOM 4685 N N . ALA B 1 160 ? -12.586 14.484 22.25 1 98.38 160 ALA B N 1
ATOM 4686 C CA . ALA B 1 160 ? -11.203 14.68 22.672 1 98.38 160 ALA B CA 1
ATOM 4687 C C . ALA B 1 160 ? -10.961 16.094 23.172 1 98.38 160 ALA B C 1
ATOM 4689 O O . ALA B 1 160 ? -10.281 16.312 24.172 1 98.38 160 ALA B O 1
ATOM 4690 N N . ALA B 1 161 ? -11.516 17.078 22.469 1 98.19 161 ALA B N 1
ATOM 4691 C CA . ALA B 1 161 ? -11.406 18.453 22.906 1 98.19 161 ALA B CA 1
ATOM 4692 C C . ALA B 1 161 ? -12.086 18.656 24.266 1 98.19 161 ALA B C 1
ATOM 4694 O O . ALA B 1 161 ? -11.547 19.359 25.125 1 98.19 161 ALA B O 1
ATOM 4695 N N . LYS B 1 162 ? -13.258 18.094 24.375 1 98.12 162 LYS B N 1
ATOM 4696 C CA . LYS B 1 162 ? -13.992 18.188 25.641 1 98.12 162 LYS B CA 1
ATOM 4697 C C . LYS B 1 162 ? -13.164 17.641 26.797 1 98.12 162 LYS B C 1
ATOM 4699 O O . LYS B 1 162 ? -13.086 18.266 27.859 1 98.12 162 LYS B O 1
ATOM 4704 N N . GLU B 1 163 ? -12.578 16.5 26.547 1 98.31 163 GLU B N 1
ATOM 4705 C CA . GLU B 1 163 ? -11.703 15.961 27.578 1 98.31 163 GLU B CA 1
ATOM 4706 C C . GLU B 1 163 ? -10.586 16.938 27.922 1 98.31 163 GLU B C 1
ATOM 4708 O O . GLU B 1 163 ? -10.289 17.156 29.094 1 98.31 163 GLU B O 1
ATOM 4713 N N . TYR B 1 164 ? -9.945 17.484 26.938 1 98.5 164 TYR B N 1
ATOM 4714 C CA . TYR B 1 164 ? -8.875 18.438 27.172 1 98.5 164 TYR B CA 1
ATOM 4715 C C . TYR B 1 164 ? -9.375 19.609 28 1 98.5 164 TYR B C 1
ATOM 4717 O O . TYR B 1 164 ? -8.734 20 28.984 1 98.5 164 TYR B O 1
ATOM 4725 N N . PHE B 1 165 ? -10.477 20.203 27.672 1 98.19 165 PHE B N 1
ATOM 4726 C CA . PHE B 1 165 ? -11.031 21.359 28.359 1 98.19 165 PHE B CA 1
ATOM 4727 C C . PHE B 1 165 ? -11.328 21.031 29.812 1 98.19 165 PHE B C 1
ATOM 4729 O O . PHE B 1 165 ? -11.016 21.812 30.719 1 98.19 165 PHE B O 1
ATOM 4736 N N . ASP B 1 166 ? -11.93 19.891 30 1 97.81 166 ASP B N 1
ATOM 4737 C CA . ASP B 1 166 ? -12.297 19.469 31.344 1 97.81 166 ASP B CA 1
ATOM 4738 C C . ASP B 1 166 ? -11.062 19.297 32.219 1 97.81 166 ASP B C 1
ATOM 4740 O O . ASP B 1 166 ? -11.102 19.625 33.406 1 97.81 166 ASP B O 1
ATOM 4744 N N . LYS B 1 167 ? -10.016 18.859 31.625 1 97.81 167 LYS B N 1
ATOM 4745 C CA . LYS B 1 167 ? -8.836 18.516 32.406 1 97.81 167 LYS B CA 1
ATOM 4746 C C . LYS B 1 167 ? -7.914 19.719 32.562 1 97.81 167 LYS B C 1
ATOM 4748 O O . LYS B 1 167 ? -7.273 19.891 33.625 1 97.81 167 LYS B O 1
ATOM 4753 N N . TYR B 1 168 ? -7.824 20.562 31.547 1 97.94 168 TYR B N 1
ATOM 4754 C CA . TYR B 1 168 ? -6.691 21.484 31.531 1 97.94 168 TYR B CA 1
ATOM 4755 C C . TYR B 1 168 ? -7.152 22.922 31.312 1 97.94 168 TYR B C 1
ATOM 4757 O O . TYR B 1 168 ? -6.363 23.859 31.438 1 97.94 168 TYR B O 1
ATOM 4765 N N . GLY B 1 169 ? -8.383 23.109 30.969 1 97.44 169 GLY B N 1
ATOM 4766 C CA . GLY B 1 169 ? -8.898 24.453 30.75 1 97.44 169 GLY B CA 1
ATOM 4767 C C . GLY B 1 169 ? -9.055 24.812 29.281 1 97.44 169 GLY B C 1
ATOM 4768 O O . GLY B 1 169 ? -8.695 24.016 28.406 1 97.44 169 GLY B O 1
ATOM 4769 N N . GLY B 1 170 ? -9.578 26.016 28.984 1 97.31 170 GLY B N 1
ATOM 4770 C CA . GLY B 1 170 ? -9.922 26.438 27.625 1 97.31 170 GLY B CA 1
ATOM 4771 C C . GLY B 1 170 ? -11.359 26.125 27.25 1 97.31 170 GLY B C 1
ATOM 4772 O O . GLY B 1 170 ? -12.156 25.734 28.109 1 97.31 170 GLY B O 1
ATOM 4773 N N . GLY B 1 171 ? -11.648 26.328 25.984 1 97.75 171 GLY B N 1
ATOM 4774 C CA . GLY B 1 171 ? -13.008 26.109 25.531 1 97.75 171 GLY B CA 1
ATOM 4775 C C . GLY B 1 171 ? -13.172 26.312 24.031 1 97.75 171 GLY B C 1
ATOM 4776 O O . GLY B 1 171 ? -12.188 26.438 23.297 1 97.75 171 GLY B O 1
ATOM 4777 N N . VAL B 1 172 ? -14.383 26.359 23.656 1 98 172 VAL B N 1
ATOM 4778 C CA . VAL B 1 172 ? -14.758 26.438 22.25 1 98 172 VAL B CA 1
ATOM 4779 C C . VAL B 1 172 ? -14.156 27.688 21.625 1 98 172 VAL B C 1
ATOM 4781 O O . VAL B 1 172 ? -13.828 27.703 20.438 1 98 172 VAL B O 1
ATOM 4784 N N . GLU B 1 173 ? -13.969 28.734 22.375 1 98.25 173 GLU B N 1
ATOM 4785 C CA . GLU B 1 173 ? -13.367 29.969 21.875 1 98.25 173 GLU B CA 1
ATOM 4786 C C . GLU B 1 173 ? -11.953 29.734 21.359 1 98.25 173 GLU B C 1
ATOM 4788 O O . GLU B 1 173 ? -11.508 30.375 20.406 1 98.25 173 GLU B O 1
ATOM 4793 N N . HIS B 1 174 ? -11.203 28.844 22 1 98.75 174 HIS B N 1
ATOM 4794 C CA . HIS B 1 174 ? -9.859 28.5 21.547 1 98.75 174 HIS B CA 1
ATOM 4795 C C . HIS B 1 174 ? -9.898 27.75 20.219 1 98.75 174 HIS B C 1
ATOM 4797 O O . HIS B 1 174 ? -9.039 27.938 19.375 1 98.75 174 HIS B O 1
ATOM 4803 N N . LEU B 1 175 ? -10.922 26.844 20.078 1 98.88 175 LEU B N 1
ATOM 4804 C CA . LEU B 1 175 ? -11.102 26.172 18.781 1 98.88 175 LEU B CA 1
ATOM 4805 C C . LEU B 1 175 ? -11.422 27.188 17.688 1 98.88 175 LEU B C 1
ATOM 4807 O O . LEU B 1 175 ? -10.953 27.047 16.562 1 98.88 175 LEU B O 1
ATOM 4811 N N . ALA B 1 176 ? -12.227 28.156 18.016 1 98.81 176 ALA B N 1
ATOM 4812 C CA . ALA B 1 176 ? -12.57 29.203 17.062 1 98.81 176 ALA B CA 1
ATOM 4813 C C . ALA B 1 176 ? -11.336 30 16.656 1 98.81 176 ALA B C 1
ATOM 4815 O O . ALA B 1 176 ? -11.188 30.359 15.477 1 98.81 176 ALA B O 1
ATOM 4816 N N . LYS B 1 177 ? -10.484 30.312 17.609 1 98.81 177 LYS B N 1
ATOM 4817 C CA . LYS B 1 177 ? -9.242 31.031 17.312 1 98.81 177 LYS B CA 1
ATOM 4818 C C . LYS B 1 177 ? -8.359 30.219 16.375 1 98.81 177 LYS B C 1
ATOM 4820 O O . LYS B 1 177 ? -7.781 30.781 15.43 1 98.81 177 LYS B O 1
ATOM 4825 N N . ILE B 1 178 ? -8.281 28.938 16.625 1 98.88 178 ILE B N 1
ATOM 4826 C CA . ILE B 1 178 ? -7.473 28.047 15.797 1 98.88 178 ILE B CA 1
ATOM 4827 C C . ILE B 1 178 ? -8.023 28.016 14.375 1 98.88 178 ILE B C 1
ATOM 4829 O O . ILE B 1 178 ? -7.277 28.188 13.406 1 98.88 178 ILE B O 1
ATOM 4833 N N . ALA B 1 179 ? -9.32 27.797 14.266 1 98.88 179 ALA B N 1
ATOM 4834 C CA . ALA B 1 179 ? -9.953 27.734 12.953 1 98.88 179 ALA B CA 1
ATOM 4835 C C . ALA B 1 179 ? -9.805 29.062 12.211 1 98.88 179 ALA B C 1
ATOM 4837 O O . ALA B 1 179 ? -9.5 29.094 11.016 1 98.88 179 ALA B O 1
ATOM 4838 N N . SER B 1 180 ? -10.07 30.172 12.891 1 98.81 180 SER B N 1
ATOM 4839 C CA . SER B 1 180 ? -9.93 31.484 12.281 1 98.81 180 SER B CA 1
ATOM 4840 C C . SER B 1 180 ? -8.516 31.719 11.773 1 98.81 180 SER B C 1
ATOM 4842 O O . SER B 1 180 ? -8.32 32.219 10.672 1 98.81 180 SER B O 1
ATOM 4844 N N . LYS B 1 181 ? -7.559 31.391 12.602 1 98.75 181 LYS B N 1
ATOM 4845 C CA . LYS B 1 181 ? -6.156 31.484 12.203 1 98.75 181 LYS B CA 1
ATOM 4846 C C . LYS B 1 181 ? -5.887 30.719 10.922 1 98.75 181 LYS B C 1
ATOM 4848 O O . LYS B 1 181 ? -5.254 31.234 10 1 98.75 181 LYS B O 1
ATOM 4853 N N . ASN B 1 182 ? -6.316 29.469 10.805 1 98.75 182 ASN B N 1
ATOM 4854 C CA . ASN B 1 182 ? -6.105 28.672 9.609 1 98.75 182 ASN B CA 1
ATOM 4855 C C . ASN B 1 182 ? -6.793 29.281 8.391 1 98.75 182 ASN B C 1
ATOM 4857 O O . ASN B 1 182 ? -6.223 29.297 7.297 1 98.75 182 ASN B O 1
ATOM 4861 N N . HIS B 1 183 ? -7.984 29.766 8.555 1 98.69 183 HIS B N 1
ATOM 4862 C CA . HIS B 1 183 ? -8.711 30.391 7.453 1 98.69 183 HIS B CA 1
ATOM 4863 C C . HIS B 1 183 ? -8.047 31.688 7.012 1 98.69 183 HIS B C 1
ATOM 4865 O O . HIS B 1 183 ? -8.047 32.031 5.824 1 98.69 183 HIS B O 1
ATOM 4871 N N . LYS B 1 184 ? -7.496 32.438 7.906 1 98.5 184 LYS B N 1
ATOM 4872 C CA . LYS B 1 184 ? -6.742 33.625 7.551 1 98.5 184 LYS B CA 1
ATOM 4873 C C . LYS B 1 184 ? -5.469 33.281 6.785 1 98.5 184 LYS B C 1
ATOM 4875 O O . LYS B 1 184 ? -5.105 33.969 5.824 1 98.5 184 LYS B O 1
ATOM 4880 N N . HIS B 1 185 ? -4.77 32.25 7.258 1 98.75 185 HIS B N 1
ATOM 4881 C CA . HIS B 1 185 ? -3.58 31.766 6.555 1 98.75 185 HIS B CA 1
ATOM 4882 C C . HIS B 1 185 ? -3.904 31.391 5.113 1 98.75 185 HIS B C 1
ATOM 4884 O O . HIS B 1 185 ? -3.088 31.594 4.215 1 98.75 185 HIS B O 1
ATOM 4890 N N . SER B 1 186 ? -5.082 30.844 4.848 1 98.31 186 SER B N 1
ATOM 4891 C CA . SER B 1 186 ? -5.461 30.328 3.533 1 98.31 186 SER B CA 1
ATOM 4892 C C . SER B 1 186 ? -5.555 31.453 2.51 1 98.31 186 SER B C 1
ATOM 4894 O O . SER B 1 186 ? -5.453 31.219 1.305 1 98.31 186 SER B O 1
ATOM 4896 N N . LEU B 1 187 ? -5.73 32.688 2.932 1 98.31 187 LEU B N 1
ATOM 4897 C CA . LEU B 1 187 ? -5.789 33.844 2.035 1 98.31 187 LEU B CA 1
ATOM 4898 C C . LEU B 1 187 ? -4.5 33.969 1.23 1 98.31 187 LEU B C 1
ATOM 4900 O O . LEU B 1 187 ? -4.512 34.5 0.114 1 98.31 187 LEU B O 1
ATOM 4904 N N . ASN B 1 188 ? -3.438 33.469 1.77 1 98.06 188 ASN B N 1
ATOM 4905 C CA . ASN B 1 188 ? -2.129 33.562 1.131 1 98.06 188 ASN B CA 1
ATOM 4906 C C . ASN B 1 188 ? -1.877 32.406 0.184 1 98.06 188 ASN B C 1
ATOM 4908 O O . ASN B 1 188 ? -0.877 32.375 -0.536 1 98.06 188 ASN B O 1
ATOM 4912 N N . ASN B 1 189 ? -2.73 31.375 0.12 1 98.44 189 ASN B N 1
ATOM 4913 C CA . ASN B 1 189 ? -2.494 30.125 -0.618 1 98.44 189 ASN B CA 1
ATOM 4914 C C . ASN B 1 189 ? -3.443 30 -1.806 1 98.44 189 ASN B C 1
ATOM 4916 O O . ASN B 1 189 ? -4.594 29.578 -1.645 1 98.44 189 ASN B O 1
ATOM 4920 N N . PRO B 1 190 ? -2.973 30.234 -2.971 1 97.38 190 PRO B N 1
ATOM 4921 C CA . PRO B 1 190 ? -3.836 30.156 -4.152 1 97.38 190 PRO B CA 1
ATOM 4922 C C . PRO B 1 190 ? -4.328 28.75 -4.449 1 97.38 190 PRO B C 1
ATOM 4924 O O . PRO B 1 190 ? -5.238 28.562 -5.262 1 97.38 190 PRO B O 1
ATOM 4927 N N . TYR B 1 191 ? -3.785 27.688 -3.83 1 98.06 191 TYR B N 1
ATOM 4928 C CA . TYR B 1 191 ? -4.207 26.312 -4.02 1 98.06 191 TYR B CA 1
ATOM 4929 C C . TYR B 1 191 ? -5.387 25.969 -3.113 1 98.06 191 TYR B C 1
ATOM 4931 O O . TYR B 1 191 ? -6 24.906 -3.256 1 98.06 191 TYR B O 1
ATOM 4939 N N . SER B 1 192 ? -5.711 26.844 -2.195 1 98.44 192 SER B N 1
ATOM 4940 C CA . SER B 1 192 ? -6.629 26.516 -1.104 1 98.44 192 SER B CA 1
ATOM 4941 C C . SER B 1 192 ? -8.078 26.516 -1.58 1 98.44 192 SER B C 1
ATOM 4943 O O . SER B 1 192 ? -8.477 27.375 -2.381 1 98.44 192 SER B O 1
ATOM 4945 N N . GLN B 1 193 ? -8.828 25.562 -1.069 1 97.5 193 GLN B N 1
ATOM 4946 C CA . GLN B 1 193 ? -10.242 25.422 -1.39 1 97.5 193 GLN B CA 1
ATOM 4947 C C . GLN B 1 193 ? -11.031 26.641 -0.896 1 97.5 193 GLN B C 1
ATOM 4949 O O . GLN B 1 193 ? -11.891 27.156 -1.614 1 97.5 193 GLN B O 1
ATOM 4954 N N . PHE B 1 194 ? -10.781 27.062 0.377 1 97.38 194 PHE B N 1
ATOM 4955 C CA . PHE B 1 194 ? -11.383 28.266 0.945 1 97.38 194 PHE B CA 1
ATOM 4956 C C . PHE B 1 194 ? -10.352 29.375 1.055 1 97.38 194 PHE B C 1
ATOM 4958 O O . PHE B 1 194 ? -9.219 29.141 1.468 1 97.38 194 PHE B O 1
ATOM 4965 N N . ARG B 1 195 ? -10.734 30.578 0.736 1 97.38 195 ARG B N 1
ATOM 4966 C CA . ARG B 1 195 ? -9.914 31.781 0.923 1 97.38 195 ARG B CA 1
ATOM 4967 C C . ARG B 1 195 ? -10.75 32.969 1.404 1 97.38 195 ARG B C 1
ATOM 4969 O O . ARG B 1 195 ? -10.625 34.062 0.882 1 97.38 195 ARG B O 1
ATOM 4976 N N . ASP B 1 196 ? -11.508 32.688 2.42 1 96.19 196 ASP B N 1
ATOM 4977 C CA . ASP B 1 196 ? -12.484 33.688 2.904 1 96.19 196 ASP B CA 1
ATOM 4978 C C . ASP B 1 196 ? -11.945 34.438 4.121 1 96.19 196 ASP B C 1
ATOM 4980 O O . ASP B 1 196 ? -12.359 35.562 4.395 1 96.19 196 ASP B O 1
ATOM 4984 N N . GLY B 1 197 ? -11.125 33.781 4.895 1 97.62 197 GLY B N 1
ATOM 4985 C CA . GLY B 1 197 ? -10.531 34.438 6.059 1 97.62 197 GLY B CA 1
ATOM 4986 C C . GLY B 1 197 ? -11.531 34.688 7.164 1 97.62 197 GLY B C 1
ATOM 4987 O O . GLY B 1 197 ? -11.547 35.781 7.742 1 97.62 197 GLY B O 1
ATOM 4988 N N . TRP B 1 198 ? -12.336 33.812 7.539 1 97.94 198 TRP B N 1
ATOM 4989 C CA . TRP B 1 198 ? -13.398 33.969 8.531 1 97.94 198 TRP B CA 1
ATOM 4990 C C . TRP B 1 198 ? -12.828 34.406 9.875 1 97.94 198 TRP B C 1
ATOM 4992 O O . TRP B 1 198 ? -11.797 33.906 10.312 1 97.94 198 TRP B O 1
ATOM 5002 N N . SER B 1 199 ? -13.5 35.375 10.508 1 98.25 199 SER B N 1
ATOM 5003 C CA . SER B 1 199 ? -13.125 35.844 11.836 1 98.25 199 SER B CA 1
ATOM 5004 C C . SER B 1 199 ? -13.523 34.812 12.914 1 98.25 199 SER B C 1
ATOM 5006 O O . SER B 1 199 ? -14.258 33.875 12.641 1 98.25 199 SER B O 1
ATOM 5008 N N . GLU B 1 200 ? -12.984 35.062 14.117 1 98.56 200 GLU B N 1
ATOM 5009 C CA . GLU B 1 200 ? -13.359 34.188 15.242 1 98.56 200 GLU B CA 1
ATOM 5010 C C . GLU B 1 200 ? -14.867 34.219 15.453 1 98.56 200 GLU B C 1
ATOM 5012 O O . GLU B 1 200 ? -15.469 33.156 15.711 1 98.56 200 GLU B O 1
ATOM 5017 N N . GLU B 1 201 ? -15.492 35.375 15.344 1 98.5 201 GLU B N 1
ATOM 5018 C CA . GLU B 1 201 ? -16.938 35.531 15.531 1 98.5 201 GLU B CA 1
ATOM 5019 C C . GLU B 1 201 ? -17.703 34.781 14.461 1 98.5 201 GLU B C 1
ATOM 5021 O O . GLU B 1 201 ? -18.688 34.094 14.766 1 98.5 201 GLU B O 1
ATOM 5026 N N . GLN B 1 202 ? -17.281 34.875 13.258 1 98.5 202 GLN B N 1
ATOM 5027 C CA . GLN B 1 202 ? -17.922 34.156 12.172 1 98.5 202 GLN B CA 1
ATOM 5028 C C . GLN B 1 202 ? -17.844 32.625 12.375 1 98.5 202 GLN B C 1
ATOM 5030 O O . GLN B 1 202 ? -18.797 31.906 12.117 1 98.5 202 GLN B O 1
ATOM 5035 N N . VAL B 1 203 ? -16.688 32.188 12.836 1 98.62 203 VAL B N 1
ATOM 5036 C CA . VAL B 1 203 ? -16.469 30.766 13.094 1 98.62 203 VAL B CA 1
ATOM 5037 C C . VAL B 1 203 ? -17.422 30.297 14.188 1 98.62 203 VAL B C 1
ATOM 5039 O O . VAL B 1 203 ? -18.062 29.25 14.062 1 98.62 203 VAL B O 1
ATOM 5042 N N . LEU B 1 204 ? -17.547 31.062 15.273 1 98.25 204 LEU B N 1
ATOM 5043 C CA . LEU B 1 204 ? -18.375 30.688 16.422 1 98.25 204 LEU B CA 1
ATOM 5044 C C . LEU B 1 204 ? -19.844 30.672 16.031 1 98.25 204 LEU B C 1
ATOM 5046 O O . LEU B 1 204 ? -20.625 29.875 16.562 1 98.25 204 LEU B O 1
ATOM 5050 N N . ASN B 1 205 ? -20.219 31.547 15.102 1 97.88 205 ASN B N 1
ATOM 5051 C CA . ASN B 1 205 ? -21.625 31.703 14.742 1 97.88 205 ASN B CA 1
ATOM 5052 C C . ASN B 1 205 ? -22.016 30.766 13.602 1 97.88 205 ASN B C 1
ATOM 5054 O O . ASN B 1 205 ? -23.188 30.703 13.219 1 97.88 205 ASN B O 1
ATOM 5058 N N . ALA B 1 206 ? -21.031 30.062 13.086 1 98.12 206 ALA B N 1
ATOM 5059 C CA . ALA B 1 206 ? -21.328 29.109 12.023 1 98.12 206 ALA B CA 1
ATOM 5060 C C . ALA B 1 206 ? -22.203 27.953 12.547 1 98.12 206 ALA B C 1
ATOM 5062 O O . ALA B 1 206 ? -22.297 27.75 13.758 1 98.12 206 ALA B O 1
ATOM 5063 N N . PRO B 1 207 ? -22.875 27.172 11.617 1 97.38 207 PRO B N 1
ATOM 5064 C CA . PRO B 1 207 ? -23.703 26.047 12.047 1 97.38 207 PRO B CA 1
ATOM 5065 C C . PRO B 1 207 ? -22.938 25.047 12.898 1 97.38 207 PRO B C 1
ATOM 5067 O O . PRO B 1 207 ? -21.797 24.719 12.594 1 97.38 207 PRO B O 1
ATOM 5070 N N . LYS B 1 208 ? -23.594 24.578 13.938 1 97.31 208 LYS B N 1
ATOM 5071 C CA . LYS B 1 208 ? -23 23.578 14.82 1 97.31 208 LYS B CA 1
ATOM 5072 C C . LYS B 1 208 ? -22.969 22.203 14.156 1 97.31 208 LYS B C 1
ATOM 5074 O O . LYS B 1 208 ? -23.953 21.766 13.555 1 97.31 208 LYS B O 1
ATOM 5079 N N . ILE B 1 209 ? -21.875 21.547 14.25 1 97.06 209 ILE B N 1
ATOM 5080 C CA . ILE B 1 209 ? -21.703 20.203 13.688 1 97.06 209 ILE B CA 1
ATOM 5081 C C . ILE B 1 209 ? -21.672 19.172 14.812 1 97.06 209 ILE B C 1
ATOM 5083 O O . ILE B 1 209 ? -22.266 18.094 14.688 1 97.06 209 ILE B O 1
ATOM 5087 N N . ALA B 1 210 ? -20.969 19.359 15.836 1 97.12 210 ALA B N 1
ATOM 5088 C CA . ALA B 1 210 ? -20.938 18.625 17.094 1 97.12 210 ALA B CA 1
ATOM 5089 C C . ALA B 1 210 ? -21.016 19.562 18.297 1 97.12 210 ALA B C 1
ATOM 5091 O O . ALA B 1 210 ? -21.109 20.781 18.125 1 97.12 210 ALA B O 1
ATOM 5092 N N . ASN B 1 211 ? -20.984 19.047 19.469 1 94.94 211 ASN B N 1
ATOM 5093 C CA . ASN B 1 211 ? -21.188 19.891 20.641 1 94.94 211 ASN B CA 1
ATOM 5094 C C . ASN B 1 211 ? -20.188 21.047 20.688 1 94.94 211 ASN B C 1
ATOM 5096 O O . ASN B 1 211 ? -20.562 22.188 20.984 1 94.94 211 ASN B O 1
ATOM 5100 N N . ASP B 1 212 ? -18.953 20.766 20.344 1 95.12 212 ASP B N 1
ATOM 5101 C CA . ASP B 1 212 ? -17.922 21.781 20.5 1 95.12 212 ASP B CA 1
ATOM 5102 C C . ASP B 1 212 ? -17.344 22.203 19.141 1 95.12 212 ASP B C 1
ATOM 5104 O O . ASP B 1 212 ? -16.297 22.859 19.062 1 95.12 212 ASP B O 1
ATOM 5108 N N . LEU B 1 213 ? -17.969 21.797 18.047 1 98.25 213 LEU B N 1
ATOM 5109 C CA . LEU B 1 213 ? -17.422 22.094 16.719 1 98.25 213 LEU B CA 1
ATOM 5110 C C . LEU B 1 213 ? -18.484 22.75 15.844 1 98.25 213 LEU B C 1
ATOM 5112 O O . LEU B 1 213 ? -19.609 22.25 15.75 1 98.25 213 LEU B O 1
ATOM 5116 N N . THR B 1 214 ? -18.141 23.859 15.273 1 98.25 214 THR B N 1
ATOM 5117 C CA . THR B 1 214 ? -18.969 24.453 14.219 1 98.25 214 THR B CA 1
ATOM 5118 C C . THR B 1 214 ? -18.406 24.109 12.844 1 98.25 214 THR B C 1
ATOM 5120 O O . THR B 1 214 ? -17.312 23.547 12.727 1 98.25 214 THR B O 1
ATOM 5123 N N . LYS B 1 215 ? -19.125 24.469 11.844 1 97.44 215 LYS B N 1
ATOM 5124 C CA . LYS B 1 215 ? -18.844 24.094 10.461 1 97.44 215 LYS B CA 1
ATOM 5125 C C . LYS B 1 215 ? -17.438 24.5 10.055 1 97.44 215 LYS B C 1
ATOM 5127 O O . LYS B 1 215 ? -16.703 23.719 9.453 1 97.44 215 LYS B O 1
ATOM 5132 N N . PHE B 1 216 ? -16.984 25.75 10.43 1 97.94 216 PHE B N 1
ATOM 5133 C CA . PHE B 1 216 ? -15.727 26.297 9.945 1 97.94 216 PHE B CA 1
ATOM 5134 C C . PHE B 1 216 ? -14.555 25.781 10.773 1 97.94 216 PHE B C 1
ATOM 5136 O O . PHE B 1 216 ? -13.398 26.078 10.477 1 97.94 216 PHE B O 1
ATOM 5143 N N . MET B 1 217 ? -14.883 24.906 11.836 1 98.56 217 MET B N 1
ATOM 5144 C CA . MET B 1 217 ? -13.867 24.203 12.625 1 98.56 217 MET B CA 1
ATOM 5145 C C . MET B 1 217 ? -13.602 22.812 12.055 1 98.56 217 MET B C 1
ATOM 5147 O O . MET B 1 217 ? -12.805 22.062 12.609 1 98.56 217 MET B O 1
ATOM 5151 N N . CYS B 1 218 ? -14.312 22.469 10.922 1 97.81 218 CYS B N 1
ATOM 5152 C CA . CYS B 1 218 ? -14.25 21.156 10.305 1 97.81 218 CYS B CA 1
ATOM 5153 C C . CYS B 1 218 ? -13.719 21.25 8.883 1 97.81 218 CYS B C 1
ATOM 5155 O O . CYS B 1 218 ? -14.117 22.125 8.117 1 97.81 218 CYS B O 1
ATOM 5157 N N . SER B 1 219 ? -12.758 20.328 8.562 1 96.69 219 SER B N 1
ATOM 5158 C CA . SER B 1 219 ? -12.25 20.312 7.191 1 96.69 219 SER B CA 1
ATOM 5159 C C . SER B 1 219 ? -13.344 19.922 6.199 1 96.69 219 SER B C 1
ATOM 5161 O O . SER B 1 219 ? -14.227 19.125 6.523 1 96.69 219 SER B O 1
ATOM 5163 N N . PRO B 1 220 ? -13.305 20.438 5.039 1 94.81 220 PRO B N 1
ATOM 5164 C CA . PRO B 1 220 ? -14.25 20.062 3.988 1 94.81 220 PRO B CA 1
ATOM 5165 C C . PRO B 1 220 ? -13.852 18.766 3.279 1 94.81 220 PRO B C 1
ATOM 5167 O O . PRO B 1 220 ? -12.719 18.297 3.434 1 94.81 220 PRO B O 1
ATOM 5170 N N . THR B 1 221 ? -14.781 18.203 2.547 1 95.12 221 THR B N 1
ATOM 5171 C CA . THR B 1 221 ? -14.414 17.203 1.54 1 95.12 221 THR B CA 1
ATOM 5172 C C . THR B 1 221 ? -13.75 17.875 0.341 1 95.12 221 THR B C 1
ATOM 5174 O O . THR B 1 221 ? -14.141 18.984 -0.057 1 95.12 221 THR B O 1
ATOM 5177 N N . SER B 1 222 ? -12.773 17.234 -0.196 1 97.38 222 SER B N 1
ATOM 5178 C CA . SER B 1 222 ? -11.961 17.922 -1.207 1 97.38 222 SER B CA 1
ATOM 5179 C C . SER B 1 222 ? -11.516 16.953 -2.295 1 97.38 222 SER B C 1
ATOM 5181 O O . SER B 1 222 ? -11.32 15.758 -2.033 1 97.38 222 SER B O 1
ATOM 5183 N N . ASP B 1 223 ? -11.414 17.484 -3.508 1 97.44 223 ASP B N 1
ATOM 5184 C CA . ASP B 1 223 ? -10.68 16.828 -4.594 1 97.44 223 ASP B CA 1
ATOM 5185 C C . ASP B 1 223 ? -9.297 17.453 -4.766 1 97.44 223 ASP B C 1
ATOM 5187 O O . ASP B 1 223 ? -9.133 18.672 -4.617 1 97.44 223 ASP B O 1
ATOM 5191 N N . GLY B 1 224 ? -8.344 16.656 -4.988 1 98.12 224 GLY B N 1
ATOM 5192 C CA . GLY B 1 224 ? -7.012 17.188 -5.242 1 98.12 224 GLY B CA 1
ATOM 5193 C C . GLY B 1 224 ? -5.949 16.109 -5.332 1 98.12 224 GLY B C 1
ATOM 5194 O O . GLY B 1 224 ? -6.23 14.93 -5.105 1 98.12 224 GLY B O 1
ATOM 5195 N N . ALA B 1 225 ? -4.797 16.516 -5.754 1 98.75 225 ALA B N 1
ATOM 5196 C CA . ALA B 1 225 ? -3.648 15.617 -5.863 1 98.75 225 ALA B CA 1
ATOM 5197 C C . ALA B 1 225 ? -2.357 16.328 -5.477 1 98.75 225 ALA B C 1
ATOM 5199 O O . ALA B 1 225 ? -2.287 17.562 -5.516 1 98.75 225 ALA B O 1
ATOM 5200 N N . ALA B 1 226 ? -1.416 15.617 -5.055 1 98.94 226 ALA B N 1
ATOM 5201 C CA . ALA B 1 226 ? -0.067 16.094 -4.766 1 98.94 226 ALA B CA 1
ATOM 5202 C C . ALA B 1 226 ? 0.97 15.016 -5.031 1 98.94 226 ALA B C 1
ATOM 5204 O O . ALA B 1 226 ? 0.638 13.828 -5.066 1 98.94 226 ALA B O 1
ATOM 5205 N N . CYS B 1 227 ? 2.182 15.406 -5.293 1 98.94 227 CYS B N 1
ATOM 5206 C CA . CYS B 1 227 ? 3.262 14.492 -5.641 1 98.94 227 CYS B CA 1
ATOM 5207 C C . CYS B 1 227 ? 4.594 14.977 -5.082 1 98.94 227 CYS B C 1
ATOM 5209 O O . CYS B 1 227 ? 4.867 16.172 -5.074 1 98.94 227 CYS B O 1
ATOM 5211 N N . CYS B 1 228 ? 5.383 14.109 -4.539 1 99 228 CYS B N 1
ATOM 5212 C CA . CYS B 1 228 ? 6.754 14.367 -4.105 1 99 228 CYS B CA 1
ATOM 5213 C C . CYS B 1 228 ? 7.719 13.352 -4.707 1 99 228 CYS B C 1
ATOM 5215 O O . CYS B 1 228 ? 7.398 12.164 -4.797 1 99 228 CYS B O 1
ATOM 5217 N N . ILE B 1 229 ? 8.844 13.797 -5.164 1 99 229 ILE B N 1
ATOM 5218 C CA . ILE B 1 229 ? 9.922 12.93 -5.645 1 99 229 ILE B CA 1
ATOM 5219 C C . ILE B 1 229 ? 11.062 12.922 -4.633 1 99 229 ILE B C 1
ATOM 5221 O O . ILE B 1 229 ? 11.555 13.977 -4.227 1 99 229 ILE B O 1
ATOM 5225 N N . VAL B 1 230 ? 11.477 11.711 -4.211 1 99 230 VAL B N 1
ATOM 5226 C CA . VAL B 1 230 ? 12.531 11.531 -3.213 1 99 230 VAL B CA 1
ATOM 5227 C C . VAL B 1 230 ? 13.75 10.883 -3.859 1 99 230 VAL B C 1
ATOM 5229 O O . VAL B 1 230 ? 13.617 9.977 -4.688 1 99 230 VAL B O 1
ATOM 5232 N N . ALA B 1 231 ? 14.938 11.367 -3.49 1 98.94 231 ALA B N 1
ATOM 5233 C CA . ALA B 1 231 ? 16.156 10.844 -4.105 1 98.94 231 ALA B CA 1
ATOM 5234 C C . ALA B 1 231 ? 17.281 10.75 -3.09 1 98.94 231 ALA B C 1
ATOM 5236 O O . ALA B 1 231 ? 17.203 11.328 -2.002 1 98.94 231 ALA B O 1
ATOM 5237 N N . SER B 1 232 ? 18.312 10 -3.436 1 98.81 232 SER B N 1
ATOM 5238 C CA . SER B 1 232 ? 19.531 9.891 -2.637 1 98.81 232 SER B CA 1
ATOM 5239 C C . SER B 1 232 ? 20.422 11.109 -2.812 1 98.81 232 SER B C 1
ATOM 5241 O O . SER B 1 232 ? 20.234 11.898 -3.738 1 98.81 232 SER B O 1
ATOM 5243 N N . GLU B 1 233 ? 21.375 11.25 -1.92 1 98.69 233 GLU B N 1
ATOM 5244 C CA . GLU B 1 233 ? 22.344 12.336 -2.045 1 98.69 233 GLU B CA 1
ATOM 5245 C C . GLU B 1 233 ? 23.141 12.219 -3.342 1 98.69 233 GLU B C 1
ATOM 5247 O O . GLU B 1 233 ? 23.422 13.227 -3.994 1 98.69 233 GLU B O 1
ATOM 5252 N N . ASN B 1 234 ? 23.594 10.961 -3.697 1 98.5 234 ASN B N 1
ATOM 5253 C CA . ASN B 1 234 ? 24.297 10.742 -4.953 1 98.5 234 ASN B CA 1
ATOM 5254 C C . ASN B 1 234 ? 23.5 11.242 -6.148 1 98.5 234 ASN B C 1
ATOM 5256 O O . ASN B 1 234 ? 24.047 11.859 -7.059 1 98.5 234 ASN B O 1
ATOM 5260 N N . PHE B 1 235 ? 22.219 10.977 -6.176 1 98.81 235 PHE B N 1
ATOM 5261 C CA . PHE B 1 235 ? 21.344 11.43 -7.246 1 98.81 235 PHE B CA 1
ATOM 5262 C C . PHE B 1 235 ? 21.281 12.953 -7.293 1 98.81 235 PHE B C 1
ATOM 5264 O O . PHE B 1 235 ? 21.297 13.547 -8.375 1 98.81 235 PHE B O 1
ATOM 5271 N N . VAL B 1 236 ? 21.156 13.602 -6.117 1 98.75 236 VAL B N 1
ATOM 5272 C CA . VAL B 1 236 ? 21.125 15.055 -6.004 1 98.75 236 VAL B CA 1
ATOM 5273 C C . VAL B 1 236 ? 22.375 15.656 -6.645 1 98.75 236 VAL B C 1
ATOM 5275 O O . VAL B 1 236 ? 22.281 16.594 -7.438 1 98.75 236 VAL B O 1
ATOM 5278 N N . ARG B 1 237 ? 23.516 15.102 -6.32 1 98.12 237 ARG B N 1
ATOM 5279 C CA . ARG B 1 237 ? 24.797 15.609 -6.812 1 98.12 237 ARG B CA 1
ATOM 5280 C C . ARG B 1 237 ? 24.938 15.352 -8.312 1 98.12 237 ARG B C 1
ATOM 5282 O O . ARG B 1 237 ? 25.359 16.234 -9.062 1 98.12 237 ARG B O 1
ATOM 5289 N N . MET B 1 238 ? 24.578 14.18 -8.719 1 98.25 238 MET B N 1
ATOM 5290 C CA . MET B 1 238 ? 24.688 13.797 -10.125 1 98.25 238 MET B CA 1
ATOM 5291 C C . MET B 1 238 ? 23.844 14.703 -11.008 1 98.25 238 MET B C 1
ATOM 5293 O O . MET B 1 238 ? 24.219 15 -12.141 1 98.25 238 MET B O 1
ATOM 5297 N N . HIS B 1 239 ? 22.734 15.211 -10.477 1 97.75 239 HIS B N 1
ATOM 5298 C CA . HIS B 1 239 ? 21.797 16 -11.273 1 97.75 239 HIS B CA 1
ATOM 5299 C C . HIS B 1 239 ? 21.906 17.484 -10.953 1 97.75 239 HIS B C 1
ATOM 5301 O O . HIS B 1 239 ? 21.125 18.297 -11.438 1 97.75 239 HIS B O 1
ATOM 5307 N N . GLY B 1 240 ? 22.844 17.875 -10.125 1 97.38 240 GLY B N 1
ATOM 5308 C CA . GLY B 1 240 ? 23.078 19.266 -9.797 1 97.38 240 GLY B CA 1
ATOM 5309 C C . GLY B 1 240 ? 21.906 19.922 -9.109 1 97.38 240 GLY B C 1
ATOM 5310 O O . GLY B 1 240 ? 21.516 21.031 -9.469 1 97.38 240 GLY B O 1
ATOM 5311 N N . LEU B 1 241 ? 21.281 19.234 -8.109 1 98.38 241 LEU B N 1
ATOM 5312 C CA . LEU B 1 241 ? 20.062 19.719 -7.488 1 98.38 241 LEU B CA 1
ATOM 5313 C C . LEU B 1 241 ? 20.344 20.297 -6.105 1 98.38 241 LEU B C 1
ATOM 5315 O O . LEU B 1 241 ? 19.422 20.453 -5.289 1 98.38 241 LEU B O 1
ATOM 5319 N N . GLU B 1 242 ? 21.562 20.703 -5.82 1 98.06 242 GLU B N 1
ATOM 5320 C CA . GLU B 1 242 ? 21.969 21.188 -4.508 1 98.06 242 GLU B CA 1
ATOM 5321 C C . GLU B 1 242 ? 21.266 22.5 -4.148 1 98.06 242 GLU B C 1
ATOM 5323 O O . GLU B 1 242 ? 21.109 22.828 -2.971 1 98.06 242 GLU B O 1
ATOM 5328 N N . ASN B 1 243 ? 20.781 23.219 -5.074 1 97.69 243 ASN B N 1
ATOM 5329 C CA . ASN B 1 243 ? 20.156 24.516 -4.809 1 97.69 243 ASN B CA 1
ATOM 5330 C C . ASN B 1 243 ? 18.688 24.359 -4.414 1 97.69 243 ASN B C 1
ATOM 5332 O O . ASN B 1 243 ? 18.016 25.344 -4.117 1 97.69 243 ASN B O 1
ATOM 5336 N N . GLN B 1 244 ? 18.172 23.109 -4.41 1 98.12 244 GLN B N 1
ATOM 5337 C CA . GLN B 1 244 ? 16.75 23.031 -4.141 1 98.12 244 GLN B CA 1
ATOM 5338 C C . GLN B 1 244 ? 16.406 21.797 -3.326 1 98.12 244 GLN B C 1
ATOM 5340 O O . GLN B 1 244 ? 15.305 21.688 -2.77 1 98.12 244 GLN B O 1
ATOM 5345 N N . ALA B 1 245 ? 17.312 20.812 -3.215 1 98.75 245 ALA B N 1
ATOM 5346 C CA . ALA B 1 245 ? 17.031 19.578 -2.488 1 98.75 245 ALA B CA 1
ATOM 5347 C C . ALA B 1 245 ? 16.812 19.859 -1.003 1 98.75 245 ALA B C 1
ATOM 5349 O O . ALA B 1 245 ? 17.562 20.625 -0.391 1 98.75 245 ALA B O 1
ATOM 5350 N N . ILE B 1 246 ? 15.742 19.297 -0.412 1 98.94 246 ILE B N 1
ATOM 5351 C CA . ILE B 1 246 ? 15.461 19.422 1.014 1 98.94 246 ILE B CA 1
ATOM 5352 C C . ILE B 1 246 ? 15.555 18.047 1.683 1 98.94 246 ILE B C 1
ATOM 5354 O O . ILE B 1 246 ? 14.922 17.094 1.236 1 98.94 246 ILE B O 1
ATOM 5358 N N . GLU B 1 247 ? 16.281 17.969 2.748 1 98.88 247 GLU B N 1
ATOM 5359 C CA . GLU B 1 247 ? 16.562 16.688 3.404 1 98.88 247 GLU B CA 1
ATOM 5360 C C . GLU B 1 247 ? 15.383 16.25 4.266 1 98.88 247 GLU B C 1
ATOM 5362 O O . GLU B 1 247 ? 14.789 17.047 4.988 1 98.88 247 GLU B O 1
ATOM 5367 N N . ILE B 1 248 ? 14.969 15.023 4.117 1 98.94 248 ILE B N 1
ATOM 5368 C CA . ILE B 1 248 ? 14.148 14.375 5.129 1 98.94 248 ILE B CA 1
ATOM 5369 C C . ILE B 1 248 ? 15.031 13.844 6.254 1 98.94 248 ILE B C 1
ATOM 5371 O O . ILE B 1 248 ? 15.516 12.711 6.195 1 98.94 248 ILE B O 1
ATOM 5375 N N . VAL B 1 249 ? 15.172 14.625 7.277 1 98.69 249 VAL B N 1
ATOM 5376 C CA . VAL B 1 249 ? 16.125 14.336 8.344 1 98.69 249 VAL B CA 1
ATOM 5377 C C . VAL B 1 249 ? 15.703 13.078 9.086 1 98.69 249 VAL B C 1
ATOM 5379 O O . VAL B 1 249 ? 16.547 12.242 9.438 1 98.69 249 VAL B O 1
ATOM 5382 N N . ALA B 1 250 ? 14.469 13 9.367 1 98.56 250 ALA B N 1
ATOM 5383 C CA . ALA B 1 250 ? 13.875 11.82 10.008 1 98.56 250 ALA B CA 1
ATOM 5384 C C . ALA B 1 250 ? 12.391 11.711 9.68 1 98.56 250 ALA B C 1
ATOM 5386 O O . ALA B 1 250 ? 11.711 12.727 9.477 1 98.56 250 ALA B O 1
ATOM 5387 N N . SER B 1 251 ? 11.906 10.578 9.57 1 98.69 251 SER B N 1
ATOM 5388 C CA . SER B 1 251 ? 10.492 10.289 9.352 1 98.69 251 SER B CA 1
ATOM 5389 C C . SER B 1 251 ? 10.102 8.945 9.969 1 98.69 251 SER B C 1
ATOM 5391 O O . SER B 1 251 ? 10.891 8 9.953 1 98.69 251 SER B O 1
ATOM 5393 N N . ALA B 1 252 ? 8.906 8.867 10.484 1 98.69 252 ALA B N 1
ATOM 5394 C CA . ALA B 1 252 ? 8.414 7.617 11.055 1 98.69 252 ALA B CA 1
ATOM 5395 C C . ALA B 1 252 ? 6.91 7.461 10.828 1 98.69 252 ALA B C 1
ATOM 5397 O O . ALA B 1 252 ? 6.191 8.453 10.695 1 98.69 252 ALA B O 1
ATOM 5398 N N . LEU B 1 253 ? 6.484 6.301 10.656 1 98.88 253 LEU B N 1
ATOM 5399 C CA . LEU B 1 253 ? 5.086 5.879 10.68 1 98.88 253 LEU B CA 1
ATOM 5400 C C . LEU B 1 253 ? 4.801 4.996 11.883 1 98.88 253 LEU B C 1
ATOM 5402 O O . LEU B 1 253 ? 5.512 4.016 12.125 1 98.88 253 LEU B O 1
ATOM 5406 N N . MET B 1 254 ? 3.865 5.359 12.672 1 98.81 254 MET B N 1
ATOM 5407 C CA . MET B 1 254 ? 3.484 4.539 13.82 1 98.81 254 MET B CA 1
ATOM 5408 C C . MET B 1 254 ? 1.975 4.324 13.859 1 98.81 254 MET B C 1
ATOM 5410 O O . MET B 1 254 ? 1.216 5.109 13.281 1 98.81 254 MET B O 1
ATOM 5414 N N . THR B 1 255 ? 1.587 3.207 14.43 1 98.75 255 THR B N 1
ATOM 5415 C CA . THR B 1 255 ? 0.184 2.895 14.68 1 98.75 255 THR B CA 1
ATOM 5416 C C . THR B 1 255 ? -0.124 2.943 16.172 1 98.75 255 THR B C 1
ATOM 5418 O O . THR B 1 255 ? 0.697 3.408 16.969 1 98.75 255 THR B O 1
ATOM 5421 N N . ASP B 1 256 ? -1.331 2.615 16.5 1 98.62 256 ASP B N 1
ATOM 5422 C CA . ASP B 1 256 ? -1.826 2.82 17.859 1 98.62 256 ASP B CA 1
ATOM 5423 C C . ASP B 1 256 ? -1.079 1.935 18.859 1 98.62 256 ASP B C 1
ATOM 5425 O O . ASP B 1 256 ? -0.511 0.909 18.469 1 98.62 256 ASP B O 1
ATOM 5429 N N . ILE B 1 257 ? -1.041 2.367 20.094 1 98.06 257 ILE B N 1
ATOM 5430 C CA . ILE B 1 257 ? -0.598 1.608 21.25 1 98.06 257 ILE B CA 1
ATOM 5431 C C . ILE B 1 257 ? -1.79 1.315 22.156 1 98.06 257 ILE B C 1
ATOM 5433 O O . ILE B 1 257 ? -2.889 1.829 21.938 1 98.06 257 ILE B O 1
ATOM 5437 N N . PRO B 1 258 ? -1.646 0.496 23.188 1 97.81 258 PRO B N 1
ATOM 5438 C CA . PRO B 1 258 ? -2.799 0.007 23.938 1 97.81 258 PRO B CA 1
ATOM 5439 C C . PRO B 1 258 ? -3.621 1.136 24.562 1 97.81 258 PRO B C 1
ATOM 5441 O O . PRO B 1 258 ? -4.84 1.006 24.703 1 97.81 258 PRO B O 1
ATOM 5444 N N . ASP B 1 259 ? -3.051 2.266 24.828 1 97.5 259 ASP B N 1
ATOM 5445 C CA . ASP B 1 259 ? -3.727 3.377 25.484 1 97.5 259 ASP B CA 1
ATOM 5446 C C . ASP B 1 259 ? -4.93 3.852 24.672 1 97.5 259 ASP B C 1
ATOM 5448 O O . ASP B 1 259 ? -5.863 4.434 25.219 1 97.5 259 ASP B O 1
ATOM 5452 N N . ALA B 1 260 ? -4.91 3.623 23.391 1 97.62 260 ALA B N 1
ATOM 5453 C CA . ALA B 1 260 ? -6.027 4.031 22.547 1 97.62 260 ALA B CA 1
ATOM 5454 C C . ALA B 1 260 ? -7.336 3.414 23.031 1 97.62 260 ALA B C 1
ATOM 5456 O O . ALA B 1 260 ? -8.406 4 22.844 1 97.62 260 ALA B O 1
ATOM 5457 N N . PHE B 1 261 ? -7.25 2.209 23.719 1 97.44 261 PHE B N 1
ATOM 5458 C CA . PHE B 1 261 ? -8.461 1.498 24.109 1 97.44 261 PHE B CA 1
ATOM 5459 C C . PHE B 1 261 ? -8.469 1.227 25.609 1 97.44 261 PHE B C 1
ATOM 5461 O O . PHE B 1 261 ? -9.531 1.018 26.203 1 97.44 261 PHE B O 1
ATOM 5468 N N . GLU B 1 262 ? -7.305 1.269 26.203 1 97.12 262 GLU B N 1
ATOM 5469 C CA . GLU B 1 262 ? -7.207 0.8 27.594 1 97.12 262 GLU B CA 1
ATOM 5470 C C . GLU B 1 262 ? -7.125 1.97 28.562 1 97.12 262 GLU B C 1
ATOM 5472 O O . GLU B 1 262 ? -7.289 1.79 29.781 1 97.12 262 GLU B O 1
ATOM 5477 N N . SER B 1 263 ? -6.934 3.221 28.172 1 95.25 263 SER B N 1
ATOM 5478 C CA . SER B 1 263 ? -6.723 4.359 29.062 1 95.25 263 SER B CA 1
ATOM 5479 C C . SER B 1 263 ? -8.031 5.098 29.328 1 95.25 263 SER B C 1
ATOM 5481 O O . SER B 1 263 ? -8.078 5.988 30.188 1 95.25 263 SER B O 1
ATOM 5483 N N . GLU B 1 264 ? -9.18 4.801 28.75 1 93 264 GLU B N 1
ATOM 5484 C CA . GLU B 1 264 ? -10.445 5.523 28.844 1 93 264 GLU B CA 1
ATOM 5485 C C . GLU B 1 264 ? -10.258 7.004 28.516 1 93 264 GLU B C 1
ATOM 5487 O O . GLU B 1 264 ? -10.711 7.871 29.266 1 93 264 GLU B O 1
ATOM 5492 N N . SER B 1 265 ? -9.508 7.371 27.625 1 97.69 265 SER B N 1
ATOM 5493 C CA . SER B 1 265 ? -9.219 8.727 27.172 1 97.69 265 SER B CA 1
ATOM 5494 C C . SER B 1 265 ? -9.648 8.922 25.719 1 97.69 265 SER B C 1
ATOM 5496 O O . SER B 1 265 ? -9.234 8.164 24.844 1 97.69 265 SER B O 1
ATOM 5498 N N . ALA B 1 266 ? -10.484 9.922 25.547 1 98.19 266 ALA B N 1
ATOM 5499 C CA . ALA B 1 266 ? -10.898 10.266 24.188 1 98.19 266 ALA B CA 1
ATOM 5500 C C . ALA B 1 266 ? -9.727 10.812 23.391 1 98.19 266 ALA B C 1
ATOM 5502 O O . ALA B 1 266 ? -9.648 10.594 22.172 1 98.19 266 ALA B O 1
ATOM 5503 N N . MET B 1 267 ? -8.766 11.5 24.047 1 98.5 267 MET B N 1
ATOM 5504 C CA . MET B 1 267 ? -7.574 12.016 23.391 1 98.5 267 MET B CA 1
ATOM 5505 C C . MET B 1 267 ? -6.723 10.875 22.844 1 98.5 267 MET B C 1
ATOM 5507 O O . MET B 1 267 ? -6.258 10.93 21.703 1 98.5 267 MET B O 1
ATOM 5511 N N . GLU B 1 268 ? -6.598 9.797 23.656 1 98.19 268 GLU B N 1
ATOM 5512 C CA . GLU B 1 268 ? -5.836 8.633 23.219 1 98.19 268 GLU B CA 1
ATOM 5513 C C . GLU B 1 268 ? -6.523 7.93 22.062 1 98.19 268 GLU B C 1
ATOM 5515 O O . GLU B 1 268 ? -5.859 7.387 21.172 1 98.19 268 GLU B O 1
ATOM 5520 N N . GLY B 1 269 ? -7.816 7.961 22.047 1 97.69 269 GLY B N 1
ATOM 5521 C CA . GLY B 1 269 ? -8.609 7.301 21.031 1 97.69 269 GLY B CA 1
ATOM 5522 C C . GLY B 1 269 ? -8.453 7.922 19.656 1 97.69 269 GLY B C 1
ATOM 5523 O O . GLY B 1 269 ? -8.672 7.262 18.641 1 97.69 269 GLY B O 1
ATOM 5524 N N . ILE B 1 270 ? -8.047 9.25 19.656 1 97.81 270 ILE B N 1
ATOM 5525 C CA . ILE B 1 270 ? -7.906 9.906 18.359 1 97.81 270 ILE B CA 1
ATOM 5526 C C . ILE B 1 270 ? -6.426 10.148 18.062 1 97.81 270 ILE B C 1
ATOM 5528 O O . ILE B 1 270 ? -6.082 10.992 17.234 1 97.81 270 ILE B O 1
ATOM 5532 N N . GLY B 1 271 ? -5.504 9.445 18.734 1 97.81 271 GLY B N 1
ATOM 5533 C CA . GLY B 1 271 ? -4.137 9.344 18.25 1 97.81 271 GLY B CA 1
ATOM 5534 C C . GLY B 1 271 ? -3.158 10.188 19.047 1 97.81 271 GLY B C 1
ATOM 5535 O O . GLY B 1 271 ? -2.039 10.438 18.594 1 97.81 271 GLY B O 1
ATOM 5536 N N . TYR B 1 272 ? -3.562 10.75 20.297 1 98.5 272 TYR B N 1
ATOM 5537 C CA . TYR B 1 272 ? -2.656 11.555 21.109 1 98.5 272 TYR B CA 1
ATOM 5538 C C . TYR B 1 272 ? -1.366 10.797 21.406 1 98.5 272 TYR B C 1
ATOM 5540 O O . TYR B 1 272 ? -0.274 11.281 21.094 1 98.5 272 TYR B O 1
ATOM 5548 N N . GLY B 1 273 ? -1.522 9.594 22.031 1 98.06 273 GLY B N 1
ATOM 5549 C CA . GLY B 1 273 ? -0.366 8.797 22.406 1 98.06 273 GLY B CA 1
ATOM 5550 C C . GLY B 1 273 ? 0.457 8.344 21.219 1 98.06 273 GLY B C 1
ATOM 5551 O O . GLY B 1 273 ? 1.688 8.328 21.266 1 98.06 273 GLY B O 1
ATOM 5552 N N . MET B 1 274 ? -0.204 7.93 20.203 1 97.88 274 MET B N 1
ATOM 5553 C CA . MET B 1 274 ? 0.445 7.512 18.969 1 97.88 274 MET B CA 1
ATOM 5554 C C . MET B 1 274 ? 1.288 8.641 18.391 1 97.88 274 MET B C 1
ATOM 5556 O O . MET B 1 274 ? 2.432 8.422 17.984 1 97.88 274 MET B O 1
ATOM 5560 N N . THR B 1 275 ? 0.759 9.867 18.328 1 98.75 275 THR B N 1
ATOM 5561 C CA . THR B 1 275 ? 1.457 11.047 17.828 1 98.75 275 THR B CA 1
ATOM 5562 C C . THR B 1 275 ? 2.66 11.375 18.719 1 98.75 275 THR B C 1
ATOM 5564 O O . THR B 1 275 ? 3.748 11.656 18.203 1 98.75 275 THR B O 1
ATOM 5567 N N . LYS B 1 276 ? 2.469 11.336 19.953 1 98.69 276 LYS B N 1
ATOM 5568 C CA . LYS B 1 276 ? 3.541 11.648 20.891 1 98.69 276 LYS B CA 1
ATOM 5569 C C . LYS B 1 276 ? 4.719 10.695 20.719 1 98.69 276 LYS B C 1
ATOM 5571 O O . LYS B 1 276 ? 5.867 11.125 20.625 1 98.69 276 LYS B O 1
ATOM 5576 N N . LYS B 1 277 ? 4.434 9.414 20.734 1 98.38 277 LYS B N 1
ATOM 5577 C CA . LYS B 1 277 ? 5.48 8.406 20.594 1 98.38 277 LYS B CA 1
ATOM 5578 C C . LYS B 1 277 ? 6.203 8.555 19.25 1 98.38 277 LYS B C 1
ATOM 5580 O O . LYS B 1 277 ? 7.426 8.422 19.188 1 98.38 277 LYS B O 1
ATOM 5585 N N . CYS B 1 278 ? 5.449 8.781 18.203 1 98.81 278 CYS B N 1
ATOM 5586 C CA . CYS B 1 278 ? 6.02 8.953 16.875 1 98.81 278 CYS B CA 1
ATOM 5587 C C . CYS B 1 278 ? 6.922 10.18 16.812 1 98.81 278 CYS B C 1
ATOM 5589 O O . CYS B 1 278 ? 8 10.141 16.234 1 98.81 278 CYS B O 1
ATOM 5591 N N . ALA B 1 279 ? 6.461 11.289 17.391 1 98.81 279 ALA B N 1
ATOM 5592 C CA . ALA B 1 279 ? 7.262 12.516 17.438 1 98.81 279 ALA B CA 1
ATOM 5593 C C . ALA B 1 279 ? 8.57 12.281 18.203 1 98.81 279 ALA B C 1
ATOM 5595 O O . ALA B 1 279 ? 9.641 12.695 17.734 1 98.81 279 ALA B O 1
ATOM 5596 N N . ASP B 1 280 ? 8.461 11.648 19.359 1 98.62 280 ASP B N 1
ATOM 5597 C CA . ASP B 1 280 ? 9.656 11.344 20.141 1 98.62 280 ASP B CA 1
ATOM 5598 C C . ASP B 1 280 ? 10.656 10.523 19.328 1 98.62 280 ASP B C 1
ATOM 5600 O O . ASP B 1 280 ? 11.859 10.781 19.359 1 98.62 280 ASP B O 1
ATOM 5604 N N . LYS B 1 281 ? 10.141 9.57 18.609 1 98.38 281 LYS B N 1
ATOM 5605 C CA . LYS B 1 281 ? 11 8.734 17.766 1 98.38 281 LYS B CA 1
ATOM 5606 C C . LYS B 1 281 ? 11.672 9.562 16.672 1 98.38 281 LYS B C 1
ATOM 5608 O O . LYS B 1 281 ? 12.867 9.406 16.422 1 98.38 281 LYS B O 1
ATOM 5613 N N . VAL B 1 282 ? 10.914 10.406 16.016 1 98.69 282 VAL B N 1
ATOM 5614 C CA . VAL B 1 282 ? 11.422 11.203 14.898 1 98.69 282 VAL B CA 1
ATOM 5615 C C . VAL B 1 282 ? 12.531 12.133 15.391 1 98.69 282 VAL B C 1
ATOM 5617 O O . VAL B 1 282 ? 13.578 12.25 14.758 1 98.69 282 VAL B O 1
ATOM 5620 N N . PHE B 1 283 ? 12.344 12.781 16.484 1 98.69 283 PHE B N 1
ATOM 5621 C CA . PHE B 1 283 ? 13.359 13.688 17.016 1 98.69 283 PHE B CA 1
ATOM 5622 C C . PHE B 1 283 ? 14.578 12.906 17.5 1 98.69 283 PHE B C 1
ATOM 5624 O O . PHE B 1 283 ? 15.719 13.352 17.312 1 98.69 283 PHE B O 1
ATOM 5631 N N . LYS B 1 284 ? 14.336 11.742 18.125 1 98.31 284 LYS B N 1
ATOM 5632 C CA . LYS B 1 284 ? 15.461 10.883 18.5 1 98.31 284 LYS B CA 1
ATOM 5633 C C . LYS B 1 284 ? 16.266 10.484 17.266 1 98.31 284 LYS B C 1
ATOM 5635 O O . LYS B 1 284 ? 17.5 10.57 17.266 1 98.31 284 LYS B O 1
ATOM 5640 N N . ASP B 1 285 ? 15.594 10.07 16.219 1 97.69 285 ASP B N 1
ATOM 5641 C CA . ASP B 1 285 ? 16.25 9.641 14.992 1 97.69 285 ASP B CA 1
ATOM 5642 C C . ASP B 1 285 ? 17 10.805 14.344 1 97.69 285 ASP B C 1
ATOM 5644 O O . ASP B 1 285 ? 17.953 10.586 13.594 1 97.69 285 ASP B O 1
ATOM 5648 N N . ALA B 1 286 ? 16.516 12 14.586 1 97.75 286 ALA B N 1
ATOM 5649 C CA . ALA B 1 286 ? 17.172 13.188 14.039 1 97.75 286 ALA B CA 1
ATOM 5650 C C . ALA B 1 286 ? 18.391 13.57 14.875 1 97.75 286 ALA B C 1
ATOM 5652 O O . ALA B 1 286 ? 19.125 14.508 14.531 1 97.75 286 ALA B O 1
ATOM 5653 N N . GLY B 1 287 ? 18.609 12.922 16.078 1 97.38 287 GLY B N 1
ATOM 5654 C CA . GLY B 1 287 ? 19.828 13.109 16.859 1 97.38 287 GLY B CA 1
ATOM 5655 C C . GLY B 1 287 ? 19.594 13.906 18.141 1 97.38 287 GLY B C 1
ATOM 5656 O O . GLY B 1 287 ? 20.547 14.25 18.828 1 97.38 287 GLY B O 1
ATOM 5657 N N . PHE B 1 288 ? 18.375 14.125 18.453 1 98.25 288 PHE B N 1
ATOM 5658 C CA . PHE B 1 288 ? 18.078 14.914 19.641 1 98.25 288 PHE B CA 1
ATOM 5659 C C . PHE B 1 288 ? 17.922 14.008 20.859 1 98.25 288 PHE B C 1
ATOM 5661 O O . PHE B 1 288 ? 17.516 12.852 20.734 1 98.25 288 PHE B O 1
ATOM 5668 N N . GLU B 1 289 ? 18.203 14.555 22.031 1 97.25 289 GLU B N 1
ATOM 5669 C CA . GLU B 1 289 ? 17.906 13.875 23.281 1 97.25 289 GLU B CA 1
ATOM 5670 C C . GLU B 1 289 ? 16.406 13.93 23.609 1 97.25 289 GLU B C 1
ATOM 5672 O O . GLU B 1 289 ? 15.672 14.695 22.984 1 97.25 289 GLU B O 1
ATOM 5677 N N . VAL B 1 290 ? 16.031 13.133 24.594 1 94.75 290 VAL B N 1
ATOM 5678 C CA . VAL B 1 290 ? 14.625 13.039 24.969 1 94.75 290 VAL B CA 1
ATOM 5679 C C . VAL B 1 290 ? 14.102 14.422 25.359 1 94.75 290 VAL B C 1
ATOM 5681 O O . VAL B 1 290 ? 14.703 15.109 26.188 1 94.75 290 VAL B O 1
ATOM 5684 N N . GLY B 1 291 ? 13.102 14.789 24.672 1 93.44 291 GLY B N 1
ATOM 5685 C CA . GLY B 1 291 ? 12.43 16.031 25.031 1 93.44 291 GLY B CA 1
ATOM 5686 C C . GLY B 1 291 ? 13.062 17.25 24.391 1 93.44 291 GLY B C 1
ATOM 5687 O O . GLY B 1 291 ? 12.578 18.375 24.578 1 93.44 291 GLY B O 1
ATOM 5688 N N . GLN B 1 292 ? 14.047 17.109 23.562 1 96.94 292 GLN B N 1
ATOM 5689 C CA . GLN B 1 292 ? 14.75 18.234 22.984 1 96.94 292 GLN B CA 1
ATOM 5690 C C . GLN B 1 292 ? 14.438 18.391 21.5 1 96.94 292 GLN B C 1
ATOM 5692 O O . GLN B 1 292 ? 13.82 17.5 20.906 1 96.94 292 GLN B O 1
ATOM 5697 N N . GLY B 1 293 ? 14.719 19.516 20.969 1 97.75 293 GLY B N 1
ATOM 5698 C CA . GLY B 1 293 ? 14.711 19.734 19.531 1 97.75 293 GLY B CA 1
ATOM 5699 C C . GLY B 1 293 ? 13.492 20.5 19.047 1 97.75 293 GLY B C 1
ATOM 5700 O O . GLY B 1 293 ? 13.516 21.094 17.969 1 97.75 293 GLY B O 1
ATOM 5701 N N . ARG B 1 294 ? 12.43 20.5 19.844 1 98.19 294 ARG B N 1
ATOM 5702 C CA . ARG B 1 294 ? 11.188 21.109 19.406 1 98.19 294 ARG B CA 1
ATOM 5703 C C . ARG B 1 294 ? 11.352 22.625 19.234 1 98.19 294 ARG B C 1
ATOM 5705 O O . ARG B 1 294 ? 10.695 23.234 18.391 1 98.19 294 ARG B O 1
ATOM 5712 N N . ASP B 1 295 ? 12.219 23.219 19.984 1 95.5 295 ASP B N 1
ATOM 5713 C CA . ASP B 1 295 ? 12.477 24.656 19.922 1 95.5 295 ASP B CA 1
ATOM 5714 C C . ASP B 1 295 ? 13.211 25.016 18.625 1 95.5 295 ASP B C 1
ATOM 5716 O O . ASP B 1 295 ? 13.289 26.203 18.266 1 95.5 295 ASP B O 1
ATOM 5720 N N . GLN B 1 296 ? 13.711 24.062 17.938 1 97.5 296 GLN B N 1
ATOM 5721 C CA . GLN B 1 296 ? 14.43 24.281 16.688 1 97.5 296 GLN B CA 1
ATOM 5722 C C . GLN B 1 296 ? 13.5 24.172 15.477 1 97.5 296 GLN B C 1
ATOM 5724 O O . GLN B 1 296 ? 13.922 24.344 14.336 1 97.5 296 GLN B O 1
ATOM 5729 N N . VAL B 1 297 ? 12.25 23.922 15.734 1 98.38 297 VAL B N 1
ATOM 5730 C CA . VAL B 1 297 ? 11.242 23.891 14.68 1 98.38 297 VAL B CA 1
ATOM 5731 C C . VAL B 1 297 ? 10.711 25.297 14.422 1 98.38 297 VAL B C 1
ATOM 5733 O O . VAL B 1 297 ? 10.469 26.047 15.367 1 98.38 297 VAL B O 1
ATOM 5736 N N . GLY B 1 298 ? 10.555 25.656 13.133 1 98.19 298 GLY B N 1
ATOM 5737 C CA . GLY B 1 298 ? 10.078 26.984 12.82 1 98.19 298 GLY B CA 1
ATOM 5738 C C . GLY B 1 298 ? 8.727 26.984 12.125 1 98.19 298 GLY B C 1
ATOM 5739 O O . GLY B 1 298 ? 7.965 27.953 12.234 1 98.19 298 GLY B O 1
ATOM 5740 N N . VAL B 1 299 ? 8.477 25.984 11.352 1 98.81 299 VAL B N 1
ATOM 5741 C CA . VAL B 1 299 ? 7.238 25.906 10.586 1 98.81 299 VAL B CA 1
ATOM 5742 C C . VAL B 1 299 ? 6.664 24.5 10.648 1 98.81 299 VAL B C 1
ATOM 5744 O O . VAL B 1 299 ? 7.414 23.516 10.648 1 98.81 299 VAL B O 1
ATOM 5747 N N . VAL B 1 300 ? 5.328 24.422 10.805 1 98.94 300 VAL B N 1
ATOM 5748 C CA . VAL B 1 300 ? 4.668 23.125 11.008 1 98.94 300 VAL B CA 1
ATOM 5749 C C . VAL B 1 300 ? 3.443 23.031 10.102 1 98.94 300 VAL B C 1
ATOM 5751 O O . VAL B 1 300 ? 2.678 23.984 9.977 1 98.94 300 VAL B O 1
ATOM 5754 N N . GLU B 1 301 ? 3.307 21.984 9.367 1 98.88 301 GLU B N 1
ATOM 5755 C CA . GLU B 1 301 ? 2.02 21.531 8.844 1 98.88 301 GLU B CA 1
ATOM 5756 C C . GLU B 1 301 ? 1.477 20.359 9.656 1 98.88 301 GLU B C 1
ATOM 5758 O O . GLU B 1 301 ? 2.07 19.281 9.664 1 98.88 301 GLU B O 1
ATOM 5763 N N . LEU B 1 302 ? 0.452 20.531 10.375 1 98.5 302 LEU B N 1
ATOM 5764 C CA . LEU B 1 302 ? -0.09 19.422 11.148 1 98.5 302 LEU B CA 1
ATOM 5765 C C . LEU B 1 302 ? -1.534 19.141 10.75 1 98.5 302 LEU B C 1
ATOM 5767 O O . LEU B 1 302 ? -2.182 19.969 10.109 1 98.5 302 LEU B O 1
ATOM 5771 N N . HIS B 1 303 ? -2.002 17.984 11.078 1 98.69 303 HIS B N 1
ATOM 5772 C CA . HIS B 1 303 ? -3.275 17.422 10.648 1 98.69 303 HIS B CA 1
ATOM 5773 C C . HIS B 1 303 ? -4.441 18.031 11.414 1 98.69 303 HIS B C 1
ATOM 5775 O O . HIS B 1 303 ? -4.902 17.469 12.414 1 98.69 303 HIS B O 1
ATOM 5781 N N . ASP B 1 304 ? -5 19.062 10.883 1 98.38 304 ASP B N 1
ATOM 5782 C CA . ASP B 1 304 ? -6.105 19.781 11.523 1 98.38 304 ASP B CA 1
ATOM 5783 C C . ASP B 1 304 ? -7.422 19.5 10.805 1 98.38 304 ASP B C 1
ATOM 5785 O O . ASP B 1 304 ? -8.156 20.438 10.453 1 98.38 304 ASP B O 1
ATOM 5789 N N . CYS B 1 305 ? -7.746 18.219 10.672 1 97.75 305 CYS B N 1
ATOM 5790 C CA . CYS B 1 305 ? -9.039 17.891 10.07 1 97.75 305 CYS B CA 1
ATOM 5791 C C . CYS B 1 305 ? -10.18 18.547 10.844 1 97.75 305 CYS B C 1
ATOM 5793 O O . CYS B 1 305 ? -11.227 18.844 10.273 1 97.75 305 CYS B O 1
ATOM 5795 N N . PHE B 1 306 ? -10.016 18.75 12.141 1 98.38 306 PHE B N 1
ATOM 5796 C CA . PHE B 1 306 ? -10.844 19.547 13.039 1 98.38 306 PHE B CA 1
ATOM 5797 C C . PHE B 1 306 ? -9.977 20.453 13.906 1 98.38 306 PHE B C 1
ATOM 5799 O O . PHE B 1 306 ? -8.867 20.078 14.281 1 98.38 306 PHE B O 1
ATOM 5806 N N . ALA B 1 307 ? -10.508 21.641 14.242 1 98.75 307 ALA B N 1
ATOM 5807 C CA . ALA B 1 307 ? -9.781 22.531 15.133 1 98.75 307 ALA B CA 1
ATOM 5808 C C . ALA B 1 307 ? -9.414 21.828 16.438 1 98.75 307 ALA B C 1
ATOM 5810 O O . ALA B 1 307 ? -8.359 22.109 17.016 1 98.75 307 ALA B O 1
ATOM 5811 N N . ALA B 1 308 ? -10.281 20.938 16.859 1 98.56 308 ALA B N 1
ATOM 5812 C CA . ALA B 1 308 ? -10.055 20.156 18.062 1 98.56 308 ALA B CA 1
ATOM 5813 C C . ALA B 1 308 ? -8.75 19.359 17.969 1 98.56 308 ALA B C 1
ATOM 5815 O O . ALA B 1 308 ? -7.988 19.281 18.922 1 98.56 308 ALA B O 1
ATOM 5816 N N . ASN B 1 309 ? -8.516 18.797 16.797 1 98.5 309 ASN B N 1
ATOM 5817 C CA . ASN B 1 309 ? -7.316 17.969 16.641 1 98.5 309 ASN B CA 1
ATOM 5818 C C . ASN B 1 309 ? -6.051 18.828 16.656 1 98.5 309 ASN B C 1
ATOM 5820 O O . ASN B 1 309 ? -5.012 18.375 17.156 1 98.5 309 ASN B O 1
ATOM 5824 N N . GLU B 1 310 ? -6.094 20.016 16.016 1 98.75 310 GLU B N 1
ATOM 5825 C CA . GLU B 1 310 ? -4.926 20.891 16.109 1 98.75 310 GLU B CA 1
ATOM 5826 C C . GLU B 1 310 ? -4.574 21.188 17.562 1 98.75 310 GLU B C 1
ATOM 5828 O O . GLU B 1 310 ? -3.408 21.109 17.953 1 98.75 310 GLU B O 1
ATOM 5833 N N . LEU B 1 311 ? -5.578 21.484 18.344 1 98.75 311 LEU B N 1
ATOM 5834 C CA . LEU B 1 311 ? -5.352 21.812 19.75 1 98.75 311 LEU B CA 1
ATOM 5835 C C . LEU B 1 311 ? -4.641 20.688 20.469 1 98.75 311 LEU B C 1
ATOM 5837 O O . LEU B 1 311 ? -3.617 20.906 21.125 1 98.75 311 LEU B O 1
ATOM 5841 N N . ILE B 1 312 ? -5.172 19.5 20.312 1 98.19 312 ILE B N 1
ATOM 5842 C CA . ILE B 1 312 ? -4.672 18.359 21.078 1 98.19 312 ILE B CA 1
ATOM 5843 C C . ILE B 1 312 ? -3.32 17.922 20.531 1 98.19 312 ILE B C 1
ATOM 5845 O O . ILE B 1 312 ? -2.52 17.312 21.25 1 98.19 312 ILE B O 1
ATOM 5849 N N . THR B 1 313 ? -3.025 18.219 19.281 1 98.69 313 THR B N 1
ATOM 5850 C CA . THR B 1 313 ? -1.801 17.781 18.609 1 98.69 313 THR B CA 1
ATOM 5851 C C . THR B 1 313 ? -0.612 18.625 19.062 1 98.69 313 THR B C 1
ATOM 5853 O O . THR B 1 313 ? 0.528 18.156 19.062 1 98.69 313 THR B O 1
ATOM 5856 N N . TYR B 1 314 ? -0.817 19.938 19.547 1 98.75 314 TYR B N 1
ATOM 5857 C CA . TYR B 1 314 ? 0.273 20.781 20.016 1 98.75 314 TYR B CA 1
ATOM 5858 C C . TYR B 1 314 ? 1.1 20.078 21.078 1 98.75 314 TYR B C 1
ATOM 5860 O O . TYR B 1 314 ? 2.305 19.875 20.906 1 98.75 314 TYR B O 1
ATOM 5868 N N . PRO B 1 315 ? 0.405 19.672 22.125 1 98.56 315 PRO B N 1
ATOM 5869 C CA . PRO B 1 315 ? 1.193 19 23.156 1 98.56 315 PRO B CA 1
ATOM 5870 C C . PRO B 1 315 ? 1.627 17.594 22.75 1 98.56 315 PRO B C 1
ATOM 5872 O O . PRO B 1 315 ? 2.668 17.109 23.203 1 98.56 315 PRO B O 1
ATOM 5875 N N . ALA B 1 316 ? 0.859 16.859 21.922 1 98.69 316 ALA B N 1
ATOM 5876 C CA . ALA B 1 316 ? 1.261 15.531 21.469 1 98.69 316 ALA B CA 1
ATOM 5877 C C . ALA B 1 316 ? 2.59 15.586 20.719 1 98.69 316 ALA B C 1
ATOM 5879 O O . ALA B 1 316 ? 3.426 14.695 20.844 1 98.69 316 ALA B O 1
ATOM 5880 N N . LEU B 1 317 ? 2.816 16.672 19.953 1 98.75 317 LEU B N 1
ATOM 5881 C CA . LEU B 1 317 ? 4.047 16.859 19.188 1 98.75 317 LEU B CA 1
ATOM 5882 C C . LEU B 1 317 ? 5.164 17.391 20.078 1 98.75 317 LEU B C 1
ATOM 5884 O O . LEU B 1 317 ? 6.312 17.5 19.641 1 98.75 317 LEU B O 1
ATOM 5888 N N . GLY B 1 318 ? 4.816 17.734 21.266 1 98.38 318 GLY B N 1
ATOM 5889 C CA . GLY B 1 318 ? 5.777 18.297 22.203 1 98.38 318 GLY B CA 1
ATOM 5890 C C . GLY B 1 318 ? 6.043 19.781 21.969 1 98.38 318 GLY B C 1
ATOM 5891 O O . GLY B 1 318 ? 7.082 20.297 22.375 1 98.38 318 GLY B O 1
ATOM 5892 N N . LEU B 1 319 ? 5.156 20.5 21.312 1 98.38 319 LEU B N 1
ATOM 5893 C CA . LEU B 1 319 ? 5.359 21.906 21.016 1 98.38 319 LEU B CA 1
ATOM 5894 C C . LEU B 1 319 ? 5.023 22.766 22.234 1 98.38 319 LEU B C 1
ATOM 5896 O O . LEU B 1 319 ? 5.418 23.938 22.297 1 98.38 319 LEU B O 1
ATOM 5900 N N . CYS B 1 320 ? 4.301 22.281 23.156 1 97.81 320 CYS B N 1
ATOM 5901 C CA . CYS B 1 320 ? 3.99 22.891 24.453 1 97.81 320 CYS B CA 1
ATOM 5902 C C . CYS B 1 320 ? 3.689 21.812 25.484 1 97.81 320 CYS B C 1
ATOM 5904 O O . CYS B 1 320 ? 3.525 20.641 25.141 1 97.81 320 CYS B O 1
ATOM 5906 N N . PRO B 1 321 ? 3.73 22.172 26.734 1 97.75 321 PRO B N 1
ATOM 5907 C CA . PRO B 1 321 ? 3.287 21.219 27.75 1 97.75 321 PRO B CA 1
ATOM 5908 C C . PRO B 1 321 ? 1.827 20.797 27.578 1 97.75 321 PRO B C 1
ATOM 5910 O O . PRO B 1 321 ? 1.025 21.562 27.047 1 97.75 321 PRO B O 1
ATOM 5913 N N . ARG B 1 322 ? 1.508 19.656 28.078 1 96.94 322 ARG B N 1
ATOM 5914 C CA . ARG B 1 322 ? 0.208 19.016 27.906 1 96.94 322 ARG B CA 1
ATOM 5915 C C . ARG B 1 322 ? -0.921 19.938 28.359 1 96.94 322 ARG B C 1
ATOM 5917 O O . ARG B 1 322 ? -1.987 19.969 27.734 1 96.94 322 ARG B O 1
ATOM 5924 N N . GLU B 1 323 ? -0.75 20.719 29.375 1 97.81 323 GLU B N 1
ATOM 5925 C CA . GLU B 1 323 ? -1.804 21.531 29.969 1 97.81 323 GLU B CA 1
ATOM 5926 C C . GLU B 1 323 ? -1.815 22.938 29.406 1 97.81 323 GLU B C 1
ATOM 5928 O O . GLU B 1 323 ? -2.582 23.797 29.859 1 97.81 323 GLU B O 1
ATOM 5933 N N . GLU B 1 324 ? -1.036 23.188 28.344 1 98.06 324 GLU B N 1
ATOM 5934 C CA . GLU B 1 324 ? -0.838 24.578 27.953 1 98.06 324 GLU B CA 1
ATOM 5935 C C . GLU B 1 324 ? -1.253 24.797 26.5 1 98.06 324 GLU B C 1
ATOM 5937 O O . GLU B 1 324 ? -0.949 25.844 25.922 1 98.06 324 GLU B O 1
ATOM 5942 N N . ALA B 1 325 ? -1.934 23.891 25.922 1 98.56 325 ALA B N 1
ATOM 5943 C CA . ALA B 1 325 ? -2.309 24.031 24.516 1 98.56 325 ALA B CA 1
ATOM 5944 C C . ALA B 1 325 ? -3.164 25.266 24.297 1 98.56 325 ALA B C 1
ATOM 5946 O O . ALA B 1 325 ? -2.93 26.031 23.359 1 98.56 325 ALA B O 1
ATOM 5947 N N . HIS B 1 326 ? -4.191 25.484 25.172 1 98.5 326 HIS B N 1
ATOM 5948 C CA . HIS B 1 326 ? -5.059 26.656 25.031 1 98.5 326 HIS B CA 1
ATOM 5949 C C . HIS B 1 326 ? -4.293 27.938 25.297 1 98.5 326 HIS B C 1
ATOM 5951 O O . HIS B 1 326 ? -4.574 28.969 24.672 1 98.5 326 HIS B O 1
ATOM 5957 N N . LYS B 1 327 ? -3.295 27.938 26.094 1 98.56 327 LYS B N 1
ATOM 5958 C CA . LYS B 1 327 ? -2.48 29.109 26.375 1 98.56 327 LYS B CA 1
ATOM 5959 C C . LYS B 1 327 ? -1.583 29.453 25.188 1 98.56 327 LYS B C 1
ATOM 5961 O O . LYS B 1 327 ? -1.311 30.625 24.938 1 98.56 327 LYS B O 1
ATOM 5966 N N . MET B 1 328 ? -1.089 28.422 24.578 1 98.19 328 MET B N 1
ATOM 5967 C CA . MET B 1 328 ? -0.309 28.625 23.359 1 98.19 328 MET B CA 1
ATOM 5968 C C . MET B 1 328 ? -1.123 29.391 22.312 1 98.19 328 MET B C 1
ATOM 5970 O O . MET B 1 328 ? -0.594 30.266 21.625 1 98.19 328 MET B O 1
ATOM 5974 N N . VAL B 1 329 ? -2.365 29.078 22.219 1 98.62 329 VAL B N 1
ATOM 5975 C CA . VAL B 1 329 ? -3.279 29.75 21.297 1 98.62 329 VAL B CA 1
ATOM 5976 C C . VAL B 1 329 ? -3.502 31.188 21.75 1 98.62 329 VAL B C 1
ATOM 5978 O O . VAL B 1 329 ? -3.484 32.125 20.938 1 98.62 329 VAL B O 1
ATOM 5981 N N . GLU B 1 330 ? -3.662 31.406 23.047 1 98.12 330 GLU B N 1
ATOM 5982 C CA . GLU B 1 330 ? -3.881 32.719 23.609 1 98.12 330 GLU B CA 1
ATOM 5983 C C . GLU B 1 330 ? -2.688 33.656 23.359 1 98.12 330 GLU B C 1
ATOM 5985 O O . GLU B 1 330 ? -2.855 34.844 23.109 1 98.12 330 GLU B O 1
ATOM 5990 N N . ARG B 1 331 ? -1.573 33.031 23.359 1 98 331 ARG B N 1
ATOM 5991 C CA . ARG B 1 331 ? -0.35 33.812 23.203 1 98 331 ARG B CA 1
ATOM 5992 C C . ARG B 1 331 ? -0.011 34.031 21.734 1 98 331 ARG B C 1
ATOM 5994 O O . ARG B 1 331 ? 0.97 34.688 21.406 1 98 331 ARG B O 1
ATOM 6001 N N . HIS B 1 332 ? -0.742 33.406 20.828 1 97.69 332 HIS B N 1
ATOM 6002 C CA . HIS B 1 332 ? -0.526 33.469 19.375 1 97.69 332 HIS B CA 1
ATOM 6003 C C . HIS B 1 332 ? 0.813 32.844 19 1 97.69 332 HIS B C 1
ATOM 6005 O O . HIS B 1 332 ? 1.475 33.312 18.062 1 97.69 332 HIS B O 1
ATOM 6011 N N . ASP B 1 333 ? 1.233 31.844 19.75 1 97.88 333 ASP B N 1
ATOM 6012 C CA . ASP B 1 333 ? 2.484 31.141 19.469 1 97.88 333 ASP B CA 1
ATOM 6013 C C . ASP B 1 333 ? 2.336 30.203 18.297 1 97.88 333 ASP B C 1
ATOM 6015 O O . ASP B 1 333 ? 3.322 29.625 17.812 1 97.88 333 ASP B O 1
ATOM 6019 N N . ASN B 1 334 ? 1.114 30.031 17.766 1 98.31 334 ASN B N 1
ATOM 6020 C CA . ASN B 1 334 ? 0.829 29.078 16.703 1 98.31 334 ASN B CA 1
ATOM 6021 C C . ASN B 1 334 ? 0.607 29.781 15.367 1 98.31 334 ASN B C 1
ATOM 6023 O O . ASN B 1 334 ? 0.027 29.203 14.445 1 98.31 334 ASN B O 1
ATOM 6027 N N . THR B 1 335 ? 0.985 31 15.211 1 98.25 335 THR B N 1
ATOM 6028 C CA . THR B 1 335 ? 0.743 31.766 13.992 1 98.25 335 THR B CA 1
ATOM 6029 C C . THR B 1 335 ? 1.939 32.656 13.656 1 98.25 335 THR B C 1
ATOM 6031 O O . THR B 1 335 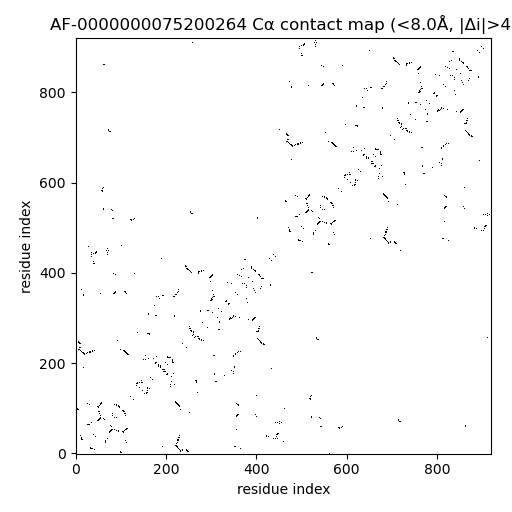? 2.984 32.562 14.305 1 98.25 335 THR B O 1
ATOM 6034 N N . TYR B 1 336 ? 1.807 33.438 12.531 1 97.56 336 TYR B N 1
A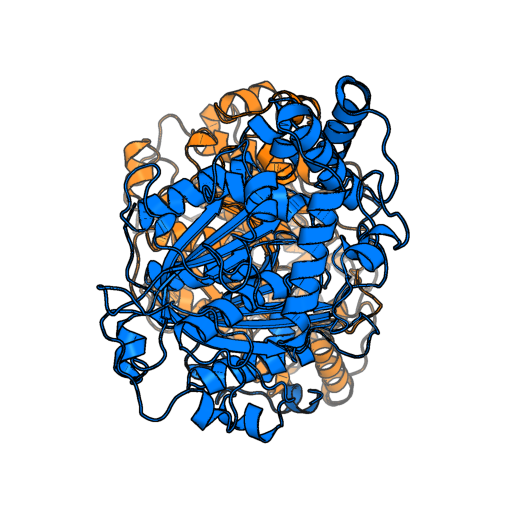TOM 6035 C CA . TYR B 1 336 ? 2.865 34.344 12.125 1 97.56 336 TYR B CA 1
ATOM 6036 C C . TYR B 1 336 ? 3.238 35.281 13.258 1 97.56 336 TYR B C 1
ATOM 6038 O O . TYR B 1 336 ? 2.361 35.875 13.906 1 97.56 336 TYR B O 1
ATOM 6046 N N . GLY B 1 337 ? 4.531 35.406 13.477 1 93.88 337 GLY B N 1
ATOM 6047 C CA . GLY B 1 337 ? 5.008 36.281 14.547 1 93.88 337 GLY B CA 1
ATOM 6048 C C . GLY B 1 337 ? 5.137 35.562 15.875 1 93.88 337 GLY B C 1
ATOM 6049 O O . GLY B 1 337 ? 5.734 36.062 16.812 1 93.88 337 GLY B O 1
ATOM 6050 N N . GLY B 1 338 ? 4.641 34.344 15.984 1 95.62 338 GLY B N 1
ATOM 6051 C CA . GLY B 1 338 ? 4.723 33.562 17.203 1 95.62 338 GLY B CA 1
ATOM 6052 C C . GLY B 1 338 ? 5.918 32.625 17.234 1 95.62 338 GLY B C 1
ATOM 6053 O O . GLY B 1 338 ? 6.902 32.844 16.531 1 95.62 338 GLY B O 1
ATOM 6054 N N . LYS B 1 339 ? 5.859 31.656 18.156 1 95.94 339 LYS B N 1
ATOM 6055 C CA . LYS B 1 339 ? 6.965 30.719 18.328 1 95.94 339 LYS B CA 1
ATOM 6056 C C . LYS B 1 339 ? 7.098 29.797 17.125 1 95.94 339 LYS B C 1
ATOM 6058 O O . LYS B 1 339 ? 8.211 29.453 16.719 1 95.94 339 LYS B O 1
ATOM 6063 N N . TYR B 1 340 ? 5.977 29.312 16.625 1 97.94 340 TYR B N 1
ATOM 6064 C CA . TYR B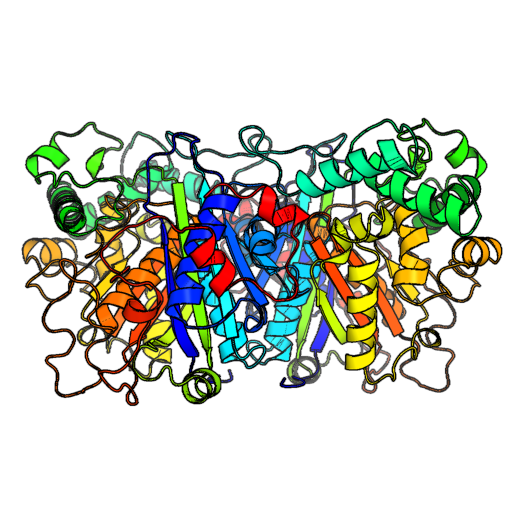 1 340 ? 5.859 28.516 15.414 1 97.94 340 TYR B CA 1
ATOM 6065 C C . TYR B 1 340 ? 4.879 29.141 14.43 1 97.94 340 TYR B C 1
ATOM 6067 O O . TYR B 1 340 ? 3.961 29.859 14.828 1 97.94 340 TYR B O 1
ATOM 6075 N N . VAL B 1 341 ? 5.137 28.953 13.156 1 98.62 341 VAL B N 1
ATOM 6076 C CA . VAL B 1 341 ? 4.066 29.172 12.188 1 98.62 341 VAL B CA 1
ATOM 6077 C C . VAL B 1 341 ? 3.416 27.844 11.828 1 98.62 341 VAL B C 1
ATOM 6079 O O . VAL B 1 341 ? 4.027 27 11.156 1 98.62 341 VAL B O 1
ATOM 6082 N N . ILE B 1 342 ? 2.195 27.625 12.328 1 98.88 342 ILE B N 1
ATOM 6083 C CA . ILE B 1 342 ? 1.511 26.359 12.164 1 98.88 342 ILE B CA 1
ATOM 6084 C C . ILE B 1 342 ? 0.433 26.484 11.094 1 98.88 342 ILE B C 1
ATOM 6086 O O . ILE B 1 342 ? -0.444 27.344 11.18 1 98.88 342 ILE B O 1
ATOM 6090 N N . ASN B 1 343 ? 0.533 25.594 10.102 1 98.88 343 ASN B N 1
ATOM 6091 C CA . ASN B 1 343 ? -0.388 25.516 8.969 1 98.88 343 ASN B CA 1
ATOM 6092 C C . ASN B 1 343 ? -0.432 26.828 8.188 1 98.88 343 ASN B C 1
ATOM 6094 O O . ASN B 1 343 ? -1.509 27.375 7.941 1 98.88 343 ASN B O 1
ATOM 6098 N N . PRO B 1 344 ? 0.754 27.266 7.73 1 98.75 344 PRO B N 1
ATOM 6099 C CA . PRO B 1 344 ? 0.755 28.453 6.891 1 98.75 344 PRO B CA 1
ATOM 6100 C C . PRO B 1 344 ? -0.022 28.266 5.59 1 98.75 344 PRO B C 1
ATOM 6102 O O . PRO B 1 344 ? -0.436 29.25 4.961 1 98.75 344 PRO B O 1
ATOM 6105 N N . SER B 1 345 ? -0.271 27.047 5.199 1 98.56 345 SER B N 1
ATOM 6106 C CA . SER B 1 345 ? -1.001 26.734 3.975 1 98.56 345 SER B CA 1
ATOM 6107 C C . SER B 1 345 ? -2.498 26.969 4.148 1 98.56 345 SER B C 1
ATOM 6109 O O . SER B 1 345 ? -3.25 26.953 3.172 1 98.56 345 SER B O 1
ATOM 6111 N N . GLY B 1 346 ? -2.961 27.141 5.328 1 98.5 346 GLY B N 1
ATOM 6112 C CA . GLY B 1 346 ? -4.375 27.172 5.676 1 98.5 346 GLY B CA 1
ATOM 6113 C C . GLY B 1 346 ? -4.859 25.891 6.328 1 98.5 346 GLY B C 1
ATOM 6114 O O . GLY B 1 346 ? -6 25.812 6.785 1 98.5 346 GLY B O 1
ATOM 6115 N N . GLY B 1 347 ? -3.955 24.891 6.391 1 98.38 347 GLY B N 1
ATOM 6116 C CA . GLY B 1 347 ? -4.309 23.625 7.012 1 98.38 347 GLY B CA 1
ATOM 6117 C C . GLY B 1 347 ? -5.395 22.875 6.27 1 98.38 347 GLY B C 1
ATOM 6118 O O . GLY B 1 347 ? -5.801 23.281 5.176 1 98.38 347 GLY B O 1
ATOM 6119 N N . LEU B 1 348 ? -5.809 21.734 6.848 1 98.56 348 LEU B N 1
ATOM 6120 C CA . LEU B 1 348 ? -6.859 20.922 6.246 1 98.56 348 LEU B CA 1
ATOM 6121 C C . LEU B 1 348 ? -8.195 21.656 6.293 1 98.56 348 LEU B C 1
ATOM 6123 O O . LEU B 1 348 ? -9.031 21.484 5.395 1 98.56 348 LEU B O 1
ATOM 6127 N N . GLU B 1 349 ? -8.414 22.469 7.305 1 97.75 349 GLU B N 1
ATOM 6128 C CA . GLU B 1 349 ? -9.688 23.141 7.555 1 97.75 349 GLU B CA 1
ATOM 6129 C C . GLU B 1 349 ? -10.023 24.109 6.426 1 97.75 349 GLU B C 1
ATOM 6131 O O . GLU B 1 349 ? -11.195 24.25 6.055 1 97.75 349 GLU B O 1
ATOM 6136 N N . ALA B 1 350 ? -8.961 24.766 5.91 1 98.25 350 ALA B N 1
ATOM 6137 C CA . ALA B 1 350 ? -9.227 25.797 4.914 1 98.25 350 ALA B CA 1
ATOM 6138 C C . ALA B 1 350 ? -8.695 25.375 3.541 1 98.25 350 ALA B C 1
ATOM 6140 O O . ALA B 1 350 ? -9.398 25.516 2.535 1 98.25 350 ALA B O 1
ATOM 6141 N N . LYS B 1 351 ? -7.445 24.906 3.48 1 98.25 351 LYS B N 1
ATOM 6142 C CA . LYS B 1 351 ? -6.816 24.5 2.23 1 98.25 351 LYS B CA 1
ATOM 6143 C C . LYS B 1 351 ? -7.594 23.359 1.578 1 98.25 351 LYS B C 1
ATOM 6145 O O . LYS B 1 351 ? -7.742 23.328 0.355 1 98.25 351 LYS B O 1
ATOM 6150 N N . GLY B 1 352 ? -8.008 22.438 2.402 1 98.25 352 GLY B N 1
ATOM 6151 C CA . GLY B 1 352 ? -8.672 21.234 1.919 1 98.25 352 GLY B CA 1
ATOM 6152 C C . GLY B 1 352 ? -8.016 19.953 2.402 1 98.25 352 GLY B C 1
ATOM 6153 O O . GLY B 1 352 ? -6.871 19.969 2.865 1 98.25 352 GLY B O 1
ATOM 6154 N N . HIS B 1 353 ? -8.805 18.891 2.23 1 98.12 353 HIS B N 1
ATOM 6155 C CA . HIS B 1 353 ? -8.336 17.656 2.84 1 98.12 353 HIS B CA 1
ATOM 6156 C C . HIS B 1 353 ? -8.625 16.453 1.943 1 98.12 353 HIS B C 1
ATOM 6158 O O . HIS B 1 353 ? -9.289 15.508 2.365 1 98.12 353 HIS B O 1
ATOM 6164 N N . PRO B 1 354 ? -8.141 16.469 0.684 1 98.12 354 PRO B N 1
ATOM 6165 C CA . PRO B 1 354 ? -8.156 15.211 -0.071 1 98.12 354 PRO B CA 1
ATOM 6166 C C . PRO B 1 354 ? -7.242 14.148 0.529 1 98.12 354 PRO B C 1
ATOM 6168 O O . PRO B 1 354 ? -6.02 14.297 0.503 1 98.12 354 PRO B O 1
ATOM 6171 N N . LEU B 1 355 ? -7.77 13.039 0.971 1 97.94 355 LEU B N 1
ATOM 6172 C CA . LEU B 1 355 ? -7.086 12.102 1.855 1 97.94 355 LEU B CA 1
ATOM 6173 C C . LEU B 1 355 ? -5.77 11.641 1.247 1 97.94 355 LEU B C 1
ATOM 6175 O O . LEU B 1 355 ? -4.727 11.688 1.904 1 97.94 355 LEU B O 1
ATOM 6179 N N . GLY B 1 356 ? -5.797 11.227 0.009 1 98.5 356 GLY B N 1
ATOM 6180 C CA . GLY B 1 356 ? -4.602 10.719 -0.644 1 98.5 356 GLY B CA 1
ATOM 6181 C C . GLY B 1 356 ? -3.572 11.797 -0.935 1 98.5 356 GLY B C 1
ATOM 6182 O O . GLY B 1 356 ? -2.391 11.492 -1.118 1 98.5 356 GLY B O 1
ATOM 6183 N N . ALA B 1 357 ? -3.928 13.062 -0.924 1 98.75 357 ALA B N 1
ATOM 6184 C CA . ALA B 1 357 ? -3.049 14.148 -1.345 1 98.75 357 ALA B CA 1
ATOM 6185 C C . ALA B 1 357 ? -2.561 14.953 -0.144 1 98.75 357 ALA B C 1
ATOM 6187 O O . ALA B 1 357 ? -1.535 15.633 -0.222 1 98.75 357 ALA B O 1
ATOM 6188 N N . THR B 1 358 ? -3.275 14.859 0.954 1 98.75 358 THR B N 1
ATOM 6189 C CA . THR B 1 358 ? -3.09 15.766 2.084 1 98.75 358 THR B CA 1
ATOM 6190 C C . THR B 1 358 ? -1.65 15.719 2.586 1 98.75 358 THR B C 1
ATOM 6192 O O . THR B 1 358 ? -0.977 16.75 2.658 1 98.75 358 THR B O 1
ATOM 6195 N N . GLY B 1 359 ? -1.213 14.484 2.887 1 98.88 359 GLY B N 1
ATOM 6196 C CA . GLY B 1 359 ? 0.127 14.344 3.434 1 98.88 359 GLY B CA 1
ATOM 6197 C C . GLY B 1 359 ? 1.212 14.812 2.482 1 98.88 359 GLY B C 1
ATOM 6198 O O . GLY B 1 359 ? 2.205 15.398 2.91 1 98.88 359 GLY B O 1
ATOM 6199 N N . LEU B 1 360 ? 1.067 14.57 1.235 1 98.94 360 LEU B N 1
ATOM 6200 C CA . LEU B 1 360 ? 2.029 15 0.226 1 98.94 360 LEU B CA 1
ATOM 6201 C C . LEU B 1 360 ? 1.973 16.516 0.03 1 98.94 360 LEU B C 1
ATOM 6203 O O . LEU B 1 360 ? 3.004 17.156 -0.177 1 98.94 360 LEU B O 1
ATOM 6207 N N . GLY B 1 361 ? 0.743 17.047 0.029 1 98.88 361 GLY B N 1
ATOM 6208 C CA . GLY B 1 361 ? 0.611 18.5 -0.001 1 98.88 361 GLY B CA 1
ATOM 6209 C C . GLY B 1 361 ? 1.319 19.188 1.15 1 98.88 361 GLY B C 1
ATOM 6210 O O . GLY B 1 361 ? 1.979 20.219 0.957 1 98.88 361 GLY B O 1
ATOM 6211 N N . MET B 1 362 ? 1.188 18.625 2.357 1 98.94 362 MET B N 1
ATOM 6212 C CA . MET B 1 362 ? 1.88 19.172 3.523 1 98.94 362 MET B CA 1
ATOM 6213 C C . MET B 1 362 ? 3.391 19.172 3.307 1 98.94 362 MET B C 1
ATOM 6215 O O . MET B 1 362 ? 4.066 20.141 3.625 1 98.94 362 MET B O 1
ATOM 6219 N N . HIS B 1 363 ? 3.939 18.094 2.762 1 98.94 363 HIS B N 1
ATOM 6220 C CA . HIS B 1 363 ? 5.367 18.016 2.467 1 98.94 363 HIS B CA 1
ATOM 6221 C C . HIS B 1 363 ? 5.766 19.016 1.389 1 98.94 363 HIS B C 1
ATOM 6223 O O . HIS B 1 363 ? 6.852 19.594 1.448 1 98.94 363 HIS B O 1
ATOM 6229 N N . PHE B 1 364 ? 4.883 19.172 0.409 1 98.94 364 PHE B N 1
ATOM 6230 C CA . PHE B 1 364 ? 5.098 20.172 -0.62 1 98.94 364 PHE B CA 1
ATOM 6231 C C . PHE B 1 364 ? 5.273 21.562 0.005 1 98.94 364 PHE B C 1
ATOM 6233 O O . PHE B 1 364 ? 6.273 22.234 -0.245 1 98.94 364 PHE B O 1
ATOM 6240 N N . TYR B 1 365 ? 4.414 21.984 0.87 1 98.88 365 TYR B N 1
ATOM 6241 C CA . TYR B 1 365 ? 4.434 23.328 1.433 1 98.88 365 TYR B CA 1
ATOM 6242 C C . TYR B 1 365 ? 5.641 23.516 2.344 1 98.88 365 TYR B C 1
ATOM 6244 O O . TYR B 1 365 ? 6.285 24.562 2.316 1 98.88 365 TYR B O 1
ATOM 6252 N N . ILE B 1 366 ? 5.934 22.516 3.184 1 98.94 366 ILE B N 1
ATOM 6253 C CA . ILE B 1 366 ? 7.09 22.625 4.062 1 98.94 366 ILE B CA 1
ATOM 6254 C C . ILE B 1 366 ? 8.367 22.688 3.23 1 98.94 366 ILE B C 1
ATOM 6256 O O . ILE B 1 366 ? 9.289 23.438 3.549 1 98.94 366 ILE B O 1
ATOM 6260 N N . THR B 1 367 ? 8.422 21.891 2.168 1 98.94 367 THR B N 1
ATOM 6261 C CA . THR B 1 367 ? 9.57 21.922 1.268 1 98.94 367 THR B CA 1
ATOM 6262 C C . THR B 1 367 ? 9.734 23.328 0.667 1 98.94 367 THR B C 1
ATOM 6264 O O . THR B 1 367 ? 10.844 23.859 0.637 1 98.94 367 THR B O 1
ATOM 6267 N N . MET B 1 368 ? 8.633 23.922 0.218 1 98.81 368 MET B N 1
ATOM 6268 C CA . MET B 1 368 ? 8.688 25.25 -0.387 1 98.81 368 MET B CA 1
ATOM 6269 C C . MET B 1 368 ? 9.125 26.297 0.634 1 98.81 368 MET B C 1
ATOM 6271 O O . MET B 1 368 ? 9.836 27.25 0.295 1 98.81 368 MET B O 1
ATOM 6275 N N . GLN B 1 369 ? 8.641 26.141 1.895 1 98.75 369 GLN B N 1
ATOM 6276 C CA . GLN B 1 369 ? 9.094 27 2.975 1 98.75 369 GLN B CA 1
ATOM 6277 C C . GLN B 1 369 ? 10.609 26.953 3.131 1 98.75 369 GLN B C 1
ATOM 6279 O O . GLN B 1 369 ? 11.266 27.984 3.225 1 98.75 369 GLN B O 1
ATOM 6284 N N . LEU B 1 370 ? 11.156 25.766 3.111 1 98.62 370 LEU B N 1
ATOM 6285 C CA . LEU B 1 370 ? 12.57 25.547 3.402 1 98.62 370 LEU B CA 1
ATOM 6286 C C . LEU B 1 370 ? 13.438 25.922 2.203 1 98.62 370 LEU B C 1
ATOM 6288 O O . LEU B 1 370 ? 14.641 26.141 2.346 1 98.62 370 LEU B O 1
ATOM 6292 N N . ARG B 1 371 ? 12.797 26.016 1.053 1 98.31 371 ARG B N 1
ATOM 6293 C CA . ARG B 1 371 ? 13.461 26.531 -0.141 1 98.31 371 ARG B CA 1
ATOM 6294 C C . ARG B 1 371 ? 13.398 28.047 -0.196 1 98.31 371 ARG B C 1
ATOM 6296 O O . ARG B 1 371 ? 14.039 28.672 -1.045 1 98.31 371 ARG B O 1
ATOM 6303 N N . ASN B 1 372 ? 12.641 28.625 0.631 1 97.25 372 ASN B N 1
ATOM 6304 C CA . ASN B 1 372 ? 12.367 30.062 0.632 1 97.25 372 ASN B CA 1
ATOM 6305 C C . ASN B 1 372 ? 11.617 30.484 -0.628 1 97.25 372 ASN B C 1
ATOM 6307 O O . ASN B 1 372 ? 11.883 31.562 -1.179 1 97.25 372 ASN B O 1
ATOM 6311 N N . TRP B 1 373 ? 10.711 29.594 -1.068 1 97.88 373 TRP B N 1
ATOM 6312 C CA . TRP B 1 373 ? 9.945 29.828 -2.287 1 97.88 373 TRP B CA 1
ATOM 6313 C C . TRP B 1 373 ? 8.492 30.156 -1.963 1 97.88 373 TRP B C 1
ATOM 6315 O O . TRP B 1 373 ? 7.707 30.5 -2.854 1 97.88 373 TRP B O 1
ATOM 6325 N N . ALA B 1 374 ? 7.977 30.188 -0.697 1 98.25 374 ALA B N 1
ATOM 6326 C CA . ALA B 1 374 ? 6.574 30.078 -0.306 1 98.25 374 ALA B CA 1
ATOM 6327 C C . ALA B 1 374 ? 5.848 31.422 -0.492 1 98.25 374 ALA B C 1
ATOM 6329 O O . ALA B 1 374 ? 4.637 31.5 -0.275 1 98.25 374 ALA B O 1
ATOM 6330 N N . GLY B 1 375 ? 6.539 32.469 -0.917 1 97.56 375 GLY B N 1
ATOM 6331 C CA . GLY B 1 375 ? 5.898 33.75 -1.196 1 97.56 375 GLY B CA 1
ATOM 6332 C C . GLY B 1 375 ? 5.117 34.281 -0.016 1 97.56 375 GLY B C 1
ATOM 6333 O O . GLY B 1 375 ? 5.66 34.406 1.084 1 97.56 375 GLY B O 1
ATOM 6334 N N . PRO B 1 376 ? 3.816 34.594 -0.22 1 97.69 376 PRO B N 1
ATOM 6335 C CA . PRO B 1 376 ? 3.025 35.156 0.871 1 97.69 376 PRO B CA 1
ATOM 6336 C C . PRO B 1 376 ? 2.867 34.219 2.051 1 97.69 376 PRO B C 1
ATOM 6338 O O . PRO B 1 376 ? 2.516 34.625 3.154 1 97.69 376 PRO B O 1
ATOM 6341 N N . MET B 1 377 ? 3.137 32.938 1.869 1 98.62 377 MET B N 1
ATOM 6342 C CA . MET B 1 377 ? 3 31.938 2.922 1 98.62 377 MET B CA 1
ATOM 6343 C C . MET B 1 377 ? 4.297 31.797 3.711 1 98.62 377 MET B C 1
ATOM 6345 O O . MET B 1 377 ? 4.344 31.078 4.715 1 98.62 377 MET B O 1
ATOM 6349 N N . GLN B 1 378 ? 5.332 32.469 3.316 1 98.62 378 GLN B N 1
ATOM 6350 C CA . GLN B 1 378 ? 6.656 32.25 3.883 1 98.62 378 GLN B CA 1
ATOM 6351 C C . GLN B 1 378 ? 6.684 32.562 5.375 1 98.62 378 GLN B C 1
ATOM 6353 O O . GLN B 1 378 ? 6.293 33.656 5.785 1 98.62 378 GLN B O 1
ATOM 6358 N N . ALA B 1 379 ? 7.051 31.594 6.215 1 98 379 ALA B N 1
ATOM 6359 C CA . ALA B 1 379 ? 7.254 31.812 7.645 1 98 379 ALA B CA 1
ATOM 6360 C C . ALA B 1 379 ? 8.508 32.656 7.898 1 98 379 ALA B C 1
ATOM 6362 O O . ALA B 1 379 ? 9.586 32.312 7.406 1 98 379 ALA B O 1
ATOM 6363 N N . PRO B 1 380 ? 8.375 33.625 8.664 1 95.81 380 PRO B N 1
ATOM 6364 C CA . PRO B 1 380 ? 9.547 34.469 8.914 1 95.81 380 PRO B CA 1
ATOM 6365 C C . PRO B 1 380 ? 10.57 33.812 9.828 1 95.81 380 PRO B C 1
ATOM 6367 O O . PRO B 1 380 ? 10.211 32.969 10.648 1 95.81 380 PRO B O 1
ATOM 6370 N N . GLY B 1 381 ? 11.82 34.125 9.688 1 93.25 381 GLY B N 1
ATOM 6371 C CA . GLY B 1 381 ? 12.859 33.781 10.648 1 93.25 381 GLY B CA 1
ATOM 6372 C C . GLY B 1 381 ? 13.344 32.344 10.523 1 93.25 381 GLY B C 1
ATOM 6373 O O . GLY B 1 381 ? 14.047 31.859 11.398 1 93.25 381 GLY B O 1
ATOM 6374 N N . LEU B 1 382 ? 12.992 31.625 9.438 1 97 382 LEU B N 1
ATOM 6375 C CA . LEU B 1 382 ? 13.391 30.219 9.297 1 97 382 LEU B CA 1
ATOM 6376 C C . LEU B 1 382 ? 14.898 30.094 9.18 1 97 382 LEU B C 1
ATOM 6378 O O . LEU B 1 382 ? 15.477 29.078 9.578 1 97 382 LEU B O 1
ATOM 6382 N N . PHE B 1 383 ? 15.523 31.125 8.695 1 95.5 383 PHE B N 1
ATOM 6383 C CA . PHE B 1 383 ? 16.953 31.031 8.43 1 95.5 383 PHE B CA 1
ATOM 6384 C C . PHE B 1 383 ? 17.734 32.062 9.242 1 95.5 383 PHE B C 1
ATOM 6386 O O . PHE B 1 383 ? 18.906 32.312 8.977 1 95.5 383 PHE B O 1
ATOM 6393 N N . ASP B 1 384 ? 17.031 32.688 10.195 1 94 384 ASP B N 1
ATOM 6394 C CA . ASP B 1 384 ? 17.672 33.656 11.109 1 94 384 ASP B CA 1
ATOM 6395 C C . ASP B 1 384 ? 18.266 32.938 12.32 1 94 384 ASP B C 1
ATOM 6397 O O . ASP B 1 384 ? 17.844 33.188 13.461 1 94 384 ASP B O 1
ATOM 6401 N N . THR B 1 385 ? 19.094 32 12.141 1 93.94 385 THR B N 1
ATOM 6402 C CA . THR B 1 385 ? 19.766 31.219 13.172 1 93.94 385 THR B CA 1
ATOM 6403 C C . THR B 1 385 ? 21.266 31.109 12.898 1 93.94 385 THR B C 1
ATOM 6405 O O . THR B 1 385 ? 21.719 31.469 11.805 1 93.94 385 THR B O 1
ATOM 6408 N N . ALA B 1 386 ? 22.031 30.688 13.938 1 93.38 386 ALA B N 1
ATOM 6409 C CA . ALA B 1 386 ? 23.469 30.516 13.773 1 93.38 386 ALA B CA 1
ATOM 6410 C C . ALA B 1 386 ? 23.797 29.391 12.789 1 93.38 386 ALA B C 1
ATOM 6412 O O . ALA B 1 386 ? 24.797 29.453 12.07 1 93.38 386 ALA B O 1
ATOM 6413 N N . ASP B 1 387 ? 22.984 28.469 12.727 1 93.75 387 ASP B N 1
ATOM 6414 C CA . ASP B 1 387 ? 23.109 27.375 11.766 1 93.75 387 ASP B CA 1
ATOM 6415 C C . ASP B 1 387 ? 22.562 27.766 10.398 1 93.75 387 ASP B C 1
ATOM 6417 O O . ASP B 1 387 ? 21.359 28.062 10.273 1 93.75 387 ASP B O 1
ATOM 6421 N N . LYS B 1 388 ? 23.328 27.703 9.414 1 90.88 388 LYS B N 1
ATOM 6422 C CA . LYS B 1 388 ? 22.969 28.141 8.07 1 90.88 388 LYS B CA 1
ATOM 6423 C C . LYS B 1 388 ? 21.891 27.234 7.469 1 90.88 388 LYS B C 1
ATOM 6425 O O . LYS B 1 388 ? 21.219 27.609 6.516 1 90.88 388 LYS B O 1
ATOM 6430 N N . ARG B 1 389 ? 21.812 26.156 7.996 1 95.12 389 ARG B N 1
ATOM 6431 C CA . ARG B 1 389 ? 20.766 25.25 7.523 1 95.12 389 ARG B CA 1
ATOM 6432 C C . ARG B 1 389 ? 19.391 25.75 7.914 1 95.12 389 ARG B C 1
ATOM 6434 O O . ARG B 1 389 ? 18.375 25.312 7.344 1 95.12 389 ARG B O 1
ATOM 6441 N N . GLY B 1 390 ? 19.312 26.547 8.914 1 97.44 390 GLY B N 1
ATOM 6442 C CA . GLY B 1 390 ? 18.047 27.094 9.367 1 97.44 390 GLY B CA 1
ATOM 6443 C C . GLY B 1 390 ? 17.281 26.172 10.297 1 97.44 390 GLY B C 1
ATOM 6444 O O . GLY B 1 390 ? 17.844 25.172 10.773 1 97.44 390 GLY B O 1
ATOM 6445 N N . LYS B 1 391 ? 16.047 26.531 10.594 1 98.25 391 LYS B N 1
ATOM 6446 C CA . LYS B 1 391 ? 15.172 25.766 11.477 1 98.25 391 LYS B CA 1
ATOM 6447 C C . LYS B 1 391 ? 14.562 24.578 10.742 1 98.25 391 LYS B C 1
ATOM 6449 O O . LYS B 1 391 ? 14.648 24.484 9.516 1 98.25 391 LYS B O 1
ATOM 6454 N N . TYR B 1 392 ? 13.992 23.672 11.5 1 98.75 392 TYR B N 1
ATOM 6455 C CA . TYR B 1 392 ? 13.328 22.5 10.945 1 98.75 392 TYR B CA 1
ATOM 6456 C C . TYR B 1 392 ? 11.906 22.812 10.523 1 98.75 392 TYR B C 1
ATOM 6458 O O . TYR B 1 392 ? 11.266 23.703 11.094 1 98.75 392 TYR B O 1
ATOM 6466 N N . GLY B 1 393 ? 11.461 22.172 9.453 1 98.94 393 GLY B N 1
ATOM 6467 C CA . GLY B 1 393 ? 10.039 22 9.172 1 98.94 393 GLY B CA 1
ATOM 6468 C C . GLY B 1 393 ? 9.484 20.672 9.664 1 98.94 393 GLY B C 1
ATOM 6469 O O . GLY B 1 393 ? 10.141 19.641 9.555 1 98.94 393 GLY B O 1
ATOM 6470 N N . LEU B 1 394 ? 8.336 20.719 10.273 1 98.94 394 LEU B N 1
ATOM 6471 C CA . LEU B 1 394 ? 7.711 19.531 10.852 1 98.94 394 LEU B CA 1
ATOM 6472 C C . LEU B 1 394 ? 6.383 19.219 10.172 1 98.94 394 LEU B C 1
ATOM 6474 O O . LEU B 1 394 ? 5.555 20.125 9.984 1 98.94 394 LEU B O 1
ATOM 6478 N N . VAL B 1 395 ? 6.191 18 9.719 1 98.94 395 VAL B N 1
ATOM 6479 C CA . VAL B 1 395 ? 4.938 17.562 9.109 1 98.94 395 VAL B CA 1
ATOM 6480 C C . VAL B 1 395 ? 4.293 16.469 9.977 1 98.94 395 VAL B C 1
ATOM 6482 O O . VAL B 1 395 ? 4.949 15.508 10.359 1 98.94 395 VAL B O 1
ATOM 6485 N N . HIS B 1 396 ? 3.068 16.641 10.352 1 98.94 396 HIS B N 1
ATOM 6486 C CA . HIS B 1 396 ? 2.264 15.688 11.102 1 98.94 396 HIS B CA 1
ATOM 6487 C C . HIS B 1 396 ? 0.988 15.328 10.344 1 98.94 396 HIS B C 1
ATOM 6489 O O . HIS B 1 396 ? 0.222 16.219 9.953 1 98.94 396 HIS B O 1
ATOM 6495 N N . ASN B 1 397 ? 0.784 14.062 9.969 1 98.88 397 ASN B N 1
ATOM 6496 C CA . ASN B 1 397 ? -0.385 13.555 9.266 1 98.88 397 ASN B CA 1
ATOM 6497 C C . ASN B 1 397 ? -0.957 12.312 9.953 1 98.88 397 ASN B C 1
ATOM 6499 O O . ASN B 1 397 ? -0.257 11.312 10.133 1 98.88 397 ASN B O 1
ATOM 6503 N N . LEU B 1 398 ? -2.191 12.414 10.375 1 98.5 398 LEU B N 1
ATOM 6504 C CA . LEU B 1 398 ? -2.812 11.375 11.203 1 98.5 398 LEU B CA 1
ATOM 6505 C C . LEU B 1 398 ? -4.047 10.805 10.508 1 98.5 398 LEU B C 1
ATOM 6507 O O . LEU B 1 398 ? -4.84 11.555 9.93 1 98.5 398 LEU B O 1
ATOM 6511 N N . GLY B 1 399 ? -4.141 9.484 10.523 1 97.81 399 GLY B N 1
ATOM 6512 C CA . GLY B 1 399 ? -5.324 8.812 10.023 1 97.81 399 GLY B CA 1
ATOM 6513 C C . GLY B 1 399 ? -6.043 7.992 11.078 1 97.81 399 GLY B C 1
ATOM 6514 O O . GLY B 1 399 ? -5.434 7.148 11.742 1 97.81 399 GLY B O 1
ATOM 6515 N N . LEU B 1 400 ? -7.414 8.242 11.203 1 95.88 400 LEU B N 1
ATOM 6516 C CA . LEU B 1 400 ? -8.234 7.426 12.094 1 95.88 400 LEU B CA 1
ATOM 6517 C C . LEU B 1 400 ? -8.172 5.957 11.703 1 95.88 400 LEU B C 1
ATOM 6519 O O . LEU B 1 400 ? -8.062 5.629 10.516 1 95.88 400 LEU B O 1
ATOM 6523 N N . GLY B 1 401 ? -8.305 5.086 12.586 1 94.62 401 GLY B N 1
ATOM 6524 C CA . GLY B 1 401 ? -8.07 3.668 12.359 1 94.62 401 GLY B CA 1
ATOM 6525 C C . GLY B 1 401 ? -6.68 3.217 12.781 1 94.62 401 GLY B C 1
ATOM 6526 O O . GLY B 1 401 ? -6.453 2.029 13.016 1 94.62 401 GLY B O 1
ATOM 6527 N N . GLY B 1 402 ? -5.777 4.246 12.805 1 96.44 402 GLY B N 1
ATOM 6528 C CA . GLY B 1 402 ? -4.555 4.023 13.555 1 96.44 402 GLY B CA 1
ATOM 6529 C C . GLY B 1 402 ? -3.303 4.133 12.703 1 96.44 402 GLY B C 1
ATOM 6530 O O . GLY B 1 402 ? -2.586 3.15 12.516 1 96.44 402 GLY B O 1
ATOM 6531 N N . ALA B 1 403 ? -2.955 5.348 12.227 1 98.62 403 ALA B N 1
ATOM 6532 C CA . ALA B 1 403 ? -1.678 5.59 11.562 1 98.62 403 ALA B CA 1
ATOM 6533 C C . ALA B 1 403 ? -1.283 7.059 11.648 1 98.62 403 ALA B C 1
ATOM 6535 O O . ALA B 1 403 ? -2.107 7.945 11.414 1 98.62 403 ALA B O 1
ATOM 6536 N N . VAL B 1 404 ? -0.111 7.316 12.062 1 98.88 404 VAL B N 1
ATOM 6537 C CA . VAL B 1 404 ? 0.434 8.672 12.055 1 98.88 404 VAL B CA 1
ATOM 6538 C C . VAL B 1 404 ? 1.789 8.68 11.352 1 98.88 404 VAL B C 1
ATOM 6540 O O . VAL B 1 404 ? 2.562 7.727 11.469 1 98.88 404 VAL B O 1
ATOM 6543 N N . VAL B 1 405 ? 2.016 9.617 10.547 1 98.94 405 VAL B N 1
ATOM 6544 C CA . VAL B 1 405 ? 3.316 9.844 9.922 1 98.94 405 VAL B CA 1
ATOM 6545 C C . VAL B 1 405 ? 3.84 11.227 10.297 1 98.94 405 VAL B C 1
ATOM 6547 O O . VAL B 1 405 ? 3.131 12.227 10.156 1 98.94 405 VAL B O 1
ATOM 6550 N N . ILE B 1 406 ? 5.02 11.273 10.805 1 98.94 406 ILE B N 1
ATOM 6551 C CA . ILE B 1 406 ? 5.676 12.531 11.148 1 98.94 406 ILE B CA 1
ATOM 6552 C C . ILE B 1 406 ? 7.023 12.617 10.43 1 98.94 406 ILE B C 1
ATOM 6554 O O . ILE B 1 406 ? 7.758 11.633 10.352 1 98.94 406 ILE B O 1
ATOM 6558 N N . SER B 1 407 ? 7.301 13.734 9.859 1 98.94 407 SER B N 1
ATOM 6559 C CA . SER B 1 407 ? 8.562 13.984 9.18 1 98.94 407 SER B CA 1
ATOM 6560 C C . SER B 1 407 ? 9.203 15.281 9.664 1 98.94 407 SER B C 1
ATOM 6562 O O . SER B 1 407 ? 8.508 16.266 9.922 1 98.94 407 SER B O 1
ATOM 6564 N N . LEU B 1 408 ? 10.445 15.211 9.836 1 98.88 408 LEU B N 1
ATOM 6565 C CA . LEU B 1 408 ? 11.281 16.375 10.109 1 98.88 408 LEU B CA 1
ATOM 6566 C C . LEU B 1 408 ? 12.172 16.703 8.914 1 98.88 408 LEU B C 1
ATOM 6568 O O . LEU B 1 408 ? 12.961 15.852 8.484 1 98.88 408 LEU B O 1
ATOM 6572 N N . LEU B 1 409 ? 12 17.891 8.344 1 98.94 409 LEU B N 1
ATOM 6573 C CA . LEU B 1 409 ? 12.734 18.312 7.156 1 98.94 409 LEU B CA 1
ATOM 6574 C C . LEU B 1 409 ? 13.664 19.484 7.48 1 98.94 409 LEU B C 1
ATOM 6576 O O . LEU B 1 409 ? 13.398 20.266 8.406 1 98.94 409 LEU B O 1
ATOM 6580 N N . ARG B 1 410 ? 14.703 19.641 6.652 1 98.81 410 ARG B N 1
ATOM 6581 C CA . ARG B 1 410 ? 15.617 20.75 6.84 1 98.81 410 ARG B CA 1
ATOM 6582 C C . ARG B 1 410 ? 16.453 21 5.586 1 98.81 410 ARG B C 1
ATOM 6584 O O . ARG B 1 410 ? 16.656 20.094 4.785 1 98.81 410 ARG B O 1
ATOM 6591 N N . ARG B 1 411 ? 16.797 22.188 5.371 1 98.12 411 ARG B N 1
ATOM 6592 C CA . ARG B 1 411 ? 17.781 22.484 4.328 1 98.12 411 ARG B CA 1
ATOM 6593 C C . ARG B 1 411 ? 19.109 21.812 4.625 1 98.12 411 ARG B C 1
ATOM 6595 O O . ARG B 1 411 ? 19.609 21.875 5.75 1 98.12 411 ARG B O 1
ATOM 6602 N N . PRO B 1 412 ? 19.672 21.141 3.627 1 98.25 412 PRO B N 1
ATOM 6603 C CA . PRO B 1 412 ? 20.969 20.484 3.869 1 98.25 412 PRO B CA 1
ATOM 6604 C C . PRO B 1 412 ? 22.125 21.469 3.891 1 98.25 412 PRO B C 1
ATOM 6606 O O . PRO B 1 412 ? 22.016 22.578 3.389 1 98.25 412 PRO B O 1
ATOM 6609 N N . GLU B 1 413 ? 23.25 21.031 4.41 1 96.56 413 GLU B N 1
ATOM 6610 C CA . GLU B 1 413 ? 24.422 21.875 4.551 1 96.56 413 GLU B CA 1
ATOM 6611 C C . GLU B 1 413 ? 25.031 22.203 3.191 1 96.56 413 GLU B C 1
ATOM 6613 O O . GLU B 1 413 ? 25.734 23.219 3.047 1 96.56 413 GLU B O 1
ATOM 6618 N N . PHE B 1 414 ? 24.75 21.359 2.24 1 97.25 414 PHE B N 1
ATOM 6619 C CA . PHE B 1 414 ? 25.375 21.578 0.942 1 97.25 414 PHE B CA 1
ATOM 6620 C C . PHE B 1 414 ? 24.531 22.484 0.071 1 97.25 414 PHE B C 1
ATOM 6622 O O . PHE B 1 414 ? 24.844 22.719 -1.1 1 97.25 414 PHE B O 1
ATOM 6629 N N . TYR B 1 415 ? 23.453 22.984 0.628 1 96.38 415 TYR B N 1
ATOM 6630 C CA . TYR B 1 415 ? 22.578 23.875 -0.117 1 96.38 415 TYR B CA 1
ATOM 6631 C C . TYR B 1 415 ? 23.375 25.062 -0.663 1 96.38 415 TYR B C 1
ATOM 6633 O O . TYR B 1 415 ? 24.203 25.641 0.04 1 96.38 415 TYR B O 1
ATOM 6641 N N . ARG B 1 416 ? 23.141 25.453 -1.927 1 92.25 416 ARG B N 1
ATOM 6642 C CA . ARG B 1 416 ? 23.75 26.609 -2.592 1 92.25 416 ARG B CA 1
ATOM 6643 C C . ARG B 1 416 ? 22.688 27.453 -3.283 1 92.25 416 ARG B C 1
ATOM 6645 O O . ARG B 1 416 ? 22.078 27.031 -4.266 1 92.25 416 ARG B O 1
ATOM 6652 N N . GLU B 1 417 ? 22.562 28.594 -2.857 1 88.94 417 GLU B N 1
ATOM 6653 C CA . GLU B 1 417 ? 21.547 29.484 -3.422 1 88.94 417 GLU B CA 1
ATOM 6654 C C . GLU B 1 417 ? 21.922 29.938 -4.832 1 88.94 417 GLU B C 1
ATOM 6656 O O . GLU B 1 417 ? 23.109 30.172 -5.113 1 88.94 417 GLU B O 1
ATOM 6661 N N . GLY B 1 418 ? 20.891 29.922 -5.695 1 90.12 418 GLY B N 1
ATOM 6662 C CA . GLY B 1 418 ? 21.062 30.484 -7.031 1 90.12 418 GLY B CA 1
ATOM 6663 C C . GLY B 1 418 ? 21.109 29.422 -8.109 1 90.12 418 GLY B C 1
ATOM 6664 O O . GLY B 1 418 ? 21.016 28.219 -7.824 1 90.12 418 GLY B O 1
ATOM 6665 N N . GLY B 1 419 ? 21.109 29.875 -9.414 1 92.06 419 GLY B N 1
ATOM 6666 C CA . GLY B 1 419 ? 21.094 28.984 -10.562 1 92.06 419 GLY B CA 1
ATOM 6667 C C . GLY B 1 419 ? 19.703 28.531 -10.961 1 92.06 419 GLY B C 1
ATOM 6668 O O . GLY B 1 419 ? 18.719 28.875 -10.297 1 92.06 419 GLY B O 1
ATOM 6669 N N . PRO B 1 420 ? 19.672 27.812 -12.07 1 94.56 420 PRO B N 1
ATOM 6670 C CA . PRO B 1 420 ? 18.375 27.281 -12.477 1 94.56 420 PRO B CA 1
ATOM 6671 C C . PRO B 1 420 ? 17.797 26.281 -11.477 1 94.56 420 PRO B C 1
ATOM 6673 O O . PRO B 1 420 ? 18.531 25.469 -10.922 1 94.56 420 PRO B O 1
ATOM 6676 N N . ASP B 1 421 ? 16.562 26.484 -11.188 1 97.19 421 ASP B N 1
ATOM 6677 C CA . ASP B 1 421 ? 15.867 25.594 -10.258 1 97.19 421 ASP B CA 1
ATOM 6678 C C . ASP B 1 421 ? 14.469 25.25 -10.766 1 97.19 421 ASP B C 1
ATOM 6680 O O . ASP B 1 421 ? 14.164 25.438 -11.945 1 97.19 421 ASP B O 1
ATOM 6684 N N . GLY B 1 422 ? 13.672 24.641 -9.898 1 97.56 422 GLY B N 1
ATOM 6685 C CA . GLY B 1 422 ? 12.352 24.203 -10.312 1 97.56 422 GLY B CA 1
ATOM 6686 C C . GLY B 1 422 ? 11.484 25.328 -10.836 1 97.56 422 GLY B C 1
ATOM 6687 O O . GLY B 1 422 ? 10.672 25.141 -11.742 1 97.56 422 GLY B O 1
ATOM 6688 N N . ARG B 1 423 ? 11.688 26.609 -10.344 1 97.75 423 ARG B N 1
ATOM 6689 C CA . ARG B 1 423 ? 10.914 27.766 -10.781 1 97.75 423 ARG B CA 1
ATOM 6690 C C . ARG B 1 423 ? 11.234 28.125 -12.234 1 97.75 423 ARG B C 1
ATOM 6692 O O . ARG B 1 423 ? 10.336 28.422 -13.016 1 97.75 423 ARG B O 1
ATOM 6699 N N . THR B 1 424 ? 12.445 27.938 -12.516 1 97.62 424 THR B N 1
ATOM 6700 C CA . THR B 1 424 ? 12.867 28.203 -13.883 1 97.62 424 THR B CA 1
ATOM 6701 C C . THR B 1 424 ? 12.289 27.172 -14.844 1 97.62 424 THR B C 1
ATOM 6703 O O . THR B 1 424 ? 11.812 27.5 -15.922 1 97.62 424 THR B O 1
ATOM 6706 N N . ARG B 1 425 ? 12.305 25.938 -14.453 1 97.81 425 ARG B N 1
ATOM 6707 C CA . ARG B 1 425 ? 11.891 24.844 -15.312 1 97.81 425 ARG B CA 1
ATOM 6708 C C . ARG B 1 425 ? 10.375 24.859 -15.516 1 97.81 425 ARG B C 1
ATOM 6710 O O . ARG B 1 425 ? 9.883 24.484 -16.594 1 97.81 425 ARG B O 1
ATOM 6717 N N . LEU B 1 426 ? 9.625 25.266 -14.5 1 97.75 426 LEU B N 1
ATOM 6718 C CA . LEU B 1 426 ? 8.172 25.391 -14.602 1 97.75 426 LEU B CA 1
ATOM 6719 C C . LEU B 1 426 ? 7.789 26.672 -15.336 1 97.75 426 LEU B C 1
ATOM 6721 O O . LEU B 1 426 ? 6.703 26.766 -15.906 1 97.75 426 LEU B O 1
ATOM 6725 N N . GLY B 1 427 ? 8.664 27.672 -15.234 1 97.56 427 GLY B N 1
ATOM 6726 C CA . GLY B 1 427 ? 8.383 28.984 -15.812 1 97.56 427 GLY B CA 1
ATOM 6727 C C . GLY B 1 427 ? 7.645 29.906 -14.859 1 97.56 427 GLY B C 1
ATOM 6728 O O . GLY B 1 427 ? 7.301 31.031 -15.219 1 97.56 427 GLY B O 1
ATOM 6729 N N . TYR B 1 428 ? 7.312 29.516 -13.664 1 97.81 428 TYR B N 1
ATOM 6730 C CA . TYR B 1 428 ? 6.676 30.281 -12.602 1 97.81 428 TYR B CA 1
ATOM 6731 C C . TYR B 1 428 ? 6.992 29.688 -11.234 1 97.81 428 TYR B C 1
ATOM 6733 O O . TYR B 1 428 ? 7.566 28.594 -11.148 1 97.81 428 TYR B O 1
ATOM 6741 N N . ASN B 1 429 ? 6.734 30.359 -10.172 1 98.25 429 ASN B N 1
ATOM 6742 C CA . ASN B 1 429 ? 6.91 29.828 -8.82 1 98.25 429 ASN B CA 1
ATOM 6743 C C . ASN B 1 429 ? 5.676 29.062 -8.359 1 98.25 429 ASN B C 1
ATOM 6745 O O . ASN B 1 429 ? 4.777 29.625 -7.738 1 98.25 429 ASN B O 1
ATOM 6749 N N . HIS B 1 430 ? 5.703 27.734 -8.555 1 98 430 HIS B N 1
ATOM 6750 C CA . HIS B 1 430 ? 4.543 26.891 -8.297 1 98 430 HIS B CA 1
ATOM 6751 C C . HIS B 1 430 ? 4.281 26.75 -6.801 1 98 430 HIS B C 1
ATOM 6753 O O . HIS B 1 430 ? 3.266 26.188 -6.391 1 98 430 HIS B O 1
ATOM 6759 N N . ALA B 1 431 ? 5.125 27.297 -6.008 1 97.69 431 ALA B N 1
ATOM 6760 C CA . ALA B 1 431 ? 4.926 27.266 -4.559 1 97.69 431 ALA B CA 1
ATOM 6761 C C . ALA B 1 431 ? 3.717 28.109 -4.156 1 97.69 431 ALA B C 1
ATOM 6763 O O . ALA B 1 431 ? 3.041 27.812 -3.17 1 97.69 431 ALA B O 1
ATOM 6764 N N . HIS B 1 432 ? 3.504 29.203 -4.941 1 96.69 432 HIS B N 1
ATOM 6765 C CA . HIS B 1 432 ? 2.404 30.062 -4.52 1 96.69 432 HIS B CA 1
ATOM 6766 C C . HIS B 1 432 ? 1.669 30.641 -5.723 1 96.69 432 HIS B C 1
ATOM 6768 O O . HIS B 1 432 ? 0.975 31.656 -5.602 1 96.69 432 HIS B O 1
ATOM 6774 N N . ILE B 1 433 ? 1.915 30.141 -6.906 1 98.12 433 ILE B N 1
ATOM 6775 C CA . ILE B 1 433 ? 1.145 30.406 -8.117 1 98.12 433 ILE B CA 1
ATOM 6776 C C . ILE B 1 433 ? 0.549 29.109 -8.648 1 98.12 433 ILE B C 1
ATOM 6778 O O . ILE B 1 433 ? 1.278 28.156 -8.93 1 98.12 433 ILE B O 1
ATOM 6782 N N . CYS B 1 434 ? -0.749 29.078 -8.766 1 97.19 434 CYS B N 1
ATOM 6783 C CA . CYS B 1 434 ? -1.453 27.875 -9.18 1 97.19 434 CYS B CA 1
ATOM 6784 C C . CYS B 1 434 ? -1.855 27.953 -10.648 1 97.19 434 CYS B C 1
ATOM 6786 O O . CYS B 1 434 ? -2.668 28.812 -11.023 1 97.19 434 CYS B O 1
ATOM 6788 N N . LYS B 1 435 ? -1.269 27.156 -11.461 1 96.38 435 LYS B N 1
ATOM 6789 C CA . LYS B 1 435 ? -1.576 27.062 -12.891 1 96.38 435 LYS B CA 1
ATOM 6790 C C . LYS B 1 435 ? -1.774 25.609 -13.32 1 96.38 435 LYS B C 1
ATOM 6792 O O . LYS B 1 435 ? -1.138 24.703 -12.773 1 96.38 435 LYS B O 1
ATOM 6797 N N . PRO B 1 436 ? -2.67 25.375 -14.281 1 94.88 436 PRO B N 1
ATOM 6798 C CA . PRO B 1 436 ? -2.746 24.031 -14.859 1 94.88 436 PRO B CA 1
ATOM 6799 C C . PRO B 1 436 ? -1.522 23.672 -15.703 1 94.88 436 PRO B C 1
ATOM 6801 O O . PRO B 1 436 ? -0.685 24.547 -15.977 1 94.88 436 PRO B O 1
ATOM 6804 N N . ILE B 1 437 ? -1.432 22.438 -16.047 1 97.5 437 ILE B N 1
ATOM 6805 C CA . ILE B 1 437 ? -0.344 22.016 -16.922 1 97.5 437 ILE B CA 1
ATOM 6806 C C . ILE B 1 437 ? -0.846 21.938 -18.359 1 97.5 437 ILE B C 1
ATOM 6808 O O . ILE B 1 437 ? -2.055 21.891 -18.609 1 97.5 437 ILE B O 1
ATOM 6812 N N . THR B 1 438 ? 0.098 21.969 -19.312 1 96.94 438 THR B N 1
ATOM 6813 C CA . THR B 1 438 ? -0.188 21.797 -20.734 1 96.94 438 THR B CA 1
ATOM 6814 C C . THR B 1 438 ? 0.429 20.5 -21.266 1 96.94 438 THR B C 1
ATOM 6816 O O . THR B 1 438 ? 1.219 19.859 -20.562 1 96.94 438 THR B O 1
ATOM 6819 N N . MET B 1 439 ? 0.04 20.141 -22.453 1 96.88 439 MET B N 1
ATOM 6820 C CA . MET B 1 439 ? 0.653 18.984 -23.094 1 96.88 439 MET B CA 1
ATOM 6821 C C . MET B 1 439 ? 2.152 19.188 -23.281 1 96.88 439 MET B C 1
ATOM 6823 O O . MET B 1 439 ? 2.932 18.25 -23.188 1 96.88 439 MET B O 1
ATOM 6827 N N . GLN B 1 440 ? 2.57 20.406 -23.516 1 97.44 440 GLN B N 1
ATOM 6828 C CA . GLN B 1 440 ? 3.992 20.703 -23.625 1 97.44 440 GLN B CA 1
ATOM 6829 C C . GLN B 1 440 ? 4.734 20.391 -22.328 1 97.44 440 GLN B C 1
ATOM 6831 O O . GLN B 1 440 ? 5.867 19.906 -22.359 1 97.44 440 GLN B O 1
ATOM 6836 N N . ASP B 1 441 ? 4.098 20.719 -21.219 1 98.25 441 ASP B N 1
ATOM 6837 C CA . ASP B 1 441 ? 4.688 20.375 -19.922 1 98.25 441 ASP B CA 1
ATOM 6838 C C . ASP B 1 441 ? 4.855 18.859 -19.766 1 98.25 441 ASP B C 1
ATOM 6840 O O . ASP B 1 441 ? 5.895 18.391 -19.312 1 98.25 441 ASP B O 1
ATOM 6844 N N . VAL B 1 442 ? 3.807 18.094 -20.141 1 98.5 442 VAL B N 1
ATOM 6845 C CA . VAL B 1 442 ? 3.836 16.641 -20.047 1 98.5 442 VAL B CA 1
ATOM 6846 C C . VAL B 1 442 ? 4.938 16.094 -20.953 1 98.5 442 VAL B C 1
ATOM 6848 O O . VAL B 1 442 ? 5.688 15.195 -20.547 1 98.5 442 VAL B O 1
ATOM 6851 N N . ASP B 1 443 ? 5.078 16.609 -22.141 1 98 443 ASP B N 1
ATOM 6852 C CA . ASP B 1 443 ? 6.047 16.156 -23.125 1 98 443 ASP B CA 1
ATOM 6853 C C . ASP B 1 443 ? 7.477 16.344 -22.625 1 98 443 ASP B C 1
ATOM 6855 O O . ASP B 1 443 ? 8.375 15.57 -22.984 1 98 443 ASP B O 1
ATOM 6859 N N . LYS B 1 444 ? 7.68 17.312 -21.797 1 98.38 444 LYS B N 1
ATOM 6860 C CA . LYS B 1 444 ? 9.016 17.578 -21.266 1 98.38 444 LYS B CA 1
ATOM 6861 C C . LYS B 1 444 ? 9.453 16.5 -20.297 1 98.38 444 LYS B C 1
ATOM 6863 O O . LYS B 1 444 ? 10.656 16.266 -20.125 1 98.38 444 LYS B O 1
ATOM 6868 N N . VAL B 1 445 ? 8.422 15.805 -19.719 1 98.75 445 VAL B N 1
ATOM 6869 C CA . VAL B 1 445 ? 8.836 15.008 -18.578 1 98.75 445 VAL B CA 1
ATOM 6870 C C . VAL B 1 445 ? 8.414 13.555 -18.781 1 98.75 445 VAL B C 1
ATOM 6872 O O . VAL B 1 445 ? 8.898 12.656 -18.078 1 98.75 445 VAL B O 1
ATOM 6875 N N . LYS B 1 446 ? 7.492 13.219 -19.672 1 98.56 446 LYS B N 1
ATOM 6876 C CA . LYS B 1 446 ? 7.047 11.844 -19.891 1 98.56 446 LYS B CA 1
ATOM 6877 C C . LYS B 1 446 ? 8.203 10.953 -20.328 1 98.56 446 LYS B C 1
ATOM 6879 O O . LYS B 1 446 ? 9.227 11.445 -20.812 1 98.56 446 LYS B O 1
ATOM 6884 N N . SER B 1 447 ? 8.086 9.695 -20.172 1 98.62 447 SER B N 1
ATOM 6885 C CA . SER B 1 447 ? 9.125 8.719 -20.484 1 98.62 447 SER B CA 1
ATOM 6886 C C . SER B 1 447 ? 9.242 8.5 -21.984 1 98.62 447 SER B C 1
ATOM 6888 O O . SER B 1 447 ? 8.289 8.727 -22.719 1 98.62 447 SER B O 1
ATOM 6890 N N . LYS B 1 448 ? 10.406 7.977 -22.391 1 97.38 448 LYS B N 1
ATOM 6891 C CA . LYS B 1 448 ? 10.578 7.492 -23.766 1 97.38 448 LYS B CA 1
ATOM 6892 C C . LYS B 1 448 ? 9.672 6.289 -24.031 1 97.38 448 LYS B C 1
ATOM 6894 O O . LYS B 1 448 ? 9.289 6.043 -25.172 1 97.38 448 LYS B O 1
ATOM 6899 N N . ASN B 1 449 ? 9.297 5.586 -22.984 1 97.56 449 ASN B N 1
ATOM 6900 C CA . ASN B 1 449 ? 8.398 4.438 -23.078 1 97.56 449 ASN B CA 1
ATOM 6901 C C . ASN B 1 449 ? 6.953 4.84 -22.812 1 97.56 449 ASN B C 1
ATOM 6903 O O . ASN B 1 449 ? 6.25 4.191 -22.047 1 97.56 449 ASN B O 1
ATOM 6907 N N . SER B 1 450 ? 6.562 5.922 -23.422 1 96.62 450 SER B N 1
ATOM 6908 C CA . SER B 1 450 ? 5.191 6.41 -23.297 1 96.62 450 SER B CA 1
ATOM 6909 C C . SER B 1 450 ? 4.281 5.77 -24.328 1 96.62 450 SER B C 1
ATOM 6911 O O . SER B 1 450 ? 4.758 5.121 -25.266 1 96.62 450 SER B O 1
ATOM 6913 N N . SER B 1 451 ? 2.998 5.824 -24.125 1 97.06 451 SER B N 1
ATOM 6914 C CA . SER B 1 451 ? 1.981 5.309 -25.047 1 97.06 451 SER B CA 1
ATOM 6915 C C . SER B 1 451 ? 1.095 6.43 -25.578 1 97.06 451 SER B C 1
ATOM 6917 O O . SER B 1 451 ? 0.43 7.121 -24.797 1 97.06 451 SER B O 1
ATOM 6919 N N . GLN B 1 452 ? 1.099 6.59 -26.859 1 95.44 452 GLN B N 1
ATOM 6920 C CA . GLN B 1 452 ? 0.229 7.59 -27.469 1 95.44 452 GLN B CA 1
ATOM 6921 C C . GLN B 1 452 ? -1.241 7.234 -27.281 1 95.44 452 GLN B C 1
ATOM 6923 O O . GLN B 1 452 ? -2.088 8.117 -27.125 1 95.44 452 GLN B O 1
ATOM 6928 N N . TYR B 1 453 ? -1.488 5.926 -27.266 1 96.56 453 TYR B N 1
ATOM 6929 C CA . TYR B 1 453 ? -2.852 5.453 -27.062 1 96.56 453 TYR B CA 1
ATOM 6930 C C . TYR B 1 453 ? -3.41 5.977 -25.734 1 96.56 453 TYR B C 1
ATOM 6932 O O . TYR B 1 453 ? -4.562 6.414 -25.672 1 96.56 453 TYR B O 1
ATOM 6940 N N . ILE B 1 454 ? -2.605 5.953 -24.719 1 96.12 454 ILE B N 1
ATOM 6941 C CA . ILE B 1 454 ? -3.061 6.367 -23.391 1 96.12 454 ILE B CA 1
ATOM 6942 C C . ILE B 1 454 ? -3.096 7.891 -23.312 1 96.12 454 ILE B C 1
ATOM 6944 O O . ILE B 1 454 ? -4.066 8.469 -22.828 1 96.12 454 ILE B O 1
ATOM 6948 N N . LEU B 1 455 ? -2.027 8.539 -23.781 1 94.5 455 LEU B N 1
ATOM 6949 C CA . LEU B 1 455 ? -1.851 9.984 -23.625 1 94.5 455 LEU B CA 1
ATOM 6950 C C . LEU B 1 455 ? -2.982 10.742 -24.312 1 94.5 455 LEU B C 1
ATOM 6952 O O . LEU B 1 455 ? -3.391 11.805 -23.844 1 94.5 455 LEU B O 1
ATOM 6956 N N . GLN B 1 456 ? -3.494 10.156 -25.375 1 93.88 456 GLN B N 1
ATOM 6957 C CA . GLN B 1 456 ? -4.531 10.852 -26.125 1 93.88 456 GLN B CA 1
ATOM 6958 C C . GLN B 1 456 ? -5.828 10.938 -25.328 1 93.88 456 GLN B C 1
ATOM 6960 O O . GLN B 1 456 ? -6.711 11.734 -25.656 1 93.88 456 GLN B O 1
ATOM 6965 N N . HIS B 1 457 ? -5.957 10.203 -24.281 1 93 457 HIS B N 1
ATOM 6966 C CA . HIS B 1 457 ? -7.164 10.203 -23.469 1 93 457 HIS B CA 1
ATOM 6967 C C . HIS B 1 457 ? -7.008 11.109 -22.25 1 93 457 HIS B C 1
ATOM 6969 O O . HIS B 1 457 ? -7.93 11.234 -21.438 1 93 457 HIS B O 1
ATOM 6975 N N . ALA B 1 458 ? -5.867 11.703 -22.078 1 91 458 ALA B N 1
ATOM 6976 C CA . ALA B 1 458 ? -5.637 12.617 -20.969 1 91 458 ALA B CA 1
ATOM 6977 C C . ALA B 1 458 ? -6.359 13.945 -21.188 1 91 458 ALA B C 1
ATOM 6979 O O . ALA B 1 458 ? -6.395 14.461 -22.312 1 91 458 ALA B O 1
ATOM 6980 N N . LYS B 1 459 ? -7.039 14.422 -20.125 1 85.62 459 LYS B N 1
ATOM 6981 C CA . LYS B 1 459 ? -7.68 15.727 -20.188 1 85.62 459 LYS B CA 1
ATOM 6982 C C . LYS B 1 459 ? -6.844 16.781 -19.469 1 85.62 459 LYS B C 1
ATOM 6984 O O . LYS B 1 459 ? -6.66 16.719 -18.25 1 85.62 459 LYS B O 1
ATOM 6989 N N . LEU B 1 460 ? -6.289 17.703 -20.234 1 84.94 460 LEU B N 1
ATOM 6990 C CA . LEU B 1 460 ? -5.43 18.75 -19.703 1 84.94 460 LEU B CA 1
ATOM 6991 C C . LEU B 1 460 ? -6.09 20.125 -19.859 1 84.94 460 LEU B C 1
ATOM 6993 O O . LEU B 1 460 ? -6.84 20.359 -20.797 1 84.94 460 LEU B O 1
#

Secondary structure (DSSP, 8-state):
------EEEEEEEEPPPB---S---HHHHHHHHHHHHHHHHT--GGG---EEEE-SSS-TTHHHHHHTTT------EEEEEBTBTHHHHHHHHHHHHHHTTS-SEEEEEEEEEPPSSS---S-TTS--TTHHHHHHHHHHIIIII----S-HHHHHHHHHHHHHHHHH---HHHHHHHHHHHHHHHTT-TT-S------HHHHHHSPEEETTEEGGGBPPP-EEEEEEEEEEHHHHHHTT-TTT-EEEEEEEEE---THHHHS--HHHHTTHHHHHHHHHHHHHHTTPPTT-SGGGEEEEE---SBHHHHHHHHHHTTSS-GGGHHHHHHTTTTSTTSS-EE-TT-HHHHT---HHHHHHHHHHHHHHHHTT--GGGPPTTTT-SSSTT-PEEEEEEEETTTEEEEEEEE--TT----SS-HHHHHTS-TTT------HHHHHHHS-TT--HHHHTT---/------EEEEEEEEPPPB---S---HHHHHHHHHHHHHHHHT--GGG---EEEE-SSS-TTHHHHHHTTT------EEEEEBTBTHHHHHHHHHHHHHHTTS-SEEEEEEEEEPPSSS---S-TTS--TTHHHHHHHHHHIIIII----S-HHHHHHHHHHHHHHHHH---HHHHHHHHHHHHHHHTT-TT-S------HHHHHHSPEEETTEEGGGBPPP-EEEEEEEEEEHHHHHHTT-TTT-EEEEEEEEE---THHHHS--HHHHTTHHHHHHHHHHHHHHTTPPTT-SGGGEEEEE---SBHHHHHHHHHHTTSS-GGGHHHHHHTTTTSTTSS-EE-TT-HHHHT---HHHHHHHHHHHHHHHHTT--GGGPPTTTT-SSSTT-PEEEEEEEETTTEEEEEEEE--TT----SS-HHHHHTS-TTT------HHHHHHHS-TT--HHHHTT---

Foldseek 3Di:
DPLFAWKWFQFKFKAQKAAQPVPDDLLQQQLFQVLLRLLQNVAFPLQAQEFEEFADPDDPCSVVLNCLLQFDNVHYYHYFYFFLCRQVVRVVVQRVCARHPVHQKHKGKYWFRDDFDDDDDPCPVDDDLQNVLLVLLVVLCVPPQDDKDADSVVSLLVSQLSLLCVVQNDALLLLLLLLLQLLCLQCQFPSAHHNPSDHSVRQVPAPDRMPSGHLLQAFGAITIMMMTMMGGPVVCVVSVSLQQIKIQLFKDKWWADPCLRPVSHSLSVQCLQVLLVRLQVRVVSSPDDGLDQLLLAAEEEAARNGSSNVLQNCVSNSVDPNNCSSVCSVVVLQPAPHSYPYNSNSHSSIRHRRSGHRQNVRVLQQSCLQSVLQVVSHRPQQCVDPDNFGGWYKYWTGHRSIMIMITIMINDPSHDHDDDGSCVSVVHRSNRDHDGDDPVSSVSHRDPNHDPVSNVPHDD/DPLFAWKWFQFKFKAFKAAQPVPDDLLQQQLFQVLLRLLQNVAFPLQAQEFEEFADPDDPCSVVLNCLLQFDNVHYYHYFYFFLCRQVVRVVVQRVCARHPVHQKHKGKYWFRDDFDDDDDPCPVDDDLQNVLLVLLVVLCVPPQDDKDADSVVSLLVSQLSLLCVVQNDALLLLLLLLLQLLCLQCQFPSAHHNPSDHSVRQVPAPDRMPSGHLLQAFGAITIMMMTMMGGPVVCVVSVSLQQIKIQLFKDKWWADPCLRPVSHSLSVQCLQVLLVRLQVRVVSSPDDGLDQLLLAAEEEAASNGSSCVLQNCVSNSVDPRSCSSVCSVVVLQPAPHSYPYNSNSHSSIRHRRSGHRQNVRVLLQSCLQSVLQVVSHRPQQCVDPDNFGGWYKYWTGRRSIMIMITIMINDPSHDHDDDGSCVSVVHRVNRDHDGDDVVSSVSHRDPNHDPVSNVPHDD

Organism: Armillaria gallica (NCBI:txid47427)

Nearest PDB structures (foldseek):
  6hsp-assembly2_B-2  TM=9.646E-01  e=6.456E-50  Danio rerio
  6hrv-assembly2_B  TM=9.599E-01  e=4.578E-50  Danio rerio
  3zbg-assembly1_B  TM=7.725E-01  e=7.135E-26  Leishmania mexicana
  5ab7-assembly1_B  TM=8.119E-01  e=9.761E-23  Trypanosoma brucei brucei
  5ab7-assembly2_D  TM=8.055E-01  e=1.544E-22  Trypanosoma brucei brucei

Solvent-accessible surface area (backbone atoms only — not comparable to full-atom values): 43606 Å² total; per-residue (Å²): 122,69,84,55,54,67,32,24,43,45,15,42,17,63,44,57,22,32,69,44,72,81,82,69,50,61,40,42,39,34,39,45,5,43,42,42,10,29,35,28,48,69,44,38,53,71,64,47,55,34,36,24,23,7,39,69,72,68,60,60,25,42,47,44,44,14,48,37,57,36,23,25,77,29,42,35,70,44,29,28,25,29,40,44,14,5,11,32,50,15,39,53,52,32,45,47,35,29,21,38,44,71,34,54,25,25,31,19,36,13,23,25,61,43,63,73,66,79,90,74,77,86,50,83,90,50,85,59,47,47,47,64,60,51,52,52,46,52,51,42,23,75,74,73,70,45,92,74,43,60,57,66,71,56,32,51,39,35,46,19,36,49,52,45,27,74,74,51,48,71,51,57,68,52,32,21,46,50,25,19,51,23,20,44,30,3,59,46,26,68,39,26,50,37,63,79,40,48,46,44,66,55,29,66,69,32,60,73,47,24,82,66,32,25,50,56,28,34,34,47,51,10,21,27,11,6,10,38,28,34,25,22,60,69,50,34,61,75,66,66,36,44,55,61,38,28,27,50,62,21,65,43,54,24,19,43,40,42,49,41,70,72,61,84,35,48,44,29,53,74,40,34,57,33,40,26,55,39,39,53,47,27,36,40,66,58,70,33,58,91,93,44,62,57,85,47,38,36,38,31,35,51,54,21,54,29,26,38,40,43,48,56,42,37,26,25,61,51,75,39,57,80,64,35,39,54,54,39,56,74,68,40,30,52,29,88,92,35,70,26,27,48,18,42,54,2,32,20,39,17,16,33,39,13,35,4,8,37,28,28,40,44,50,35,52,46,49,25,42,64,61,70,49,19,62,82,39,46,62,81,68,40,62,73,51,94,50,84,41,34,37,28,28,38,39,40,25,56,8,77,54,48,32,33,32,38,37,35,30,32,34,43,86,74,52,42,88,68,77,88,47,32,41,61,65,64,71,47,56,67,60,51,45,76,74,85,63,50,70,70,58,42,65,70,21,37,23,94,41,42,39,69,76,53,41,72,71,59,71,115,121,68,84,54,54,66,33,23,44,46,16,43,19,61,44,57,22,33,72,44,70,82,83,68,51,61,41,42,38,34,40,45,5,43,41,42,10,29,35,29,47,70,44,38,52,70,63,48,54,34,36,22,23,7,39,69,72,67,60,59,26,41,48,43,44,15,47,39,56,35,23,25,76,29,41,36,71,44,30,29,27,30,38,44,15,5,10,32,48,16,39,53,53,31,46,48,36,28,20,37,45,71,32,54,26,22,30,19,37,13,25,23,62,43,64,71,66,78,91,73,76,88,50,82,90,50,84,60,47,45,47,63,56,51,52,53,46,53,52,42,22,74,74,74,70,45,92,74,44,60,58,66,73,57,32,50,39,34,45,20,36,50,51,46,27,75,72,49,48,68,52,57,68,52,32,21,46,50,24,19,50,22,20,45,29,2,59,45,26,68,38,25,50,37,62,78,40,48,47,46,66,55,29,66,69,32,59,73,46,24,84,67,32,26,49,57,29,34,34,48,52,9,21,25,11,7,10,38,30,34,24,22,61,68,49,34,62,76,67,67,35,45,55,59,38,29,26,51,62,21,63,43,53,24,17,42,39,41,47,41,71,71,60,84,36,46,44,29,53,74,40,34,57,33,40,27,54,38,39,53,48,27,37,42,67,58,69,35,59,92,92,44,62,57,85,46,38,35,36,32,35,50,54,20,54,28,26,40,40,43,48,56,42,37,26,26,61,52,74,40,57,79,66,35,38,55,54,38,56,74,68,39,30,52,29,85,91,36,71,26,26,48,20,45,54,2,31,20,38,18,15,33,39,14,33,3,9,37,27,28,40,43,50,38,52,46,48,25,42,64,62,72,49,21,61,80,39,45,64,80,68,41,62,74,51,95,49,83,40,35,36,29,31,38,38,40,26,56,9,76,52,47,32,34,31,38,36,36,31,33,37,42,86,73,51,42,89,68,78,88,47,35,40,62,64,64,70,47,57,67,62,49,46,77,73,85,62,50,70,69,58,43,66,69,23,36,22,93,42,42,40,69,77,53,41,70,70,61,71,113

Radius of gyration: 26.84 Å; Cα contacts (8 Å, |Δi|>4): 2501; chains: 2; bounding box: 50×73×68 Å

Sequence (920 aa):
MATGRRTFIIGGGCTAFIKPRATRTTEDMGLEAATKALLDAGITYDSVELACVGYCYGDSTSGQRALYNLGLTGIPIINVNNNCSTGSSALYQVNNSVKFSQAECAMALGFERMKPGSLGTSFPDRPSPTALFTKHSLELEEKYLGKNQGPMTARLFSNAAKEYFDKYGGGVEHLAKIASKNHKHSLNNPYSQFRDGWSEEQVLNAPKIANDLTKFMCSPTSDGAACCIVASENFVRMHGLENQAIEIVASALMTDIPDAFESESAMEGIGYGMTKKCADKVFKDAGFEVGQGRDQVGVVELHDCFAANELITYPALGLCPREEAHKMVERHDNTYGGKYVINPSGGLEAKGHPLGATGLGMHFYITMQLRNWAGPMQAPGLFDTADKRGKYGLVHNLGLGGAVVISLLRRPEFYREGGPDGRTRLGYNHAHICKPITMQDVDKVKSKNSSQYILQHAKLMATGRRTFIIGGGCTAFIKPRATRTTEDMGLEAATKALLDAGITYDSVELACVGYCYGDSTSGQRALYNLGLTGIPIINVNNNCSTGSSALYQVNNSVKFSQAECAMALGFERMKPGSLGTSFPDRPSPTALFTKHSLELEEKYLGKNQGPMTARLFSNAAKEYFDKYGGGVEHLAKIASKNHKHSLNNPYSQFRDGWSEEQVLNAPKIANDLTKFMCSPTSDGAACCIVASENFVRMHGLENQAIEIVASALMTDIPDAFESESAMEGIGYGMTKKCADKVFKDAGFEVGQGRDQVGVVELHDCFAANELITYPALGLCPREEAHKMVERHDNTYGGKYVINPSGGLEAKGHPLGATGLGMHFYITMQLRNWAGPMQAPGLFDTADKRGKYGLVHNLGLGGAVVISLLRRPEFYREGGPDGRTRLGYNHAHICKPITMQDVDKVKSKNSSQYILQHAKL

pLDDT: mean 96.95, std 4.08, range [52.66, 99.0]

InterPro domains:
  IPR016039 Thiolase-like [G3DSA:3.40.47.10] (7-412)
  IPR016039 Thiolase-like [SSF53901] (8-241)
  IPR016039 Thiolase-like [SSF53901] (275-411)
  IPR020615 Thiolase, acyl-enzyme intermediate active site [PS00098] (80-98)
  IPR020616 Thiolase, N-terminal [PF00108] (8-233)
  IPR055140 Thiolase, C-terminal domain 2 [PF22691] (271-381)